Protein 8HT4 (pdb70)

Foldseek 3Di:
DLVCCVVPPDCPPHRDPWAWDFKDAQWTATPVGFIFREQQCVPQQQQRMTPDPLLVVLQVVQVVPDWFDFPVDDDPLLVLLQLLCLVLLCVPPVVFSVQKGKWKAFALLVQVVLVLLLLVLLVAQAEEAEALAARDLPQSRLLRGNDVVSCPVPPPGDHHYDYDHQQPLVRVLVVCVVPPLRYSAYEYACFGALQFTRHRPQCRLVSVQVSCVVSVHFYEYEQQNVALLQFLGNGSVVVNPHNGQWYKYFRHQQNPGGIIMIMGGDPSVVSDDPPSDGDGCGSTSSSSSSNVSSSVQSDNVLSNLLQVLQVLLQVLLVPAPFFDGWDGGRQFIKTFGPFLCQVQLQVQLVVLRHHWDASGSRIITRSTRSSDDSVSSVSSSVSSRVSSD/DCLVCCVVPDDCPPHRDPFAWDAKAAQWTATPVGFIFREQQLVPQFQLGMTPDVLLVCLQVVDVVPDWFDFPVDDDDLLVLLFLLVLCLQCVPVVQQSVQKGKWKDFDQLVQVVLVLLLLVLLVAQAEEAEQLAQRDLPLSSQLRGNDCVSCVVPPPGRDHYDYDHQQPLVRVLVVCVVPVLRYSAYEYACWGALLFTRHHPQCRLVSRQVSCVVRVHFYEYEQANVALQQQLRRGSSVVNVDRTQWYKYFRHLQSPGGMIMIMGGHPSRVSDDPPSDGDGCTSTSSSSSSSSSSSVCSDNVLSNLLQVLFVLLQVLLVPAPQFPGWDGGRSWIKTFGPFLCQVVLQVLLVVLRYHWDDSGSGIITGNTNSSQDSVNSNSRSVSSSVSVD

InterPro domains:
  IPR004636 Acetylornithine/Succinylornithine transaminase family [MF_01107] (10-391)
  IPR004636 Acetylornithine/Succinylornithine transaminase family [TIGR00707] (11-390)
  IPR005814 Aminotransferase class-III [PF00202] (19-389)
  IPR005814 Aminotransferase class-III [PIRSF000521] (24-390)
  IPR005814 Aminotransferase class-III [cd00610] (14-390)
  IPR015421 Pyridoxal phosphate-dependent transferase, major domain [G3DSA:3.40.640.10] (54-302)
  IPR015422 Pyridoxal phosphate-dependent transferase, small domain [G3DSA:3.90.1150.10] (23-386)
  IPR015424 Pyridoxal phosphate-dependent transferase [SSF53383] (11-390)
  IPR049704 Aminotransferases class-III pyridoxal-phosphate attachment site [PS00600] (221-258)
  IPR050103 Class-III Pyridoxal-phosphate-dependent Aminotransferase [PTHR11986] (8-390)

Organism: Corynebacterium glutamicum (strain ATCC 13032 / DSM 20300 / JCM 1318 / BCRC 11384 / CCUG 27702 / LMG 3730 / NBRC 12168 / NCIMB 10025 / NRRL B-2784 / 534) (NCBI:txid196627)

Sequence (779 aa):
TLETWPQVIINTYGTPPVELVSGKGATVTDDQGNVYIDLLAGIAVNALGHAHPAIIEAVTNQIGQLGHVSNLFASRPVVEVAEELIKRFSLDDATLAAQTRVFFCNSGAEANEAAFKIARLTGRSRILAAVHGFHGRTMGSLALTGQPDKREAFLPMPSGVEFYPYGDTDYLRKMVETNPTDVAAIFLEPIQGETGVVPAPEGFLKAVRELCDEYGILMITDEVQTGVGRTGDFFAHQHDGVVPDVVTMAKGLGGGLPIGACLATGRAAELMTPGKHGTTFGGNPVACAAAKAVLSVVDDAFCAEVARKGELFKELLAKVDGVVDVRGRGLMLGVVLERDVAKQAVLDGFKHGVILNAPADNIIRLTPPLVITDEEIADAVKAIAETIASTLETWPQVIINTYGTPPVELVSGKGATVTDDQGNVYIDLLAGIAVNALGHAHPAIIEAVTNQIGQLGHVSNLFASRPVVEVAEELIKRFSLDDATLAAQTRVFFCNSGAEANEAAFKIARLTGRSRILAAVHGFHGRTMGSLALTGQPDKREAFLPMPSGVEFYPYGDTDYLRKMVETNPTDVAAIFLEPIQGETGVVPAPEGFLKAVRELCDEYGILMITDEVQTGVGRTGDFFAHQHDGVVPDVVTMAKGLGGGLPIGACLATGRAAELMTPGKHGTTFGGNPVACAAAKAVLSVVDDAFCAEVARKGELFKELLAKVDGVVDVRGRGLMLGVVLERDVAKQAVLDGFKHGVILNAPADNIIRLTPPLVITDEEIADAVKAIAETIA

B-factor: mean 24.87, std 8.43, range [2.22, 81.58]

Nearest PDB structures (foldseek):
  8ht4-assembly1_A  TM=1.003E+00  e=1.403E-81  Corynebacterium glutamicum ATCC 13032
  2eh6-assembly1_B  TM=9.546E-01  e=2.361E-42  Aquifex aeolicus VF5
  4atq-assembly3_L  TM=9.434E-01  e=1.079E-37  Paenarthrobacter aurescens TC1
  4atq-assembly2_F  TM=9.330E-01  e=1.657E-38  Paenarthrobacter aurescens TC1
  4atq-assembly3_I  TM=9.283E-01  e=1.142E-37  Paenarthrobacter aurescens TC1

Solvent-accessible surface area: 25296 Å² total; per-residue (Å²): 27,45,154,32,5,60,109,8,9,1,70,3,65,22,72,6,97,17,9,6,64,31,11,125,23,3,35,0,27,3,66,136,50,69,93,14,27,10,0,4,0,8,37,2,0,4,1,2,8,6,12,31,88,32,6,50,117,23,0,38,95,28,4,30,91,3,5,0,9,4,14,84,14,0,4,108,10,4,5,47,0,0,92,40,0,9,138,32,5,6,114,154,73,82,94,22,26,71,87,0,54,0,2,7,2,1,4,10,13,2,0,0,0,0,0,0,0,0,0,14,35,38,75,52,60,15,1,0,0,1,53,98,1,56,5,6,36,4,0,0,0,0,2,0,0,3,37,75,142,36,35,99,32,2,81,67,31,2,58,21,29,66,53,0,55,32,16,58,47,87,103,1,78,125,18,0,82,106,68,32,95,38,0,1,0,0,0,0,13,1,1,4,0,62,42,0,0,48,37,10,61,167,42,1,1,114,24,1,34,111,4,0,97,70,62,30,1,0,0,0,0,8,1,21,20,2,4,6,0,3,1,14,47,9,0,0,2,27,96,21,48,12,68,0,22,0,0,0,2,3,14,4,0,0,8,1,0,2,4,0,0,0,0,0,11,17,128,0,10,126,42,2,66,79,33,54,6,6,24,44,4,2,4,5,0,0,0,0,8,0,0,78,9,0,2,77,40,0,56,125,71,35,5,56,76,0,34,103,25,0,93,42,0,54,78,46,0,76,148,19,137,22,18,100,74,15,67,10,42,1,0,0,0,0,0,22,7,108,157,102,51,0,116,108,4,26,115,73,0,36,150,78,22,0,2,4,21,12,30,20,80,46,14,0,17,0,0,0,1,1,44,0,66,58,117,32,0,34,62,0,8,142,4,0,31,102,22,40,95,91,2,49,134,18,4,57,99,7,8,2,73,4,64,22,72,8,89,17,12,6,58,32,8,116,26,2,41,0,29,8,62,139,50,84,90,16,28,6,0,2,0,7,23,2,0,2,2,1,3,6,6,37,92,31,3,47,118,21,0,40,94,28,5,27,93,2,5,0,10,2,18,83,18,0,5,119,13,9,0,36,0,0,92,47,0,8,128,24,5,4,122,142,70,83,90,22,27,64,95,0,56,0,4,9,2,2,8,12,11,5,0,1,0,0,0,0,0,0,0,13,28,41,76,52,58,23,1,0,0,0,52,98,0,49,4,6,44,4,0,0,0,0,2,0,0,3,27,82,127,43,40,120,33,0,93,65,30,2,60,26,31,59,49,0,56,35,15,62,55,102,99,2,78,139,21,0,81,108,66,33,96,35,0,0,0,0,0,0,12,2,1,3,0,46,39,0,0,55,43,15,67,179,39,4,1,109,21,2,38,110,5,0,94,99,54,22,1,2,0,0,0,6,1,20,16,1,6,4,0,4,5,12,47,11,0,0,2,31,107,30,55,11,67,1,21,0,0,0,0,2,13,5,0,0,5,0,0,1,3,0,0,0,0,0,11,26,132,0,9,129,38,3,55,84,42,70,5,3,26,37,1,2,4,4,0,0,1,0,9,0,0,101,11,0,3,76,40,0,65,120,71,37,7,44,76,1,37,154,22,0,96,47,0,50,92,46,0,77,163,14,133,18,18,95,73,17,62,8,41,3,0,0,0,0,0,22,6,125,165,102,44,0,102,93,4,28,114,61,0,36,161,68,24,0,2,4,19,13,31,28,85,44,14,0,3,0,0,0,1,2,44,0,51,70,122,50,0,34,82,0,9,140,8,2,33,98,18,37,94

Structure (mmCIF, N/CA/C/O backbone):
data_8HT4
#
_entry.id   8HT4
#
_cell.length_a   109.284
_cell.length_b   119.023
_cell.length_c   55.017
_cell.angle_alpha   90.000
_cell.angle_beta   90.000
_cell.angle_gamma   90.000
#
_symmetry.space_group_name_H-M   'P 21 21 2'
#
loop_
_entity.id
_entity.type
_entity.pdbx_description
1 polymer 'Acetylornithine aminotransferase'
2 non-polymer "PYRIDOXAL-5'-PHOSPHATE"
3 water water
#
loop_
_atom_site.group_PDB
_atom_site.id
_atom_site.type_symbol
_atom_site.label_atom_id
_atom_site.label_alt_id
_atom_site.label_comp_id
_atom_site.label_asym_id
_atom_site.label_entity_id
_atom_site.label_seq_id
_atom_site.pdbx_PDB_ins_code
_atom_site.Cartn_x
_atom_site.Cartn_y
_atom_site.Cartn_z
_atom_site.occupancy
_atom_site.B_iso_or_equiv
_atom_site.auth_seq_id
_atom_site.auth_comp_id
_atom_site.auth_asym_id
_atom_site.auth_atom_id
_atom_site.pdbx_PDB_model_num
ATOM 1 N N . THR A 1 3 ? 27.968 27.353 -4.777 1.00 35.30 3 THR A N 1
ATOM 2 C CA . THR A 1 3 ? 28.091 26.391 -3.634 1.00 38.63 3 THR A CA 1
ATOM 3 C C . THR A 1 3 ? 28.762 25.106 -4.124 1.00 36.25 3 THR A C 1
ATOM 4 O O . THR A 1 3 ? 29.963 24.971 -3.921 1.00 39.37 3 THR A O 1
ATOM 8 N N . LEU A 1 4 ? 28.022 24.230 -4.798 1.00 36.22 4 LEU A N 1
ATOM 9 C CA . LEU A 1 4 ? 28.571 23.018 -5.474 1.00 40.93 4 LEU A CA 1
ATOM 10 C C . LEU A 1 4 ? 29.699 23.377 -6.465 1.00 36.98 4 LEU A C 1
ATOM 11 O O . LEU A 1 4 ? 30.647 22.604 -6.560 1.00 37.29 4 LEU A O 1
ATOM 16 N N . GLU A 1 5 ? 29.600 24.494 -7.189 1.00 38.52 5 GLU A N 1
ATOM 17 C CA . GLU A 1 5 ? 30.623 24.945 -8.176 1.00 38.59 5 GLU A CA 1
ATOM 18 C C . GLU A 1 5 ? 31.927 25.308 -7.449 1.00 39.29 5 GLU A C 1
ATOM 19 O O . GLU A 1 5 ? 33.022 24.994 -7.979 1.00 37.91 5 GLU A O 1
ATOM 25 N N . THR A 1 6 ? 31.813 25.922 -6.267 1.00 38.01 6 THR A N 1
ATOM 26 C CA . THR A 1 6 ? 32.956 26.461 -5.486 1.00 34.93 6 THR A CA 1
ATOM 27 C C . THR A 1 6 ? 33.336 25.457 -4.390 1.00 32.96 6 THR A C 1
ATOM 28 O O . THR A 1 6 ? 34.385 25.645 -3.774 1.00 36.39 6 THR A O 1
ATOM 32 N N . TRP A 1 7 ? 32.569 24.380 -4.220 1.00 34.08 7 TRP A N 1
ATOM 33 C CA . TRP A 1 7 ? 32.835 23.287 -3.239 1.00 32.61 7 TRP A CA 1
ATOM 34 C C . TRP A 1 7 ? 34.139 22.567 -3.603 1.00 31.97 7 TRP A C 1
ATOM 35 O O . TRP A 1 7 ? 35.039 22.475 -2.775 1.00 30.49 7 TRP A O 1
ATOM 46 N N . PRO A 1 8 ? 34.331 22.044 -4.838 1.00 31.09 8 PRO A N 1
ATOM 47 C CA . PRO A 1 8 ? 35.563 21.318 -5.168 1.00 32.61 8 PRO A CA 1
ATOM 48 C C . PRO A 1 8 ? 36.832 22.190 -5.328 1.00 32.76 8 PRO A C 1
ATOM 49 O O . PRO A 1 8 ? 37.921 21.614 -5.340 1.00 28.89 8 PRO A O 1
ATOM 53 N N . GLN A 1 9 ? 36.700 23.524 -5.442 1.00 31.71 9 GLN A N 1
ATOM 54 C CA . GLN A 1 9 ? 37.862 24.458 -5.559 1.00 33.07 9 GLN A CA 1
ATOM 55 C C . GLN A 1 9 ? 38.446 24.754 -4.165 1.00 30.39 9 GLN A C 1
ATOM 56 O O . GLN A 1 9 ? 39.536 25.329 -4.110 1.00 29.38 9 GLN A O 1
ATOM 62 N N . VAL A 1 10 ? 37.748 24.396 -3.077 1.00 28.77 10 VAL A N 1
ATOM 63 C CA . VAL A 1 10 ? 38.097 24.829 -1.688 1.00 27.26 10 VAL A CA 1
ATOM 64 C C . VAL A 1 10 ? 38.061 23.661 -0.669 1.00 26.47 10 VAL A C 1
ATOM 65 O O . VAL A 1 10 ? 38.787 23.726 0.364 1.00 24.00 10 VAL A O 1
ATOM 69 N N . ILE A 1 11 ? 37.274 22.612 -0.906 1.00 25.28 11 ILE A N 1
ATOM 70 C CA . ILE A 1 11 ? 37.093 21.509 0.080 1.00 25.87 11 ILE A CA 1
ATOM 71 C C . ILE A 1 11 ? 38.034 20.378 -0.319 1.00 26.52 11 ILE A C 1
ATOM 72 O O . ILE A 1 11 ? 38.024 20.040 -1.504 1.00 29.80 11 ILE A O 1
ATOM 77 N N . ILE A 1 12 ? 38.845 19.870 0.617 1.00 27.75 12 ILE A N 1
ATOM 78 C CA . ILE A 1 12 ? 39.738 18.696 0.367 1.00 31.64 12 ILE A CA 1
ATOM 79 C C . ILE A 1 12 ? 38.850 17.534 -0.101 1.00 31.63 12 ILE A C 1
ATOM 80 O O . ILE A 1 12 ? 37.755 17.304 0.509 1.00 30.54 12 ILE A O 1
ATOM 85 N N . ASN A 1 13 ? 39.278 16.871 -1.178 1.00 34.40 13 ASN A N 1
ATOM 86 C CA . ASN A 1 13 ? 38.464 15.863 -1.909 1.00 37.14 13 ASN A CA 1
ATOM 87 C C . ASN A 1 13 ? 38.507 14.543 -1.129 1.00 40.34 13 ASN A C 1
ATOM 88 O O . ASN A 1 13 ? 39.185 13.586 -1.563 1.00 43.66 13 ASN A O 1
ATOM 93 N N . THR A 1 14 ? 37.801 14.535 -0.000 1.00 41.78 14 THR A N 1
ATOM 94 C CA . THR A 1 14 ? 37.783 13.459 1.014 1.00 41.82 14 THR A CA 1
ATOM 95 C C . THR A 1 14 ? 36.412 12.760 0.931 1.00 40.89 14 THR A C 1
ATOM 96 O O . THR A 1 14 ? 36.306 11.577 1.371 1.00 39.43 14 THR A O 1
ATOM 100 N N . TYR A 1 15 ? 35.420 13.442 0.344 1.00 36.23 15 TYR A N 1
ATOM 101 C CA . TYR A 1 15 ? 34.000 13.003 0.265 1.00 34.51 15 TYR A CA 1
ATOM 102 C C . TYR A 1 15 ? 33.486 12.995 -1.190 1.00 33.83 15 TYR A C 1
ATOM 103 O O . TYR A 1 15 ? 32.285 12.744 -1.400 1.00 32.50 15 TYR A O 1
ATOM 112 N N . GLY A 1 16 ? 34.361 13.233 -2.175 1.00 34.84 16 GLY A N 1
ATOM 113 C CA . GLY A 1 16 ? 33.960 13.656 -3.530 1.00 34.07 16 GLY A CA 1
ATOM 114 C C . GLY A 1 16 ? 33.228 14.987 -3.452 1.00 35.02 16 GLY A C 1
ATOM 115 O O . GLY A 1 16 ? 33.347 15.667 -2.410 1.00 32.93 16 GLY A O 1
ATOM 116 N N . THR A 1 17 ? 32.502 15.341 -4.516 1.00 36.47 17 THR A N 1
ATOM 117 C CA . THR A 1 17 ? 31.598 16.521 -4.600 1.00 33.59 17 THR A CA 1
ATOM 118 C C . THR A 1 17 ? 30.182 16.028 -4.321 1.00 31.51 17 THR A C 1
ATOM 119 O O . THR A 1 17 ? 29.685 15.127 -4.997 1.00 31.30 17 THR A O 1
ATOM 123 N N . PRO A 1 18 ? 29.513 16.561 -3.278 1.00 30.34 18 PRO A N 1
ATOM 124 C CA . PRO A 1 18 ? 28.109 16.234 -3.028 1.00 30.80 18 PRO A CA 1
ATOM 125 C C . PRO A 1 18 ? 27.207 16.495 -4.234 1.00 31.52 18 PRO A C 1
ATOM 126 O O . PRO A 1 18 ? 27.386 17.485 -4.942 1.00 32.81 18 PRO A O 1
ATOM 130 N N . PRO A 1 19 ? 26.215 15.620 -4.514 1.00 33.82 19 PRO A N 1
ATOM 131 C CA . PRO A 1 19 ? 25.326 15.799 -5.666 1.00 33.34 19 PRO A CA 1
ATOM 132 C C . PRO A 1 19 ? 24.254 16.877 -5.438 1.00 33.96 19 PRO A C 1
ATOM 133 O O . PRO A 1 19 ? 23.819 17.486 -6.395 1.00 34.37 19 PRO A O 1
ATOM 137 N N . VAL A 1 20 ? 23.865 17.080 -4.175 1.00 35.15 20 VAL A N 1
ATOM 138 C CA . VAL A 1 20 ? 22.785 18.016 -3.741 1.00 36.21 20 VAL A CA 1
ATOM 139 C C . VAL A 1 20 ? 23.369 19.021 -2.740 1.00 38.02 20 VAL A C 1
ATOM 140 O O . VAL A 1 20 ? 24.244 18.619 -1.932 1.00 41.22 20 VAL A O 1
ATOM 144 N N . GLU A 1 21 ? 22.912 20.280 -2.806 1.00 36.96 21 GLU A N 1
ATOM 145 C CA . GLU A 1 21 ? 23.106 21.307 -1.742 1.00 33.36 21 GLU A CA 1
ATOM 146 C C . GLU A 1 21 ? 21.783 21.460 -0.977 1.00 29.04 21 GLU A C 1
ATOM 147 O O . GLU A 1 21 ? 20.787 21.795 -1.608 1.00 27.19 21 GLU A O 1
ATOM 153 N N . LEU A 1 22 ? 21.781 21.228 0.335 1.00 27.68 22 LEU A N 1
ATOM 154 C CA . LEU A 1 22 ? 20.634 21.526 1.237 1.00 27.57 22 LEU A CA 1
ATOM 155 C C . LEU A 1 22 ? 20.781 22.943 1.814 1.00 25.68 22 LEU A C 1
ATOM 156 O O . LEU A 1 22 ? 21.898 23.353 2.064 1.00 24.93 22 LEU A O 1
ATOM 161 N N . VAL A 1 23 ? 19.663 23.649 2.001 1.00 28.63 23 VAL A N 1
ATOM 162 C CA . VAL A 1 23 ? 19.562 25.084 2.428 1.00 29.06 23 VAL A CA 1
ATOM 163 C C . VAL A 1 23 ? 18.700 25.189 3.692 1.00 29.46 23 VAL A C 1
ATOM 164 O O . VAL A 1 23 ? 18.995 26.066 4.520 1.00 32.82 23 VAL A O 1
ATOM 168 N N . SER A 1 24 ? 17.656 24.360 3.815 1.00 29.80 24 SER A N 1
ATOM 169 C CA . SER A 1 24 ? 16.643 24.417 4.905 1.00 29.66 24 SER A CA 1
ATOM 170 C C . SER A 1 24 ? 16.150 23.005 5.199 1.00 27.66 24 SER A C 1
ATOM 171 O O . SER A 1 24 ? 16.465 22.106 4.391 1.00 25.64 24 SER A O 1
ATOM 174 N N . GLY A 1 25 ? 15.408 22.849 6.300 1.00 25.70 25 GLY A N 1
ATOM 175 C CA . GLY A 1 25 ? 14.772 21.579 6.697 1.00 25.87 25 GLY A CA 1
ATOM 176 C C . GLY A 1 25 ? 13.787 21.777 7.833 1.00 25.79 25 GLY A C 1
ATOM 177 O O . GLY A 1 25 ? 13.808 22.849 8.444 1.00 25.84 25 GLY A O 1
ATOM 178 N N . LYS A 1 26 ? 12.928 20.794 8.098 1.00 27.91 26 LYS A N 1
ATOM 179 C CA . LYS A 1 26 ? 11.879 20.882 9.154 1.00 27.66 26 LYS A CA 1
ATOM 180 C C . LYS A 1 26 ? 11.285 19.491 9.390 1.00 25.59 26 LYS A C 1
ATOM 181 O O . LYS A 1 26 ? 10.888 18.834 8.387 1.00 24.69 26 LYS A O 1
ATOM 187 N N . GLY A 1 27 ? 11.243 19.073 10.659 1.00 23.32 27 GLY A N 1
ATOM 188 C CA . GLY A 1 27 ? 10.864 17.715 11.091 1.00 23.38 27 GLY A CA 1
ATOM 189 C C . GLY A 1 27 ? 11.670 16.690 10.318 1.00 22.68 27 GLY A C 1
ATOM 190 O O . GLY A 1 27 ? 12.894 16.897 10.231 1.00 25.91 27 GLY A O 1
ATOM 191 N N . ALA A 1 28 ? 11.009 15.711 9.678 1.00 21.66 28 ALA A N 1
ATOM 192 C CA . ALA A 1 28 ? 11.659 14.615 8.902 1.00 21.38 28 ALA A CA 1
ATOM 193 C C . ALA A 1 28 ? 11.705 14.937 7.393 1.00 20.33 28 ALA A C 1
ATOM 194 O O . ALA A 1 28 ? 11.731 13.990 6.597 1.00 19.03 28 ALA A O 1
ATOM 196 N N . THR A 1 29 ? 11.759 16.221 7.031 1.00 19.97 29 THR A N 1
ATOM 197 C CA . THR A 1 29 ? 11.852 16.728 5.635 1.00 21.40 29 THR A CA 1
ATOM 198 C C . THR A 1 29 ? 13.027 17.713 5.533 1.00 24.25 29 THR A C 1
ATOM 199 O O . THR A 1 29 ? 13.383 18.360 6.571 1.00 24.18 29 THR A O 1
ATOM 203 N N . VAL A 1 30 ? 13.571 17.852 4.322 1.00 25.28 30 VAL A N 1
ATOM 204 C CA . VAL A 1 30 ? 14.689 18.780 4.009 1.00 27.03 30 VAL A CA 1
ATOM 205 C C . VAL A 1 30 ? 14.515 19.274 2.568 1.00 29.15 30 VAL A C 1
ATOM 206 O O . VAL A 1 30 ? 13.904 18.554 1.777 1.00 27.49 30 VAL A O 1
ATOM 210 N N . THR A 1 31 ? 14.964 20.507 2.308 1.00 31.24 31 THR A N 1
ATOM 211 C CA . THR A 1 31 ? 14.793 21.170 0.998 1.00 30.34 31 THR A CA 1
ATOM 212 C C . THR A 1 31 ? 16.155 21.541 0.414 1.00 30.71 31 THR A C 1
ATOM 213 O O . THR A 1 31 ? 17.023 21.977 1.167 1.00 32.89 31 THR A O 1
ATOM 217 N N . ASP A 1 32 ? 16.303 21.376 -0.894 1.00 29.37 32 ASP A N 1
ATOM 218 C CA . ASP A 1 32 ? 17.573 21.677 -1.587 1.00 30.40 32 ASP A CA 1
ATOM 219 C C . ASP A 1 32 ? 17.617 23.092 -2.180 1.00 31.24 32 ASP A C 1
ATOM 220 O O . ASP A 1 32 ? 16.663 23.841 -1.997 1.00 29.54 32 ASP A O 1
ATOM 225 N N . ASP A 1 33 ? 18.673 23.399 -2.924 1.00 34.40 33 ASP A N 1
ATOM 226 C CA . ASP A 1 33 ? 18.900 24.735 -3.531 1.00 37.91 33 ASP A CA 1
ATOM 227 C C . ASP A 1 33 ? 17.982 25.007 -4.730 1.00 43.72 33 ASP A C 1
ATOM 228 O O . ASP A 1 33 ? 18.144 26.064 -5.341 1.00 46.39 33 ASP A O 1
ATOM 233 N N . GLN A 1 34 ? 17.063 24.094 -5.050 1.00 46.72 34 GLN A N 1
ATOM 234 C CA . GLN A 1 34 ? 16.100 24.293 -6.162 1.00 45.22 34 GLN A CA 1
ATOM 235 C C . GLN A 1 34 ? 14.670 24.299 -5.617 1.00 40.14 34 GLN A C 1
ATOM 236 O O . GLN A 1 34 ? 13.761 24.610 -6.382 1.00 38.34 34 GLN A O 1
ATOM 242 N N . GLY A 1 35 ? 14.490 23.998 -4.335 1.00 38.57 35 GLY A N 1
ATOM 243 C CA . GLY A 1 35 ? 13.151 24.053 -3.724 1.00 39.44 35 GLY A CA 1
ATOM 244 C C . GLY A 1 35 ? 12.509 22.690 -3.671 1.00 40.52 35 GLY A C 1
ATOM 245 O O . GLY A 1 35 ? 11.324 22.610 -3.340 1.00 40.95 35 GLY A O 1
ATOM 246 N N . ASN A 1 36 ? 13.273 21.658 -3.998 1.00 40.71 36 ASN A N 1
ATOM 247 C CA . ASN A 1 36 ? 12.777 20.255 -3.942 1.00 39.11 36 ASN A CA 1
ATOM 248 C C . ASN A 1 36 ? 12.715 19.817 -2.478 1.00 39.08 36 ASN A C 1
ATOM 249 O O . ASN A 1 36 ? 13.744 19.985 -1.805 1.00 37.13 36 ASN A O 1
ATOM 254 N N . VAL A 1 37 ? 11.573 19.287 -2.015 1.00 40.14 37 VAL A N 1
ATOM 255 C CA . VAL A 1 37 ? 11.379 18.778 -0.615 1.00 44.78 37 VAL A CA 1
ATOM 256 C C . VAL A 1 37 ? 11.396 17.235 -0.611 1.00 43.83 37 VAL A C 1
ATOM 257 O O . VAL A 1 37 ? 10.536 16.617 -1.278 1.00 48.94 37 VAL A O 1
ATOM 261 N N . TYR A 1 38 ? 12.340 16.638 0.121 1.00 39.21 38 TYR A N 1
ATOM 262 C CA . TYR A 1 38 ? 12.504 15.173 0.279 1.00 38.41 38 TYR A CA 1
ATOM 263 C C . TYR A 1 38 ? 12.139 14.794 1.710 1.00 33.46 38 TYR A C 1
ATOM 264 O O . TYR A 1 38 ? 12.360 15.613 2.577 1.00 31.13 38 TYR A O 1
ATOM 273 N N . ILE A 1 39 ? 11.614 13.588 1.932 1.00 31.94 39 ILE A N 1
ATOM 274 C CA . ILE A 1 39 ? 11.554 12.942 3.280 1.00 29.98 39 ILE A CA 1
ATOM 275 C C . ILE A 1 39 ? 12.969 12.431 3.602 1.00 29.89 39 ILE A C 1
ATOM 276 O O . ILE A 1 39 ? 13.514 11.645 2.784 1.00 27.42 39 ILE A O 1
ATOM 281 N N . ASP A 1 40 ? 13.541 12.868 4.736 1.00 26.92 40 ASP A N 1
ATOM 282 C CA . ASP A 1 40 ? 14.919 12.531 5.192 1.00 25.09 40 ASP A CA 1
ATOM 283 C C . ASP A 1 40 ? 14.876 11.199 5.956 1.00 24.31 40 ASP A C 1
ATOM 284 O O . ASP A 1 40 ? 14.428 11.181 7.128 1.00 26.02 40 ASP A O 1
ATOM 289 N N . LEU A 1 41 ? 15.436 10.138 5.383 1.00 21.65 41 LEU A N 1
ATOM 290 C CA . LEU A 1 41 ? 15.516 8.851 6.111 1.00 20.51 41 LEU A CA 1
ATOM 291 C C . LEU A 1 41 ? 16.971 8.559 6.501 1.00 19.64 41 LEU A C 1
ATOM 292 O O . LEU A 1 41 ? 17.277 7.402 6.770 1.00 19.74 41 LEU A O 1
ATOM 297 N N . LEU A 1 42 ? 17.818 9.582 6.536 1.00 18.05 42 LEU A N 1
ATOM 298 C CA . LEU A 1 42 ? 19.251 9.418 6.901 1.00 19.02 42 LEU A CA 1
ATOM 299 C C . LEU A 1 42 ? 19.616 10.248 8.145 1.00 17.43 42 LEU A C 1
ATOM 300 O O . LEU A 1 42 ? 20.374 9.733 8.937 1.00 15.53 42 LEU A O 1
ATOM 305 N N . ALA A 1 43 ? 19.066 11.456 8.308 1.00 17.61 43 ALA A N 1
ATOM 306 C CA . ALA A 1 43 ? 19.325 12.388 9.440 1.00 17.99 43 ALA A CA 1
ATOM 307 C C . ALA A 1 43 ? 20.793 12.794 9.534 1.00 17.94 43 ALA A C 1
ATOM 308 O O . ALA A 1 43 ? 21.287 12.919 10.648 1.00 17.23 43 ALA A O 1
ATOM 310 N N . GLY A 1 44 ? 21.430 13.054 8.397 1.00 17.99 44 GLY A N 1
ATOM 311 C CA . GLY A 1 44 ? 22.871 13.347 8.375 1.00 18.76 44 GLY A CA 1
ATOM 312 C C . GLY A 1 44 ? 23.631 12.190 8.959 1.00 18.14 44 GLY A C 1
ATOM 313 O O . GLY A 1 44 ? 24.643 12.462 9.606 1.00 19.60 44 GLY A O 1
ATOM 314 N N . ILE A 1 45 ? 23.186 10.962 8.698 1.00 17.26 45 ILE A N 1
ATOM 315 C CA . ILE A 1 45 ? 23.752 9.723 9.309 1.00 17.89 45 ILE A CA 1
ATOM 316 C C . ILE A 1 45 ? 23.376 9.681 10.789 1.00 17.36 45 ILE A C 1
ATOM 317 O O . ILE A 1 45 ? 24.270 9.745 11.587 1.00 17.37 45 ILE A O 1
ATOM 322 N N . ALA A 1 46 ? 22.085 9.653 11.114 1.00 17.90 46 ALA A N 1
ATOM 323 C CA . ALA A 1 46 ? 21.579 9.489 12.502 1.00 19.51 46 ALA A CA 1
ATOM 324 C C . ALA A 1 46 ? 22.014 10.576 13.495 1.00 20.21 46 ALA A C 1
ATOM 325 O O . ALA A 1 46 ? 22.156 10.238 14.656 1.00 22.08 46 ALA A O 1
ATOM 327 N N . VAL A 1 47 ? 22.168 11.823 13.058 1.00 21.59 47 VAL A N 1
ATOM 328 C CA . VAL A 1 47 ? 22.597 12.967 13.917 1.00 21.94 47 VAL A CA 1
ATOM 329 C C . VAL A 1 47 ? 21.373 13.833 14.262 1.00 22.71 47 VAL A C 1
ATOM 330 O O . VAL A 1 47 ? 21.272 14.284 15.407 1.00 24.49 47 VAL A O 1
ATOM 334 N N . ASN A 1 48 ? 20.465 14.031 13.309 1.00 21.47 48 ASN A N 1
ATOM 335 C CA . ASN A 1 48 ? 19.312 14.942 13.510 1.00 22.29 48 ASN A CA 1
ATOM 336 C C . ASN A 1 48 ? 18.149 14.193 14.155 1.00 22.52 48 ASN A C 1
ATOM 337 O O . ASN A 1 48 ? 17.171 13.930 13.458 1.00 22.11 48 ASN A O 1
ATOM 342 N N . ALA A 1 49 ? 18.252 13.922 15.446 1.00 20.74 49 ALA A N 1
ATOM 343 C CA . ALA A 1 49 ? 17.248 13.175 16.232 1.00 20.77 49 ALA A CA 1
ATOM 344 C C . ALA A 1 49 ? 15.891 13.882 16.177 1.00 19.09 49 ALA A C 1
ATOM 345 O O . ALA A 1 49 ? 14.889 13.185 16.084 1.00 19.66 49 ALA A O 1
ATOM 347 N N . LEU A 1 50 ? 15.870 15.210 16.221 1.00 18.64 50 LEU A N 1
ATOM 348 C CA . LEU A 1 50 ? 14.618 16.010 16.262 1.00 19.05 50 LEU A CA 1
ATOM 349 C C . LEU A 1 50 ? 14.381 16.711 14.918 1.00 18.41 50 LEU A C 1
ATOM 350 O O . LEU A 1 50 ? 13.498 17.595 14.864 1.00 20.04 50 LEU A O 1
ATOM 355 N N . GLY A 1 51 ? 15.092 16.332 13.864 1.00 17.22 51 GLY A N 1
ATOM 356 C CA . GLY A 1 51 ? 14.971 17.017 12.567 1.00 17.99 51 GLY A CA 1
ATOM 357 C C . GLY A 1 51 ? 15.600 18.398 12.596 1.00 18.83 51 GLY A C 1
ATOM 358 O O . GLY A 1 51 ? 16.187 18.775 13.637 1.00 20.23 51 GLY A O 1
ATOM 359 N N . HIS A 1 52 ? 15.484 19.143 11.498 1.00 19.62 52 HIS A N 1
ATOM 360 C CA . HIS A 1 52 ? 16.003 20.532 11.375 1.00 20.32 52 HIS A CA 1
ATOM 361 C C . HIS A 1 52 ? 15.017 21.524 11.998 1.00 18.21 52 HIS A C 1
ATOM 362 O O . HIS A 1 52 ? 13.817 21.230 12.063 1.00 18.55 52 HIS A O 1
ATOM 369 N N . ALA A 1 53 ? 15.523 22.632 12.507 1.00 17.09 53 ALA A N 1
ATOM 370 C CA . ALA A 1 53 ? 14.707 23.700 13.115 1.00 17.95 53 ALA A CA 1
ATOM 371 C C . ALA A 1 53 ? 13.630 23.122 14.059 1.00 17.60 53 ALA A C 1
ATOM 372 O O . ALA A 1 53 ? 12.467 23.483 13.933 1.00 18.45 53 ALA A O 1
ATOM 374 N N . HIS A 1 54 ? 13.983 22.263 15.013 1.00 18.55 54 HIS A N 1
ATOM 375 C CA . HIS A 1 54 ? 13.062 21.881 16.115 1.00 17.73 54 HIS A CA 1
ATOM 376 C C . HIS A 1 54 ? 13.000 23.039 17.118 1.00 19.04 54 HIS A C 1
ATOM 377 O O . HIS A 1 54 ? 14.035 23.596 17.479 1.00 18.78 54 HIS A O 1
ATOM 384 N N . PRO A 1 55 ? 11.799 23.463 17.593 1.00 20.25 55 PRO A N 1
ATOM 385 C CA . PRO A 1 55 ? 11.679 24.678 18.411 1.00 19.88 55 PRO A CA 1
ATOM 386 C C . PRO A 1 55 ? 12.458 24.601 19.738 1.00 20.40 55 PRO A C 1
ATOM 387 O O . PRO A 1 55 ? 12.948 25.623 20.175 1.00 21.47 55 PRO A O 1
ATOM 391 N N . ALA A 1 56 ? 12.513 23.418 20.362 1.00 19.03 56 ALA A N 1
ATOM 392 C CA . ALA A 1 56 ? 13.266 23.155 21.608 1.00 18.02 56 ALA A CA 1
ATOM 393 C C . ALA A 1 56 ? 14.716 23.574 21.386 1.00 17.38 56 ALA A C 1
ATOM 394 O O . ALA A 1 56 ? 15.270 24.279 22.239 1.00 16.26 56 ALA A O 1
ATOM 396 N N . ILE A 1 57 ? 15.290 23.167 20.253 1.00 18.70 57 ILE A N 1
ATOM 397 C CA . ILE A 1 57 ? 16.742 23.350 19.955 1.00 18.30 57 ILE A CA 1
ATOM 398 C C . ILE A 1 57 ? 17.015 24.805 19.569 1.00 19.21 57 ILE A C 1
ATOM 399 O O . ILE A 1 57 ? 18.048 25.354 20.024 1.00 18.78 57 ILE A O 1
ATOM 404 N N . ILE A 1 58 ? 16.120 25.410 18.781 1.00 20.20 58 ILE A N 1
ATOM 405 C CA . ILE A 1 58 ? 16.243 26.820 18.332 1.00 21.00 58 ILE A CA 1
ATOM 406 C C . ILE A 1 58 ? 16.275 27.710 19.572 1.00 21.93 58 ILE A C 1
ATOM 407 O O . ILE A 1 58 ? 17.167 28.582 19.647 1.00 22.80 58 ILE A O 1
ATOM 412 N N . GLU A 1 59 ? 15.291 27.518 20.460 1.00 21.48 59 GLU A N 1
ATOM 413 C CA . GLU A 1 59 ? 15.109 28.307 21.700 1.00 20.99 59 GLU A CA 1
ATOM 414 C C . GLU A 1 59 ? 16.376 28.146 22.540 1.00 19.31 59 GLU A C 1
ATOM 415 O O . GLU A 1 59 ? 16.943 29.182 22.925 1.00 17.70 59 GLU A O 1
ATOM 421 N N . ALA A 1 60 ? 16.805 26.901 22.791 1.00 18.47 60 ALA A N 1
ATOM 422 C CA . ALA A 1 60 ? 17.944 26.587 23.682 1.00 18.14 60 ALA A CA 1
ATOM 423 C C . ALA A 1 60 ? 19.190 27.289 23.152 1.00 18.84 60 ALA A C 1
ATOM 424 O O . ALA A 1 60 ? 19.883 27.885 23.967 1.00 21.63 60 ALA A O 1
ATOM 426 N N . VAL A 1 61 ? 19.414 27.262 21.836 1.00 18.91 61 VAL A N 1
ATOM 427 C CA . VAL A 1 61 ? 20.692 27.691 21.180 1.00 19.42 61 VAL A CA 1
ATOM 428 C C . VAL A 1 61 ? 20.721 29.223 21.074 1.00 20.41 61 VAL A C 1
ATOM 429 O O . VAL A 1 61 ? 21.811 29.816 21.347 1.00 20.68 61 VAL A O 1
ATOM 433 N N . THR A 1 62 ? 19.594 29.847 20.713 1.00 20.99 62 THR A N 1
ATOM 434 C CA . THR A 1 62 ? 19.465 31.328 20.638 1.00 23.94 62 THR A CA 1
ATOM 435 C C . THR A 1 62 ? 19.579 31.920 22.055 1.00 23.88 62 THR A C 1
ATOM 436 O O . THR A 1 62 ? 20.319 32.884 22.221 1.00 25.26 62 THR A O 1
ATOM 440 N N . ASN A 1 63 ? 18.908 31.347 23.052 1.00 24.52 63 ASN A N 1
ATOM 441 C CA . ASN A 1 63 ? 19.076 31.772 24.462 1.00 25.93 63 ASN A CA 1
ATOM 442 C C . ASN A 1 63 ? 20.571 31.791 24.785 1.00 24.46 63 ASN A C 1
ATOM 443 O O . ASN A 1 63 ? 21.081 32.847 25.210 1.00 24.10 63 ASN A O 1
ATOM 448 N N . GLN A 1 64 ? 21.244 30.664 24.569 1.00 21.13 64 GLN A N 1
ATOM 449 C CA . GLN A 1 64 ? 22.611 30.436 25.089 1.00 20.20 64 GLN A CA 1
ATOM 450 C C . GLN A 1 64 ? 23.620 31.318 24.327 1.00 20.97 64 GLN A C 1
ATOM 451 O O . GLN A 1 64 ? 24.498 31.926 24.979 1.00 19.95 64 GLN A O 1
ATOM 457 N N . ILE A 1 65 ? 23.494 31.435 23.005 1.00 20.20 65 ILE A N 1
ATOM 458 C CA . ILE A 1 65 ? 24.490 32.202 22.217 1.00 20.44 65 ILE A CA 1
ATOM 459 C C . ILE A 1 65 ? 24.469 33.674 22.647 1.00 22.49 65 ILE A C 1
ATOM 460 O O . ILE A 1 65 ? 25.536 34.335 22.532 1.00 23.17 65 ILE A O 1
ATOM 465 N N . GLY A 1 66 ? 23.326 34.173 23.135 1.00 22.98 66 GLY A N 1
ATOM 466 C CA . GLY A 1 66 ? 23.164 35.575 23.589 1.00 23.15 66 GLY A CA 1
ATOM 467 C C . GLY A 1 66 ? 23.660 35.805 25.014 1.00 23.11 66 GLY A C 1
ATOM 468 O O . GLY A 1 66 ? 23.687 36.963 25.442 1.00 24.11 66 GLY A O 1
ATOM 469 N N . GLN A 1 67 ? 24.049 34.738 25.714 1.00 24.34 67 GLN A N 1
ATOM 470 C CA . GLN A 1 67 ? 24.446 34.719 27.148 1.00 24.16 67 GLN A CA 1
ATOM 471 C C . GLN A 1 67 ? 25.945 34.439 27.262 1.00 25.84 67 GLN A C 1
ATOM 472 O O . GLN A 1 67 ? 26.672 35.293 27.836 1.00 25.64 67 GLN A O 1
ATOM 478 N N . LEU A 1 68 ? 26.374 33.291 26.717 1.00 25.60 68 LEU A N 1
ATOM 479 C CA . LEU A 1 68 ? 27.721 32.702 26.926 1.00 25.17 68 LEU A CA 1
ATOM 480 C C . LEU A 1 68 ? 27.982 31.585 25.904 1.00 25.06 68 LEU A C 1
ATOM 481 O O . LEU A 1 68 ? 27.205 30.611 25.864 1.00 25.03 68 LEU A O 1
ATOM 486 N N . GLY A 1 69 ? 29.027 31.743 25.094 1.00 25.48 69 GLY A N 1
ATOM 487 C CA . GLY A 1 69 ? 29.622 30.672 24.280 1.00 24.83 69 GLY A CA 1
ATOM 488 C C . GLY A 1 69 ? 30.772 30.024 25.024 1.00 24.80 69 GLY A C 1
ATOM 489 O O . GLY A 1 69 ? 30.729 29.988 26.273 1.00 24.88 69 GLY A O 1
ATOM 490 N N . HIS A 1 70 ? 31.788 29.565 24.290 1.00 26.39 70 HIS A N 1
ATOM 491 C CA . HIS A 1 70 ? 32.917 28.775 24.842 1.00 25.15 70 HIS A CA 1
ATOM 492 C C . HIS A 1 70 ? 33.499 29.479 26.053 1.00 26.23 70 HIS A C 1
ATOM 493 O O . HIS A 1 70 ? 33.825 30.696 25.994 1.00 25.09 70 HIS A O 1
ATOM 500 N N . VAL A 1 71 ? 33.589 28.688 27.100 1.00 26.79 71 VAL A N 1
ATOM 501 C CA . VAL A 1 71 ? 34.386 28.927 28.322 1.00 29.18 71 VAL A CA 1
ATOM 502 C C . VAL A 1 71 ? 35.290 27.696 28.388 1.00 29.49 71 VAL A C 1
ATOM 503 O O . VAL A 1 71 ? 34.834 26.617 27.922 1.00 34.15 71 VAL A O 1
ATOM 507 N N . SER A 1 72 ? 36.523 27.801 28.867 1.00 27.19 72 SER A N 1
ATOM 508 C CA . SER A 1 72 ? 37.377 26.589 29.008 1.00 24.51 72 SER A CA 1
ATOM 509 C C . SER A 1 72 ? 36.791 25.709 30.111 1.00 23.66 72 SER A C 1
ATOM 510 O O . SER A 1 72 ? 35.913 26.180 30.857 1.00 22.95 72 SER A O 1
ATOM 513 N N . ASN A 1 73 ? 37.317 24.503 30.279 1.00 24.56 73 ASN A N 1
ATOM 514 C CA . ASN A 1 73 ? 37.036 23.665 31.474 1.00 24.37 73 ASN A CA 1
ATOM 515 C C . ASN A 1 73 ? 37.838 24.184 32.691 1.00 23.45 73 ASN A C 1
ATOM 516 O O . ASN A 1 73 ? 37.664 23.595 33.789 1.00 22.81 73 ASN A O 1
ATOM 521 N N . LEU A 1 74 ? 38.588 25.294 32.553 1.00 22.91 74 LEU A N 1
ATOM 522 C CA . LEU A 1 74 ? 39.139 26.073 33.704 1.00 23.41 74 LEU A CA 1
ATOM 523 C C . LEU A 1 74 ? 37.974 26.720 34.469 1.00 22.63 74 LEU A C 1
ATOM 524 O O . LEU A 1 74 ? 38.174 27.208 35.610 1.00 20.41 74 LEU A O 1
ATOM 529 N N . PHE A 1 75 ? 36.792 26.707 33.848 1.00 23.27 75 PHE A N 1
ATOM 530 C CA . PHE A 1 75 ? 35.553 27.330 34.368 1.00 24.25 75 PHE A CA 1
ATOM 531 C C . PHE A 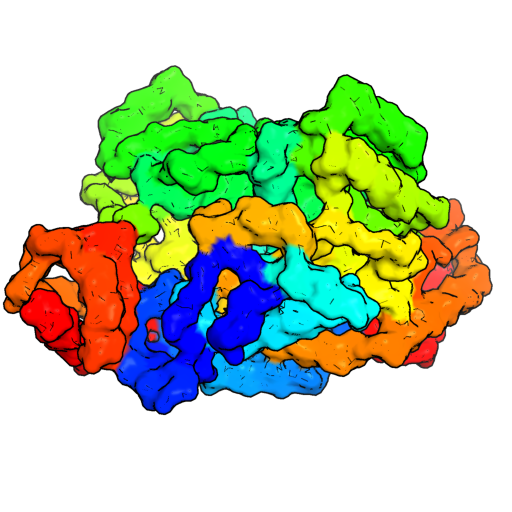1 75 ? 34.348 26.391 34.220 1.00 22.13 75 PHE A C 1
ATOM 532 O O . PHE A 1 75 ? 34.320 25.530 33.321 1.00 22.95 75 PHE A O 1
ATOM 540 N N . ALA A 1 76 ? 33.385 26.549 35.128 1.00 21.59 76 ALA A N 1
ATOM 541 C CA . ALA A 1 76 ? 32.116 25.789 35.179 1.00 20.75 76 ALA A CA 1
ATOM 542 C C . ALA A 1 76 ? 31.025 26.598 34.476 1.00 20.76 76 ALA A C 1
ATOM 543 O O . ALA A 1 76 ? 31.081 27.859 34.484 1.00 18.88 76 ALA A O 1
ATOM 545 N N . SER A 1 77 ? 30.059 25.868 33.925 1.00 20.80 77 SER A N 1
ATOM 546 C CA . SER A 1 77 ? 29.052 26.326 32.938 1.00 21.30 77 SER A CA 1
ATOM 547 C C . SER A 1 77 ? 27.778 25.547 33.239 1.00 22.23 77 SER A C 1
ATOM 548 O O . SER A 1 77 ? 27.923 24.359 33.566 1.00 22.87 77 SER A O 1
ATOM 551 N N . ARG A 1 78 ? 26.601 26.165 33.193 1.00 22.83 78 ARG A N 1
ATOM 552 C CA . ARG A 1 78 ? 25.364 25.492 33.666 1.00 26.22 78 ARG A CA 1
ATOM 553 C C . ARG A 1 78 ? 25.028 24.300 32.761 1.00 25.24 78 ARG A C 1
ATOM 554 O O . ARG A 1 78 ? 24.761 23.203 33.247 1.00 23.14 78 ARG A O 1
ATOM 562 N N . PRO A 1 79 ? 25.003 24.458 31.418 1.00 25.52 79 PRO A N 1
ATOM 563 C CA . PRO A 1 79 ? 24.558 23.378 30.528 1.00 25.07 79 PRO A CA 1
ATOM 564 C C . PRO A 1 79 ? 25.327 22.046 30.576 1.00 23.26 79 PRO A C 1
ATOM 565 O O . PRO A 1 79 ? 24.638 21.038 30.616 1.00 22.22 79 PRO A O 1
ATOM 569 N N . VAL A 1 80 ? 26.671 22.038 30.586 1.00 21.61 80 VAL A N 1
ATOM 570 C CA . VAL A 1 80 ? 27.449 20.753 30.586 1.00 22.87 80 VAL A CA 1
ATOM 571 C C . VAL A 1 80 ? 26.949 19.847 31.710 1.00 22.53 80 VAL A C 1
ATOM 572 O O . VAL A 1 80 ? 26.843 18.647 31.491 1.00 24.19 80 VAL A O 1
ATOM 576 N N . VAL A 1 81 ? 26.803 20.426 32.896 1.00 23.29 81 VAL A N 1
ATOM 577 C CA . VAL A 1 81 ? 26.436 19.783 34.189 1.00 23.02 81 VAL A CA 1
ATOM 578 C C . VAL A 1 81 ? 25.012 19.220 34.109 1.00 23.10 81 VAL A C 1
ATOM 579 O O . VAL A 1 81 ? 24.794 18.081 34.530 1.00 23.39 81 VAL A O 1
ATOM 583 N N . GLU A 1 82 ? 24.066 20.009 33.610 1.00 24.29 82 GLU A N 1
ATOM 584 C CA . GLU A 1 82 ? 22.661 19.576 33.469 1.00 24.42 82 GLU A CA 1
ATOM 585 C C . GLU A 1 82 ? 22.642 18.357 32.553 1.00 24.49 82 GLU A C 1
ATOM 586 O O . GLU A 1 82 ? 21.896 17.397 32.834 1.00 25.08 82 GLU A O 1
ATOM 592 N N . VAL A 1 83 ? 23.449 18.395 31.487 1.00 23.05 83 VAL A N 1
ATOM 593 C CA . VAL A 1 83 ? 23.499 17.303 30.471 1.00 21.10 83 VAL A CA 1
ATOM 594 C C . VAL A 1 83 ? 24.182 16.085 31.096 1.00 19.35 83 VAL A C 1
ATOM 595 O O . VAL A 1 83 ? 23.700 14.993 30.878 1.00 18.84 83 VAL A O 1
ATOM 599 N N . ALA A 1 84 ? 25.269 16.277 31.832 1.00 18.40 84 ALA A N 1
ATOM 600 C CA . ALA A 1 84 ? 25.976 15.189 32.528 1.00 19.09 84 ALA A CA 1
ATOM 601 C C . ALA A 1 84 ? 24.955 14.476 33.403 1.00 19.55 84 ALA A C 1
ATOM 602 O O . ALA A 1 84 ? 24.776 13.246 33.258 1.00 18.77 84 ALA A O 1
ATOM 604 N N . GLU A 1 85 ? 24.237 15.265 34.198 1.00 20.01 85 GLU A N 1
ATOM 605 C CA . GLU A 1 85 ? 23.246 14.767 35.186 1.00 21.25 85 GLU A CA 1
ATOM 606 C C . GLU A 1 85 ? 22.235 13.861 34.473 1.00 20.75 85 GLU A C 1
ATOM 607 O O . GLU A 1 85 ? 22.038 12.730 34.923 1.00 21.06 85 GLU A O 1
ATOM 613 N N . GLU A 1 86 ? 21.652 14.346 33.379 1.00 21.50 86 GLU A N 1
ATOM 614 C CA . GLU A 1 86 ? 20.540 13.690 32.652 1.00 22.31 86 GLU A CA 1
ATOM 615 C C . GLU A 1 86 ? 21.046 12.424 31.941 1.00 21.67 86 GLU A C 1
ATOM 616 O O . GLU A 1 86 ? 20.307 11.409 31.960 1.00 26.27 86 GLU A O 1
ATOM 622 N N . LEU A 1 87 ? 22.234 12.464 31.337 1.00 18.53 87 LEU A N 1
ATOM 623 C CA . LEU A 1 87 ? 22.904 11.272 30.764 1.00 17.91 87 LEU A CA 1
ATOM 624 C C . LEU A 1 87 ? 23.087 10.208 31.861 1.00 17.99 87 LEU A C 1
ATOM 625 O O . LEU A 1 87 ? 22.764 9.017 31.618 1.00 16.67 87 LEU A O 1
ATOM 630 N N . ILE A 1 88 ? 23.602 10.610 33.025 1.00 18.06 88 ILE A N 1
ATOM 631 C CA . ILE A 1 88 ? 23.880 9.665 34.149 1.00 19.20 88 ILE A CA 1
ATOM 632 C C . ILE A 1 88 ? 22.545 9.071 34.631 1.00 21.76 88 ILE A C 1
ATOM 633 O O . ILE A 1 88 ? 22.515 7.847 34.984 1.00 21.45 88 ILE A O 1
ATOM 638 N N . LYS A 1 89 ? 21.480 9.875 34.61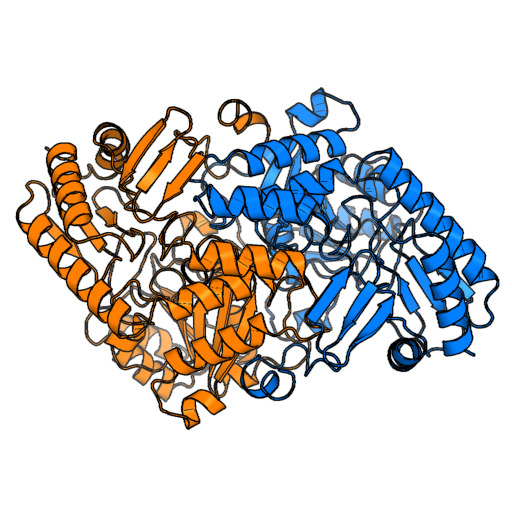8 1.00 22.32 89 LYS A N 1
ATOM 639 C CA . LYS A 1 89 ? 20.119 9.436 35.034 1.00 25.32 89 LYS A CA 1
ATOM 640 C C . LYS A 1 89 ? 19.594 8.427 34.003 1.00 24.80 89 LYS A C 1
ATOM 641 O O . LYS A 1 89 ? 19.184 7.298 34.388 1.00 26.75 89 LYS A O 1
ATOM 647 N N . ARG A 1 90 ? 19.640 8.762 32.724 1.00 23.97 90 ARG A N 1
ATOM 648 C CA . ARG A 1 90 ? 19.124 7.828 31.698 1.00 25.27 90 ARG A CA 1
ATOM 649 C C . ARG A 1 90 ? 19.991 6.557 31.687 1.00 24.85 90 ARG A C 1
ATOM 650 O O . ARG A 1 90 ? 19.430 5.484 31.441 1.00 25.01 90 ARG A O 1
ATOM 658 N N . PHE A 1 91 ? 21.286 6.660 32.013 1.00 22.78 91 PHE A N 1
ATOM 659 C CA . PHE A 1 91 ? 22.235 5.523 32.011 1.00 20.44 91 PHE A CA 1
ATOM 660 C C . PHE A 1 91 ? 21.937 4.545 33.168 1.00 20.94 91 PHE A C 1
ATOM 661 O O . PHE A 1 91 ? 22.240 3.339 33.047 1.00 20.14 91 PHE A O 1
ATOM 669 N N . SER A 1 92 ? 21.389 5.047 34.272 1.00 20.98 92 SER A N 1
ATOM 670 C CA . SER A 1 92 ? 21.353 4.341 35.574 1.00 21.42 92 SER A CA 1
ATOM 671 C C . SER A 1 92 ? 20.020 3.629 35.805 1.00 20.90 92 SER A C 1
ATOM 672 O O . SER A 1 92 ? 19.995 2.811 36.693 1.00 19.54 92 SER A O 1
ATOM 675 N N . LEU A 1 93 ? 18.962 3.945 35.059 1.00 23.59 93 LEU A N 1
ATOM 676 C CA . LEU A 1 93 ? 17.662 3.242 35.161 1.00 25.10 93 LEU A CA 1
ATOM 677 C C . LEU A 1 93 ? 17.261 3.091 36.640 1.00 29.05 93 LEU A C 1
ATOM 678 O O . LEU A 1 93 ? 16.949 1.924 37.052 1.00 25.48 93 LEU A O 1
ATOM 683 N N . ASP A 1 94 ? 17.329 4.184 37.417 1.00 31.14 94 ASP A N 1
ATOM 684 C CA . ASP A 1 94 ? 16.739 4.316 38.782 1.00 36.37 94 ASP A CA 1
ATOM 685 C C . ASP A 1 94 ? 17.629 3.695 39.867 1.00 34.44 94 ASP A C 1
ATOM 686 O O . ASP A 1 94 ? 17.182 3.719 41.036 1.00 35.50 94 ASP A O 1
ATOM 691 N N . ASP A 1 95 ? 18.816 3.168 39.532 1.00 32.55 95 ASP A N 1
ATOM 692 C CA . ASP A 1 95 ? 19.776 2.626 40.535 1.00 29.88 95 ASP A CA 1
ATOM 693 C C . ASP A 1 95 ? 20.700 3.772 40.972 1.00 29.68 95 ASP A C 1
ATOM 694 O O . ASP A 1 95 ? 21.719 4.020 40.288 1.00 31.65 95 ASP A O 1
ATOM 699 N N . ALA A 1 96 ? 20.344 4.437 42.077 1.00 27.49 96 ALA A N 1
ATOM 700 C CA . ALA A 1 96 ? 21.042 5.615 42.638 1.00 26.36 96 ALA A CA 1
ATOM 701 C C . ALA A 1 96 ? 22.501 5.303 42.946 1.00 24.73 96 ALA A C 1
ATOM 702 O O . ALA A 1 96 ? 23.256 6.253 42.952 1.00 23.82 96 ALA A O 1
ATOM 704 N N . THR A 1 97 ? 22.849 4.058 43.285 1.00 25.08 97 THR A N 1
ATOM 705 C CA . THR A 1 97 ? 24.245 3.658 43.641 1.00 27.30 97 THR A CA 1
ATOM 706 C C . THR A 1 97 ? 25.106 3.686 42.374 1.00 27.10 97 THR A C 1
ATOM 707 O O . THR A 1 97 ? 26.271 4.079 42.462 1.00 27.91 97 THR A O 1
ATOM 711 N N . LEU A 1 98 ? 24.539 3.291 41.240 1.00 27.26 98 LEU A N 1
ATOM 712 C CA . LEU A 1 98 ? 25.257 3.255 39.948 1.00 27.31 98 LEU A CA 1
ATOM 713 C C . LEU A 1 98 ? 25.539 4.698 39.508 1.00 28.23 98 LEU A C 1
ATOM 714 O O . LEU A 1 98 ? 26.735 5.022 39.248 1.00 29.71 98 LEU A O 1
ATOM 719 N N . ALA A 1 99 ? 24.496 5.542 39.507 1.00 27.11 99 ALA A N 1
ATOM 720 C CA . ALA A 1 99 ? 24.530 6.981 39.149 1.00 25.40 99 ALA A CA 1
ATOM 721 C C . ALA A 1 99 ? 25.638 7.693 39.921 1.00 24.93 99 ALA A C 1
ATOM 722 O O . ALA A 1 99 ? 26.340 8.556 39.344 1.00 23.97 99 ALA A O 1
ATOM 724 N N . ALA A 1 100 ? 25.797 7.348 41.194 1.00 25.00 100 ALA A N 1
ATOM 725 C CA . ALA A 1 100 ? 26.712 8.071 42.107 1.00 25.59 100 ALA A CA 1
ATOM 726 C C . ALA A 1 100 ? 28.172 7.726 41.762 1.00 23.19 100 ALA A C 1
ATOM 727 O O . ALA A 1 100 ? 29.027 8.511 42.160 1.00 20.54 100 ALA A O 1
ATOM 729 N N . GLN A 1 101 ? 28.421 6.608 41.059 1.00 23.31 101 GLN A N 1
ATOM 730 C CA . GLN A 1 101 ? 29.773 6.137 40.615 1.00 23.43 101 GLN A CA 1
ATOM 731 C C . GLN A 1 101 ? 30.021 6.451 39.134 1.00 20.79 101 GLN A C 1
ATOM 732 O O . GLN A 1 101 ? 31.087 6.011 38.606 1.00 17.06 101 GLN A O 1
ATOM 738 N N . THR A 1 102 ? 29.069 7.125 38.481 1.00 19.27 102 THR A N 1
ATOM 739 C CA . THR A 1 102 ? 29.144 7.455 37.034 1.00 20.16 102 THR A CA 1
ATOM 740 C C . THR A 1 102 ? 29.523 8.936 36.819 1.00 20.22 102 THR A C 1
ATOM 741 O O . THR A 1 102 ? 29.017 9.841 37.536 1.00 18.52 102 THR A O 1
ATOM 745 N N . ARG A 1 103 ? 30.341 9.179 35.800 1.00 21.48 103 ARG A N 1
ATOM 746 C CA . ARG A 1 103 ? 30.841 10.518 35.395 1.00 22.02 103 ARG A CA 1
ATOM 747 C C . ARG A 1 103 ? 30.881 10.564 33.868 1.00 20.93 103 ARG A C 1
ATOM 748 O O . ARG A 1 103 ? 30.878 9.493 33.250 1.00 20.84 103 ARG A O 1
ATOM 756 N N . VAL A 1 104 ? 30.952 11.766 33.300 1.00 19.69 104 VAL A N 1
ATOM 757 C CA . VAL A 1 104 ? 31.006 11.985 31.829 1.00 18.47 104 VAL A CA 1
ATOM 758 C C . VAL A 1 104 ? 32.106 13.001 31.555 1.00 17.11 104 VAL A C 1
ATOM 759 O O . VAL A 1 104 ? 32.199 13.997 32.286 1.00 16.94 104 VAL A O 1
ATOM 763 N N . PHE A 1 105 ? 32.906 12.711 30.541 1.00 16.48 105 PHE A N 1
ATOM 764 C CA . PHE A 1 105 ? 33.912 13.614 29.942 1.00 16.38 105 PHE A CA 1
ATOM 765 C C . PHE A 1 105 ? 33.336 14.072 28.606 1.00 16.11 105 PHE A C 1
ATOM 766 O O . PHE A 1 105 ? 32.854 13.202 27.814 1.00 16.15 105 PHE A O 1
ATOM 774 N N . PHE A 1 106 ? 33.320 15.381 28.380 1.00 15.55 106 PHE A N 1
ATOM 775 C CA . PHE A 1 106 ? 32.685 15.991 27.190 1.00 15.50 106 PHE A CA 1
ATOM 776 C C . PHE A 1 106 ? 33.787 16.303 26.177 1.00 15.62 106 PHE A C 1
ATOM 777 O O . PHE A 1 106 ? 34.890 16.737 26.588 1.00 15.15 106 PHE A O 1
ATOM 785 N N . CYS A 1 107 ? 33.491 16.032 24.902 1.00 15.26 107 CYS A N 1
ATOM 786 C CA . CYS A 1 107 ? 34.347 16.341 23.728 1.00 15.07 107 CYS A CA 1
ATOM 787 C C . CYS A 1 107 ? 33.430 16.734 22.558 1.00 14.93 107 CYS A C 1
ATOM 788 O O . CYS A 1 107 ? 32.322 17.223 22.855 1.00 14.78 107 CYS A O 1
ATOM 791 N N . ASN A 1 108 ? 33.865 16.588 21.298 1.00 15.56 108 ASN A N 1
ATOM 792 C CA . ASN A 1 108 ? 33.232 17.272 20.129 1.00 17.01 108 ASN A CA 1
ATOM 793 C C . ASN A 1 108 ? 32.822 16.305 19.009 1.00 17.15 108 ASN A C 1
ATOM 794 O O . ASN A 1 108 ? 32.219 16.776 18.031 1.00 19.66 108 ASN A O 1
ATOM 799 N N . SER A 1 109 ? 33.117 15.020 19.109 1.00 16.56 109 SER A N 1
ATOM 800 C CA . SER A 1 109 ? 32.732 14.037 18.072 1.00 16.38 109 SER A CA 1
ATOM 801 C C . SER A 1 109 ? 32.719 12.638 18.676 1.00 16.45 109 SER A C 1
ATOM 802 O O . SER A 1 109 ? 33.264 12.468 19.777 1.00 16.62 109 SER A O 1
ATOM 805 N N . GLY A 1 110 ? 32.161 11.667 17.960 1.00 16.87 110 GLY A N 1
ATOM 806 C CA . GLY A 1 110 ? 32.351 10.233 18.266 1.00 16.57 110 GLY A CA 1
ATOM 807 C C . GLY A 1 110 ? 33.827 9.869 18.291 1.00 15.74 110 GLY A C 1
ATOM 808 O O . GLY A 1 110 ? 34.246 9.208 19.238 1.00 15.98 110 GLY A O 1
ATOM 809 N N . ALA A 1 111 ? 34.608 10.314 17.305 1.00 15.46 111 ALA A N 1
ATOM 810 C CA . ALA A 1 111 ? 36.045 9.987 17.226 1.00 14.81 111 ALA A CA 1
ATOM 811 C C . ALA A 1 111 ? 36.688 10.386 18.552 1.00 15.27 111 ALA A C 1
ATOM 812 O O . ALA A 1 111 ? 37.260 9.522 19.250 1.00 15.26 111 ALA A O 1
ATOM 814 N N . GLU A 1 112 ? 36.545 11.653 18.930 1.00 15.78 112 GLU A N 1
ATOM 815 C CA . GLU A 1 112 ? 37.151 12.177 20.188 1.00 15.85 112 GLU A CA 1
ATOM 816 C C . GLU A 1 112 ? 36.653 11.352 21.393 1.00 15.96 112 GLU A C 1
ATOM 817 O O . GLU A 1 112 ? 37.456 11.112 22.339 1.00 17.68 112 GLU A O 1
ATOM 823 N N . ALA A 1 113 ? 35.376 10.960 21.381 1.00 14.02 113 ALA A N 1
ATOM 824 C CA . ALA A 1 113 ? 34.734 10.204 22.465 1.00 13.18 113 ALA A CA 1
ATOM 825 C C . ALA A 1 113 ? 35.388 8.819 22.552 1.00 12.45 113 ALA A C 1
ATOM 826 O O . ALA A 1 113 ? 35.724 8.391 23.685 1.00 11.27 113 ALA A O 1
ATOM 828 N N . ASN A 1 114 ? 35.592 8.153 21.414 1.00 12.22 114 ASN A N 1
ATOM 829 C CA . ASN A 1 114 ? 36.282 6.835 21.397 1.00 13.04 114 ASN A CA 1
ATOM 830 C C . ASN A 1 114 ? 37.776 7.024 21.692 1.00 12.93 114 ASN A C 1
ATOM 831 O O . ASN A 1 114 ? 38.396 6.030 22.132 1.00 12.93 114 ASN A O 1
ATOM 836 N N . GLU A 1 115 ? 38.326 8.222 21.490 1.00 12.75 115 GLU A N 1
ATOM 837 C CA . GLU A 1 115 ? 39.736 8.535 21.856 1.00 13.92 115 GLU A CA 1
ATOM 838 C C . GLU A 1 115 ? 39.838 8.610 23.386 1.00 14.32 115 GLU A C 1
ATOM 839 O O . GLU A 1 115 ? 40.890 8.182 23.957 1.00 14.66 115 GLU A O 1
ATOM 845 N N . ALA A 1 116 ? 38.804 9.129 24.056 1.00 13.68 116 ALA A N 1
ATOM 846 C CA . ALA A 1 116 ? 38.807 9.189 25.524 1.00 13.68 116 ALA A CA 1
ATOM 847 C C . ALA A 1 116 ? 38.658 7.751 26.053 1.00 13.27 116 ALA A C 1
ATOM 848 O O . ALA A 1 116 ? 39.419 7.414 26.955 1.00 13.99 116 ALA A O 1
ATOM 850 N N . ALA A 1 117 ? 37.830 6.900 25.452 1.00 12.40 117 ALA A N 1
ATOM 851 C CA . ALA A 1 117 ? 37.685 5.479 25.874 1.00 12.96 117 ALA A CA 1
ATOM 852 C C . ALA A 1 117 ? 38.981 4.705 25.602 1.00 13.23 117 ALA A C 1
ATOM 853 O O . ALA A 1 117 ? 39.353 3.865 26.443 1.00 14.65 117 ALA A O 1
ATOM 855 N N . PHE A 1 118 ? 39.624 4.930 24.456 1.00 12.66 118 PHE A N 1
ATOM 856 C CA . PHE A 1 118 ? 40.943 4.340 24.139 1.00 12.36 118 PHE A CA 1
ATOM 857 C C . PHE A 1 118 ? 41.906 4.700 25.274 1.00 12.90 118 PHE A C 1
ATOM 858 O O . PHE A 1 118 ? 42.584 3.795 25.796 1.00 12.74 118 PHE A O 1
ATOM 866 N N . LYS A 1 119 ? 41.957 5.978 25.657 1.00 13.53 119 LYS A N 1
ATOM 867 C CA . LYS A 1 119 ? 42.918 6.472 26.679 1.00 14.80 119 LYS A CA 1
ATOM 868 C C . LYS A 1 119 ? 42.612 5.850 28.054 1.00 14.59 119 LYS A C 1
ATOM 869 O O . LYS A 1 119 ? 43.574 5.501 28.769 1.00 13.80 119 LYS A O 1
ATOM 875 N N . ILE A 1 120 ? 41.336 5.692 28.410 1.00 15.25 120 ILE A N 1
ATOM 876 C CA . ILE A 1 120 ? 40.898 4.957 29.635 1.00 15.75 120 ILE A CA 1
ATOM 877 C C . ILE A 1 120 ? 41.432 3.521 29.555 1.00 15.79 120 ILE A C 1
ATOM 878 O O . ILE A 1 120 ? 42.028 3.055 30.557 1.00 16.26 120 ILE A O 1
ATOM 883 N N . ALA A 1 121 ? 41.232 2.838 28.424 1.00 14.62 121 ALA A N 1
ATOM 884 C CA . ALA A 1 121 ? 41.819 1.499 28.190 1.00 15.05 121 ALA A CA 1
ATOM 885 C C . ALA A 1 121 ? 43.321 1.517 28.524 1.00 14.74 121 ALA A C 1
ATOM 886 O O . ALA A 1 121 ? 43.801 0.571 29.162 1.00 15.11 121 ALA A O 1
ATOM 888 N N . ARG A 1 122 ? 44.073 2.518 28.101 1.00 14.77 122 ARG A N 1
ATOM 889 C CA . ARG A 1 122 ? 45.537 2.527 28.319 1.00 15.71 122 ARG A CA 1
ATOM 890 C C . ARG A 1 122 ? 45.861 2.712 29.803 1.00 15.98 122 ARG A C 1
ATOM 891 O O . ARG A 1 122 ? 46.887 2.193 30.236 1.00 15.62 122 ARG A O 1
ATOM 899 N N . LEU A 1 123 ? 44.991 3.393 30.541 1.00 16.38 123 LEU A N 1
ATOM 900 C CA . LEU A 1 123 ? 45.196 3.654 31.986 1.00 16.11 123 LEU A CA 1
ATOM 901 C C . LEU A 1 123 ? 45.017 2.366 32.785 1.00 16.62 123 LEU A C 1
ATOM 902 O O . LEU A 1 123 ? 45.431 2.380 33.957 1.00 17.90 123 LEU A O 1
ATOM 907 N N . THR A 1 124 ? 44.451 1.299 32.202 1.00 17.38 124 THR A N 1
ATOM 908 C CA . THR A 1 124 ? 44.330 -0.018 32.883 1.00 18.22 124 THR A CA 1
ATOM 909 C C . THR A 1 124 ? 45.717 -0.668 33.005 1.00 19.08 124 THR A C 1
ATOM 910 O O . THR A 1 124 ? 45.831 -1.650 33.747 1.00 19.88 124 THR A O 1
ATOM 914 N N . GLY A 1 125 ? 46.741 -0.158 32.317 1.00 19.69 125 GLY A N 1
ATOM 915 C CA . GLY A 1 125 ? 48.080 -0.778 32.319 1.00 20.40 125 GLY A CA 1
ATOM 916 C C . GLY A 1 125 ? 48.149 -2.063 31.487 1.00 21.18 125 GLY A C 1
ATOM 917 O O . GLY A 1 125 ? 49.213 -2.711 31.513 1.00 21.80 125 GLY A O 1
ATOM 918 N N . ARG A 1 126 ? 47.088 -2.407 30.742 1.00 21.25 126 ARG A N 1
ATOM 919 C CA . ARG A 1 126 ? 46.983 -3.651 29.933 1.00 21.49 126 ARG A CA 1
ATOM 920 C C . ARG A 1 126 ? 47.112 -3.299 28.445 1.00 21.08 126 ARG A C 1
ATOM 921 O O . ARG A 1 126 ? 46.626 -2.202 28.043 1.00 20.66 126 ARG A O 1
ATOM 929 N N . SER A 1 127 ? 47.738 -4.196 27.674 1.00 17.68 127 SER A N 1
ATOM 930 C CA . SER A 1 127 ? 48.176 -3.943 26.286 1.00 16.96 127 SER A CA 1
ATOM 931 C C . SER A 1 127 ? 47.058 -4.308 25.298 1.00 16.54 127 SER A C 1
ATOM 932 O O . SER A 1 127 ? 47.022 -3.691 24.224 1.00 15.48 127 SER A O 1
ATOM 935 N N . ARG A 1 128 ? 46.181 -5.272 25.608 1.00 15.89 128 ARG A N 1
ATOM 936 C CA . ARG A 1 128 ? 45.226 -5.781 24.586 1.00 16.11 128 ARG A CA 1
ATOM 937 C C . ARG A 1 128 ? 43.943 -4.943 24.599 1.00 15.76 128 ARG A C 1
ATOM 938 O O . ARG A 1 128 ? 43.422 -4.700 25.680 1.00 15.89 128 ARG A O 1
ATOM 946 N N . ILE A 1 129 ? 43.474 -4.508 23.422 1.00 15.90 129 ILE A N 1
ATOM 947 C CA . ILE A 1 129 ? 42.102 -3.954 23.188 1.00 15.45 129 ILE A CA 1
ATOM 948 C C . ILE A 1 129 ? 41.404 -4.806 22.127 1.00 15.90 129 ILE A C 1
ATOM 949 O O . ILE A 1 129 ? 42.032 -5.061 21.103 1.00 16.09 129 ILE A O 1
ATOM 954 N N . LEU A 1 130 ? 40.168 -5.255 22.364 1.00 16.57 130 LEU A N 1
ATOM 955 C CA . LEU A 1 130 ? 39.423 -6.091 21.379 1.00 17.04 130 LEU A CA 1
ATOM 956 C C . LEU A 1 130 ? 38.289 -5.274 20.771 1.00 17.79 130 LEU A C 1
ATOM 957 O O . LEU A 1 130 ? 37.524 -4.649 21.530 1.00 17.36 130 LEU A O 1
ATOM 962 N N . ALA A 1 131 ? 38.180 -5.329 19.441 1.00 19.63 131 ALA A N 1
ATOM 963 C CA . ALA A 1 131 ? 37.186 -4.599 18.626 1.00 19.64 131 ALA A CA 1
ATOM 964 C C . ALA A 1 131 ? 36.644 -5.566 17.584 1.00 19.70 131 ALA A C 1
ATOM 965 O O . ALA A 1 131 ? 37.334 -6.528 17.283 1.00 20.45 131 ALA A O 1
ATOM 967 N N . ALA A 1 132 ? 35.439 -5.315 17.090 1.00 19.33 132 ALA A N 1
ATOM 968 C CA . ALA A 1 132 ? 34.722 -6.216 16.177 1.00 18.93 132 ALA A CA 1
ATOM 969 C C . ALA A 1 132 ? 35.169 -5.921 14.758 1.00 19.85 132 ALA A C 1
ATOM 970 O O . ALA A 1 132 ? 35.438 -4.727 14.467 1.00 19.35 132 ALA A O 1
ATOM 972 N N . VAL A 1 133 ? 35.209 -6.977 13.934 1.00 19.90 133 VAL A N 1
ATOM 973 C CA . VAL A 1 133 ? 35.268 -6.919 12.445 1.00 20.16 133 VAL A CA 1
ATOM 974 C C . VAL A 1 133 ? 34.009 -6.200 11.938 1.00 19.64 133 VAL A C 1
ATOM 975 O O . VAL A 1 133 ? 32.917 -6.581 12.322 1.00 19.41 133 VAL A O 1
ATOM 979 N N . HIS A 1 134 ? 34.190 -5.190 11.095 1.00 21.50 134 HIS A N 1
ATOM 980 C CA . HIS A 1 134 ? 33.140 -4.373 10.424 1.00 22.36 134 HIS A CA 1
ATOM 981 C C . HIS A 1 134 ? 32.692 -3.280 11.393 1.00 22.30 134 HIS A C 1
ATOM 982 O O . HIS A 1 134 ? 31.733 -2.554 11.076 1.00 22.81 134 HIS A O 1
ATOM 989 N N . GLY A 1 135 ? 33.382 -3.161 12.528 1.00 21.67 135 GLY A N 1
ATOM 990 C CA . GLY A 1 135 ? 33.118 -2.100 13.509 1.00 20.84 135 GLY A CA 1
ATOM 991 C C . GLY A 1 135 ? 33.648 -0.781 12.995 1.00 19.28 135 GLY A C 1
ATOM 992 O O . GLY A 1 135 ? 34.549 -0.787 12.167 1.00 20.10 135 GLY A O 1
ATOM 993 N N . PHE A 1 136 ? 33.091 0.319 13.467 1.00 18.81 136 PHE A N 1
ATOM 994 C CA . PHE A 1 136 ? 33.550 1.684 13.117 1.00 19.46 136 PHE A CA 1
ATOM 995 C C . PHE A 1 136 ? 33.532 2.515 14.414 1.00 17.97 136 PHE A C 1
ATOM 996 O O . PHE A 1 136 ? 32.489 2.563 15.066 1.00 17.79 136 PHE A O 1
ATOM 1004 N N . HIS A 1 137 ? 34.680 3.051 14.833 1.00 17.50 137 HIS A N 1
ATOM 1005 C CA . HIS A 1 137 ? 34.821 3.892 16.049 1.00 17.12 137 HIS A CA 1
ATOM 1006 C C . HIS A 1 137 ? 35.337 5.304 15.686 1.00 18.17 137 HIS A C 1
ATOM 1007 O O . HIS A 1 137 ? 35.361 6.202 16.585 1.00 18.13 137 HIS A O 1
ATOM 1014 N N . GLY A 1 138 ? 35.699 5.546 14.422 1.00 19.19 138 GLY A N 1
ATOM 1015 C CA . GLY A 1 138 ? 36.054 6.905 13.954 1.00 20.15 138 GLY A CA 1
ATOM 1016 C C . GLY A 1 138 ? 37.367 6.921 13.199 1.00 19.25 138 GLY A C 1
ATOM 1017 O O . GLY A 1 138 ? 37.889 5.835 12.955 1.00 17.74 138 GLY A O 1
ATOM 1018 N N . ARG A 1 139 ? 37.879 8.119 12.891 1.00 20.15 139 ARG A N 1
ATOM 1019 C CA . ARG A 1 139 ? 38.915 8.362 11.847 1.00 20.84 139 ARG A CA 1
ATOM 1020 C C . ARG A 1 139 ? 40.166 9.058 12.410 1.00 20.54 139 ARG A C 1
ATOM 1021 O O . ARG A 1 139 ? 41.156 9.189 11.636 1.00 21.21 139 ARG A O 1
ATOM 1029 N N . THR A 1 140 ? 40.154 9.503 13.667 1.00 19.63 140 THR A N 1
ATOM 1030 C CA . THR A 1 140 ? 41.381 9.911 14.398 1.00 20.49 140 THR A CA 1
ATOM 1031 C C . THR A 1 140 ? 42.199 8.637 14.635 1.00 21.24 140 THR A C 1
ATOM 1032 O O . THR A 1 140 ? 41.674 7.516 14.434 1.00 22.67 140 THR A O 1
ATOM 1036 N N . MET A 1 141 ? 43.457 8.773 15.017 1.00 22.20 141 MET A N 1
ATOM 1037 C CA . MET A 1 141 ? 44.402 7.629 14.954 1.00 23.11 141 MET A CA 1
ATOM 1038 C C . MET A 1 141 ? 44.034 6.542 15.982 1.00 23.14 141 MET A C 1
ATOM 1039 O O . MET A 1 141 ? 44.125 5.327 15.643 1.00 25.63 141 MET A O 1
ATOM 1044 N N . GLY A 1 142 ? 43.574 6.914 17.173 1.00 22.30 142 GLY A N 1
ATOM 1045 C CA . GLY A 1 142 ? 43.112 5.931 18.170 1.00 22.19 142 GLY A CA 1
ATOM 1046 C C . GLY A 1 142 ? 41.835 5.265 17.690 1.00 22.97 142 GLY A C 1
ATOM 1047 O O . GLY A 1 142 ? 41.720 4.022 17.739 1.00 21.75 142 GLY A O 1
ATOM 1048 N N . SER A 1 143 ? 40.884 6.060 17.212 1.00 23.52 143 SER A N 1
ATOM 1049 C CA . SER A 1 143 ? 39.524 5.569 16.895 1.00 24.26 143 SER A CA 1
ATOM 1050 C C . SER A 1 143 ? 39.604 4.651 15.679 1.00 23.72 143 SER A C 1
ATOM 1051 O O . SER A 1 143 ? 38.949 3.588 15.681 1.00 23.65 143 SER A O 1
ATOM 1054 N N . LEU A 1 144 ? 40.438 5.038 14.718 1.00 22.17 144 LEU A N 1
ATOM 1055 C CA . LEU A 1 144 ? 40.771 4.231 13.527 1.00 21.19 144 LEU A CA 1
ATOM 1056 C C . LEU A 1 144 ? 41.475 2.938 13.971 1.00 20.50 144 LEU A C 1
ATOM 1057 O O . LEU A 1 144 ? 41.139 1.899 13.430 1.00 22.10 144 LEU A O 1
ATOM 1062 N N . ALA A 1 145 ? 42.395 2.961 14.937 1.00 19.15 145 ALA A N 1
ATOM 1063 C CA . ALA A 1 145 ? 43.002 1.710 15.455 1.00 17.90 145 ALA A CA 1
ATOM 1064 C C . ALA A 1 145 ? 41.898 0.722 15.868 1.00 16.13 145 ALA A C 1
ATOM 1065 O O . ALA A 1 145 ? 42.068 -0.491 15.648 1.00 14.17 145 ALA A O 1
ATOM 1067 N N . LEU A 1 146 ? 40.805 1.235 16.442 1.00 16.15 146 LEU A N 1
ATOM 1068 C CA . LEU A 1 146 ? 39.718 0.438 17.072 1.00 15.38 146 LEU A CA 1
ATOM 1069 C C . LEU A 1 146 ? 38.775 -0.084 15.994 1.00 16.52 146 LEU A C 1
ATOM 1070 O O . LEU A 1 146 ? 38.071 -1.090 16.288 1.00 18.26 146 LEU A O 1
ATOM 1075 N N . THR A 1 147 ? 38.764 0.563 14.821 1.00 16.05 147 THR A N 1
ATOM 1076 C CA . THR A 1 147 ? 37.832 0.297 13.686 1.00 15.86 147 THR A CA 1
ATOM 1077 C C . THR A 1 147 ? 38.237 -0.980 12.920 1.00 16.07 147 THR A C 1
ATOM 1078 O O . THR A 1 147 ? 39.414 -1.086 12.439 1.00 13.65 147 THR A O 1
ATOM 1082 N N . GLY A 1 148 ? 37.278 -1.902 12.747 1.00 17.00 148 GLY A N 1
ATOM 1083 C CA . GLY A 1 148 ? 37.523 -3.259 12.193 1.00 17.83 148 GLY A CA 1
ATOM 1084 C C . GLY A 1 148 ? 37.371 -3.292 10.679 1.00 18.29 148 GLY A C 1
ATOM 1085 O O . GLY A 1 148 ? 36.559 -4.062 10.180 1.00 17.25 148 GLY A O 1
ATOM 1086 N N . GLN A 1 149 ? 38.121 -2.444 9.985 1.00 20.26 149 GLN A N 1
ATOM 1087 C CA . GLN A 1 149 ? 37.955 -2.146 8.546 1.00 22.61 149 GLN A CA 1
ATOM 1088 C C . GLN A 1 149 ? 39.330 -1.891 7.935 1.00 23.18 149 GLN A C 1
ATOM 1089 O O . GLN A 1 149 ? 39.747 -0.741 7.846 1.00 25.04 149 GLN A O 1
ATOM 1095 N N . PRO A 1 150 ? 40.069 -2.955 7.548 1.00 22.77 150 PRO A N 1
ATOM 1096 C CA . PRO A 1 150 ? 41.435 -2.829 7.023 1.00 22.70 150 PRO A CA 1
ATOM 1097 C C . PRO A 1 150 ? 41.698 -1.700 6.009 1.00 22.60 150 PRO A C 1
ATOM 1098 O O . PRO A 1 150 ? 42.629 -0.964 6.228 1.00 21.40 150 PRO A O 1
ATOM 1102 N N . ASP A 1 151 ? 40.884 -1.570 4.955 1.00 23.07 151 ASP A N 1
ATOM 1103 C CA . ASP A 1 151 ? 41.158 -0.652 3.823 1.00 23.00 151 ASP A CA 1
ATOM 1104 C C . ASP A 1 151 ? 41.109 0.802 4.325 1.00 24.53 151 ASP A C 1
ATOM 1105 O O . ASP A 1 151 ? 41.621 1.676 3.630 1.00 25.31 151 ASP A O 1
ATOM 1110 N N . LYS A 1 152 ? 40.518 1.071 5.489 1.00 24.37 152 LYS A N 1
ATOM 1111 C CA . LYS A 1 152 ? 40.565 2.418 6.125 1.00 24.12 152 LYS A CA 1
ATOM 1112 C C . LYS A 1 152 ? 41.903 2.606 6.876 1.00 23.63 152 LYS A C 1
ATOM 1113 O O . LYS A 1 152 ? 42.427 3.730 6.861 1.00 24.41 152 LYS A O 1
ATOM 1119 N N . ARG A 1 153 ? 42.466 1.563 7.481 1.00 21.91 153 ARG A N 1
ATOM 1120 C CA . ARG A 1 153 ? 43.670 1.679 8.334 1.00 23.13 153 ARG A CA 1
ATOM 1121 C C . ARG A 1 153 ? 44.961 1.740 7.500 1.00 24.39 153 ARG A C 1
ATOM 1122 O O . ARG A 1 153 ? 45.916 2.413 7.957 1.00 22.34 153 ARG A O 1
ATOM 1130 N N . GLU A 1 154 ? 45.010 1.039 6.356 1.00 27.33 154 GLU A N 1
ATOM 1131 C CA . GLU A 1 154 ? 46.267 0.659 5.642 1.00 28.67 154 GLU A CA 1
ATOM 1132 C C . GLU A 1 154 ? 47.125 1.898 5.431 1.00 26.04 154 GLU A C 1
ATOM 1133 O O . GLU A 1 154 ? 48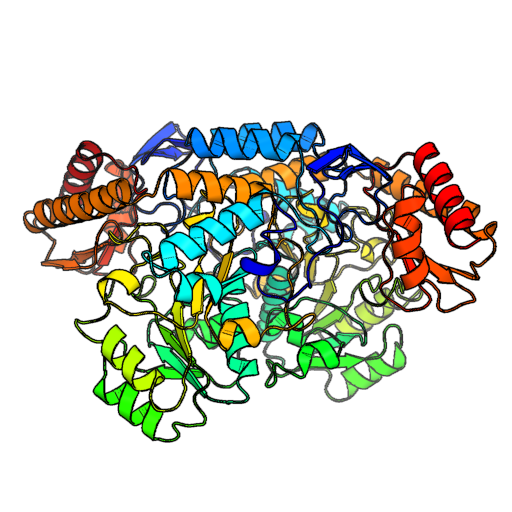.231 1.954 5.975 1.00 24.18 154 GLU A O 1
ATOM 1139 N N . ALA A 1 155 ? 46.568 2.856 4.697 1.00 23.03 155 ALA A N 1
ATOM 1140 C CA . ALA A 1 155 ? 47.223 4.105 4.274 1.00 22.58 155 ALA A CA 1
ATOM 1141 C C . ALA A 1 155 ? 47.942 4.777 5.450 1.00 21.22 155 ALA A C 1
ATOM 1142 O O . ALA A 1 155 ? 48.899 5.505 5.183 1.00 22.94 155 ALA A O 1
ATOM 1144 N N . PHE A 1 156 ? 47.501 4.565 6.690 1.00 19.26 156 PHE A N 1
ATOM 1145 C CA . PHE A 1 156 ? 47.984 5.349 7.859 1.00 19.12 156 PHE A CA 1
ATOM 1146 C C . PHE A 1 156 ? 48.765 4.538 8.884 1.00 18.91 156 PHE A C 1
ATOM 1147 O O . PHE A 1 156 ? 48.982 5.034 9.979 1.00 18.29 156 PHE A O 1
ATOM 1155 N N . LEU A 1 157 ? 49.225 3.362 8.500 1.00 18.62 157 LEU A N 1
ATOM 1156 C CA . LEU A 1 157 ? 50.046 2.505 9.384 1.00 18.72 157 LEU A CA 1
ATOM 1157 C C . LEU A 1 157 ? 51.420 3.156 9.615 1.00 18.10 157 LEU A C 1
ATOM 1158 O O . LEU A 1 157 ? 51.916 3.820 8.722 1.00 17.08 157 LEU A O 1
ATOM 1163 N N . PRO A 1 158 ? 52.082 2.949 10.763 1.00 18.83 158 PRO A N 1
ATOM 1164 C CA . PRO A 1 158 ? 51.554 2.131 11.851 1.00 19.06 158 PRO A CA 1
ATOM 1165 C C . PRO A 1 158 ? 50.456 2.733 12.742 1.00 19.85 158 PRO A C 1
ATOM 1166 O O . PRO A 1 158 ? 50.470 3.901 13.026 1.00 18.85 158 PRO A O 1
ATOM 1170 N N . MET A 1 159 ? 49.537 1.886 13.177 1.00 20.98 159 MET A N 1
ATOM 1171 C CA . MET A 1 159 ? 48.467 2.322 14.099 1.00 20.85 159 MET A CA 1
ATOM 1172 C C . MET A 1 159 ? 48.957 2.307 15.537 1.00 19.83 159 MET A C 1
ATOM 1173 O O . MET A 1 159 ? 49.891 1.553 15.821 1.00 18.34 159 MET A O 1
ATOM 1178 N N . PRO A 1 160 ? 48.389 3.140 16.439 1.00 19.71 160 PRO A N 1
ATOM 1179 C CA . PRO A 1 160 ? 48.656 3.007 17.863 1.00 19.44 160 PRO A CA 1
ATOM 1180 C C . PRO A 1 160 ? 48.411 1.519 18.178 1.00 19.76 160 PRO A C 1
ATOM 1181 O O . PRO A 1 160 ? 47.347 1.049 17.875 1.00 16.96 160 PRO A O 1
ATOM 1185 N N . SER A 1 161 ? 49.368 0.840 18.820 1.00 22.36 161 SER A N 1
ATOM 1186 C CA . SER A 1 161 ? 49.322 -0.634 19.036 1.00 24.40 161 SER A CA 1
ATOM 1187 C C . SER A 1 161 ? 48.301 -1.140 20.047 1.00 23.58 161 SER A C 1
ATOM 1188 O O . SER A 1 161 ? 47.860 -0.358 20.878 1.00 21.40 161 SER A O 1
ATOM 1191 N N . GLY A 1 162 ? 47.927 -2.412 19.924 1.00 22.03 162 GLY A N 1
ATOM 1192 C CA . GLY A 1 162 ? 47.065 -3.047 20.923 1.00 22.80 162 GLY A CA 1
ATOM 1193 C C . GLY A 1 162 ? 45.770 -3.633 20.416 1.00 23.65 162 GLY A C 1
ATOM 1194 O O . GLY A 1 162 ? 45.256 -4.527 21.075 1.00 25.58 162 GLY A O 1
ATOM 1195 N N . VAL A 1 163 ? 45.269 -3.167 19.284 1.00 21.63 163 VAL A N 1
ATOM 1196 C CA . VAL A 1 163 ? 43.915 -3.641 18.894 1.00 22.09 163 VAL A CA 1
ATOM 1197 C C . VAL A 1 163 ? 44.063 -4.980 18.163 1.00 21.16 163 VAL A C 1
ATOM 1198 O O . VAL A 1 163 ? 44.980 -5.115 17.356 1.00 21.36 163 VAL A O 1
ATOM 1202 N N . GLU A 1 164 ? 43.198 -5.932 18.507 1.00 20.51 164 GLU A N 1
ATOM 1203 C CA . GLU A 1 164 ? 42.914 -7.182 17.754 1.00 20.57 164 GLU A CA 1
ATOM 1204 C C . GLU A 1 164 ? 41.407 -7.210 17.438 1.00 18.95 164 GLU A C 1
ATOM 1205 O O . GLU A 1 164 ? 40.647 -6.542 18.163 1.00 18.33 164 GLU A O 1
ATOM 1211 N N . PHE A 1 165 ? 40.996 -7.985 16.430 1.00 18.24 165 PHE A N 1
ATOM 1212 C CA . PHE A 1 165 ? 39.613 -8.009 15.890 1.00 17.95 165 PHE A CA 1
ATOM 1213 C C . PHE A 1 165 ? 38.999 -9.410 16.026 1.00 17.72 165 PHE A C 1
ATOM 1214 O O . PHE A 1 165 ? 39.686 -10.422 15.803 1.00 18.26 165 PHE A O 1
ATOM 1222 N N . TYR A 1 166 ? 37.713 -9.430 16.388 1.00 17.39 166 TYR A N 1
ATOM 1223 C CA . TYR A 1 166 ? 36.859 -10.630 16.573 1.00 16.62 166 TYR A CA 1
ATOM 1224 C C . TYR A 1 166 ? 35.648 -10.524 15.666 1.00 15.60 166 TYR A C 1
ATOM 1225 O O . TYR A 1 166 ? 35.180 -9.426 15.380 1.00 14.14 166 TYR A O 1
ATOM 1234 N N . PRO A 1 167 ? 35.117 -11.669 15.191 1.00 15.54 167 PRO A N 1
ATOM 1235 C CA . PRO A 1 167 ? 33.859 -11.679 14.445 1.00 15.76 167 PRO A CA 1
ATOM 1236 C C . PRO A 1 167 ? 32.719 -11.275 15.387 1.00 15.18 167 PRO A C 1
ATOM 1237 O O . PRO A 1 167 ? 32.540 -11.909 16.416 1.00 13.44 167 PRO A O 1
ATOM 1241 N N . TYR A 1 168 ? 32.009 -10.214 15.009 1.00 16.25 168 TYR A N 1
ATOM 1242 C CA . TYR A 1 168 ? 30.847 -9.649 15.747 1.00 17.81 168 TYR A CA 1
ATOM 1243 C C . TYR A 1 168 ? 29.852 -10.769 16.114 1.00 17.59 168 TYR A C 1
ATOM 1244 O O . TYR A 1 168 ? 29.382 -11.503 15.237 1.00 17.51 168 TYR A O 1
ATOM 1253 N N . GLY A 1 169 ? 29.580 -10.928 17.407 1.00 19.26 169 GLY A N 1
ATOM 1254 C CA . GLY A 1 169 ? 28.567 -11.862 17.940 1.00 20.20 169 GLY A CA 1
ATOM 1255 C C . GLY A 1 169 ? 29.062 -13.282 18.158 1.00 20.83 169 GLY A C 1
ATOM 1256 O O . GLY A 1 169 ? 28.249 -14.106 18.645 1.00 22.48 169 GLY A O 1
ATOM 1257 N N . ASP A 1 170 ? 30.318 -13.593 17.811 1.00 21.57 170 ASP A N 1
ATOM 1258 C CA . ASP A 1 170 ? 30.935 -14.929 18.028 1.00 20.71 170 ASP A CA 1
ATOM 1259 C C . ASP A 1 170 ? 31.443 -14.977 19.472 1.00 22.42 170 ASP A C 1
ATOM 1260 O O . ASP A 1 170 ? 32.664 -14.750 19.714 1.00 23.40 170 ASP A O 1
ATOM 1265 N N . THR A 1 171 ? 30.531 -15.266 20.398 1.00 23.64 171 THR A N 1
ATOM 1266 C CA . THR A 1 171 ? 30.822 -15.460 21.840 1.00 26.21 171 THR A CA 1
ATOM 1267 C C . THR A 1 171 ? 31.980 -16.443 22.018 1.00 26.22 171 THR A C 1
ATOM 1268 O O . THR A 1 171 ? 32.908 -16.117 22.767 1.00 23.52 171 THR A O 1
ATOM 1272 N N . ASP A 1 172 ? 31.909 -17.606 21.357 1.00 30.32 172 ASP A N 1
ATOM 1273 C CA . ASP A 1 172 ? 32.935 -18.685 21.451 1.00 31.11 172 ASP A CA 1
ATOM 1274 C C . ASP A 1 172 ? 34.310 -18.106 21.096 1.00 29.56 172 ASP A C 1
ATOM 1275 O O . ASP A 1 172 ? 35.233 -18.215 21.939 1.00 30.37 172 ASP A O 1
ATOM 1280 N N . TYR A 1 173 ? 34.442 -17.501 19.911 1.00 25.37 173 TYR A N 1
ATOM 1281 C CA . TYR A 1 173 ? 35.718 -16.899 19.447 1.00 24.23 173 TYR A CA 1
ATOM 1282 C C . TYR A 1 173 ? 36.174 -15.844 20.463 1.00 22.36 173 TYR A C 1
ATOM 1283 O O . TYR A 1 173 ? 37.357 -15.867 20.855 1.00 22.49 173 TYR A O 1
ATOM 1292 N N . LEU A 1 174 ? 35.285 -14.959 20.906 1.00 20.06 174 LEU A N 1
ATOM 1293 C CA . LEU A 1 174 ? 35.726 -13.828 21.769 1.00 19.93 174 LEU A CA 1
ATOM 1294 C C . LEU A 1 174 ? 36.292 -14.393 23.083 1.00 20.46 174 LEU A C 1
ATOM 1295 O O . LEU A 1 174 ? 37.413 -14.001 23.490 1.00 18.92 174 LEU A O 1
ATOM 1300 N N . ARG A 1 175 ? 35.586 -15.356 23.685 1.00 22.22 175 ARG A N 1
ATOM 1301 C CA . ARG A 1 175 ? 35.983 -15.979 24.974 1.00 22.99 175 ARG A CA 1
ATOM 1302 C C . ARG A 1 175 ? 37.374 -16.624 24.824 1.00 21.98 175 ARG A C 1
ATOM 1303 O O . ARG A 1 175 ? 38.211 -16.469 25.725 1.00 21.39 175 ARG A O 1
ATOM 1311 N N . LYS A 1 176 ? 37.615 -17.362 23.744 1.00 22.84 176 LYS A N 1
ATOM 1312 C CA . LYS A 1 176 ? 38.923 -18.041 23.511 1.00 22.26 176 LYS A CA 1
ATOM 1313 C C . LYS A 1 176 ? 39.998 -16.965 23.328 1.00 18.78 176 LYS A C 1
ATOM 1314 O O . LYS A 1 176 ? 41.004 -17.029 24.014 1.00 16.88 176 LYS A O 1
ATOM 1320 N N . MET A 1 177 ? 39.753 -16.018 22.423 1.00 17.83 177 MET A N 1
ATOM 1321 C CA . MET A 1 177 ? 40.606 -14.823 22.162 1.00 17.46 177 MET A CA 1
ATOM 1322 C C . MET A 1 177 ? 41.043 -14.179 23.494 1.00 16.59 177 MET A C 1
ATOM 1323 O O . MET A 1 177 ? 42.264 -13.980 23.688 1.00 14.82 177 MET A O 1
ATOM 1328 N N . VAL A 1 178 ? 40.080 -13.870 24.373 1.00 15.85 178 VAL A N 1
ATOM 1329 C CA . VAL A 1 178 ? 40.348 -13.309 25.729 1.00 16.54 178 VAL A CA 1
ATOM 1330 C C . VAL A 1 178 ? 41.257 -14.295 26.473 1.00 18.02 178 VAL A C 1
ATOM 1331 O O . VAL A 1 178 ? 42.356 -13.872 26.991 1.00 17.89 178 VAL A O 1
ATOM 1335 N N . GLU A 1 179 ? 40.861 -15.574 26.454 1.00 18.36 179 GLU A N 1
ATOM 1336 C CA . GLU A 1 179 ? 41.502 -16.640 27.257 1.00 18.95 179 GLU A CA 1
ATOM 1337 C C . GLU A 1 179 ? 42.905 -16.968 26.720 1.00 18.31 179 GLU A C 1
ATOM 1338 O O . GLU A 1 179 ? 43.643 -17.603 27.462 1.00 19.94 179 GLU A O 1
ATOM 1344 N N . THR A 1 180 ? 43.307 -16.493 25.546 1.00 16.53 180 THR A N 1
ATOM 1345 C CA . THR A 1 180 ? 44.701 -16.641 25.073 1.00 16.62 180 THR A CA 1
ATOM 1346 C C . THR A 1 180 ? 45.631 -15.883 26.031 1.00 17.73 180 THR A C 1
ATOM 1347 O O . THR A 1 180 ? 46.743 -16.345 26.221 1.00 18.17 180 THR A O 1
ATOM 1351 N N . ASN A 1 181 ? 45.198 -14.740 26.583 1.00 18.95 181 ASN A N 1
ATOM 1352 C CA . ASN A 1 181 ? 45.989 -13.892 27.514 1.00 17.94 181 ASN A CA 1
ATOM 1353 C C . ASN A 1 181 ? 45.022 -12.954 28.220 1.00 17.36 181 ASN A C 1
ATOM 1354 O O . ASN A 1 181 ? 45.026 -11.768 27.930 1.00 17.00 181 ASN A O 1
ATOM 1359 N N . PRO A 1 182 ? 44.182 -13.469 29.160 1.00 18.48 182 PRO A N 1
ATOM 1360 C CA . PRO A 1 182 ? 43.055 -12.721 29.733 1.00 17.60 182 PRO A CA 1
ATOM 1361 C C . PRO A 1 182 ? 43.366 -11.466 30.567 1.00 18.13 182 PRO A C 1
ATOM 1362 O O . PRO A 1 182 ? 42.699 -10.438 30.362 1.00 18.15 182 PRO A O 1
ATOM 1366 N N . THR A 1 183 ? 44.355 -11.536 31.463 1.00 17.94 183 THR A N 1
ATOM 1367 C CA . THR A 1 183 ? 44.673 -10.447 32.419 1.00 17.66 183 THR A CA 1
ATOM 1368 C C . THR A 1 183 ? 45.396 -9.309 31.701 1.00 17.80 183 THR A C 1
ATOM 1369 O O . THR A 1 183 ? 45.710 -8.297 32.380 1.00 17.85 183 THR A O 1
ATOM 1373 N N . ASP A 1 184 ? 45.670 -9.450 30.401 1.00 17.26 184 ASP A N 1
ATOM 1374 C CA . ASP A 1 184 ? 46.270 -8.345 29.608 1.00 17.29 184 ASP A CA 1
ATOM 1375 C C . ASP A 1 184 ? 45.243 -7.715 28.638 1.00 17.26 184 ASP A C 1
ATOM 1376 O O . ASP A 1 184 ? 45.682 -6.985 27.737 1.00 18.77 184 ASP A O 1
ATOM 1381 N N . VAL A 1 185 ? 43.934 -7.955 28.809 1.00 17.04 185 VAL A N 1
ATOM 1382 C CA . VAL A 1 185 ? 42.845 -7.303 28.011 1.00 16.48 185 VAL A CA 1
ATOM 1383 C C . VAL A 1 185 ? 42.305 -6.081 28.786 1.00 16.98 185 VAL A C 1
ATOM 1384 O O . VAL A 1 185 ? 41.525 -6.258 29.762 1.00 16.18 185 VAL A O 1
ATOM 1388 N N . ALA A 1 186 ? 42.679 -4.880 28.331 1.00 16.45 186 ALA A N 1
ATOM 1389 C CA . ALA A 1 186 ? 42.255 -3.581 28.888 1.00 16.25 186 ALA A CA 1
ATOM 1390 C C . ALA A 1 186 ? 40.736 -3.435 28.757 1.00 16.02 186 ALA A C 1
ATOM 1391 O O . ALA A 1 186 ? 40.070 -3.212 29.774 1.00 15.72 186 ALA A O 1
ATOM 1393 N N . ALA A 1 187 ? 40.219 -3.606 27.536 1.00 16.04 187 ALA A N 1
ATOM 1394 C CA . ALA A 1 187 ? 38.835 -3.264 27.155 1.00 15.19 187 ALA A CA 1
ATOM 1395 C C . ALA A 1 187 ? 38.394 -4.122 25.983 1.00 15.05 187 ALA A C 1
ATOM 1396 O O . ALA A 1 187 ? 39.251 -4.521 25.190 1.00 14.31 187 ALA A O 1
ATOM 1398 N N . ILE A 1 188 ? 37.081 -4.340 25.891 1.00 15.70 188 ILE A N 1
ATOM 1399 C CA . ILE A 1 188 ? 36.369 -4.878 24.699 1.00 15.70 188 ILE A CA 1
ATOM 1400 C C . ILE A 1 188 ? 35.409 -3.802 24.185 1.00 16.11 188 ILE A C 1
ATOM 1401 O O . ILE A 1 188 ? 34.540 -3.360 24.963 1.00 15.07 188 ILE A O 1
ATOM 1406 N N . PHE A 1 189 ? 35.621 -3.385 22.940 1.00 17.41 189 PHE A N 1
ATOM 1407 C CA . PHE A 1 189 ? 34.785 -2.366 22.267 1.00 18.08 189 PHE A CA 1
ATOM 1408 C C . PHE A 1 189 ? 33.784 -3.059 21.343 1.00 18.61 189 PHE A C 1
ATOM 1409 O O . PHE A 1 189 ? 34.159 -4.020 20.679 1.00 18.20 189 PHE A O 1
ATOM 1417 N N . LEU A 1 190 ? 32.554 -2.557 21.309 1.00 19.68 190 LEU A N 1
ATOM 1418 C CA . LEU A 1 190 ? 31.512 -3.097 20.405 1.00 21.49 190 LEU A CA 1
ATOM 1419 C C . LEU A 1 190 ? 30.455 -2.046 20.083 1.00 21.84 190 LEU A C 1
ATOM 1420 O O . LEU A 1 190 ? 30.182 -1.184 20.916 1.00 22.91 190 LEU A O 1
ATOM 1425 N N . GLU A 1 191 ? 29.888 -2.130 18.893 1.00 20.77 191 GLU A N 1
ATOM 1426 C CA . GLU A 1 191 ? 28.697 -1.319 18.596 1.00 19.54 191 GLU A CA 1
ATOM 1427 C C . GLU A 1 191 ? 27.520 -2.202 19.066 1.00 19.83 191 GLU A C 1
ATOM 1428 O O . GLU A 1 191 ? 27.537 -3.357 18.679 1.00 20.79 191 GLU A O 1
ATOM 1434 N N . PRO A 1 192 ? 26.565 -1.777 19.940 1.00 19.13 192 PRO A N 1
ATOM 1435 C CA . PRO A 1 192 ? 25.421 -2.617 20.299 1.00 18.60 192 PRO A CA 1
ATOM 1436 C C . PRO A 1 192 ? 24.621 -3.097 19.085 1.00 17.26 192 PRO A C 1
ATOM 1437 O O . PRO A 1 192 ? 24.042 -4.144 19.176 1.00 17.60 192 PRO A O 1
ATOM 1441 N N . ILE A 1 193 ? 24.575 -2.276 18.037 1.00 16.52 193 ILE A N 1
ATOM 1442 C CA . ILE A 1 193 ? 24.140 -2.616 16.647 1.00 16.89 193 ILE A CA 1
ATOM 1443 C C . ILE A 1 193 ? 25.172 -1.963 15.725 1.00 18.01 193 ILE A C 1
ATOM 1444 O O . ILE A 1 193 ? 25.321 -0.747 15.844 1.00 18.01 193 ILE A O 1
ATOM 1449 N N . GLN A 1 194 ? 25.867 -2.721 14.866 1.00 20.14 194 GLN A N 1
ATOM 1450 C CA . GLN A 1 194 ? 26.909 -2.190 13.932 1.00 20.55 194 GLN A CA 1
ATOM 1451 C C . GLN A 1 194 ? 26.238 -1.344 12.847 1.00 22.63 194 GLN A C 1
ATOM 1452 O O . GLN A 1 194 ? 25.333 -1.842 12.212 1.00 25.25 194 GLN A O 1
ATOM 1458 N N . GLY A 1 195 ? 26.687 -0.111 12.633 1.00 28.37 195 GLY A N 1
ATOM 1459 C CA . GLY A 1 195 ? 26.028 0.870 11.745 1.00 31.07 195 GLY A CA 1
ATOM 1460 C C . GLY A 1 195 ? 26.661 0.888 10.375 1.00 35.46 195 GLY A C 1
ATOM 1461 O O . GLY A 1 195 ? 25.931 0.651 9.401 1.00 40.39 195 GLY A O 1
ATOM 1462 N N . GLU A 1 196 ? 27.972 1.153 10.320 1.00 41.05 196 GLU A N 1
ATOM 1463 C CA . GLU A 1 196 ? 28.782 1.315 9.078 1.00 43.65 196 GLU A CA 1
ATOM 1464 C C . GLU A 1 196 ? 28.557 0.100 8.160 1.00 42.21 196 GLU A C 1
ATOM 1465 O O . GLU A 1 196 ? 28.165 0.320 7.005 1.00 39.90 196 GLU A O 1
ATOM 1471 N N . THR A 1 197 ? 28.772 -1.123 8.653 1.00 43.69 197 THR A N 1
ATOM 1472 C CA . THR A 1 197 ? 28.687 -2.390 7.867 1.00 48.05 197 THR A CA 1
ATOM 1473 C C . THR A 1 197 ? 27.410 -2.448 7.018 1.00 44.88 197 THR A C 1
ATOM 1474 O O . THR A 1 197 ? 27.471 -2.963 5.889 1.00 42.66 197 THR A O 1
ATOM 1478 N N . GLY A 1 198 ? 26.304 -1.949 7.577 1.00 44.36 198 GLY A N 1
ATOM 1479 C CA . GLY A 1 198 ? 24.915 -2.328 7.253 1.00 43.26 198 GLY A CA 1
ATOM 1480 C C . GLY A 1 198 ? 24.042 -1.946 8.430 1.00 42.79 198 GLY A C 1
ATOM 1481 O O . GLY A 1 198 ? 24.176 -0.792 8.887 1.00 49.19 198 GLY A O 1
ATOM 1482 N N . VAL A 1 199 ? 23.205 -2.851 8.934 1.00 36.69 199 VAL A N 1
ATOM 1483 C CA . VAL A 1 199 ? 22.615 -2.703 10.301 1.00 33.81 199 VAL A CA 1
ATOM 1484 C C . VAL A 1 199 ? 22.563 -4.094 10.919 1.00 31.14 199 VAL A C 1
ATOM 1485 O O . VAL A 1 199 ? 21.598 -4.812 10.603 1.00 33.46 199 VAL A O 1
ATOM 1489 N N . VAL A 1 200 ? 23.566 -4.447 11.734 1.00 27.07 200 VAL A N 1
ATOM 1490 C CA . VAL A 1 200 ? 23.757 -5.813 12.313 1.00 24.12 200 VAL A CA 1
ATOM 1491 C C . VAL A 1 200 ? 23.583 -5.724 13.831 1.00 24.06 200 VAL A C 1
ATOM 1492 O O . VAL A 1 200 ? 24.472 -5.275 14.569 1.00 21.98 200 VAL A O 1
ATOM 1496 N N . PRO A 1 201 ? 22.398 -6.102 14.358 1.00 23.29 201 PRO A N 1
ATOM 1497 C CA . PRO A 1 201 ? 22.176 -6.125 15.799 1.00 21.75 201 PRO A CA 1
ATOM 1498 C C . PRO A 1 201 ? 23.084 -7.155 16.471 1.00 21.32 201 PRO A C 1
ATOM 1499 O O . PRO A 1 201 ? 23.386 -8.179 15.872 1.00 23.77 201 PRO A O 1
ATOM 1503 N N . ALA A 1 202 ? 23.511 -6.859 17.692 1.00 20.13 202 ALA A N 1
ATOM 1504 C CA . ALA A 1 202 ? 24.153 -7.850 18.571 1.00 19.42 202 ALA A CA 1
ATOM 1505 C C . ALA A 1 202 ? 23.221 -9.050 18.634 1.00 19.41 202 ALA A C 1
ATOM 1506 O O . ALA A 1 202 ? 22.034 -8.891 18.907 1.00 19.83 202 ALA A O 1
ATOM 1508 N N . PRO A 1 203 ? 23.679 -10.279 18.324 1.00 20.26 203 PRO A N 1
ATOM 1509 C CA . PRO A 1 203 ? 22.833 -11.455 18.499 1.00 20.97 203 PRO A CA 1
ATOM 1510 C C . PRO A 1 203 ? 22.264 -11.463 19.923 1.00 23.04 203 PRO A C 1
ATOM 1511 O O . PRO A 1 203 ? 22.911 -10.885 20.811 1.00 24.64 203 PRO A O 1
ATOM 1515 N N . GLU A 1 204 ? 21.114 -12.121 20.117 1.00 23.08 204 GLU A N 1
ATOM 1516 C CA . GLU A 1 204 ? 20.570 -12.436 21.467 1.00 22.37 204 GLU A CA 1
ATOM 1517 C C . GLU A 1 204 ? 21.700 -12.991 22.344 1.00 20.77 204 GLU A C 1
ATOM 1518 O O . GLU A 1 204 ? 22.390 -13.925 21.927 1.00 20.73 204 GLU A O 1
ATOM 1524 N N . GLY A 1 205 ? 21.893 -12.389 23.514 1.00 21.16 205 GLY A N 1
ATOM 1525 C CA . GLY A 1 205 ? 22.740 -12.919 24.595 1.00 21.19 205 GLY A CA 1
ATOM 1526 C C . GLY A 1 205 ? 24.187 -12.466 24.504 1.00 20.86 205 GLY A C 1
ATOM 1527 O O . GLY A 1 205 ? 24.937 -12.734 25.469 1.00 21.78 205 GLY A O 1
ATOM 1528 N N . PHE A 1 206 ? 24.578 -11.788 23.421 1.00 19.72 206 PHE A N 1
ATOM 1529 C CA . PHE A 1 206 ? 25.998 -11.468 23.141 1.00 18.36 206 PHE A CA 1
ATOM 1530 C C . PHE A 1 206 ? 26.499 -10.411 24.124 1.00 17.68 206 PHE A C 1
ATOM 1531 O O . PHE A 1 206 ? 27.563 -10.632 24.704 1.00 18.06 206 PHE A O 1
ATOM 1539 N N . LEU A 1 207 ? 25.758 -9.321 24.333 1.00 17.35 207 LEU A N 1
ATOM 1540 C CA . LEU A 1 207 ? 26.210 -8.229 25.237 1.00 17.62 207 LEU A CA 1
ATOM 1541 C C . LEU A 1 207 ? 26.307 -8.732 26.690 1.00 19.43 207 LEU A C 1
ATOM 1542 O O . LEU A 1 207 ? 27.232 -8.265 27.415 1.00 20.49 207 LEU A O 1
ATOM 1547 N N . LYS A 1 208 ? 25.418 -9.639 27.112 1.00 20.33 208 LYS A N 1
ATOM 1548 C CA . LYS A 1 208 ? 25.455 -10.306 28.447 1.00 21.87 208 LYS A CA 1
ATOM 1549 C C . LYS A 1 208 ? 26.710 -11.169 28.566 1.00 21.52 208 LYS A C 1
ATOM 1550 O O . LYS A 1 208 ? 27.385 -11.091 29.592 1.00 20.63 208 LYS A O 1
ATOM 1556 N N . ALA A 1 209 ? 26.962 -12.001 27.561 1.00 22.63 209 ALA A N 1
ATOM 1557 C CA . ALA A 1 209 ? 28.152 -12.869 27.462 1.00 24.99 209 ALA A CA 1
ATOM 1558 C C . ALA A 1 209 ? 29.405 -12.020 27.647 1.00 25.44 209 ALA A C 1
ATOM 1559 O O . ALA A 1 209 ? 30.252 -12.333 28.513 1.00 25.98 209 ALA A O 1
ATOM 1561 N N . VAL A 1 210 ? 29.507 -10.972 26.840 1.00 25.30 210 VAL A N 1
ATOM 1562 C CA . VAL A 1 210 ? 30.670 -10.047 26.861 1.00 24.54 210 VAL A CA 1
ATOM 1563 C C . VAL A 1 210 ? 30.766 -9.423 28.251 1.00 22.82 210 VAL A C 1
ATOM 1564 O O . VAL A 1 210 ? 31.894 -9.365 28.771 1.00 20.70 210 VAL A O 1
ATOM 1568 N N . ARG A 1 211 ? 29.626 -9.022 28.830 1.00 23.54 211 ARG A N 1
ATOM 1569 C CA . ARG A 1 211 ? 29.560 -8.363 30.165 1.00 22.96 211 ARG A CA 1
ATOM 1570 C C . ARG A 1 211 ? 30.130 -9.342 31.194 1.00 23.83 211 ARG A C 1
ATOM 1571 O O . ARG A 1 211 ? 31.004 -8.922 31.983 1.00 21.34 211 ARG A O 1
ATOM 1579 N N . GLU A 1 212 ? 29.674 -10.603 31.165 1.00 25.32 212 GLU A N 1
ATOM 1580 C CA . GLU A 1 212 ? 30.099 -11.618 32.157 1.00 26.48 212 GLU A CA 1
ATOM 1581 C C . GLU A 1 212 ? 31.576 -11.933 31.937 1.00 23.30 212 GLU A C 1
ATOM 1582 O O . GLU A 1 212 ? 32.305 -12.086 32.932 1.00 22.69 212 GLU A O 1
ATOM 1588 N N . LEU A 1 213 ? 31.997 -12.047 30.687 1.00 21.54 213 LEU A N 1
ATOM 1589 C CA . LEU A 1 213 ? 33.412 -12.357 30.365 1.00 21.68 213 LEU A CA 1
ATOM 1590 C C . LEU A 1 213 ? 34.275 -11.202 30.867 1.00 21.15 213 LEU A C 1
ATOM 1591 O O . LEU A 1 213 ? 35.330 -11.438 31.440 1.00 20.47 213 LEU A O 1
ATOM 1596 N N . CYS A 1 214 ? 33.804 -9.976 30.698 1.00 22.02 214 CYS A N 1
ATOM 1597 C CA . CYS A 1 214 ? 34.519 -8.771 31.184 1.00 21.59 214 CYS A CA 1
ATOM 1598 C C . CYS A 1 214 ? 34.676 -8.856 32.713 1.00 20.65 214 CYS A C 1
ATOM 1599 O O . CYS A 1 214 ? 35.808 -8.631 33.218 1.00 17.82 214 CYS A O 1
ATOM 1602 N N . ASP A 1 215 ? 33.608 -9.250 33.400 1.00 20.97 215 ASP A N 1
ATOM 1603 C CA . ASP A 1 215 ? 33.527 -9.340 34.880 1.00 24.08 215 ASP A CA 1
ATOM 1604 C C . ASP A 1 215 ? 34.589 -10.302 35.449 1.00 25.77 215 ASP A C 1
ATOM 1605 O O . ASP A 1 215 ? 35.326 -9.832 36.375 1.00 24.65 215 ASP A O 1
ATOM 1610 N N . GLU A 1 216 ? 34.683 -11.575 34.999 1.00 27.39 216 GLU A N 1
ATOM 1611 C CA . GLU A 1 216 ? 35.913 -12.393 35.245 1.00 28.71 216 GLU A CA 1
ATOM 1612 C C . GLU A 1 216 ? 37.014 -11.663 34.489 1.00 30.38 216 GLU A C 1
ATOM 1613 O O . GLU A 1 216 ? 36.691 -10.976 33.506 1.00 39.67 216 GLU A O 1
ATOM 1619 N N . TYR A 1 217 ? 38.254 -11.698 34.934 1.00 29.27 217 TYR A N 1
ATOM 1620 C CA . TYR A 1 217 ? 39.379 -11.116 34.136 1.00 27.90 217 TYR A CA 1
ATOM 1621 C C . TYR A 1 217 ? 39.437 -9.582 34.203 1.00 26.52 217 TYR A C 1
ATOM 1622 O O . TYR A 1 217 ? 40.470 -9.042 33.742 1.00 30.53 217 TYR A O 1
ATOM 1631 N N . GLY A 1 218 ? 38.420 -8.902 34.744 1.00 23.57 218 GLY A N 1
ATOM 1632 C CA . GLY A 1 218 ? 38.487 -7.457 35.043 1.00 22.25 218 GLY A CA 1
ATOM 1633 C C . GLY A 1 218 ? 38.693 -6.611 33.802 1.00 20.02 218 GLY A C 1
ATOM 1634 O O . GLY A 1 218 ? 39.436 -5.643 33.858 1.00 19.57 218 GLY A O 1
ATOM 1635 N N . ILE A 1 219 ? 38.008 -6.952 32.719 1.00 20.04 219 ILE A N 1
ATOM 1636 C CA . ILE A 1 219 ? 38.042 -6.203 31.428 1.00 19.81 219 ILE A CA 1
ATOM 1637 C C . ILE A 1 219 ? 36.929 -5.135 31.449 1.00 20.20 219 ILE A C 1
ATOM 1638 O O . ILE A 1 219 ? 35.807 -5.427 31.955 1.00 18.83 219 ILE A O 1
ATOM 1643 N N . LEU A 1 220 ? 37.218 -3.932 30.933 1.00 20.12 220 LEU A N 1
ATOM 1644 C CA . LEU A 1 220 ? 36.199 -2.870 30.708 1.00 19.22 220 LEU A CA 1
ATOM 1645 C C . LEU A 1 220 ? 35.355 -3.272 29.489 1.00 19.49 220 LEU A C 1
ATOM 1646 O O . LEU A 1 220 ? 35.933 -3.701 28.468 1.00 19.56 220 LEU A O 1
ATOM 1651 N N . MET A 1 221 ? 34.035 -3.199 29.603 1.00 19.11 221 MET A N 1
ATOM 1652 C CA . MET A 1 221 ? 33.102 -3.319 28.454 1.00 18.43 221 MET A CA 1
ATOM 1653 C C . MET A 1 221 ? 32.742 -1.899 27.991 1.00 17.38 221 MET A C 1
ATOM 1654 O O . MET A 1 221 ? 32.239 -1.096 28.839 1.00 17.80 221 MET A O 1
ATOM 1659 N N . ILE A 1 222 ? 33.024 -1.592 26.722 1.00 15.74 222 ILE A N 1
ATOM 1660 C CA . ILE A 1 222 ? 32.851 -0.238 26.119 1.00 14.86 222 ILE A CA 1
ATOM 1661 C C . ILE A 1 222 ? 31.818 -0.337 24.992 1.00 14.36 222 ILE A C 1
ATOM 1662 O O . ILE A 1 222 ? 32.087 -0.997 23.979 1.00 15.10 222 ILE A O 1
ATOM 1667 N N . THR A 1 223 ? 30.655 0.281 25.170 1.00 13.93 223 THR A N 1
ATOM 1668 C CA . THR A 1 223 ? 29.585 0.320 24.145 1.00 14.00 223 THR A CA 1
ATOM 1669 C C . THR A 1 223 ? 29.694 1.644 23.412 1.00 13.94 223 THR A C 1
ATOM 1670 O O . THR A 1 223 ? 29.473 2.679 24.041 1.00 13.87 223 THR A O 1
ATOM 1674 N N . ASP A 1 224 ? 30.085 1.588 22.143 1.00 14.45 224 ASP A N 1
ATOM 1675 C CA . ASP A 1 224 ? 29.959 2.717 21.193 1.00 14.03 224 ASP A CA 1
ATOM 1676 C C . ASP A 1 224 ? 28.475 2.943 20.916 1.00 14.23 224 ASP A C 1
ATOM 1677 O O . ASP A 1 224 ? 27.888 2.185 20.113 1.00 12.99 224 ASP A O 1
ATOM 1682 N N . GLU A 1 225 ? 27.910 3.988 21.518 1.00 15.73 225 GLU A N 1
ATOM 1683 C CA . GLU A 1 225 ? 26.480 4.369 21.318 1.00 16.85 225 GLU A CA 1
ATOM 1684 C C . GLU A 1 225 ? 26.385 5.651 20.483 1.00 16.87 225 GLU A C 1
ATOM 1685 O O . GLU A 1 225 ? 25.267 6.188 20.375 1.00 18.24 225 GLU A O 1
ATOM 1691 N N . VAL A 1 226 ? 27.469 6.055 19.814 1.00 16.75 226 VAL A N 1
ATOM 1692 C CA . VAL A 1 226 ? 27.481 7.235 18.891 1.00 16.94 226 VAL A CA 1
ATOM 1693 C C . VAL A 1 226 ? 26.244 7.185 17.973 1.00 17.02 226 VAL A C 1
ATOM 1694 O O . VAL A 1 226 ? 25.606 8.230 17.772 1.00 16.34 226 VAL A O 1
ATOM 1698 N N . GLN A 1 227 ? 25.912 6.057 17.342 1.00 18.54 227 GLN A N 1
ATOM 1699 C CA . GLN A 1 227 ? 24.768 6.014 16.376 1.00 19.29 227 GLN A CA 1
ATOM 1700 C C . GLN A 1 227 ? 23.507 5.443 17.039 1.00 18.60 227 GLN A C 1
ATOM 1701 O O . GLN A 1 227 ? 22.434 5.973 16.773 1.00 18.53 227 GLN A O 1
ATOM 1707 N N . THR A 1 228 ? 23.655 4.455 17.910 1.00 18.19 228 THR A N 1
ATOM 1708 C CA . THR A 1 228 ? 22.519 3.733 18.551 1.00 19.65 228 THR A CA 1
ATOM 1709 C C . THR A 1 228 ? 21.893 4.582 19.672 1.00 20.60 228 THR A C 1
ATOM 1710 O O . THR A 1 228 ? 20.769 4.251 20.134 1.00 23.04 228 THR A O 1
ATOM 1714 N N . GLY A 1 229 ? 22.582 5.621 20.128 1.00 22.21 229 GLY A N 1
ATOM 1715 C CA . GLY A 1 229 ? 22.119 6.360 21.312 1.00 23.10 229 GLY A CA 1
ATOM 1716 C C . GLY A 1 229 ? 21.060 7.407 21.106 1.00 22.96 229 GLY A C 1
ATOM 1717 O O . GLY A 1 229 ? 20.665 7.596 19.961 1.00 24.74 229 GLY A O 1
ATOM 1718 N N . VAL A 1 230 ? 20.648 8.064 22.196 1.00 22.70 230 VAL A N 1
ATOM 1719 C CA . VAL A 1 230 ? 19.587 9.117 22.212 1.00 23.38 230 VAL A CA 1
ATOM 1720 C C . VAL A 1 230 ? 18.241 8.618 21.673 1.00 22.61 230 VAL A C 1
ATOM 1721 O O . VAL A 1 230 ? 17.586 9.361 20.975 1.00 23.18 230 VAL A O 1
ATOM 1725 N N . GLY A 1 231 ? 17.829 7.405 22.046 1.00 21.33 231 GLY A N 1
ATOM 1726 C CA . GLY A 1 231 ? 16.485 6.899 21.712 1.00 19.75 231 GLY A CA 1
ATOM 1727 C C . GLY A 1 231 ? 16.301 6.275 20.351 1.00 19.12 231 GLY A C 1
ATOM 1728 O O . GLY A 1 231 ? 15.181 5.887 20.081 1.00 17.99 231 GLY A O 1
ATOM 1729 N N . ARG A 1 232 ? 17.364 6.120 19.566 1.00 18.89 232 ARG A N 1
ATOM 1730 C CA . ARG A 1 232 ? 17.232 5.619 18.178 1.00 18.87 232 ARG A CA 1
ATOM 1731 C C . ARG A 1 232 ? 16.727 4.176 18.110 1.00 18.81 232 ARG A C 1
ATOM 1732 O O . ARG A 1 232 ? 16.003 3.862 17.175 1.00 19.76 232 ARG A O 1
ATOM 1740 N N . THR A 1 233 ? 17.071 3.350 19.085 1.00 19.02 233 THR A N 1
ATOM 1741 C CA . THR A 1 233 ? 16.763 1.905 19.012 1.00 18.84 233 THR A CA 1
ATOM 1742 C C . THR A 1 233 ? 15.483 1.522 19.761 1.00 19.04 233 THR A C 1
ATOM 1743 O O . THR A 1 233 ? 15.140 0.343 19.737 1.00 20.88 233 THR A O 1
ATOM 1747 N N . GLY A 1 234 ? 14.797 2.476 20.382 1.00 19.36 234 GLY A N 1
ATOM 1748 C CA . GLY A 1 234 ? 13.626 2.128 21.211 1.00 18.12 234 GLY A CA 1
ATOM 1749 C C . GLY A 1 234 ? 13.909 2.245 22.697 1.00 17.28 234 GLY A C 1
ATOM 1750 O O . GLY A 1 234 ? 12.949 2.450 23.452 1.00 17.46 234 GLY A O 1
ATOM 1751 N N . ASP A 1 235 ? 15.176 2.165 23.107 1.00 17.64 235 ASP A N 1
ATOM 1752 C CA . ASP A 1 235 ? 15.654 2.574 24.465 1.00 17.18 235 ASP A CA 1
ATOM 1753 C C . ASP A 1 235 ? 16.590 3.777 24.340 1.00 17.43 235 ASP A C 1
ATOM 1754 O O . ASP A 1 235 ? 17.101 4.029 23.246 1.00 19.79 235 ASP A O 1
ATOM 1759 N N . PHE A 1 236 ? 16.852 4.475 25.433 1.00 17.91 236 PHE A N 1
ATOM 1760 C CA . PHE A 1 236 ? 17.810 5.595 25.413 1.00 17.78 236 PHE A CA 1
ATOM 1761 C C . PHE A 1 236 ? 19.173 5.104 24.937 1.00 18.31 236 PHE A C 1
ATOM 1762 O O . PHE A 1 236 ? 19.855 5.822 24.173 1.00 20.45 236 PHE A O 1
ATOM 1770 N N . PHE A 1 237 ? 19.588 3.939 25.411 1.00 18.12 237 PHE A N 1
ATOM 1771 C CA . PHE A 1 237 ? 20.800 3.246 24.907 1.00 19.38 237 PHE A CA 1
ATOM 1772 C C . PHE A 1 237 ? 20.394 1.880 24.359 1.00 20.40 237 PHE A C 1
ATOM 1773 O O . PHE A 1 237 ? 19.645 1.167 25.054 1.00 20.20 237 PHE A O 1
ATOM 1781 N N . ALA A 1 238 ? 20.881 1.526 23.166 1.00 20.11 238 ALA A N 1
ATOM 1782 C CA . ALA A 1 238 ? 20.715 0.172 22.606 1.00 19.74 238 ALA A CA 1
ATOM 1783 C C . ALA A 1 238 ? 21.029 -0.841 23.703 1.00 20.75 238 ALA A C 1
ATOM 1784 O O . ALA A 1 238 ? 20.186 -1.740 23.885 1.00 21.99 238 ALA A O 1
ATOM 1786 N N . HIS A 1 239 ? 22.160 -0.692 24.421 1.00 19.94 239 HIS A N 1
ATOM 1787 C CA . HIS A 1 239 ? 22.723 -1.756 25.302 1.00 19.47 239 HIS A CA 1
ATOM 1788 C C . HIS A 1 239 ? 21.758 -2.076 26.445 1.00 21.06 239 HIS A C 1
ATOM 1789 O O . HIS A 1 239 ? 21.891 -3.174 27.029 1.00 23.91 239 HIS A O 1
ATOM 1796 N N . GLN A 1 240 ? 20.839 -1.154 26.750 1.00 21.52 240 GLN A N 1
ATOM 1797 C CA . GLN A 1 240 ? 19.815 -1.280 27.818 1.00 20.18 240 GLN A CA 1
ATOM 1798 C C . GLN A 1 240 ? 18.900 -2.436 27.466 1.00 20.76 240 GLN A C 1
ATOM 1799 O O . GLN A 1 240 ? 18.467 -3.127 28.402 1.00 21.45 240 GLN A O 1
ATOM 1805 N N . HIS A 1 241 ? 18.646 -2.677 26.180 1.00 22.67 241 HIS A N 1
ATOM 1806 C CA . HIS A 1 241 ? 17.784 -3.793 25.698 1.00 23.58 241 HIS A CA 1
ATOM 1807 C C . HIS A 1 241 ? 18.399 -5.166 25.989 1.00 24.03 241 HIS A C 1
ATOM 1808 O O . HIS A 1 241 ? 17.657 -6.113 26.157 1.00 24.83 241 HIS A O 1
ATOM 1815 N N . ASP A 1 242 ? 19.716 -5.251 26.049 1.00 25.78 242 ASP A N 1
ATOM 1816 C CA . ASP A 1 242 ? 20.412 -6.531 26.323 1.00 26.09 242 ASP A CA 1
ATOM 1817 C C . ASP A 1 242 ? 20.671 -6.658 27.820 1.00 26.00 242 ASP A C 1
ATOM 1818 O O . ASP A 1 242 ? 21.334 -7.606 28.202 1.00 24.85 242 ASP A O 1
ATOM 1823 N N . GLY A 1 243 ? 20.188 -5.711 28.619 1.00 25.71 243 GLY A N 1
ATOM 1824 C CA . GLY A 1 243 ? 20.295 -5.801 30.081 1.00 25.60 243 GLY A CA 1
ATOM 1825 C C . GLY A 1 243 ? 21.712 -5.879 30.567 1.00 25.29 243 GLY A C 1
ATOM 1826 O O . GLY A 1 243 ? 22.039 -6.835 31.274 1.00 29.21 243 GLY A O 1
ATOM 1827 N N . VAL A 1 244 ? 22.517 -4.897 30.195 1.00 23.93 244 VAL A N 1
ATOM 1828 C CA . VAL A 1 244 ? 23.927 -4.853 30.646 1.00 20.32 244 VAL A CA 1
ATOM 1829 C C . VAL A 1 244 ? 24.260 -3.459 31.169 1.00 19.33 244 VAL A C 1
ATOM 1830 O O . VAL A 1 244 ? 23.670 -2.498 30.696 1.00 17.14 244 VAL A O 1
ATOM 1834 N N . VAL A 1 245 ? 25.130 -3.392 32.166 1.00 19.02 245 VAL A N 1
ATOM 1835 C CA . VAL A 1 245 ? 25.669 -2.090 32.631 1.00 19.58 245 VAL A CA 1
ATOM 1836 C C . VAL A 1 245 ? 27.110 -2.004 32.067 1.00 19.20 245 VAL A C 1
ATOM 1837 O O . VAL A 1 245 ? 27.960 -2.686 32.625 1.00 19.68 245 VAL A O 1
ATOM 1841 N N . PRO A 1 246 ? 27.421 -1.276 30.953 1.00 19.25 246 PRO A N 1
ATOM 1842 C CA . PRO A 1 246 ? 28.790 -1.182 30.454 1.00 18.98 246 PRO A CA 1
ATOM 1843 C C . PRO A 1 246 ? 29.665 -0.385 31.418 1.00 19.08 246 PRO A C 1
ATOM 1844 O O . PRO A 1 246 ? 29.112 0.384 32.157 1.00 19.71 246 PRO A O 1
ATOM 1848 N N . ASP A 1 247 ? 30.988 -0.589 31.377 1.00 18.08 247 ASP A N 1
ATOM 1849 C CA . ASP A 1 247 ? 31.956 0.250 32.134 1.00 17.10 247 ASP A CA 1
ATOM 1850 C C . ASP A 1 247 ? 32.049 1.633 31.494 1.00 15.20 247 ASP A C 1
ATOM 1851 O O . ASP A 1 247 ? 32.152 2.608 32.253 1.00 14.56 247 ASP A O 1
ATOM 1856 N N . VAL A 1 248 ? 32.020 1.684 30.156 1.00 13.27 248 VAL A N 1
ATOM 1857 C CA . VAL A 1 248 ? 32.208 2.937 29.375 1.00 12.43 248 VAL A CA 1
ATOM 1858 C C . VAL A 1 248 ? 31.184 2.993 28.244 1.00 12.18 248 VAL A C 1
ATOM 1859 O O . VAL A 1 248 ? 31.016 1.977 27.503 1.00 11.62 248 VAL A O 1
ATOM 1863 N N . VAL A 1 249 ? 30.589 4.170 28.065 1.00 12.64 249 VAL A N 1
ATOM 1864 C CA . VAL A 1 249 ? 29.670 4.469 26.931 1.00 13.02 249 VAL A CA 1
ATOM 1865 C C . VAL A 1 249 ? 30.162 5.721 26.208 1.00 13.54 249 VAL A C 1
ATOM 1866 O O . VAL A 1 249 ? 30.319 6.773 26.871 1.00 14.05 249 VAL A O 1
ATOM 1870 N N . THR A 1 250 ? 30.341 5.621 24.895 1.00 13.91 250 THR A N 1
ATOM 1871 C CA . THR A 1 250 ? 30.739 6.760 24.034 1.00 14.47 250 THR A CA 1
ATOM 1872 C C . THR A 1 250 ? 29.523 7.153 23.200 1.00 15.51 250 THR A C 1
ATOM 1873 O O . THR A 1 250 ? 28.781 6.273 22.772 1.00 16.81 250 THR A O 1
ATOM 1877 N N . MET A 1 251 ? 29.334 8.460 23.064 1.00 17.33 251 MET A N 1
ATOM 1878 C CA . MET A 1 251 ? 28.165 9.148 22.482 1.00 17.73 251 MET A CA 1
ATOM 1879 C C . MET A 1 251 ? 28.673 10.271 21.589 1.00 16.90 251 MET A C 1
ATOM 1880 O O . MET A 1 251 ? 29.776 10.791 21.885 1.00 15.72 251 MET A O 1
ATOM 1885 N N . ALA A 1 252 ? 27.883 10.610 20.568 1.00 16.49 252 ALA A N 1
ATOM 1886 C CA . ALA A 1 252 ? 28.004 11.812 19.716 1.00 16.87 252 ALA A CA 1
ATOM 1887 C C . ALA A 1 252 ? 26.753 11.912 18.835 1.00 17.17 252 ALA A C 1
ATOM 1888 O O . ALA A 1 252 ? 25.688 11.870 19.414 1.00 18.23 252 ALA A O 1
ATOM 1890 N N . LYS A 1 253 ? 26.847 12.146 17.537 1.00 17.83 253 LYS A N 1
ATOM 1891 C CA . LYS A 1 253 ? 25.696 12.285 16.589 1.00 19.20 253 LYS A CA 1
ATOM 1892 C C . LYS A 1 253 ? 24.410 12.878 17.192 1.00 18.09 253 LYS A C 1
ATOM 1893 O O . LYS A 1 253 ? 24.338 14.095 17.283 1.00 18.42 253 LYS A O 1
ATOM 1899 N N . GLY A 1 254 ? 23.433 12.057 17.569 1.00 16.14 254 GLY A N 1
ATOM 1900 C CA . GLY A 1 254 ? 22.121 12.525 18.056 1.00 15.81 254 GLY A CA 1
ATOM 1901 C C . GLY A 1 254 ? 22.079 13.346 19.328 1.00 15.55 254 GLY A C 1
ATOM 1902 O O . GLY A 1 254 ? 21.060 13.982 19.548 1.00 14.63 254 GLY A O 1
ATOM 1903 N N . LEU A 1 255 ? 23.130 13.325 20.135 1.00 15.45 255 LEU A N 1
ATOM 1904 C CA . LEU A 1 255 ? 23.162 14.069 21.414 1.00 16.88 255 LEU A CA 1
ATOM 1905 C C . LEU A 1 255 ? 23.048 15.590 21.219 1.00 17.80 255 LEU A C 1
ATOM 1906 O O . LEU A 1 255 ? 22.290 16.176 21.963 1.00 20.30 255 LEU A O 1
ATOM 1911 N N . GLY A 1 256 ? 23.685 16.177 20.210 1.00 17.97 256 GLY A N 1
ATOM 1912 C CA . GLY A 1 256 ? 23.723 17.648 20.088 1.00 19.15 256 GLY A CA 1
ATOM 1913 C C . GLY A 1 256 ? 22.722 18.304 19.165 1.00 19.99 256 GLY A C 1
ATOM 1914 O O . GLY A 1 256 ? 22.823 19.489 18.995 1.00 19.33 256 GLY A O 1
ATOM 1915 N N . GLY A 1 257 ? 21.813 17.549 18.572 1.00 22.14 257 GLY A N 1
ATOM 1916 C CA . GLY A 1 257 ? 20.762 18.128 17.722 1.00 25.41 257 GLY A CA 1
ATOM 1917 C C . GLY A 1 257 ? 21.282 19.019 16.616 1.00 25.10 257 GLY A C 1
ATOM 1918 O O . GLY A 1 257 ? 20.786 20.138 16.497 1.00 27.30 257 GLY A O 1
ATOM 1919 N N . GLY A 1 258 ? 22.243 18.532 15.833 1.00 23.41 258 GLY A N 1
ATOM 1920 C CA . GLY A 1 258 ? 22.835 19.332 14.753 1.00 22.07 258 GLY A CA 1
ATOM 1921 C C . GLY A 1 258 ? 24.003 20.183 15.187 1.00 21.23 258 GLY A C 1
ATOM 1922 O O . GLY A 1 258 ? 24.494 20.945 14.370 1.00 20.81 258 GLY A O 1
ATOM 1923 N N . LEU A 1 259 ? 24.399 20.079 16.445 1.00 20.04 259 LEU A N 1
ATOM 1924 C CA . LEU A 1 259 ? 25.579 20.809 16.933 1.00 20.93 259 LEU A CA 1
ATOM 1925 C C . LEU A 1 259 ? 26.659 19.806 17.329 1.00 21.59 259 LEU A C 1
ATOM 1926 O O . LEU A 1 259 ? 26.325 18.774 17.919 1.00 22.10 259 LEU A O 1
ATOM 1931 N N . PRO A 1 260 ? 27.932 20.076 16.988 1.00 20.45 260 PRO A N 1
ATOM 1932 C CA . PRO A 1 260 ? 29.038 19.190 17.340 1.00 19.06 260 PRO A CA 1
ATOM 1933 C C . PRO A 1 260 ? 29.235 18.847 18.829 1.00 17.00 260 PRO A C 1
ATOM 1934 O O . PRO A 1 260 ? 29.594 19.710 19.574 1.00 15.68 260 PRO A O 1
ATOM 1938 N N . ILE A 1 261 ? 28.990 17.592 19.204 1.00 15.96 261 ILE A N 1
ATOM 1939 C CA . ILE A 1 261 ? 29.203 17.130 20.605 1.00 15.94 261 ILE A CA 1
ATOM 1940 C C . ILE A 1 261 ? 29.664 15.673 20.663 1.00 15.50 261 ILE A C 1
ATOM 1941 O O . ILE A 1 261 ? 29.370 14.924 19.760 1.00 16.49 261 ILE A O 1
ATOM 1946 N N . GLY A 1 262 ? 30.397 15.322 21.700 1.00 15.22 262 GLY A N 1
ATOM 1947 C CA . GLY A 1 262 ? 30.804 13.943 21.957 1.00 15.14 262 GLY A CA 1
ATOM 1948 C C . GLY A 1 262 ? 30.778 13.743 23.452 1.00 15.41 262 GLY A C 1
ATOM 1949 O O . GLY A 1 262 ? 30.849 14.733 24.170 1.00 16.06 262 GLY A O 1
ATOM 1950 N N . ALA A 1 263 ? 30.690 12.502 23.900 1.00 15.11 263 ALA A N 1
ATOM 1951 C CA . ALA A 1 263 ? 30.682 12.212 25.343 1.00 15.15 263 ALA A CA 1
ATOM 1952 C C . ALA A 1 263 ? 31.238 10.830 25.675 1.00 15.72 263 ALA A C 1
ATOM 1953 O O . ALA A 1 263 ? 30.852 9.877 25.017 1.00 14.43 263 ALA A O 1
ATOM 1955 N N . CYS A 1 264 ? 32.120 10.760 26.670 1.00 15.70 264 CYS A N 1
ATOM 1956 C CA . CYS A 1 264 ? 32.621 9.468 27.192 1.00 15.08 264 CYS A CA 1
ATOM 1957 C C . CYS A 1 264 ? 32.110 9.303 28.632 1.00 14.83 264 CYS A C 1
ATOM 1958 O O . CYS A 1 264 ? 32.628 9.969 29.516 1.00 14.01 264 CYS A O 1
ATOM 1961 N N . LEU A 1 265 ? 31.119 8.445 28.825 1.00 15.41 265 LEU A N 1
ATOM 1962 C CA . LEU A 1 265 ? 30.529 8.121 30.145 1.00 15.97 265 LEU A CA 1
ATOM 1963 C C . LEU A 1 265 ? 31.309 6.929 30.704 1.00 15.97 265 LEU A C 1
ATOM 1964 O O . LEU A 1 265 ? 31.494 5.974 29.989 1.00 14.23 265 LEU A O 1
ATOM 1969 N N . ALA A 1 266 ? 31.734 7.021 31.957 1.00 16.80 266 ALA A N 1
ATOM 1970 C CA . ALA A 1 266 ? 32.496 5.933 32.603 1.00 18.76 266 ALA A CA 1
ATOM 1971 C C . ALA A 1 266 ? 31.991 5.726 34.032 1.00 19.93 266 ALA A C 1
ATOM 1972 O O . ALA A 1 266 ? 31.708 6.708 34.704 1.00 20.88 266 ALA A O 1
ATOM 1974 N N . THR A 1 267 ? 31.840 4.473 34.435 1.00 20.17 267 THR A N 1
ATOM 1975 C CA . THR A 1 267 ? 31.320 4.144 35.779 1.00 21.82 267 THR A CA 1
ATOM 1976 C C . THR A 1 267 ? 32.361 3.299 36.510 1.00 24.36 267 THR A C 1
ATOM 1977 O O . THR A 1 267 ? 33.049 2.524 35.849 1.00 25.10 267 THR A O 1
ATOM 1981 N N . GLY A 1 268 ? 32.475 3.494 37.818 1.00 25.69 268 GLY A N 1
ATOM 1982 C CA . GLY A 1 268 ? 33.401 2.726 38.652 1.00 27.04 268 GLY A CA 1
ATOM 1983 C C . GLY A 1 268 ? 34.848 3.050 38.415 1.00 28.88 268 GLY A C 1
ATOM 1984 O O . GLY A 1 268 ? 35.158 4.217 38.276 1.00 27.14 268 GLY A O 1
ATOM 1985 N N . ARG A 1 269 ? 35.687 2.022 38.378 1.00 32.43 269 ARG A N 1
ATOM 1986 C CA . ARG A 1 269 ? 37.147 2.163 38.165 1.00 34.36 269 ARG A CA 1
ATOM 1987 C C . ARG A 1 269 ? 37.435 3.076 36.980 1.00 31.41 269 ARG A C 1
ATOM 1988 O O . ARG A 1 269 ? 38.301 3.925 37.116 1.00 29.07 269 ARG A O 1
ATOM 1996 N N . ALA A 1 270 ? 36.746 2.862 35.869 1.00 28.92 270 ALA A N 1
ATOM 1997 C CA . ALA A 1 270 ? 36.945 3.631 34.628 1.00 27.74 270 ALA A CA 1
ATOM 1998 C C . ALA A 1 270 ? 36.818 5.136 34.864 1.00 26.28 270 ALA A C 1
ATOM 1999 O O . ALA A 1 270 ? 37.646 5.884 34.338 1.00 23.78 270 ALA A O 1
ATOM 2001 N N . ALA A 1 271 ? 35.807 5.547 35.626 1.00 25.85 271 ALA A N 1
ATOM 2002 C CA . ALA A 1 271 ? 35.652 6.975 35.949 1.00 27.43 271 ALA A CA 1
ATOM 2003 C C . ALA A 1 271 ? 36.850 7.446 36.772 1.00 29.50 271 ALA A C 1
ATOM 2004 O O . ALA A 1 271 ? 37.383 8.505 36.445 1.00 29.59 271 ALA A O 1
ATOM 2006 N N . GLU A 1 272 ? 37.297 6.639 37.736 1.00 30.92 272 GLU A N 1
ATOM 2007 C CA . GLU A 1 272 ? 38.419 7.002 38.631 1.00 32.86 272 GLU A CA 1
ATOM 2008 C C . GLU A 1 272 ? 39.749 7.013 37.881 1.00 31.12 272 GLU A C 1
ATOM 2009 O O . GLU A 1 272 ? 40.657 7.686 38.347 1.00 30.78 272 GLU A O 1
ATOM 2015 N N . LEU A 1 273 ? 39.847 6.302 36.766 1.00 29.27 273 LEU A N 1
ATOM 2016 C CA . LEU A 1 273 ? 41.117 6.191 36.024 1.00 29.17 273 LEU A CA 1
ATOM 2017 C C . LEU A 1 273 ? 41.541 7.551 35.465 1.00 31.86 273 LEU A C 1
ATOM 2018 O O . LEU A 1 273 ? 42.726 7.876 35.595 1.00 31.41 273 LEU A O 1
ATOM 2023 N N . MET A 1 274 ? 40.609 8.348 34.942 1.00 32.49 274 MET A N 1
ATOM 2024 C CA . MET A 1 274 ? 41.019 9.694 34.488 1.00 34.51 274 MET A CA 1
ATOM 2025 C C . MET A 1 274 ? 41.152 10.660 35.666 1.00 36.29 274 MET A C 1
ATOM 2026 O O . MET A 1 274 ? 40.133 11.024 36.271 1.00 39.23 274 MET A O 1
ATOM 2031 N N . THR A 1 275 ? 42.383 11.064 35.954 1.00 34.74 275 THR A N 1
ATOM 2032 C CA . THR A 1 275 ? 42.668 11.953 37.098 1.00 35.90 275 THR A CA 1
ATOM 2033 C C . THR A 1 275 ? 43.040 13.316 36.518 1.00 35.28 275 THR A C 1
ATOM 2034 O O . THR A 1 275 ? 43.168 13.393 35.298 1.00 33.75 275 THR A O 1
ATOM 2038 N N . PRO A 1 276 ? 43.148 14.402 37.314 1.00 34.42 276 PRO A N 1
ATOM 2039 C CA . PRO A 1 276 ? 43.422 15.712 36.744 1.00 33.25 276 PRO A CA 1
ATOM 2040 C C . PRO A 1 276 ? 44.701 15.818 35.900 1.00 32.60 276 PRO A C 1
ATOM 2041 O O . PRO A 1 276 ? 45.746 15.510 36.406 1.00 32.89 276 PRO A O 1
ATOM 2045 N N . GLY A 1 277 ? 44.568 16.214 34.633 1.00 30.99 277 GLY A N 1
ATOM 2046 C CA . GLY A 1 277 ? 45.722 16.405 33.734 1.00 31.50 277 GLY A CA 1
ATOM 2047 C C . GLY A 1 277 ? 45.907 15.277 32.743 1.00 31.60 277 GLY A C 1
ATOM 2048 O O . GLY A 1 277 ? 46.694 15.453 31.831 1.00 31.48 277 GLY A O 1
ATOM 2049 N N . LYS A 1 278 ? 45.222 14.158 32.928 1.00 32.11 278 LYS A N 1
ATOM 2050 C CA . LYS A 1 278 ? 45.427 12.953 32.087 1.00 32.31 278 LYS A CA 1
ATOM 2051 C C . LYS A 1 278 ? 44.751 13.090 30.717 1.00 30.87 278 LYS A C 1
ATOM 2052 O O . LYS A 1 278 ? 45.358 12.669 29.738 1.00 30.25 278 LYS A O 1
ATOM 2058 N N . HIS A 1 279 ? 43.548 13.660 30.661 1.00 28.33 279 HIS A N 1
ATOM 2059 C CA . HIS A 1 279 ? 42.877 13.923 29.366 1.00 26.29 279 HIS A CA 1
ATOM 2060 C C . HIS A 1 279 ? 42.339 15.354 29.354 1.00 23.11 279 HIS A C 1
ATOM 2061 O O . HIS A 1 279 ? 42.280 15.949 30.420 1.00 19.68 279 HIS A O 1
ATOM 2068 N N . GLY A 1 280 ? 41.987 15.860 28.175 1.00 22.60 280 GLY A N 1
ATOM 2069 C CA . GLY A 1 280 ? 41.501 17.233 28.020 1.00 23.79 280 GLY A CA 1
ATOM 2070 C C . GLY A 1 280 ? 41.013 17.574 26.625 1.00 25.39 280 GLY A C 1
ATOM 2071 O O . GLY A 1 280 ? 41.396 16.872 25.693 1.00 27.13 280 GLY A O 1
ATOM 2072 N N . THR A 1 281 ? 40.177 18.605 26.508 1.00 25.41 281 THR A N 1
ATOM 2073 C CA . THR A 1 281 ? 39.656 19.125 25.222 1.00 25.44 281 THR A CA 1
ATOM 2074 C C . THR A 1 281 ? 39.228 20.562 25.499 1.00 24.75 281 THR A C 1
ATOM 2075 O O . THR A 1 281 ? 38.556 20.758 26.507 1.00 25.03 281 THR A O 1
ATOM 2079 N N . THR A 1 282 ? 39.582 21.503 24.632 1.00 23.29 282 THR A N 1
ATOM 2080 C CA . THR A 1 282 ? 39.231 22.941 24.783 1.00 21.91 282 THR A CA 1
ATOM 2081 C C . THR A 1 282 ? 37.718 23.118 24.709 1.00 21.23 282 THR A C 1
ATOM 2082 O O . THR A 1 282 ? 37.155 23.603 25.687 1.00 21.07 282 THR A O 1
ATOM 2086 N N . PHE A 1 283 ? 37.088 22.614 23.651 1.00 20.02 283 PHE A N 1
ATOM 2087 C CA . PHE A 1 283 ? 35.640 22.841 23.424 1.00 21.01 283 PHE A CA 1
ATOM 2088 C C . PHE A 1 283 ? 34.761 21.942 24.291 1.00 21.21 283 PHE A C 1
ATOM 2089 O O . PHE A 1 283 ? 33.556 22.171 24.274 1.00 21.34 283 PHE A O 1
ATOM 2097 N N . GLY A 1 284 ? 35.347 20.978 24.998 1.00 21.08 284 GLY A N 1
ATOM 2098 C CA . GLY A 1 284 ? 34.605 20.055 25.873 1.00 21.30 284 GLY A CA 1
ATOM 2099 C C . GLY A 1 284 ? 33.639 20.762 26.796 1.00 22.36 284 GLY A C 1
ATOM 2100 O O . GLY A 1 284 ? 34.064 21.615 27.550 1.00 24.00 284 GLY A O 1
ATOM 2101 N N . GLY A 1 285 ? 32.355 20.454 26.688 1.00 22.32 285 GLY A N 1
ATOM 2102 C CA . GLY A 1 285 ? 31.342 21.149 27.486 1.00 22.35 285 GLY A CA 1
ATOM 2103 C C . GLY A 1 285 ? 30.915 22.461 26.888 1.00 23.43 285 GLY A C 1
ATOM 2104 O O . GLY A 1 285 ? 30.533 23.335 27.644 1.00 24.01 285 GLY A O 1
ATOM 2105 N N . ASN A 1 286 ? 31.010 22.601 25.574 1.00 23.84 286 ASN A N 1
ATOM 2106 C CA . ASN A 1 286 ? 30.511 23.826 24.915 1.00 23.28 286 ASN A CA 1
ATOM 2107 C C . ASN A 1 286 ? 29.104 24.157 25.407 1.00 22.75 286 ASN A C 1
ATOM 2108 O O . ASN A 1 286 ? 28.212 23.352 25.225 1.00 20.94 286 ASN A O 1
ATOM 2113 N N . PRO A 1 287 ? 28.898 25.360 25.964 1.00 21.24 287 PRO A N 1
ATOM 2114 C CA . PRO A 1 287 ? 27.581 25.771 26.433 1.00 22.00 287 PRO A CA 1
ATOM 2115 C C . PRO A 1 287 ? 26.431 25.779 25.420 1.00 20.72 287 PRO A C 1
ATOM 2116 O O . PRO A 1 287 ? 25.349 25.563 25.842 1.00 21.24 287 PRO A O 1
ATOM 2120 N N . VAL A 1 288 ? 26.714 25.978 24.136 1.00 21.04 288 VAL A N 1
ATOM 2121 C CA . VAL A 1 288 ? 25.669 26.080 23.079 1.00 20.35 288 VAL A CA 1
ATOM 2122 C C . VAL A 1 288 ? 25.290 24.680 22.613 1.00 19.28 288 VAL A C 1
ATOM 2123 O O . VAL A 1 288 ? 24.111 24.421 22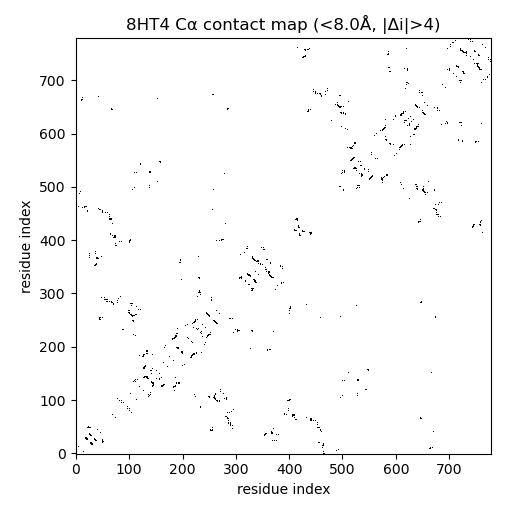.433 1.00 19.03 288 VAL A O 1
ATOM 2127 N N . ALA A 1 289 ? 26.278 23.822 22.445 1.00 18.87 289 ALA A N 1
ATOM 2128 C CA . ALA A 1 289 ? 26.047 22.436 22.019 1.00 18.04 289 ALA A CA 1
ATOM 2129 C C . ALA A 1 289 ? 25.423 21.644 23.165 1.00 17.59 289 ALA A C 1
ATOM 2130 O O . ALA A 1 289 ? 24.664 20.728 22.883 1.00 17.28 289 ALA A O 1
ATOM 2132 N N . CYS A 1 290 ? 25.740 22.015 24.398 1.00 16.30 290 CYS A N 1
ATOM 2133 C CA . CYS A 1 290 ? 25.202 21.336 25.596 1.00 17.01 290 CYS A CA 1
ATOM 2134 C C . CYS A 1 290 ? 23.797 21.894 25.843 1.00 17.68 290 CYS A C 1
ATOM 2135 O O . CYS A 1 290 ? 22.978 21.207 26.433 1.00 18.68 290 CYS A O 1
ATOM 2138 N N . ALA A 1 291 ? 23.525 23.094 25.354 1.00 18.70 291 ALA A N 1
ATOM 2139 C CA . ALA A 1 291 ? 22.160 23.635 25.425 1.00 19.38 291 ALA A CA 1
ATOM 2140 C C . ALA A 1 291 ? 21.285 22.837 24.461 1.00 20.03 291 ALA A C 1
ATOM 2141 O O . ALA A 1 291 ? 20.184 22.451 24.866 1.00 21.59 291 ALA A O 1
ATOM 2143 N N . ALA A 1 292 ? 21.788 22.572 23.257 1.00 18.48 292 ALA A N 1
ATOM 2144 C CA . ALA A 1 292 ? 21.058 21.777 22.248 1.00 18.44 292 ALA A CA 1
ATOM 2145 C C . ALA A 1 292 ? 20.882 20.338 22.734 1.00 17.94 292 ALA A C 1
ATOM 2146 O O . ALA A 1 292 ? 19.827 19.789 22.474 1.00 16.95 292 ALA A O 1
ATOM 2148 N N . ALA A 1 293 ? 21.876 19.793 23.433 1.00 17.30 293 ALA A N 1
ATOM 2149 C CA . ALA A 1 293 ? 21.794 18.439 24.012 1.00 17.44 293 ALA A CA 1
ATOM 2150 C C . ALA A 1 293 ? 20.669 18.338 25.050 1.00 18.06 293 ALA A C 1
ATOM 2151 O O . ALA A 1 293 ? 19.939 17.371 24.977 1.00 16.91 293 ALA A O 1
ATOM 2153 N N . LYS A 1 294 ? 20.539 19.325 25.938 1.00 18.96 294 LYS A N 1
ATOM 2154 C CA . LYS A 1 294 ? 19.493 19.336 26.986 1.00 19.49 294 LYS A CA 1
ATOM 2155 C C . LYS A 1 294 ? 18.109 19.333 26.343 1.00 19.14 294 LYS A C 1
ATOM 2156 O O . LYS A 1 294 ? 17.255 18.602 26.834 1.00 18.18 294 LYS A O 1
ATOM 2162 N N . ALA A 1 295 ? 17.928 20.116 25.285 1.00 17.83 295 ALA A N 1
ATOM 2163 C CA . ALA A 1 295 ? 16.654 20.159 24.552 1.00 17.61 295 ALA A CA 1
ATOM 2164 C C . ALA A 1 295 ? 16.339 18.781 23.975 1.00 17.94 295 ALA A C 1
ATOM 2165 O O . ALA A 1 295 ? 15.194 18.363 24.086 1.00 18.51 295 ALA A O 1
ATOM 2167 N N . VAL A 1 296 ? 17.341 18.119 23.404 1.00 17.77 296 VAL A N 1
ATOM 2168 C CA . VAL A 1 296 ? 17.174 16.754 22.849 1.00 17.47 296 VAL A CA 1
ATOM 2169 C C . VAL A 1 296 ? 16.783 15.803 23.986 1.00 18.18 296 VAL A C 1
ATOM 2170 O O . VAL A 1 296 ? 15.844 15.049 23.786 1.00 17.48 296 VAL A O 1
ATOM 2174 N N . LEU A 1 297 ? 17.404 15.920 25.157 1.00 18.96 297 LEU A N 1
ATOM 2175 C CA . LEU A 1 297 ? 17.169 14.986 26.287 1.00 19.50 297 LEU A CA 1
ATOM 2176 C C . LEU A 1 297 ? 15.817 15.258 26.943 1.00 21.36 297 LEU A C 1
ATOM 2177 O O . LEU A 1 297 ? 15.287 14.352 27.564 1.00 22.51 297 LEU A O 1
ATOM 2182 N N . SER A 1 298 ? 15.291 16.464 26.779 1.00 23.09 298 SER A N 1
ATOM 2183 C CA . SER A 1 298 ? 13.962 16.826 27.318 1.00 24.35 298 SER A CA 1
ATOM 2184 C C . SER A 1 298 ? 12.885 16.208 26.429 1.00 23.12 298 SER A C 1
ATOM 2185 O O . SER A 1 298 ? 11.855 15.801 26.961 1.00 23.27 298 SER A O 1
ATOM 2188 N N . VAL A 1 299 ? 13.150 16.107 25.131 1.00 20.64 299 VAL A N 1
ATOM 2189 C CA . VAL A 1 299 ? 12.164 15.545 24.172 1.00 20.05 299 VAL A CA 1
ATOM 2190 C C . VAL A 1 299 ? 12.285 14.016 24.137 1.00 20.29 299 VAL A C 1
ATOM 2191 O O . VAL A 1 299 ? 11.254 13.363 24.182 1.00 23.61 299 VAL A O 1
ATOM 2195 N N . VAL A 1 300 ? 13.502 13.481 24.135 1.00 20.56 300 VAL A N 1
ATOM 2196 C CA . VAL A 1 300 ? 13.736 12.018 23.993 1.00 20.99 300 VAL A CA 1
ATOM 2197 C C . VAL A 1 300 ? 13.626 11.345 25.358 1.00 22.56 300 VAL A C 1
ATOM 2198 O O . VAL A 1 300 ? 14.648 10.985 25.942 1.00 20.59 300 VAL A O 1
ATOM 2202 N N . ASP A 1 301 ? 12.391 11.186 25.822 1.00 23.78 301 ASP A N 1
ATOM 2203 C CA . ASP A 1 301 ? 12.117 10.567 27.130 1.00 24.85 301 ASP A CA 1
ATOM 2204 C C . ASP A 1 301 ? 11.620 9.136 26.942 1.00 25.76 301 ASP A C 1
ATOM 2205 O O . ASP A 1 301 ? 11.662 8.653 25.821 1.00 26.66 301 ASP A O 1
ATOM 2210 N N . ASP A 1 302 ? 11.095 8.532 28.001 1.00 26.28 302 ASP A N 1
ATOM 2211 C CA . ASP A 1 302 ? 10.652 7.119 27.959 1.00 27.48 302 ASP A CA 1
ATOM 2212 C C . ASP A 1 302 ? 9.525 6.918 26.949 1.00 26.05 302 ASP A C 1
ATOM 2213 O O . ASP A 1 302 ? 9.547 5.899 26.267 1.00 29.51 302 ASP A O 1
ATOM 2218 N N . ALA A 1 303 ? 8.612 7.878 26.844 1.00 25.10 303 ALA A N 1
ATOM 2219 C CA . ALA A 1 303 ? 7.444 7.771 25.949 1.00 23.48 303 ALA A CA 1
ATOM 2220 C C . ALA A 1 303 ? 7.838 8.042 24.502 1.00 22.13 303 ALA A C 1
ATOM 2221 O O . ALA A 1 303 ? 7.314 7.365 23.634 1.00 21.62 303 ALA A O 1
ATOM 2223 N N . PHE A 1 304 ? 8.748 8.986 24.281 1.00 21.05 304 PHE A N 1
ATOM 2224 C CA . PHE A 1 304 ? 9.253 9.277 22.918 1.00 21.63 304 PHE A CA 1
ATOM 2225 C C . PHE A 1 304 ? 10.071 8.079 22.425 1.00 23.04 304 PHE A C 1
ATOM 2226 O O . PHE A 1 304 ? 9.957 7.752 21.249 1.00 22.51 304 PHE A O 1
ATOM 2234 N N . CYS A 1 305 ? 10.835 7.447 23.314 1.00 21.79 305 CYS A N 1
ATOM 2235 C CA . CYS A 1 305 ? 11.667 6.284 22.926 1.00 21.68 305 CYS A CA 1
ATOM 2236 C C . CYS A 1 305 ? 10.730 5.127 22.591 1.00 22.15 305 CYS A C 1
ATOM 2237 O O . CYS A 1 305 ? 11.033 4.395 21.656 1.00 24.63 305 CYS A O 1
ATOM 2240 N N . ALA A 1 306 ? 9.611 5.007 23.300 1.00 19.48 306 ALA A N 1
ATOM 2241 C CA . ALA A 1 306 ? 8.599 3.965 23.012 1.00 19.95 306 ALA A CA 1
ATOM 2242 C C . ALA A 1 306 ? 7.964 4.179 21.640 1.00 18.60 306 ALA A C 1
ATOM 2243 O O . ALA A 1 306 ? 7.624 3.202 20.998 1.00 16.32 306 ALA A O 1
ATOM 2245 N N . GLU A 1 307 ? 7.792 5.437 21.254 1.00 19.08 307 GLU A N 1
ATOM 2246 C CA . GLU A 1 307 ? 7.196 5.791 19.953 1.00 20.09 307 GLU A CA 1
ATOM 2247 C C . GLU A 1 307 ? 8.169 5.439 18.839 1.00 21.09 307 GLU A C 1
ATOM 2248 O O . GLU A 1 307 ? 7.696 5.034 17.802 1.00 24.39 307 GLU A O 1
ATOM 2254 N N . VAL A 1 308 ? 9.469 5.538 19.102 1.00 19.84 308 VAL A N 1
ATOM 2255 C CA . VAL A 1 308 ? 10.505 5.145 18.113 1.00 18.98 308 VAL A CA 1
ATOM 2256 C C . VAL A 1 308 ? 10.403 3.638 17.877 1.00 18.58 308 VAL A C 1
ATOM 2257 O O . VAL A 1 308 ? 10.418 3.223 16.717 1.00 18.47 308 VAL A O 1
ATOM 2261 N N . ALA A 1 309 ? 10.237 2.871 18.944 1.00 18.99 309 ALA A N 1
ATOM 2262 C CA . ALA A 1 309 ? 10.132 1.404 18.862 1.00 19.20 309 ALA A CA 1
ATOM 2263 C C . ALA A 1 309 ? 8.901 0.988 18.058 1.00 20.03 309 ALA A C 1
ATOM 2264 O O . ALA A 1 309 ? 9.018 0.101 17.224 1.00 20.29 309 ALA A O 1
ATOM 2266 N N . ARG A 1 310 ? 7.777 1.645 18.282 1.00 21.18 310 ARG A N 1
ATOM 2267 C CA . ARG A 1 310 ? 6.534 1.339 17.554 1.00 20.79 310 ARG A CA 1
ATOM 2268 C C . ARG A 1 310 ? 6.686 1.733 16.084 1.00 21.06 310 ARG A C 1
ATOM 2269 O O . ARG A 1 310 ? 6.264 0.972 15.241 1.00 21.07 310 ARG A O 1
ATOM 2277 N N . LYS A 1 311 ? 7.286 2.880 15.811 1.00 21.50 311 LYS A N 1
ATOM 2278 C CA . LYS A 1 311 ? 7.496 3.364 14.428 1.00 22.13 311 LYS A CA 1
ATOM 2279 C C . LYS A 1 311 ? 8.462 2.442 13.684 1.00 22.47 311 LYS A C 1
ATOM 2280 O O . LYS A 1 311 ? 8.292 2.303 12.474 1.00 22.15 311 LYS A O 1
ATOM 2286 N N . GLY A 1 312 ? 9.416 1.829 14.391 1.00 21.59 312 GLY A N 1
ATOM 2287 C CA . GLY A 1 312 ? 10.322 0.854 13.773 1.00 20.60 312 GLY A CA 1
ATOM 2288 C C . GLY A 1 312 ? 9.605 -0.428 13.471 1.00 21.73 312 GLY A C 1
ATOM 2289 O O . GLY A 1 312 ? 9.928 -1.051 12.468 1.00 22.10 312 GLY A O 1
ATOM 2290 N N . GLU A 1 313 ? 8.642 -0.776 14.309 1.00 23.48 313 GLU A N 1
ATOM 2291 C CA . GLU A 1 313 ? 7.829 -1.986 14.086 1.00 24.17 313 GLU A CA 1
ATOM 2292 C C . GLU A 1 313 ? 6.868 -1.697 12.933 1.00 22.91 313 GLU A C 1
ATOM 2293 O O . GLU A 1 313 ? 6.695 -2.589 12.118 1.00 23.74 313 GLU A O 1
ATOM 2299 N N . LEU A 1 314 ? 6.335 -0.482 12.841 1.00 21.10 314 LEU A N 1
ATOM 2300 C CA . LEU A 1 314 ? 5.462 -0.078 11.714 1.00 22.40 314 LEU A CA 1
ATOM 2301 C C . LEU A 1 314 ? 6.233 -0.211 10.400 1.00 25.01 314 LEU A C 1
ATOM 2302 O O . LEU A 1 314 ? 5.698 -0.842 9.490 1.00 26.94 314 LEU A O 1
ATOM 2307 N N . PHE A 1 315 ? 7.454 0.317 10.338 1.00 24.39 315 PHE A N 1
ATOM 2308 C CA . PHE A 1 315 ? 8.309 0.250 9.133 1.00 22.81 315 PHE A CA 1
ATOM 2309 C C . PHE A 1 315 ? 8.511 -1.202 8.730 1.00 22.99 315 PHE A C 1
ATOM 2310 O O . PHE A 1 315 ? 8.288 -1.511 7.573 1.00 23.52 315 PHE A O 1
ATOM 2318 N N . LYS A 1 316 ? 8.896 -2.044 9.678 1.00 25.53 316 LYS A N 1
ATOM 2319 C CA . LYS A 1 316 ? 9.167 -3.473 9.414 1.00 26.66 316 LYS A CA 1
ATOM 2320 C C . LYS A 1 316 ? 7.915 -4.144 8.852 1.00 27.44 316 LYS A C 1
ATOM 2321 O O . LYS A 1 316 ? 8.027 -4.865 7.880 1.00 26.50 316 LYS A O 1
ATOM 2327 N N . GLU A 1 317 ? 6.761 -3.871 9.432 1.00 31.85 317 GLU A N 1
ATOM 2328 C CA . GLU A 1 317 ? 5.477 -4.459 8.981 1.00 32.94 317 GLU A CA 1
ATOM 2329 C C . GLU A 1 317 ? 5.162 -4.050 7.544 1.00 29.61 317 GLU A C 1
ATOM 2330 O O . GLU A 1 317 ? 4.796 -4.929 6.771 1.00 29.89 317 GLU A O 1
ATOM 2336 N N . LEU A 1 318 ? 5.340 -2.779 7.202 1.00 27.63 318 LEU A N 1
ATOM 2337 C CA . LEU A 1 318 ? 4.973 -2.271 5.860 1.00 26.75 318 LEU A CA 1
ATOM 2338 C C . LEU A 1 318 ? 5.978 -2.721 4.811 1.00 28.02 318 LEU A C 1
ATOM 2339 O O . LEU A 1 318 ? 5.553 -2.950 3.688 1.00 30.55 318 LEU A O 1
ATOM 2344 N N . LEU A 1 319 ? 7.244 -2.871 5.181 1.00 29.28 319 LEU A N 1
ATOM 2345 C CA . LEU A 1 319 ? 8.309 -3.199 4.206 1.00 30.62 319 LEU A CA 1
ATOM 2346 C C . LEU A 1 319 ? 8.344 -4.699 3.921 1.00 34.09 319 LEU A C 1
ATOM 2347 O O . LEU A 1 319 ? 8.766 -5.066 2.824 1.00 36.04 319 LEU A O 1
ATOM 2352 N N . ALA A 1 320 ? 7.860 -5.520 4.844 1.00 33.03 320 ALA A N 1
ATOM 2353 C CA . ALA A 1 320 ? 7.799 -6.977 4.621 1.00 34.28 320 ALA A CA 1
ATOM 2354 C C . ALA A 1 320 ? 6.773 -7.307 3.539 1.00 34.91 320 ALA A C 1
ATOM 2355 O O . ALA A 1 320 ? 6.859 -8.398 2.973 1.00 38.13 320 ALA A O 1
ATOM 2357 N N . LYS A 1 321 ? 5.862 -6.383 3.252 1.00 36.67 321 LYS A N 1
ATOM 2358 C CA . LYS A 1 321 ? 4.813 -6.592 2.231 1.00 39.93 321 LYS A CA 1
ATOM 2359 C C . LYS A 1 321 ? 5.279 -6.003 0.901 1.00 42.00 321 LYS A C 1
ATOM 2360 O O . LYS A 1 321 ? 4.531 -6.063 -0.069 1.00 44.13 321 LYS A O 1
ATOM 2366 N N . VAL A 1 322 ? 6.486 -5.467 0.864 1.00 42.27 322 VAL A N 1
ATOM 2367 C CA . VAL A 1 322 ? 6.994 -4.795 -0.357 1.00 40.83 322 VAL A CA 1
ATOM 2368 C C . VAL A 1 322 ? 7.827 -5.780 -1.185 1.00 41.86 322 VAL A C 1
ATOM 2369 O O . VAL A 1 322 ? 8.713 -6.443 -0.619 1.00 35.39 322 VAL A O 1
ATOM 2373 N N . ASP A 1 323 ? 7.505 -5.885 -2.476 1.00 43.38 323 ASP A N 1
ATOM 2374 C CA . ASP A 1 323 ? 8.240 -6.772 -3.406 1.00 42.63 323 ASP A CA 1
ATOM 2375 C C . ASP A 1 323 ? 9.633 -6.197 -3.638 1.00 39.18 323 ASP A C 1
ATOM 2376 O O . ASP A 1 323 ? 9.718 -5.075 -4.132 1.00 39.68 323 ASP A O 1
ATOM 2381 N N . GLY A 1 324 ? 10.667 -6.968 -3.319 1.00 36.38 324 GLY A N 1
ATOM 2382 C CA . GLY A 1 324 ? 12.059 -6.527 -3.466 1.00 34.82 324 GLY A CA 1
ATOM 2383 C C . GLY A 1 324 ? 12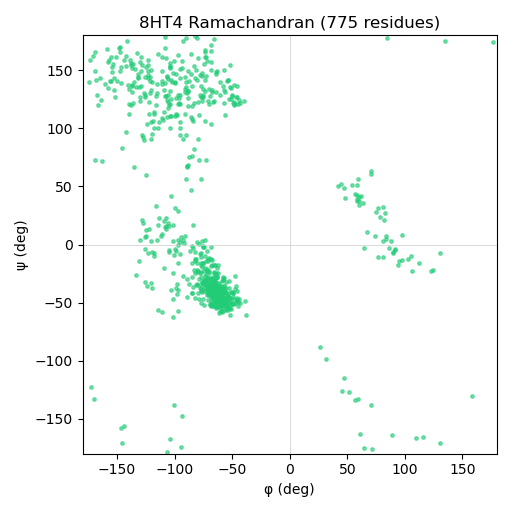.791 -6.641 -2.153 1.00 31.44 324 GLY A C 1
ATOM 2384 O O . GLY A 1 324 ? 14.012 -6.700 -2.169 1.00 29.92 324 GLY A O 1
ATOM 2385 N N . VAL A 1 325 ? 12.044 -6.663 -1.055 1.00 31.86 325 VAL A N 1
ATOM 2386 C CA . VAL A 1 325 ? 12.669 -6.732 0.293 1.00 33.53 325 VAL A CA 1
ATOM 2387 C C . VAL A 1 325 ? 12.558 -8.140 0.881 1.00 33.12 325 VAL A C 1
ATOM 2388 O O . VAL A 1 325 ? 11.467 -8.726 0.836 1.00 34.17 325 VAL A O 1
ATOM 2392 N N . VAL A 1 326 ? 13.668 -8.652 1.396 1.00 31.55 326 VAL A N 1
ATOM 2393 C CA . VAL A 1 326 ? 13.733 -10.031 1.950 1.00 32.93 326 VAL A CA 1
ATOM 2394 C C . VAL A 1 326 ? 13.586 -9.948 3.467 1.00 33.99 326 VAL A C 1
ATOM 2395 O O . VAL A 1 326 ? 12.864 -10.774 4.032 1.00 35.14 326 VAL A O 1
ATOM 2399 N N . ASP A 1 327 ? 14.248 -8.975 4.088 1.00 34.52 327 ASP A N 1
ATOM 2400 C CA . ASP A 1 327 ? 14.171 -8.812 5.557 1.00 34.87 327 ASP A CA 1
ATOM 2401 C C . ASP A 1 327 ? 14.433 -7.362 5.940 1.00 33.79 327 ASP A C 1
ATOM 2402 O O . ASP A 1 327 ? 15.010 -6.652 5.130 1.00 39.10 327 ASP A O 1
ATOM 2407 N N . VAL A 1 328 ? 13.941 -6.928 7.091 1.00 32.17 328 VAL A N 1
ATOM 2408 C CA . VAL A 1 328 ? 14.327 -5.596 7.626 1.00 31.03 328 VAL A CA 1
ATOM 2409 C C . VAL A 1 328 ? 14.930 -5.874 9.001 1.00 30.32 328 VAL A C 1
ATOM 2410 O O . VAL A 1 328 ? 14.209 -6.360 9.870 1.00 32.39 328 VAL A O 1
ATOM 2414 N N . ARG A 1 329 ? 16.230 -5.653 9.148 1.00 31.49 329 ARG A N 1
ATOM 2415 C CA . ARG A 1 329 ? 16.937 -5.893 10.428 1.00 30.13 329 ARG A CA 1
ATOM 2416 C C . ARG A 1 329 ? 17.069 -4.592 11.217 1.00 28.13 329 ARG A C 1
ATOM 2417 O O . ARG A 1 329 ? 16.927 -3.532 10.630 1.00 25.55 329 ARG A O 1
ATOM 2425 N N . GLY A 1 330 ? 17.354 -4.698 12.511 1.00 28.19 330 GLY A N 1
ATOM 2426 C CA . GLY A 1 330 ? 17.522 -3.526 13.379 1.00 27.19 330 GLY A CA 1
ATOM 2427 C C . GLY A 1 330 ? 16.406 -3.339 14.383 1.00 26.72 330 GLY A C 1
ATOM 2428 O O . GLY A 1 330 ? 15.612 -4.257 14.537 1.00 25.60 330 GLY A O 1
ATOM 2429 N N . ARG A 1 331 ? 16.335 -2.165 15.002 1.00 25.64 331 ARG A N 1
ATOM 2430 C CA . ARG A 1 331 ? 15.353 -1.898 16.081 1.00 26.23 331 ARG A CA 1
ATOM 2431 C C . ARG A 1 331 ? 15.060 -0.397 16.095 1.00 25.49 331 ARG A C 1
ATOM 2432 O O . ARG A 1 331 ? 15.986 0.373 15.864 1.00 27.44 331 ARG A O 1
ATOM 2440 N N . GLY A 1 332 ? 13.817 -0.011 16.364 1.00 22.07 332 GLY A N 1
ATOM 2441 C CA . GLY A 1 332 ? 13.432 1.403 16.350 1.00 20.37 332 GLY A CA 1
ATOM 2442 C C . GLY A 1 332 ? 13.732 2.031 15.011 1.00 20.04 332 GLY A C 1
ATOM 2443 O O . GLY A 1 332 ? 13.448 1.415 14.004 1.00 19.66 332 GLY A O 1
ATOM 2444 N N . LEU A 1 333 ? 14.333 3.214 15.013 1.00 19.44 333 LEU A N 1
ATOM 2445 C CA . LEU A 1 333 ? 14.648 3.919 13.750 1.00 18.61 333 LEU A CA 1
ATOM 2446 C C . LEU A 1 333 ? 16.105 3.740 13.336 1.00 18.74 333 LEU A C 1
ATOM 2447 O O . LEU A 1 333 ? 16.675 4.679 12.802 1.00 19.92 333 LEU A O 1
ATOM 2452 N N . MET A 1 334 ? 16.690 2.597 13.664 1.00 18.43 334 MET A N 1
ATOM 2453 C CA . MET A 1 334 ? 18.005 2.224 13.107 1.00 19.01 334 MET A CA 1
ATOM 2454 C C . MET A 1 334 ? 17.713 0.914 12.383 1.00 19.66 334 MET A C 1
ATOM 2455 O O . MET A 1 334 ? 17.774 -0.137 13.019 1.00 18.77 334 MET A O 1
ATOM 2460 N N . LEU A 1 335 ? 17.361 1.006 11.107 1.00 19.78 335 LEU A N 1
ATOM 2461 C CA . LEU A 1 335 ? 16.893 -0.186 10.372 1.00 20.28 335 LEU A CA 1
ATOM 2462 C C . LEU A 1 335 ? 17.671 -0.436 9.082 1.00 19.72 335 LEU A C 1
ATOM 2463 O O . LEU A 1 335 ? 18.046 0.511 8.417 1.00 17.51 335 LEU A O 1
ATOM 2468 N N . GLY A 1 336 ? 17.879 -1.702 8.766 1.00 21.18 336 GLY A N 1
ATOM 2469 C CA . GLY A 1 336 ? 18.518 -2.084 7.503 1.00 23.17 336 GLY A CA 1
ATOM 2470 C C . GLY A 1 336 ? 17.573 -2.913 6.662 1.00 23.96 336 GLY A C 1
ATOM 2471 O O . GLY A 1 336 ? 17.233 -4.007 7.076 1.00 23.77 336 GLY A O 1
ATOM 2472 N N . VAL A 1 337 ? 17.159 -2.385 5.515 1.00 24.47 337 VAL A N 1
ATOM 2473 C CA . VAL A 1 337 ? 16.291 -3.136 4.573 1.00 24.38 337 VAL A CA 1
ATOM 2474 C C . VAL A 1 337 ? 17.155 -4.029 3.689 1.00 26.48 337 VAL A C 1
ATOM 2475 O O . VAL A 1 337 ? 17.817 -3.505 2.802 1.00 26.30 337 VAL A O 1
ATOM 2479 N N . VAL A 1 338 ? 17.130 -5.332 3.948 1.00 29.77 338 VAL A N 1
ATOM 2480 C CA . VAL A 1 338 ? 17.868 -6.315 3.110 1.00 32.78 338 VAL A CA 1
ATOM 2481 C C . VAL A 1 338 ? 17.085 -6.534 1.814 1.00 34.21 338 VAL A C 1
ATOM 2482 O O . VAL A 1 338 ? 15.895 -6.821 1.886 1.00 33.27 338 VAL A O 1
ATOM 2486 N N . LEU A 1 339 ? 17.753 -6.375 0.676 1.00 38.26 339 LEU A N 1
ATOM 2487 C CA . LEU A 1 339 ? 17.088 -6.460 -0.645 1.00 39.62 339 LEU A CA 1
ATOM 2488 C C . LEU A 1 339 ? 17.396 -7.783 -1.347 1.00 42.38 339 LEU A C 1
ATOM 2489 O O . LEU A 1 339 ? 18.450 -8.374 -1.060 1.00 40.49 339 LEU A O 1
ATOM 2494 N N . GLU A 1 340 ? 16.494 -8.220 -2.224 1.00 44.40 340 GLU A N 1
ATOM 2495 C CA . GLU A 1 340 ? 16.692 -9.440 -3.039 1.00 46.89 340 GLU A CA 1
ATOM 2496 C C . GLU A 1 340 ? 17.884 -9.239 -3.970 1.00 43.56 340 GLU A C 1
ATOM 2497 O O . GLU A 1 340 ? 18.752 -10.108 -4.000 1.00 40.87 340 GLU A O 1
ATOM 2503 N N . ARG A 1 341 ? 17.910 -8.123 -4.690 1.00 45.40 341 ARG A N 1
ATOM 2504 C CA . ARG A 1 341 ? 18.990 -7.858 -5.671 1.00 50.64 341 ARG A CA 1
ATOM 2505 C C . ARG A 1 341 ? 19.982 -6.843 -5.120 1.00 48.59 341 ARG A C 1
ATOM 2506 O O . ARG A 1 341 ? 19.585 -6.041 -4.281 1.00 52.64 341 ARG A O 1
ATOM 2514 N N . ASP A 1 342 ? 21.233 -6.903 -5.564 1.00 46.18 342 ASP A N 1
ATOM 2515 C CA . ASP A 1 342 ? 22.241 -5.888 -5.167 1.00 45.87 342 ASP A CA 1
ATOM 2516 C C . ASP A 1 342 ? 21.932 -4.563 -5.879 1.00 44.22 342 ASP A C 1
ATOM 2517 O O . ASP A 1 342 ? 22.710 -4.194 -6.758 1.00 43.66 342 ASP A O 1
ATOM 2522 N N . VAL A 1 343 ? 20.874 -3.851 -5.477 1.00 41.22 343 VAL A N 1
ATOM 2523 C CA . VAL A 1 343 ? 20.420 -2.624 -6.196 1.00 40.34 343 VAL A CA 1
ATOM 2524 C C . VAL A 1 343 ? 20.270 -1.450 -5.231 1.00 39.07 343 VAL A C 1
ATOM 2525 O O . VAL A 1 343 ? 19.602 -0.491 -5.598 1.00 37.79 343 VAL A O 1
ATOM 2529 N N . ALA A 1 344 ? 20.920 -1.502 -4.078 1.00 37.17 344 ALA A N 1
ATOM 2530 C CA . ALA A 1 344 ? 20.756 -0.459 -3.046 1.00 36.23 344 ALA A CA 1
ATOM 2531 C C . ALA A 1 344 ? 21.319 0.892 -3.465 1.00 36.71 344 ALA A C 1
ATOM 2532 O O . ALA A 1 344 ? 20.674 1.896 -3.159 1.00 36.99 344 ALA A O 1
ATOM 2534 N N . LYS A 1 345 ? 22.475 0.908 -4.119 1.00 37.77 345 LYS A N 1
ATOM 2535 C CA . LYS A 1 345 ? 23.121 2.179 -4.525 1.00 38.93 345 LYS A CA 1
ATOM 2536 C C . LYS A 1 345 ? 22.217 2.916 -5.5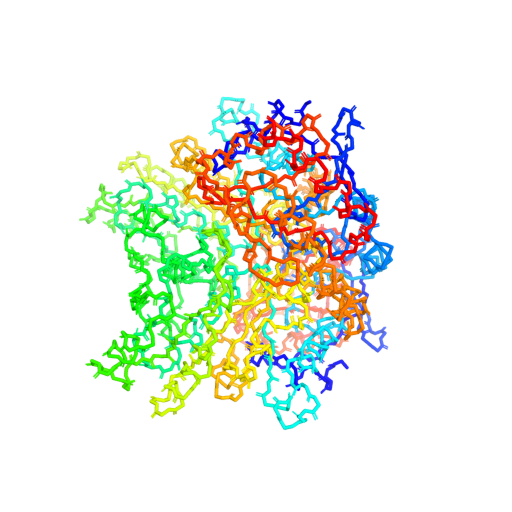07 1.00 38.95 345 LYS A C 1
ATOM 2537 O O . LYS A 1 345 ? 22.097 4.136 -5.382 1.00 41.61 345 LYS A O 1
ATOM 2543 N N . GLN A 1 346 ? 21.571 2.187 -6.408 1.00 39.22 346 GLN A N 1
ATOM 2544 C CA . GLN A 1 346 ? 20.693 2.793 -7.436 1.00 42.59 346 GLN A CA 1
ATOM 2545 C C . GLN A 1 346 ? 19.388 3.285 -6.801 1.00 40.77 346 GLN A C 1
ATOM 2546 O O . GLN A 1 346 ? 18.839 4.277 -7.287 1.00 36.09 346 GLN A O 1
ATOM 2552 N N . ALA A 1 347 ? 18.934 2.619 -5.744 1.00 37.00 347 ALA A N 1
ATOM 2553 C CA . ALA A 1 347 ? 17.720 3.045 -5.023 1.00 37.57 347 ALA A CA 1
ATOM 2554 C C . ALA A 1 347 ? 17.941 4.407 -4.368 1.00 35.36 347 ALA A C 1
ATOM 2555 O O . ALA A 1 347 ? 17.011 5.207 -4.365 1.00 35.44 347 ALA A O 1
ATOM 2557 N N . VAL A 1 348 ? 19.139 4.652 -3.866 1.00 30.52 348 VAL A N 1
ATOM 2558 C CA . VAL A 1 348 ? 19.467 5.967 -3.260 1.00 31.49 348 VAL A CA 1
ATOM 2559 C C . VAL A 1 348 ? 19.434 7.046 -4.347 1.00 33.83 348 VAL A C 1
ATOM 2560 O O . VAL A 1 348 ? 18.844 8.093 -4.092 1.00 32.73 348 VAL A O 1
ATOM 2564 N N . LEU A 1 349 ? 19.973 6.758 -5.532 1.00 35.92 349 LEU A N 1
ATOM 2565 C CA . LEU A 1 349 ? 20.006 7.735 -6.651 1.00 35.35 349 LEU A CA 1
ATOM 2566 C C . LEU A 1 349 ? 18.622 7.946 -7.286 1.00 34.46 349 LEU A C 1
ATOM 2567 O O . LEU A 1 349 ? 18.359 9.060 -7.705 1.00 34.92 349 LEU A O 1
ATOM 2572 N N . ASP A 1 350 ? 17.761 6.929 -7.291 1.00 36.79 350 ASP A N 1
ATOM 2573 C CA . ASP A 1 350 ? 16.396 7.034 -7.870 1.00 39.37 350 ASP A CA 1
ATOM 2574 C C . ASP A 1 350 ? 15.359 7.373 -6.800 1.00 39.27 350 ASP A C 1
ATOM 2575 O O . ASP A 1 350 ? 14.214 7.643 -7.154 1.00 34.90 350 ASP A O 1
ATOM 2580 N N . GLY A 1 351 ? 15.765 7.361 -5.537 1.00 40.39 351 GLY A N 1
ATOM 2581 C CA . GLY A 1 351 ? 14.850 7.741 -4.454 1.00 41.27 351 GLY A CA 1
ATOM 2582 C C . GLY A 1 351 ? 14.570 9.223 -4.457 1.00 42.01 351 GLY A C 1
ATOM 2583 O O . GLY A 1 351 ? 13.480 9.600 -4.039 1.00 45.64 351 GLY A O 1
ATOM 2584 N N . PHE A 1 352 ? 15.516 10.028 -4.930 1.00 43.25 352 PHE A N 1
ATOM 2585 C CA . PHE A 1 352 ? 15.366 11.503 -4.929 1.00 45.03 352 PHE A CA 1
ATOM 2586 C C . PHE A 1 352 ? 14.164 11.893 -5.779 1.00 45.61 352 PHE A C 1
ATOM 2587 O O . PHE A 1 352 ? 13.503 12.878 -5.443 1.00 43.06 352 PHE A O 1
ATOM 2595 N N . LYS A 1 353 ? 13.894 11.131 -6.836 1.00 49.73 353 LYS A N 1
ATOM 2596 C CA . LYS A 1 353 ? 12.767 11.401 -7.759 1.00 50.45 353 LYS A CA 1
ATOM 2597 C C . LYS A 1 353 ? 11.453 11.038 -7.075 1.00 50.65 353 LYS A C 1
ATOM 2598 O O . LYS A 1 353 ? 10.424 11.648 -7.405 1.00 47.54 353 LYS A O 1
ATOM 2604 N N . HIS A 1 354 ? 11.503 10.098 -6.141 1.00 46.83 354 HIS A N 1
ATOM 2605 C CA . HIS A 1 354 ? 10.296 9.666 -5.399 1.00 49.06 354 HIS A CA 1
ATOM 2606 C C . HIS A 1 354 ? 10.129 10.497 -4.117 1.00 45.36 354 HIS A C 1
ATOM 2607 O O . HIS A 1 354 ? 9.232 10.168 -3.339 1.00 39.30 354 HIS A O 1
ATOM 2614 N N . GLY A 1 355 ? 10.943 11.544 -3.930 1.00 43.88 355 GLY A N 1
ATOM 2615 C CA . GLY A 1 355 ? 10.840 12.462 -2.778 1.00 39.94 355 GLY A CA 1
ATOM 2616 C C . GLY A 1 355 ? 11.487 11.905 -1.539 1.00 37.71 355 GLY A C 1
ATOM 2617 O O . GLY A 1 355 ? 11.010 12.239 -0.460 1.00 37.00 355 GLY A O 1
ATOM 2618 N N . VAL A 1 356 ? 12.552 11.126 -1.693 1.00 32.06 356 VAL A N 1
ATOM 2619 C CA . VAL A 1 356 ? 13.130 10.416 -0.528 1.00 30.70 356 VAL A CA 1
ATOM 2620 C C . VAL A 1 356 ? 14.666 10.405 -0.554 1.00 30.39 356 VAL A C 1
ATOM 2621 O O . VAL A 1 356 ? 15.247 10.235 -1.620 1.00 33.81 356 VAL A O 1
ATOM 2625 N N . ILE A 1 357 ? 15.294 10.647 0.594 1.00 29.58 357 ILE A N 1
ATOM 2626 C CA . ILE A 1 357 ? 16.780 10.595 0.708 1.00 29.03 357 ILE A CA 1
ATOM 2627 C C . ILE A 1 357 ? 17.156 9.280 1.384 1.00 27.99 357 ILE A C 1
ATOM 2628 O O . ILE A 1 357 ? 16.908 9.124 2.578 1.00 28.05 357 ILE A O 1
ATOM 2633 N N . LEU A 1 358 ? 17.769 8.385 0.623 1.00 27.15 358 LEU A N 1
ATOM 2634 C CA . LEU A 1 358 ? 18.111 7.061 1.174 1.00 26.79 358 LEU A CA 1
ATOM 2635 C C . LEU A 1 358 ? 19.611 6.958 1.423 1.00 24.68 358 LEU A C 1
ATOM 2636 O O . LEU A 1 358 ? 20.306 7.951 1.229 1.00 21.42 358 LEU A O 1
ATOM 2641 N N . ASN A 1 359 ? 20.044 5.795 1.889 1.00 22.95 359 ASN A N 1
ATOM 2642 C CA . ASN A 1 359 ? 21.472 5.527 2.145 1.00 23.56 359 ASN A CA 1
ATOM 2643 C C . ASN A 1 359 ? 21.656 4.035 1.932 1.00 23.40 359 ASN A C 1
ATOM 2644 O O . ASN A 1 359 ? 20.763 3.291 2.293 1.00 21.90 359 ASN A O 1
ATOM 2649 N N . ALA A 1 360 ? 22.768 3.649 1.332 1.00 23.69 360 ALA A N 1
ATOM 2650 C CA . ALA A 1 360 ? 23.022 2.226 1.044 1.00 26.17 360 ALA A CA 1
ATOM 2651 C C . ALA A 1 360 ? 24.393 1.820 1.567 1.00 28.09 360 ALA A C 1
ATOM 2652 O O . ALA A 1 360 ? 25.374 2.002 0.862 1.00 25.87 360 ALA A O 1
ATOM 2654 N N . PRO A 1 361 ? 24.474 1.267 2.791 1.00 32.49 361 PRO A N 1
ATOM 2655 C CA . PRO A 1 361 ? 25.744 0.853 3.372 1.00 34.87 361 PRO A CA 1
ATOM 2656 C C . PRO A 1 361 ? 26.347 -0.336 2.612 1.00 38.21 361 PRO A C 1
ATOM 2657 O O . PRO A 1 361 ? 27.518 -0.577 2.760 1.00 37.86 361 PRO A O 1
ATOM 2661 N N . ALA A 1 362 ? 25.525 -1.030 1.824 1.00 39.64 362 ALA A N 1
ATOM 2662 C CA . ALA A 1 362 ? 25.991 -2.162 1.011 1.00 38.57 362 ALA A CA 1
ATOM 2663 C C . ALA A 1 362 ? 25.212 -2.209 -0.292 1.00 39.35 362 ALA A C 1
ATOM 2664 O O . ALA A 1 362 ? 24.464 -1.278 -0.569 1.00 37.11 362 ALA A O 1
ATOM 2666 N N . ASP A 1 363 ? 25.386 -3.289 -1.040 1.00 45.50 363 ASP A N 1
ATOM 2667 C CA . ASP A 1 363 ? 24.752 -3.436 -2.369 1.00 43.49 363 ASP A CA 1
ATOM 2668 C C . ASP A 1 363 ? 23.350 -3.983 -2.163 1.00 41.75 363 ASP A C 1
ATOM 2669 O O . ASP A 1 363 ? 22.483 -3.668 -2.956 1.00 39.24 363 ASP A O 1
ATOM 2674 N N . ASN A 1 364 ? 23.146 -4.727 -1.080 1.00 40.86 364 ASN A N 1
ATOM 2675 C CA . ASN A 1 364 ? 21.830 -5.347 -0.799 1.00 41.59 364 ASN A CA 1
ATOM 2676 C C . ASN A 1 364 ? 21.171 -4.685 0.416 1.00 39.11 364 ASN A C 1
ATOM 2677 O O . ASN A 1 364 ? 20.174 -5.217 0.881 1.00 34.10 364 ASN A O 1
ATOM 2682 N N . ILE A 1 365 ? 21.722 -3.587 0.923 1.00 35.18 365 ILE A N 1
ATOM 2683 C CA . ILE A 1 365 ? 21.157 -3.023 2.184 1.00 34.28 365 ILE A CA 1
ATOM 2684 C C . ILE A 1 365 ? 20.878 -1.525 2.077 1.00 32.87 365 ILE A C 1
ATOM 2685 O O . ILE A 1 365 ? 21.775 -0.807 1.657 1.00 28.52 365 ILE A O 1
ATOM 2690 N N . ILE A 1 366 ? 19.648 -1.117 2.390 1.00 30.13 366 ILE A N 1
ATOM 2691 C CA . ILE A 1 366 ? 19.278 0.317 2.476 1.00 28.55 366 ILE A CA 1
ATOM 2692 C C . ILE A 1 366 ? 19.143 0.628 3.970 1.00 27.25 366 ILE A C 1
ATOM 2693 O O . ILE A 1 366 ? 18.384 -0.052 4.639 1.00 26.55 366 ILE A O 1
ATOM 2698 N N . ARG A 1 367 ? 19.906 1.594 4.469 1.00 26.80 367 ARG A N 1
ATOM 2699 C CA . ARG A 1 367 ? 19.812 1.988 5.892 1.00 26.53 367 ARG A CA 1
ATOM 2700 C C . ARG A 1 367 ? 18.773 3.078 6.089 1.00 24.92 367 ARG A C 1
ATOM 2701 O O . ARG A 1 367 ? 18.777 4.044 5.347 1.00 25.75 367 ARG A O 1
ATOM 2709 N N . LEU A 1 368 ? 17.894 2.860 7.048 1.00 25.09 368 LEU A N 1
ATOM 2710 C CA . LEU A 1 368 ? 16.891 3.873 7.410 1.00 24.31 368 LEU A CA 1
ATOM 2711 C C . LEU A 1 368 ? 17.291 4.389 8.777 1.00 24.21 368 LEU A C 1
ATOM 2712 O O . LEU A 1 368 ? 17.196 3.629 9.732 1.00 24.71 368 LEU A O 1
ATOM 2717 N N . THR A 1 369 ? 17.800 5.608 8.826 1.00 23.16 369 THR A N 1
ATOM 2718 C CA . THR A 1 369 ? 18.134 6.255 10.117 1.00 23.08 369 THR A CA 1
ATOM 2719 C C . THR A 1 369 ? 17.395 7.591 10.157 1.00 22.82 369 THR A C 1
ATOM 2720 O O . THR A 1 369 ? 18.043 8.610 10.323 1.00 22.63 369 THR A O 1
ATOM 2724 N N . PRO A 1 370 ? 16.053 7.619 10.080 1.00 21.85 370 PRO A N 1
ATOM 2725 C CA . PRO A 1 370 ? 15.344 8.880 9.998 1.00 21.41 370 PRO A CA 1
ATOM 2726 C C . PRO A 1 370 ? 15.285 9.689 11.293 1.00 21.52 370 PRO A C 1
ATOM 2727 O O . PRO A 1 370 ? 15.570 9.170 12.331 1.00 21.76 370 PRO A O 1
ATOM 2731 N N . PRO A 1 371 ? 14.988 10.996 11.232 1.00 21.93 371 PRO A N 1
ATOM 2732 C CA . PRO A 1 371 ? 14.727 11.749 12.439 1.00 21.82 371 PRO A CA 1
ATOM 2733 C C . PRO A 1 371 ? 13.662 11.007 13.257 1.00 21.41 371 PRO A C 1
ATOM 2734 O O . PRO A 1 371 ? 12.700 10.595 12.710 1.00 21.35 371 PRO A O 1
ATOM 2738 N N . LEU A 1 372 ? 13.863 10.883 14.559 1.00 22.72 372 LEU A N 1
ATOM 2739 C CA . LEU A 1 372 ? 12.959 10.126 15.453 1.00 21.67 372 LEU A CA 1
ATOM 2740 C C . LEU A 1 372 ? 11.614 10.833 15.573 1.00 21.72 372 LEU A C 1
ATOM 2741 O O . LEU A 1 372 ? 10.671 10.190 16.023 1.00 22.62 372 LEU A O 1
ATOM 2746 N N . VAL A 1 373 ? 11.529 12.074 15.105 1.00 22.03 373 VAL A N 1
ATOM 2747 C CA . VAL A 1 373 ? 10.278 12.878 15.111 1.00 23.01 373 VAL A CA 1
ATOM 2748 C C . VAL A 1 373 ? 9.422 12.537 13.879 1.00 24.70 373 VAL A C 1
ATOM 2749 O O . VAL A 1 373 ? 8.303 13.041 13.804 1.00 27.91 373 VAL A O 1
ATOM 2753 N N . ILE A 1 374 ? 9.901 11.676 12.977 1.00 22.25 374 ILE A N 1
ATOM 2754 C CA . ILE A 1 374 ? 9.143 11.247 11.761 1.00 21.10 374 ILE A CA 1
ATOM 2755 C C . ILE A 1 374 ? 7.711 10.824 12.114 1.00 21.15 374 ILE A C 1
ATOM 2756 O O . ILE A 1 374 ? 7.510 10.112 13.097 1.00 19.71 374 ILE A O 1
ATOM 2761 N N . THR A 1 375 ? 6.757 11.239 11.295 1.00 20.08 375 THR A N 1
ATOM 2762 C CA . THR A 1 375 ? 5.342 10.898 11.540 1.00 21.32 375 THR A CA 1
ATOM 2763 C C . THR A 1 375 ? 5.015 9.536 10.935 1.00 23.06 375 THR A C 1
ATOM 2764 O O . THR A 1 375 ? 5.792 9.079 10.108 1.00 24.85 375 THR A O 1
ATOM 2768 N N . ASP A 1 376 ? 3.906 8.939 11.345 1.00 22.01 376 ASP A N 1
ATOM 2769 C CA . ASP A 1 376 ? 3.439 7.644 10.798 1.00 22.72 376 ASP A CA 1
ATOM 2770 C C . ASP A 1 376 ? 3.095 7.804 9.326 1.00 22.91 376 ASP A C 1
ATOM 2771 O O . ASP A 1 376 ? 3.370 6.889 8.570 1.00 22.45 376 ASP A O 1
ATOM 2776 N N . GLU A 1 377 ? 2.492 8.923 8.961 1.00 26.02 377 GLU A N 1
ATOM 2777 C CA . GLU A 1 377 ? 2.163 9.224 7.550 1.00 29.80 377 GLU A CA 1
ATOM 2778 C C . GLU A 1 377 ? 3.445 9.322 6.717 1.00 29.12 377 GLU A C 1
ATOM 2779 O O . GLU A 1 377 ? 3.466 8.762 5.623 1.00 29.19 377 GLU A O 1
ATOM 2785 N N . GLU A 1 378 ? 4.475 9.975 7.242 1.00 25.44 378 GLU A N 1
ATOM 2786 C CA . GLU A 1 378 ? 5.768 10.044 6.531 1.00 25.46 378 GLU A CA 1
ATOM 2787 C C . GLU A 1 378 ? 6.368 8.643 6.390 1.00 24.33 378 GLU A C 1
ATOM 2788 O O . GLU A 1 378 ? 6.946 8.395 5.355 1.00 25.32 378 GLU A O 1
ATOM 2794 N N . ILE A 1 379 ? 6.191 7.771 7.378 1.00 22.55 379 ILE A N 1
ATOM 2795 C CA . ILE A 1 379 ? 6.710 6.377 7.321 1.00 21.53 379 ILE A CA 1
ATOM 2796 C C . ILE A 1 379 ? 5.950 5.636 6.220 1.00 24.17 379 ILE A C 1
ATOM 2797 O O . ILE A 1 379 ? 6.598 4.983 5.413 1.00 26.02 379 ILE A O 1
ATOM 2802 N N . ALA A 1 380 ? 4.638 5.818 6.148 1.00 25.74 380 ALA A N 1
ATOM 2803 C CA . ALA A 1 380 ? 3.800 5.193 5.105 1.00 26.22 380 ALA A CA 1
ATOM 2804 C C . ALA A 1 380 ? 4.147 5.710 3.698 1.00 27.61 380 ALA A C 1
ATOM 2805 O O . ALA A 1 380 ? 4.260 4.892 2.784 1.00 26.63 380 ALA A O 1
ATOM 2807 N N . ASP A 1 381 ? 4.340 7.018 3.546 1.00 27.34 381 ASP A N 1
ATOM 2808 C CA . ASP A 1 381 ? 4.736 7.597 2.243 1.00 28.87 381 ASP A CA 1
ATOM 2809 C C . ASP A 1 381 ? 6.139 7.115 1.863 1.00 28.17 381 ASP A C 1
ATOM 2810 O O . ASP A 1 381 ? 6.342 6.818 0.692 1.00 28.84 381 ASP A O 1
ATOM 2815 N N . ALA A 1 382 ? 7.044 6.994 2.829 1.00 27.20 382 ALA A N 1
ATOM 2816 C CA . ALA A 1 382 ? 8.427 6.533 2.589 1.00 28.48 382 ALA A CA 1
ATOM 2817 C C . ALA A 1 382 ? 8.482 5.074 2.132 1.00 28.23 382 ALA A C 1
ATOM 2818 O O . ALA A 1 382 ? 9.273 4.784 1.254 1.00 28.14 382 ALA A O 1
ATOM 2820 N N . VAL A 1 383 ? 7.677 4.203 2.733 1.00 27.00 383 VAL A N 1
ATOM 2821 C CA . VAL A 1 383 ? 7.629 2.771 2.336 1.00 27.82 383 VAL A CA 1
ATOM 2822 C C . VAL A 1 383 ? 7.124 2.667 0.897 1.00 28.10 383 VAL A C 1
ATOM 2823 O O . VAL A 1 383 ? 7.723 1.923 0.126 1.00 26.63 383 VAL A O 1
ATOM 2827 N N . LYS A 1 384 ? 6.097 3.433 0.554 1.00 30.67 384 LYS A N 1
ATOM 2828 C CA . LYS A 1 384 ? 5.558 3.443 -0.827 1.00 34.36 384 LYS A CA 1
ATOM 2829 C C . LYS A 1 384 ? 6.626 3.963 -1.787 1.00 33.00 384 LYS A C 1
ATOM 2830 O O . LYS A 1 384 ? 6.734 3.425 -2.878 1.00 33.33 384 LYS A O 1
ATOM 2836 N N . ALA A 1 385 ? 7.404 4.948 -1.356 1.00 31.52 385 ALA A N 1
ATOM 2837 C CA . ALA A 1 385 ? 8.457 5.528 -2.206 1.00 30.19 385 ALA A CA 1
ATOM 2838 C C . ALA A 1 385 ? 9.531 4.481 -2.466 1.00 30.92 385 ALA A C 1
ATOM 2839 O O . ALA A 1 385 ? 9.953 4.369 -3.609 1.00 33.49 385 ALA A O 1
ATOM 2841 N N . ILE A 1 386 ? 9.916 3.733 -1.443 1.00 29.26 386 ILE A N 1
ATOM 2842 C CA . ILE A 1 386 ? 10.966 2.691 -1.579 1.00 29.67 386 ILE A CA 1
ATOM 2843 C C . ILE A 1 386 ? 10.442 1.598 -2.508 1.00 30.26 386 ILE A C 1
ATOM 2844 O O . ILE A 1 386 ? 11.190 1.170 -3.376 1.00 30.36 386 ILE A O 1
ATOM 2849 N N . ALA A 1 387 ? 9.173 1.238 -2.377 1.00 34.09 387 ALA A N 1
ATOM 2850 C CA . ALA A 1 387 ? 8.544 0.191 -3.212 1.00 35.05 387 ALA A CA 1
ATOM 2851 C C . ALA A 1 387 ? 8.506 0.579 -4.689 1.00 36.24 387 ALA A C 1
ATOM 2852 O O . ALA A 1 387 ? 8.789 -0.279 -5.518 1.00 39.02 387 ALA A O 1
ATOM 2854 N N . GLU A 1 388 ? 8.192 1.832 -4.994 1.00 41.51 388 GLU A N 1
ATOM 2855 C CA . GLU A 1 388 ? 8.044 2.274 -6.399 1.00 42.61 388 GLU A CA 1
ATOM 2856 C C . GLU A 1 388 ? 9.395 2.701 -6.960 1.00 40.93 388 GLU A C 1
ATOM 2857 O O . GLU A 1 388 ? 9.453 3.009 -8.149 1.00 43.31 388 GLU A O 1
ATOM 2863 N N . THR A 1 389 ? 10.426 2.728 -6.124 1.00 38.75 389 THR A N 1
ATOM 2864 C CA . THR A 1 389 ? 11.793 3.025 -6.601 1.00 34.94 389 THR A CA 1
ATOM 2865 C C . THR A 1 389 ? 12.401 1.677 -6.990 1.00 36.49 389 THR A C 1
ATOM 2866 O O . THR A 1 389 ? 12.980 1.589 -8.076 1.00 39.58 389 THR A O 1
ATOM 2870 N N . ILE A 1 390 ? 12.233 0.667 -6.140 1.00 39.42 390 ILE A N 1
ATOM 2871 C CA . ILE A 1 390 ? 12.834 -0.673 -6.396 1.00 43.33 390 ILE A CA 1
ATOM 2872 C C . ILE A 1 390 ? 12.043 -1.377 -7.499 1.00 43.98 390 ILE A C 1
ATOM 2873 O O . ILE A 1 390 ? 12.652 -2.140 -8.258 1.00 43.08 390 ILE A O 1
ATOM 2878 N N . ALA A 1 391 ? 10.744 -1.116 -7.594 1.00 46.05 391 ALA A N 1
ATOM 2879 C CA . ALA A 1 391 ? 9.952 -1.652 -8.718 1.00 46.40 391 ALA A CA 1
ATOM 2880 C C . ALA A 1 391 ? 10.250 -0.804 -9.961 1.00 48.69 391 ALA A C 1
ATOM 2881 O O . ALA A 1 391 ? 10.731 -1.381 -10.939 1.00 41.92 391 ALA A O 1
ATOM 2882 N N . SER B 1 2 ? 24.399 25.468 42.587 1.00 26.33 2 SER B N 1
ATOM 2883 C CA . SER B 1 2 ? 23.963 24.117 42.191 1.00 26.88 2 SER B CA 1
ATOM 2884 C C . SER B 1 2 ? 24.907 23.577 41.107 1.00 26.10 2 SER B C 1
ATOM 2885 O O . SER B 1 2 ? 25.172 22.373 41.146 1.00 25.03 2 SER B O 1
ATOM 2888 N N . THR B 1 3 ? 25.396 24.430 40.194 1.00 26.70 3 THR B N 1
ATOM 2889 C CA . THR B 1 3 ? 26.315 24.072 39.066 1.00 27.62 3 THR B CA 1
ATOM 2890 C C . THR B 1 3 ? 27.622 23.522 39.649 1.00 27.58 3 THR B C 1
ATOM 2891 O O . THR B 1 3 ? 27.959 22.359 39.363 1.00 25.08 3 THR B O 1
ATOM 2895 N N . LEU B 1 4 ? 28.310 24.320 40.469 1.00 28.73 4 LEU B N 1
ATOM 2896 C CA . LEU B 1 4 ? 29.603 23.938 41.098 1.00 30.61 4 LEU B CA 1
ATOM 2897 C C . LEU B 1 4 ? 29.415 22.787 42.110 1.00 30.72 4 LEU B C 1
ATOM 2898 O O . LEU B 1 4 ? 30.359 21.952 42.242 1.00 29.26 4 LEU B O 1
ATOM 2903 N N . GLU B 1 5 ? 28.242 22.672 42.722 1.00 32.40 5 GLU B N 1
ATOM 2904 C CA . GLU B 1 5 ? 27.966 21.577 43.689 1.00 32.54 5 GLU B CA 1
ATOM 2905 C C . GLU B 1 5 ? 27.713 20.257 42.944 1.00 32.26 5 GLU B C 1
ATOM 2906 O O . GLU B 1 5 ? 28.107 19.215 43.466 1.00 28.16 5 GLU B O 1
ATOM 2912 N N . THR B 1 6 ? 27.138 20.324 41.743 1.00 29.65 6 THR B N 1
ATOM 2913 C CA . THR B 1 6 ? 26.793 19.120 40.954 1.00 29.03 6 THR B CA 1
ATOM 2914 C C . THR B 1 6 ? 27.992 18.694 40.108 1.00 29.67 6 THR B C 1
ATOM 2915 O O . THR B 1 6 ? 28.172 17.497 39.968 1.00 31.14 6 THR B O 1
ATOM 2919 N N . TRP B 1 7 ? 28.793 19.640 39.619 1.00 30.39 7 TRP B N 1
ATOM 2920 C CA . TRP B 1 7 ? 29.991 19.338 38.787 1.00 29.42 7 TRP B CA 1
ATOM 2921 C C . TRP B 1 7 ? 30.750 18.085 39.248 1.00 28.60 7 TRP B C 1
ATOM 2922 O O . TRP B 1 7 ? 30.872 17.178 38.431 1.00 28.01 7 TRP B O 1
ATOM 2933 N N . PRO B 1 8 ? 31.296 17.991 40.486 1.00 28.96 8 PRO B N 1
ATOM 2934 C CA . PRO B 1 8 ? 32.137 16.854 40.878 1.00 28.73 8 PRO B CA 1
ATOM 2935 C C . PRO B 1 8 ? 31.390 15.517 40.844 1.00 27.32 8 PRO B C 1
ATOM 2936 O O . PRO B 1 8 ? 32.021 14.516 40.657 1.00 24.63 8 PRO B O 1
ATOM 2940 N N . GLN B 1 9 ? 30.070 15.569 40.975 1.00 27.70 9 GLN B N 1
ATOM 2941 C CA . GLN B 1 9 ? 29.225 14.363 40.994 1.00 27.83 9 GLN B CA 1
ATOM 2942 C C . GLN B 1 9 ? 28.928 13.874 39.584 1.00 25.71 9 GLN B C 1
ATOM 2943 O O . GLN B 1 9 ? 28.510 12.738 39.453 1.00 26.24 9 GLN B O 1
ATOM 2949 N N . VAL B 1 10 ? 29.217 14.677 38.571 1.00 24.35 10 VAL B N 1
ATOM 2950 C CA . VAL B 1 10 ? 28.765 14.318 37.203 1.00 24.13 10 VAL B CA 1
ATOM 2951 C C . VAL B 1 10 ? 29.882 14.416 36.149 1.00 24.02 10 VAL B C 1
ATOM 2952 O O . VAL B 1 10 ? 29.696 13.856 35.074 1.00 24.32 10 VAL B O 1
ATOM 2956 N N . ILE B 1 11 ? 31.006 15.057 36.456 1.00 24.61 11 ILE B N 1
ATOM 2957 C CA . ILE B 1 11 ? 32.069 15.303 35.433 1.00 26.05 11 ILE B CA 1
ATOM 2958 C C . ILE B 1 11 ? 33.337 14.549 35.836 1.00 26.30 11 ILE B C 1
ATOM 2959 O O . ILE B 1 11 ? 33.799 14.677 37.001 1.00 26.47 11 ILE B O 1
ATOM 2964 N N . ILE B 1 12 ? 33.863 13.762 34.903 1.00 27.35 12 ILE B N 1
ATOM 2965 C CA . ILE B 1 12 ? 35.147 13.031 35.087 1.00 29.87 12 ILE B CA 1
ATOM 2966 C C . ILE B 1 12 ? 36.190 14.054 35.554 1.00 30.21 12 ILE B C 1
ATOM 2967 O O . ILE B 1 12 ? 36.249 15.171 34.969 1.00 29.57 12 ILE B O 1
ATOM 2972 N N . ASN B 1 13 ? 36.964 13.690 36.575 1.00 30.34 13 ASN B N 1
ATOM 2973 C CA . ASN B 1 13 ? 37.924 14.603 37.249 1.00 33.07 13 ASN B CA 1
ATOM 2974 C C . ASN B 1 13 ? 39.191 14.781 36.394 1.00 33.86 13 ASN B C 1
ATOM 2975 O O . ASN B 1 13 ? 40.300 14.556 36.951 1.00 31.88 13 ASN B O 1
ATOM 2980 N N . THR B 1 14 ? 39.046 15.232 35.135 1.00 32.74 14 THR B N 1
ATOM 2981 C CA . THR B 1 14 ? 40.175 15.553 34.209 1.00 33.73 14 THR B CA 1
ATOM 2982 C C . THR B 1 14 ? 40.713 16.963 34.470 1.00 35.06 14 THR B C 1
ATOM 2983 O O . THR B 1 14 ? 41.865 17.247 34.045 1.00 36.25 14 THR B O 1
ATOM 2987 N N . TYR B 1 15 ? 39.892 17.826 35.080 1.00 35.01 15 TYR B N 1
ATOM 2988 C CA . TYR B 1 15 ? 40.158 19.281 35.239 1.00 33.59 15 TYR B CA 1
ATOM 2989 C C . TYR B 1 15 ? 39.959 19.737 36.697 1.00 33.07 15 TYR B C 1
ATOM 2990 O O . TYR B 1 15 ? 40.031 20.958 36.943 1.00 34.22 15 TYR B O 1
ATOM 2999 N N . GLY B 1 16 ? 39.665 18.828 37.633 1.00 30.84 16 GLY B N 1
ATOM 3000 C CA . GLY B 1 16 ? 39.236 19.219 38.990 1.00 30.72 16 GLY B CA 1
ATOM 3001 C C . GLY B 1 16 ? 37.902 19.945 38.937 1.00 30.58 16 GLY B C 1
ATOM 3002 O O . GLY B 1 16 ? 37.317 20.019 37.839 1.00 32.10 16 GLY B O 1
ATOM 3003 N N . THR B 1 17 ? 37.424 20.445 40.079 1.00 28.77 17 THR B N 1
ATOM 3004 C CA . THR B 1 17 ? 36.252 21.359 40.184 1.00 28.52 17 THR B CA 1
ATOM 3005 C C . THR B 1 17 ? 36.723 22.795 39.955 1.00 27.20 17 THR B C 1
ATOM 3006 O O . THR B 1 17 ? 37.561 23.306 40.687 1.00 26.45 17 THR B O 1
ATOM 3010 N N . PRO B 1 18 ? 36.225 23.503 38.923 1.00 29.17 18 PRO B N 1
ATOM 3011 C CA . PRO B 1 18 ? 36.593 24.909 38.745 1.00 30.76 18 PRO B CA 1
ATOM 3012 C C . PRO B 1 18 ? 36.266 25.775 39.974 1.00 31.80 18 PRO B C 1
ATOM 3013 O O . PRO B 1 18 ? 35.333 25.484 40.725 1.00 29.92 18 PRO B O 1
ATOM 3017 N N . PRO B 1 19 ? 37.032 26.867 40.231 1.00 35.56 19 PRO B N 1
ATOM 3018 C CA . PRO B 1 19 ? 36.747 27.774 41.351 1.00 36.19 19 PRO B CA 1
ATOM 3019 C C . PRO B 1 19 ? 35.579 28.739 41.097 1.00 33.01 19 PRO B C 1
ATOM 3020 O O . PRO B 1 19 ? 35.174 29.409 42.002 1.00 36.05 19 PRO B O 1
ATOM 3024 N N . VAL B 1 20 ? 35.060 28.754 39.873 1.00 33.03 20 VAL B N 1
ATOM 3025 C CA . VAL B 1 20 ? 34.258 29.874 39.307 1.00 33.22 20 VAL B CA 1
ATOM 3026 C C . VAL B 1 20 ? 33.296 29.303 38.267 1.00 31.46 20 VAL B C 1
ATOM 3027 O O . VAL B 1 20 ? 33.793 28.615 37.351 1.00 31.28 20 VAL B O 1
ATOM 3031 N N . GLU B 1 21 ? 31.997 29.610 38.407 1.00 31.25 21 GLU B N 1
ATOM 3032 C CA . GLU B 1 21 ? 30.936 29.397 37.380 1.00 28.93 21 GLU B CA 1
ATOM 3033 C C . GLU B 1 21 ? 30.698 30.720 36.655 1.00 26.83 21 GLU B C 1
ATOM 3034 O O . GLU B 1 21 ? 30.223 31.653 37.300 1.00 26.18 21 GLU B O 1
ATOM 3040 N N . LEU B 1 22 ? 31.050 30.790 35.373 1.00 25.78 22 LEU B N 1
ATOM 3041 C CA . LEU B 1 22 ? 30.703 31.927 34.479 1.00 26.07 22 LEU B CA 1
ATOM 3042 C C . LEU B 1 22 ? 29.257 31.749 33.981 1.00 25.82 22 LEU B C 1
ATOM 3043 O O . LEU B 1 22 ? 28.866 30.595 33.683 1.00 23.27 22 LEU B O 1
ATOM 3048 N N . VAL B 1 23 ? 28.494 32.846 33.876 1.00 25.70 23 VAL B N 1
ATOM 3049 C CA . VAL B 1 23 ? 27.061 32.798 33.446 1.00 23.67 23 VAL B CA 1
ATOM 3050 C C . VAL B 1 23 ? 26.844 33.624 32.185 1.00 22.69 23 VAL B C 1
ATOM 3051 O O . VAL B 1 23 ? 25.954 33.232 31.419 1.00 23.43 23 VAL B O 1
ATOM 3055 N N . SER B 1 24 ? 27.584 34.730 32.012 1.00 22.57 24 SER B N 1
ATOM 3056 C CA . SER B 1 24 ? 27.473 35.675 30.867 1.00 20.86 24 SER B CA 1
ATOM 3057 C C . SER B 1 24 ? 28.768 36.460 30.681 1.00 20.61 24 SER B C 1
ATOM 3058 O O . SER B 1 24 ? 29.525 36.584 31.639 1.00 18.97 24 SER B O 1
ATOM 3061 N N . GLY B 1 25 ? 28.958 36.985 29.468 1.00 22.44 25 GLY B N 1
ATOM 3062 C CA . GLY B 1 25 ? 30.097 37.829 29.063 1.00 24.08 25 GLY B CA 1
ATOM 3063 C C . GLY B 1 25 ? 29.751 38.733 27.890 1.00 25.03 25 GLY B C 1
ATOM 3064 O O . GLY B 1 25 ? 28.762 38.444 27.185 1.00 27.99 25 GLY B O 1
ATOM 3065 N N . LYS B 1 26 ? 30.537 39.793 27.682 1.00 26.42 26 LYS B N 1
ATOM 3066 C CA . LYS B 1 26 ? 30.440 40.687 26.495 1.00 25.68 26 LYS B CA 1
ATOM 3067 C C . LYS B 1 26 ? 31.792 41.354 26.265 1.00 23.07 26 LYS B C 1
ATOM 3068 O O . LYS B 1 26 ? 32.410 41.717 27.263 1.00 23.81 26 LYS B O 1
ATOM 3074 N N . GLY B 1 27 ? 32.196 41.493 24.999 1.00 21.14 27 GLY B N 1
ATOM 3075 C CA . GLY B 1 27 ? 33.510 41.997 24.576 1.00 20.39 27 GLY B CA 1
ATOM 3076 C C . GLY B 1 27 ? 34.621 41.320 25.358 1.00 20.03 27 GLY B C 1
ATOM 3077 O O . GLY B 1 27 ? 34.760 40.084 25.259 1.00 19.28 27 GLY B O 1
ATOM 3078 N N . ALA B 1 28 ? 35.330 42.106 26.163 1.00 18.77 28 ALA B N 1
ATOM 3079 C CA . ALA B 1 28 ? 36.539 41.729 26.924 1.00 18.49 28 ALA B CA 1
ATOM 3080 C C . ALA B 1 28 ? 36.224 41.457 28.405 1.00 18.47 28 ALA B C 1
ATOM 3081 O O . ALA B 1 28 ? 37.197 41.449 29.185 1.00 17.75 28 ALA B O 1
ATOM 3083 N N . THR B 1 29 ? 34.945 41.253 28.767 1.00 18.69 29 THR B N 1
ATOM 3084 C CA . THR B 1 29 ? 34.447 40.975 30.144 1.00 19.74 29 THR B CA 1
ATOM 3085 C C . THR B 1 29 ? 33.621 39.678 30.165 1.00 21.46 29 THR B C 1
ATOM 3086 O O . THR B 1 29 ? 33.038 39.306 29.125 1.00 23.08 29 THR B O 1
ATOM 3090 N N . VAL B 1 30 ? 33.584 39.015 31.321 1.00 22.77 30 VAL B N 1
ATOM 3091 C CA . VAL B 1 30 ? 32.711 37.853 31.667 1.00 22.35 30 VAL B CA 1
ATOM 3092 C C . VAL B 1 30 ? 32.200 38.083 33.086 1.00 21.55 30 VAL B C 1
ATOM 3093 O O . VAL B 1 30 ? 32.893 38.758 33.870 1.00 19.48 30 VAL B O 1
ATOM 3097 N N . THR B 1 31 ? 31.045 37.504 33.407 1.00 22.74 31 THR B N 1
ATOM 3098 C CA . THR B 1 31 ? 30.395 37.637 34.736 1.00 22.63 31 THR B CA 1
ATOM 3099 C C . THR B 1 31 ? 30.051 36.237 35.247 1.00 23.48 31 THR B C 1
ATOM 3100 O O . THR B 1 31 ? 29.542 35.394 34.459 1.00 21.53 31 THR B O 1
ATOM 3104 N N . ASP B 1 32 ? 30.337 36.026 36.531 1.00 25.89 32 ASP B N 1
ATOM 3105 C CA . ASP B 1 32 ? 30.120 34.752 37.254 1.00 27.57 32 ASP B CA 1
ATOM 3106 C C . ASP B 1 32 ? 28.715 34.752 37.870 1.00 29.78 32 ASP B C 1
ATOM 3107 O O . ASP B 1 32 ? 27.995 35.770 37.757 1.00 30.42 32 ASP B O 1
ATOM 3112 N N . ASP B 1 33 ? 28.346 33.650 38.519 1.00 32.19 33 ASP B N 1
ATOM 3113 C CA . ASP B 1 33 ? 26.958 33.397 38.990 1.00 33.95 33 ASP B CA 1
ATOM 3114 C C . ASP B 1 33 ? 26.656 34.235 40.240 1.00 33.97 33 ASP B C 1
ATOM 3115 O O . ASP B 1 33 ? 25.506 34.167 40.712 1.00 33.76 33 ASP B O 1
ATOM 3120 N N . GLN B 1 34 ? 27.629 35.001 40.723 1.00 34.73 34 GLN B N 1
ATOM 3121 C CA . GLN B 1 34 ? 27.440 35.896 41.886 1.00 35.79 34 GLN B CA 1
ATOM 3122 C C . GLN B 1 34 ? 27.345 37.320 41.357 1.00 33.47 34 GLN B C 1
ATOM 3123 O O . GLN B 1 34 ? 27.094 38.221 42.148 1.00 32.46 34 GLN B O 1
ATOM 3129 N N . GLY B 1 35 ? 27.578 37.498 40.064 1.00 32.87 35 GLY B N 1
ATOM 3130 C CA . GLY B 1 35 ? 27.398 38.814 39.422 1.00 31.91 35 GLY B CA 1
ATOM 3131 C C . GLY B 1 35 ? 28.674 39.643 39.413 1.00 27.73 35 GLY B C 1
ATOM 3132 O O . GLY B 1 35 ? 28.645 40.706 38.785 1.00 28.62 35 GLY B O 1
ATOM 3133 N N . ASN B 1 36 ? 29.759 39.182 40.041 1.00 25.46 36 ASN B N 1
ATOM 3134 C CA . ASN B 1 36 ? 31.099 39.814 39.870 1.00 24.78 36 ASN B CA 1
ATOM 3135 C C . ASN B 1 36 ? 31.452 39.780 38.385 1.00 24.38 36 ASN B C 1
ATOM 3136 O O . ASN B 1 36 ? 31.181 38.737 37.742 1.00 25.55 36 ASN B O 1
ATOM 3141 N N . VAL B 1 37 ? 31.988 40.885 37.873 1.00 23.59 37 VAL B N 1
ATOM 3142 C CA . VAL B 1 37 ? 32.446 41.063 36.466 1.00 24.92 37 VAL B CA 1
ATOM 3143 C C . VAL B 1 37 ? 33.974 41.160 36.508 1.00 24.51 37 VAL B C 1
ATOM 3144 O O . VAL B 1 37 ? 34.508 41.763 37.481 1.00 26.28 37 VAL B O 1
ATOM 3148 N N . TYR B 1 38 ? 34.652 40.549 35.531 1.00 24.03 38 TYR B N 1
ATOM 3149 C CA . TYR B 1 38 ? 36.133 40.555 35.381 1.00 23.44 38 TYR B CA 1
ATOM 3150 C C . TYR B 1 38 ? 36.469 40.959 33.955 1.00 22.73 38 TYR B C 1
ATOM 3151 O O . TYR B 1 38 ? 35.713 40.623 33.034 1.00 21.21 38 TYR B O 1
ATOM 3160 N N . ILE B 1 39 ? 37.609 41.612 33.778 1.00 23.02 39 ILE B N 1
ATOM 3161 C CA . ILE B 1 39 ? 38.247 41.707 32.442 1.00 22.35 39 ILE B CA 1
ATOM 3162 C C . ILE B 1 39 ? 38.780 40.305 32.115 1.00 22.28 39 ILE B C 1
ATOM 3163 O O . ILE B 1 39 ? 39.534 39.766 32.946 1.00 21.12 39 ILE B O 1
ATOM 3168 N N . ASP B 1 40 ? 38.363 39.722 30.986 1.00 20.55 40 ASP B N 1
ATOM 3169 C CA . ASP B 1 40 ? 38.819 38.382 30.524 1.00 20.68 40 ASP B CA 1
ATOM 3170 C C . ASP B 1 40 ? 40.136 38.514 29.744 1.00 19.36 40 ASP B C 1
ATOM 3171 O O . ASP B 1 40 ? 40.114 39.005 28.591 1.00 19.43 40 ASP B O 1
ATOM 3176 N N . LEU B 1 41 ? 41.256 38.087 30.314 1.00 18.09 41 LEU B N 1
ATOM 3177 C CA . LEU B 1 41 ? 42.566 38.179 29.605 1.00 18.37 41 LEU B CA 1
ATOM 3178 C C . LEU B 1 41 ? 42.996 36.783 29.121 1.00 19.07 41 LEU B C 1
ATOM 3179 O O . LEU B 1 41 ? 44.185 36.615 28.719 1.00 17.23 41 LEU B O 1
ATOM 3184 N N . LEU B 1 42 ? 42.030 35.844 29.041 1.00 18.77 42 LEU B N 1
ATOM 3185 C CA . LEU B 1 42 ? 42.277 34.422 28.658 1.00 20.30 42 LEU B CA 1
ATOM 3186 C C . LEU B 1 42 ? 41.384 33.967 27.487 1.00 22.11 42 LEU B C 1
ATOM 3187 O O . LEU B 1 42 ? 41.867 33.160 26.700 1.00 20.12 42 LEU B O 1
ATOM 3192 N N . ALA B 1 43 ? 40.151 34.479 27.347 1.00 26.02 43 ALA B N 1
ATOM 3193 C CA . ALA B 1 43 ? 39.177 34.101 26.284 1.00 27.07 43 ALA B CA 1
ATOM 3194 C C . ALA B 1 43 ? 39.036 32.581 26.121 1.00 30.82 43 ALA B C 1
ATOM 3195 O O . ALA B 1 43 ? 38.932 32.121 24.990 1.00 41.98 43 ALA B O 1
ATOM 3197 N N . GLY B 1 44 ? 39.024 31.841 27.229 1.00 27.22 44 GLY B N 1
ATOM 3198 C CA . GLY B 1 44 ? 38.935 30.372 27.209 1.00 28.82 44 GLY B CA 1
ATOM 3199 C C . GLY B 1 44 ? 40.139 29.770 26.552 1.00 25.05 44 GLY B C 1
ATOM 3200 O O . GLY B 1 44 ? 39.974 28.741 25.925 1.00 28.05 44 GLY B O 1
ATOM 3201 N N . ILE B 1 45 ? 41.304 30.367 26.750 1.00 22.62 45 ILE B N 1
ATOM 3202 C CA . ILE B 1 45 ? 42.554 29.962 26.041 1.00 21.02 45 ILE B CA 1
ATOM 3203 C C . ILE B 1 45 ? 42.465 30.360 24.569 1.00 18.95 45 ILE B C 1
ATOM 3204 O O . ILE B 1 45 ? 42.390 29.472 23.747 1.00 18.63 45 ILE B O 1
ATOM 3209 N N . ALA B 1 46 ? 42.369 31.660 24.293 1.00 17.67 46 ALA B N 1
ATOM 3210 C CA . ALA B 1 46 ? 42.419 32.203 22.918 1.00 17.77 46 ALA B CA 1
ATOM 3211 C C . ALA B 1 46 ? 41.332 31.660 21.985 1.00 18.00 46 ALA B C 1
ATOM 3212 O O . ALA B 1 46 ? 41.623 31.482 20.811 1.00 15.66 46 ALA B O 1
ATOM 3214 N N . VAL B 1 47 ? 40.120 31.475 22.495 1.00 20.80 47 VAL B N 1
ATOM 3215 C CA . VAL B 1 47 ? 38.989 30.930 21.686 1.00 21.34 47 VAL B CA 1
ATOM 3216 C C . VAL B 1 47 ? 38.065 32.076 21.248 1.00 20.42 47 VAL B C 1
ATOM 3217 O O . VAL B 1 47 ? 37.673 32.096 20.062 1.00 23.35 47 VAL B O 1
ATOM 3221 N N . ASN B 1 48 ? 37.687 32.970 22.163 1.00 19.34 48 ASN B N 1
ATOM 3222 C CA . ASN B 1 48 ? 36.600 33.965 21.941 1.00 19.08 48 ASN B CA 1
ATOM 3223 C C . ASN B 1 48 ? 37.198 35.227 21.334 1.00 19.25 48 ASN B C 1
ATOM 3224 O O . ASN B 1 48 ? 37.212 36.278 22.016 1.00 19.60 48 ASN B O 1
ATOM 3229 N N . ALA B 1 49 ? 37.677 35.119 20.100 1.00 19.50 49 ALA B N 1
ATOM 3230 C CA . ALA B 1 49 ? 38.328 36.236 19.392 1.00 19.22 49 ALA B CA 1
ATOM 3231 C C . ALA B 1 49 ? 37.464 37.483 19.565 1.00 19.26 49 ALA B C 1
ATOM 3232 O O . ALA B 1 49 ? 38.076 38.575 19.713 1.00 20.17 49 ALA B O 1
ATOM 3234 N N . LEU B 1 50 ? 36.125 37.351 19.585 1.00 18.22 50 LEU B N 1
ATOM 3235 C CA . LEU B 1 50 ? 35.236 38.553 19.583 1.00 19.66 50 LEU B CA 1
ATOM 3236 C C . LEU B 1 50 ? 34.484 38.723 20.908 1.00 19.22 50 LEU B C 1
ATOM 3237 O O . LEU B 1 50 ? 33.608 39.591 20.957 1.00 19.40 50 LEU B O 1
ATOM 3242 N N . GLY B 1 51 ? 34.791 37.929 21.935 1.00 19.16 51 GLY B N 1
ATOM 3243 C CA . GLY B 1 51 ? 34.068 37.965 23.220 1.00 19.00 51 GLY B CA 1
ATOM 3244 C C . GLY B 1 51 ? 32.808 37.112 23.210 1.00 18.63 51 GLY B C 1
ATOM 3245 O O . GLY B 1 51 ? 32.500 36.518 22.183 1.00 19.02 51 GLY B O 1
ATOM 3246 N N . HIS B 1 52 ? 32.107 37.040 24.341 1.00 18.76 52 HIS B N 1
ATOM 3247 C CA . HIS B 1 52 ? 30.782 36.378 24.460 1.00 18.65 52 HIS B CA 1
ATOM 3248 C C . HIS B 1 52 ? 29.697 37.241 23.806 1.00 19.20 52 HIS B C 1
ATOM 3249 O O . HIS B 1 52 ? 29.770 38.491 23.887 1.00 19.15 52 HIS B O 1
ATOM 3256 N N . ALA B 1 53 ? 28.749 36.589 23.132 1.00 21.35 53 ALA B N 1
ATOM 3257 C CA . ALA B 1 53 ? 27.493 37.199 22.645 1.00 20.99 53 ALA B CA 1
ATOM 3258 C C . ALA B 1 53 ? 27.815 38.394 21.744 1.00 21.33 53 ALA B C 1
ATOM 3259 O O . ALA B 1 53 ? 27.186 39.431 21.917 1.00 19.59 53 ALA B O 1
ATOM 3261 N N . HIS B 1 54 ? 28.800 38.274 20.845 1.00 23.24 54 HIS B N 1
ATOM 3262 C CA . HIS B 1 54 ? 29.079 39.329 19.835 1.00 23.01 54 HIS B CA 1
ATOM 3263 C C . HIS B 1 54 ? 27.887 39.344 18.880 1.00 24.33 54 HIS B C 1
ATOM 3264 O O . HIS B 1 54 ? 27.367 38.286 18.528 1.00 25.45 54 HIS B O 1
ATOM 3271 N N . PRO B 1 55 ? 27.321 40.529 18.552 1.00 23.93 55 PRO B N 1
ATOM 3272 C CA . PRO B 1 55 ? 26.112 40.589 17.733 1.00 22.60 55 PRO B CA 1
ATOM 3273 C C . PRO B 1 55 ? 26.230 39.811 16.416 1.00 20.13 55 PRO B C 1
ATOM 3274 O O . PRO B 1 55 ? 25.281 39.213 16.063 1.00 20.64 55 PRO B O 1
ATOM 3278 N N . ALA B 1 56 ? 27.365 39.895 15.722 1.00 19.21 56 ALA B N 1
ATOM 3279 C CA . ALA B 1 56 ? 27.619 39.196 14.442 1.00 19.36 56 ALA B CA 1
ATOM 3280 C C . ALA B 1 56 ? 27.394 37.687 14.629 1.00 20.22 56 ALA B C 1
ATOM 3281 O O . ALA B 1 56 ? 26.721 37.098 13.741 1.00 22.35 56 ALA B O 1
ATOM 3283 N N . ILE B 1 57 ? 27.856 37.110 15.753 1.00 18.90 57 ILE B N 1
ATOM 3284 C CA . ILE B 1 57 ? 27.799 35.645 16.053 1.00 18.46 57 ILE B CA 1
ATOM 3285 C C . ILE B 1 57 ? 26.368 35.287 16.466 1.00 19.91 57 ILE B C 1
ATOM 3286 O O . ILE B 1 57 ? 25.873 34.206 16.037 1.00 20.07 57 ILE B O 1
ATOM 3291 N N . ILE B 1 58 ? 25.705 36.167 17.220 1.00 21.58 58 ILE B N 1
ATOM 3292 C CA . ILE B 1 58 ? 24.282 35.980 17.644 1.00 22.61 58 ILE B CA 1
ATOM 3293 C C . ILE B 1 58 ? 23.390 35.865 16.401 1.00 23.42 58 ILE B C 1
ATOM 3294 O O . ILE B 1 58 ? 22.724 34.835 16.266 1.00 26.19 58 ILE B O 1
ATOM 3299 N N . GLU B 1 59 ? 23.408 36.860 15.513 1.00 25.56 59 GLU B N 1
ATOM 3300 C CA . GLU B 1 59 ? 22.630 36.883 14.238 1.00 25.65 59 GLU B CA 1
ATOM 3301 C C . GLU B 1 59 ? 22.975 35.628 13.422 1.00 23.58 59 GLU B C 1
ATOM 3302 O O . GLU B 1 59 ? 22.064 34.867 13.142 1.00 23.27 59 GLU B O 1
ATOM 3308 N N . ALA B 1 60 ? 24.259 35.402 13.139 1.00 22.86 60 ALA B N 1
ATOM 3309 C CA . ALA B 1 60 ? 24.783 34.313 12.280 1.00 22.17 60 ALA B CA 1
ATOM 3310 C C . ALA B 1 60 ? 24.194 32.969 12.722 1.00 21.78 60 ALA B C 1
ATOM 3311 O O . ALA B 1 60 ? 23.612 32.297 11.862 1.00 20.62 60 ALA B O 1
ATOM 3313 N N . VAL B 1 61 ? 24.279 32.658 14.023 1.00 20.43 61 VAL B N 1
ATOM 3314 C CA . VAL B 1 61 ? 23.919 31.345 14.629 1.00 20.92 61 VAL B CA 1
ATOM 3315 C C . VAL B 1 61 ? 22.397 31.242 14.779 1.00 23.26 61 VAL B C 1
ATOM 3316 O O . VAL B 1 61 ? 21.845 30.150 14.468 1.00 23.41 61 VAL B O 1
ATOM 3320 N N . THR B 1 62 ? 21.742 32.287 15.309 1.00 23.84 62 THR B N 1
ATOM 3321 C CA . THR B 1 62 ? 20.263 32.308 15.458 1.00 25.29 62 THR B CA 1
ATOM 3322 C C . THR B 1 62 ? 19.641 32.114 14.070 1.00 25.45 62 THR B C 1
ATOM 3323 O O . THR B 1 62 ? 18.639 31.388 13.987 1.00 26.07 62 THR B O 1
ATOM 3327 N N . ASN B 1 63 ? 20.213 32.715 13.023 1.00 25.40 63 ASN B N 1
ATOM 3328 C CA . ASN B 1 63 ? 19.651 32.627 11.646 1.00 28.13 63 ASN B CA 1
ATOM 3329 C C . ASN B 1 63 ? 19.835 31.193 11.127 1.00 28.72 63 ASN B C 1
ATOM 3330 O O . ASN B 1 63 ? 18.867 30.655 10.550 1.00 30.06 63 ASN B O 1
ATOM 3335 N N . GLN B 1 64 ? 21.012 30.589 11.345 1.00 25.96 64 GLN B N 1
ATOM 3336 C CA . GLN B 1 64 ? 21.369 29.260 10.790 1.00 23.52 64 GLN B CA 1
ATOM 3337 C C . GLN B 1 64 ? 20.649 28.141 11.559 1.00 23.59 64 GLN B C 1
ATOM 3338 O O . GLN B 1 64 ? 20.292 27.128 10.929 1.00 21.83 64 GLN B O 1
ATOM 3344 N N . ILE B 1 65 ? 20.406 28.285 12.863 1.00 23.55 65 ILE B N 1
ATOM 3345 C CA . ILE B 1 65 ? 19.790 27.153 13.612 1.00 23.09 65 ILE B CA 1
ATOM 3346 C C . ILE B 1 65 ? 18.323 27.006 13.196 1.00 23.03 65 ILE B C 1
ATOM 3347 O O . ILE B 1 65 ? 17.818 25.868 13.268 1.00 23.89 65 ILE B O 1
ATOM 3352 N N . GLY B 1 66 ? 17.715 28.063 12.672 1.00 24.02 66 GLY B N 1
ATOM 3353 C CA . GLY B 1 66 ? 16.305 28.024 12.265 1.00 25.67 66 GLY B CA 1
ATOM 3354 C C . GLY B 1 66 ? 16.125 27.647 10.814 1.00 27.46 66 GLY B C 1
ATOM 3355 O O . GLY B 1 66 ? 14.994 27.624 10.345 1.00 31.59 66 GLY B O 1
ATOM 3356 N N . GLN B 1 67 ? 17.217 27.378 10.119 1.00 27.23 67 GLN B N 1
ATOM 3357 C CA . GLN B 1 67 ? 17.140 26.954 8.707 1.00 27.27 67 GLN B CA 1
ATOM 3358 C C . GLN B 1 67 ? 17.645 25.525 8.596 1.00 27.31 67 GLN B C 1
ATOM 3359 O O . GLN B 1 67 ? 16.875 24.671 8.169 1.00 27.29 67 GLN B O 1
ATOM 3365 N N . LEU B 1 68 ? 18.867 25.287 9.045 1.00 26.13 68 LEU B N 1
ATOM 3366 C CA . LEU B 1 68 ? 19.502 23.972 8.839 1.00 27.54 68 LEU B CA 1
ATOM 3367 C C . LEU B 1 68 ? 20.708 23.814 9.754 1.00 29.34 68 LEU B C 1
ATOM 3368 O O . LEU B 1 68 ? 21.603 24.662 9.717 1.00 27.61 68 LEU B O 1
ATOM 3373 N N . GLY B 1 69 ? 20.722 22.756 10.550 1.00 30.76 69 GLY B N 1
ATOM 3374 C CA . GLY B 1 69 ? 21.918 22.447 11.341 1.00 31.47 69 GLY B CA 1
ATOM 3375 C C . GLY B 1 69 ? 22.668 21.345 10.629 1.00 33.03 69 GLY B C 1
ATOM 3376 O O . GLY B 1 69 ? 22.674 21.349 9.401 1.00 33.91 69 GLY B O 1
ATOM 3377 N N . HIS B 1 70 ? 23.177 20.370 11.367 1.00 34.31 70 HIS B N 1
ATOM 3378 C CA . HIS B 1 70 ? 23.992 19.282 10.773 1.00 31.75 70 HIS B CA 1
ATOM 3379 C C . HIS B 1 70 ? 23.410 18.666 9.510 1.00 32.45 70 HIS B C 1
ATOM 3380 O O . HIS B 1 70 ? 22.278 18.206 9.513 1.00 28.87 70 HIS B O 1
ATOM 3387 N N . VAL B 1 71 ? 24.228 18.642 8.486 1.00 33.01 71 VAL B N 1
ATOM 3388 C CA . VAL B 1 71 ? 23.880 17.946 7.240 1.00 32.70 71 VAL B CA 1
ATOM 3389 C C . VAL B 1 71 ? 25.230 17.289 6.984 1.00 37.27 71 VAL B C 1
ATOM 3390 O O . VAL B 1 71 ? 26.240 17.981 7.219 1.00 46.64 71 VAL B O 1
ATOM 3394 N N . SER B 1 72 ? 25.286 15.996 6.694 1.00 30.99 72 SER B N 1
ATOM 3395 C CA . SER B 1 72 ? 26.592 15.308 6.553 1.00 28.63 72 SER B CA 1
ATOM 3396 C C . SER B 1 72 ? 27.389 15.829 5.355 1.00 28.32 72 SER B C 1
ATOM 3397 O O . SER B 1 72 ? 26.858 16.635 4.605 1.00 28.50 72 SER B O 1
ATOM 3400 N N . ASN B 1 73 ? 28.613 15.331 5.170 1.00 27.59 73 ASN B N 1
ATOM 3401 C CA . ASN B 1 73 ? 29.451 15.711 4.002 1.00 27.74 73 ASN B CA 1
ATOM 3402 C C . ASN B 1 73 ? 28.977 14.926 2.789 1.00 27.33 73 ASN B C 1
ATOM 3403 O O . ASN B 1 73 ? 29.660 14.990 1.769 1.00 25.65 73 ASN B O 1
ATOM 3408 N N . LEU B 1 74 ? 27.959 14.096 2.956 1.00 27.40 74 LEU B N 1
ATOM 3409 C CA . LEU B 1 74 ? 27.199 13.498 1.831 1.00 26.49 74 LEU B CA 1
ATOM 3410 C C . LEU B 1 74 ? 26.483 14.607 1.082 1.00 26.86 74 LEU B C 1
ATOM 3411 O O . LEU B 1 74 ? 26.015 14.331 -0.035 1.00 25.69 74 LEU B O 1
ATOM 3416 N N . PHE B 1 75 ? 26.354 15.777 1.722 1.00 26.60 75 PHE B N 1
ATOM 3417 C CA . PHE B 1 75 ? 25.629 16.964 1.199 1.00 27.35 75 PHE B CA 1
ATOM 3418 C C . PHE B 1 75 ? 26.521 18.204 1.330 1.00 27.25 75 PHE B C 1
ATOM 3419 O O . PHE B 1 75 ? 27.441 18.198 2.190 1.00 27.68 75 PHE B O 1
ATOM 3427 N N . ALA B 1 76 ? 26.250 19.224 0.504 1.00 26.39 76 ALA B N 1
ATOM 3428 C CA . ALA B 1 76 ? 26.861 20.574 0.589 1.00 24.92 76 ALA B CA 1
ATOM 3429 C C . ALA B 1 76 ? 25.913 21.538 1.318 1.00 24.21 76 ALA B C 1
ATOM 3430 O O . ALA B 1 76 ? 24.663 21.409 1.201 1.00 24.56 76 ALA B O 1
ATOM 3432 N N . SER B 1 77 ? 26.489 22.486 2.047 1.00 20.88 77 SER B N 1
ATOM 3433 C CA . SER B 1 77 ? 25.763 23.652 2.586 1.00 20.17 77 SER B CA 1
ATOM 3434 C C . SER B 1 77 ? 26.645 24.878 2.399 1.00 18.87 77 SER B C 1
ATOM 3435 O O . SER B 1 77 ? 27.851 24.696 2.323 1.00 16.07 77 SER B O 1
ATOM 3438 N N . ARG B 1 78 ? 26.035 26.063 2.358 1.00 19.93 78 ARG B N 1
ATOM 3439 C CA . ARG B 1 78 ? 26.693 27.347 2.016 1.00 22.00 78 ARG B CA 1
ATOM 3440 C C . ARG B 1 78 ? 27.813 27.635 3.019 1.00 21.56 78 ARG B C 1
ATOM 3441 O O . ARG B 1 78 ? 28.972 27.785 2.624 1.00 20.68 78 ARG B O 1
ATOM 3449 N N . PRO B 1 79 ? 27.525 27.703 4.339 1.00 19.95 79 PRO B N 1
ATOM 3450 C CA . PRO B 1 79 ? 28.498 28.203 5.308 1.00 20.43 79 PRO B CA 1
ATOM 3451 C C . PRO B 1 79 ? 29.894 27.566 5.193 1.00 19.58 79 PRO B C 1
ATOM 3452 O O . PRO B 1 79 ? 30.858 28.301 5.280 1.00 19.28 79 PRO B O 1
ATOM 3456 N N . VAL B 1 80 ? 29.992 26.255 4.979 1.00 19.90 80 VAL B N 1
ATOM 3457 C CA . VAL B 1 80 ? 31.316 25.567 4.881 1.00 20.90 80 VAL B CA 1
ATOM 3458 C C . VAL B 1 80 ? 32.106 26.190 3.731 1.00 21.72 80 VAL B C 1
ATOM 3459 O O . VAL B 1 80 ? 33.201 26.704 4.006 1.00 21.28 80 VAL B O 1
ATOM 3463 N N . VAL B 1 81 ? 31.576 26.172 2.498 1.00 23.17 81 VAL B N 1
ATOM 3464 C CA . VAL B 1 81 ? 32.395 26.546 1.304 1.00 24.28 81 VAL B CA 1
ATOM 3465 C C . VAL B 1 81 ? 32.853 27.995 1.477 1.00 23.82 81 VAL B C 1
ATOM 3466 O O . VAL B 1 81 ? 34.013 28.255 1.123 1.00 25.75 81 VAL B O 1
ATOM 3470 N N . GLU B 1 82 ? 32.026 28.874 2.059 1.00 23.86 82 GLU B N 1
ATOM 3471 C CA . GLU B 1 82 ? 32.351 30.325 2.215 1.00 26.41 82 GLU B CA 1
ATOM 3472 C C . GLU B 1 82 ? 33.511 30.521 3.214 1.00 27.52 82 GLU B C 1
ATOM 3473 O O . GLU B 1 82 ? 34.442 31.329 2.906 1.00 28.24 82 GLU B O 1
ATOM 3479 N N . VAL B 1 83 ? 33.477 29.824 4.360 1.00 27.43 83 VAL B N 1
ATOM 3480 C CA . VAL B 1 83 ? 34.580 29.820 5.367 1.00 25.87 83 VAL B CA 1
ATOM 3481 C C . VAL B 1 83 ? 35.837 29.296 4.660 1.00 25.64 83 VAL B C 1
ATOM 3482 O O . VAL B 1 83 ? 36.888 29.976 4.736 1.00 27.47 83 VAL B O 1
ATOM 3486 N N . ALA B 1 84 ? 35.744 28.163 3.964 1.00 24.38 84 ALA B N 1
ATOM 3487 C CA . ALA B 1 84 ? 36.896 27.570 3.233 1.00 26.62 84 ALA B CA 1
ATOM 3488 C C . ALA B 1 84 ? 37.469 28.605 2.246 1.00 25.68 84 ALA B C 1
ATOM 3489 O O . ALA B 1 84 ? 38.677 28.894 2.299 1.00 22.55 84 ALA B O 1
ATOM 3491 N N . GLU B 1 85 ? 36.610 29.168 1.397 1.00 27.03 85 GLU B N 1
ATOM 3492 C CA . GLU B 1 85 ? 36.979 30.218 0.413 1.00 28.27 85 GLU B CA 1
ATOM 3493 C C . GLU B 1 85 ? 37.651 31.379 1.149 1.00 24.65 85 GLU B C 1
ATOM 3494 O O . GLU B 1 85 ? 38.710 31.834 0.693 1.00 23.64 85 GLU B O 1
ATOM 3500 N N . GLU B 1 86 ? 37.075 31.820 2.268 1.00 23.55 86 GLU B N 1
ATOM 3501 C CA . GLU B 1 86 ? 37.595 32.984 3.039 1.00 24.08 86 GLU B CA 1
ATOM 3502 C C . GLU B 1 86 ? 38.955 32.651 3.671 1.00 23.45 86 GLU B C 1
ATOM 3503 O O . GLU B 1 86 ? 39.830 33.515 3.574 1.00 23.31 86 GLU B O 1
ATOM 3509 N N . LEU B 1 87 ? 39.151 31.441 4.218 1.00 23.78 87 LEU B N 1
ATOM 3510 C CA . LEU B 1 87 ? 40.434 31.005 4.849 1.00 24.44 87 LEU B CA 1
ATOM 3511 C C . LEU B 1 87 ? 41.543 30.821 3.797 1.00 24.25 87 LEU B C 1
ATOM 3512 O O . LEU B 1 87 ? 42.714 31.096 4.117 1.00 23.55 87 LEU B O 1
ATOM 3517 N N . ILE B 1 88 ? 41.205 30.316 2.611 1.00 24.25 88 ILE B N 1
ATOM 3518 C CA . ILE B 1 88 ? 42.140 30.160 1.457 1.00 23.95 88 ILE B CA 1
ATOM 3519 C C . ILE B 1 88 ? 42.563 31.549 0.974 1.00 25.91 88 ILE B C 1
ATOM 3520 O O . ILE B 1 88 ? 43.767 31.725 0.680 1.00 26.52 88 ILE B O 1
ATOM 3525 N N . LYS B 1 89 ? 41.639 32.515 0.901 1.00 27.99 89 LYS B N 1
ATOM 3526 C CA . LYS B 1 89 ? 42.016 33.912 0.535 1.00 30.57 89 LYS B CA 1
ATOM 3527 C C . LYS B 1 89 ? 43.011 34.473 1.571 1.00 28.80 89 LYS B C 1
ATOM 3528 O O . LYS B 1 89 ? 44.054 34.986 1.143 1.00 30.51 89 LYS B O 1
ATOM 3534 N N . ARG B 1 90 ? 42.730 34.363 2.875 1.00 25.86 90 ARG B N 1
ATOM 3535 C CA . ARG B 1 90 ? 43.649 34.850 3.938 1.00 24.96 90 ARG B CA 1
ATOM 3536 C C . ARG B 1 90 ? 44.983 34.132 3.834 1.00 23.47 90 ARG B C 1
ATOM 3537 O O . ARG B 1 90 ? 45.984 34.784 4.038 1.00 24.74 90 ARG B O 1
ATOM 3545 N N . PHE B 1 91 ? 44.972 32.825 3.579 1.00 23.66 91 PHE B N 1
ATOM 3546 C CA . PHE B 1 91 ? 46.179 31.963 3.522 1.00 22.97 91 PHE B CA 1
ATOM 3547 C C . PHE B 1 91 ? 47.096 32.396 2.366 1.00 22.91 91 PHE B C 1
ATOM 3548 O O . PHE B 1 91 ? 48.324 32.415 2.584 1.00 21.79 91 PHE B O 1
ATOM 3556 N N . SER B 1 92 ? 46.494 32.791 1.234 1.00 24.99 92 SER B N 1
ATOM 3557 C CA . SER B 1 92 ? 47.086 32.882 -0.128 1.00 27.69 92 SER B CA 1
ATOM 3558 C C . SER B 1 92 ? 47.659 34.276 -0.438 1.00 29.50 92 SER B C 1
ATOM 3559 O O . SER B 1 92 ? 48.567 34.346 -1.266 1.00 28.33 92 SER B O 1
ATOM 3562 N N . LEU B 1 93 ? 47.142 35.336 0.191 1.00 34.26 93 LEU B N 1
ATOM 3563 C CA . LEU B 1 93 ? 47.671 36.731 0.110 1.00 38.74 93 LEU B CA 1
ATOM 3564 C C . LEU B 1 93 ? 47.682 37.201 -1.350 1.00 44.11 93 LEU B C 1
ATOM 3565 O O . LEU B 1 93 ? 48.735 37.652 -1.807 1.00 46.30 93 LEU B O 1
ATOM 3570 N N . ASP B 1 94 ? 46.552 37.064 -2.052 1.00 49.15 94 ASP B N 1
ATOM 3571 C CA . ASP B 1 94 ? 46.330 37.566 -3.440 1.00 53.25 94 ASP B CA 1
ATOM 3572 C C . ASP B 1 94 ? 47.194 36.827 -4.479 1.00 50.41 94 ASP B C 1
ATOM 3573 O O . ASP B 1 94 ? 47.193 37.293 -5.645 1.00 49.64 94 ASP B O 1
ATOM 3578 N N . ASP B 1 95 ? 47.860 35.716 -4.119 1.00 44.81 95 ASP B N 1
ATOM 3579 C CA . ASP B 1 95 ? 48.565 34.823 -5.088 1.00 41.95 95 ASP B CA 1
ATOM 3580 C C . ASP B 1 95 ? 47.623 33.683 -5.531 1.00 42.16 95 ASP B C 1
ATOM 3581 O O . ASP B 1 95 ? 47.632 32.604 -4.891 1.00 41.94 95 ASP B O 1
ATOM 3586 N N . ALA B 1 96 ? 46.878 33.899 -6.620 1.00 40.75 96 ALA B N 1
ATOM 3587 C CA . ALA B 1 96 ? 45.667 33.132 -6.999 1.00 42.65 96 ALA B CA 1
ATOM 3588 C C . ALA B 1 96 ? 46.040 31.730 -7.513 1.00 40.20 96 ALA B C 1
ATOM 3589 O O . ALA B 1 96 ? 45.126 30.902 -7.687 1.00 37.82 96 ALA B O 1
ATOM 3591 N N . THR B 1 97 ? 47.327 31.470 -7.747 1.00 36.92 97 THR B N 1
ATOM 3592 C CA . THR B 1 97 ? 47.867 30.117 -8.041 1.00 36.60 97 THR B CA 1
ATOM 3593 C C . THR B 1 97 ? 47.870 29.334 -6.730 1.00 34.59 97 THR B C 1
ATOM 3594 O O . THR B 1 97 ? 47.329 28.215 -6.707 1.00 35.05 97 THR B O 1
ATOM 3598 N N . LEU B 1 98 ? 48.465 29.926 -5.690 1.00 38.36 98 LEU B N 1
ATOM 3599 C CA . LEU B 1 98 ? 48.579 29.344 -4.325 1.00 37.27 98 LEU B CA 1
ATOM 3600 C C . LEU B 1 98 ? 47.178 29.018 -3.807 1.00 32.79 98 LEU B C 1
ATOM 3601 O O . LEU B 1 98 ? 47.060 27.975 -3.147 1.00 37.03 98 LEU B O 1
ATOM 3606 N N . ALA B 1 99 ? 46.183 29.846 -4.140 1.00 27.74 99 ALA B N 1
ATOM 3607 C CA . ALA B 1 99 ? 44.768 29.685 -3.732 1.00 26.44 99 ALA B CA 1
ATOM 3608 C C . ALA B 1 99 ? 44.156 28.497 -4.468 1.00 24.80 99 ALA B C 1
ATOM 3609 O O . ALA B 1 99 ? 43.334 27.784 -3.865 1.00 24.24 99 ALA B O 1
ATOM 3611 N N . ALA B 1 100 ? 44.507 28.320 -5.739 1.00 23.85 100 ALA B N 1
ATOM 3612 C CA . ALA B 1 100 ? 43.888 27.308 -6.622 1.00 24.78 100 ALA B CA 1
ATOM 3613 C C . ALA B 1 100 ? 44.418 25.909 -6.275 1.00 23.77 100 ALA B C 1
ATOM 3614 O O . ALA B 1 100 ? 43.809 24.940 -6.704 1.00 21.81 100 ALA B O 1
ATOM 3616 N N . GLN B 1 101 ? 45.524 25.834 -5.538 1.00 26.94 101 GLN B N 1
ATOM 3617 C CA . GLN B 1 101 ? 46.254 24.585 -5.192 1.00 29.41 101 GLN B CA 1
ATOM 3618 C C . GLN B 1 101 ? 45.982 24.200 -3.733 1.00 28.43 101 GLN B C 1
ATOM 3619 O O . GLN B 1 101 ? 46.500 23.142 -3.313 1.00 24.10 101 GLN B O 1
ATOM 3625 N N . THR B 1 102 ? 45.241 25.069 -3.023 1.00 27.57 102 THR B N 1
ATOM 3626 C CA . THR B 1 102 ? 44.925 24.879 -1.586 1.00 26.57 102 THR B CA 1
ATOM 3627 C C . THR B 1 102 ? 43.480 24.445 -1.347 1.00 23.92 102 THR B C 1
ATOM 3628 O O . THR B 1 102 ? 42.595 24.935 -2.047 1.00 22.93 102 THR B O 1
ATOM 3632 N N . ARG B 1 103 ? 43.293 23.566 -0.370 1.00 22.28 103 ARG B N 1
ATOM 3633 C CA . ARG B 1 103 ? 41.977 23.002 0.000 1.00 23.94 103 ARG B CA 1
ATOM 3634 C C . ARG B 1 103 ? 41.920 22.950 1.536 1.00 22.87 103 ARG B C 1
ATOM 3635 O O . ARG B 1 103 ? 42.982 22.923 2.180 1.00 19.88 103 ARG B O 1
ATOM 3643 N N . VAL B 1 104 ? 40.712 22.887 2.090 1.00 22.77 104 VAL B N 1
ATOM 3644 C CA . VAL B 1 104 ? 40.485 22.808 3.555 1.00 24.13 104 VAL B CA 1
ATOM 3645 C C . VAL B 1 104 ? 39.591 21.595 3.864 1.00 22.53 104 VAL B C 1
ATOM 3646 O O . VAL B 1 104 ? 38.551 21.441 3.219 1.00 20.95 104 VAL B O 1
ATOM 3650 N N . PHE B 1 105 ? 40.015 20.768 4.821 1.00 21.57 105 PHE B N 1
ATOM 3651 C CA . PHE B 1 105 ? 39.182 19.749 5.509 1.00 22.35 105 PHE B CA 1
ATOM 3652 C C . PHE B 1 105 ? 38.726 20.331 6.851 1.00 20.86 105 PHE B C 1
ATOM 3653 O O . PHE B 1 105 ? 39.606 20.748 7.626 1.00 19.71 105 PHE B O 1
ATOM 3661 N N . PHE B 1 106 ? 37.414 20.335 7.114 1.00 20.78 106 PHE B N 1
ATOM 3662 C CA . PHE B 1 106 ? 36.807 20.851 8.374 1.00 20.80 106 PHE B CA 1
ATOM 3663 C C . PHE B 1 106 ? 36.579 19.708 9.353 1.00 20.21 106 PHE B C 1
ATOM 3664 O O . PHE B 1 106 ? 36.228 18.577 8.922 1.00 20.98 106 PHE B O 1
ATOM 3672 N N . CYS B 1 107 ? 36.796 20.018 10.634 1.00 19.80 107 CYS B N 1
ATOM 3673 C CA . CYS B 1 107 ? 36.612 19.099 11.795 1.00 19.23 107 CYS B CA 1
ATOM 3674 C C . CYS B 1 107 ? 36.141 19.938 12.987 1.00 19.69 107 CYS B C 1
ATOM 3675 O O . CYS B 1 107 ? 35.578 21.025 12.740 1.00 20.65 107 CYS B O 1
ATOM 3678 N N . ASN B 1 108 ? 36.321 19.482 14.227 1.00 20.08 108 ASN B N 1
ATOM 3679 C CA . ASN B 1 108 ? 35.601 20.073 15.393 1.00 19.26 108 ASN B CA 1
ATOM 3680 C C . ASN B 1 108 ? 36.556 20.536 16.505 1.00 18.38 108 ASN B C 1
ATOM 3681 O O . ASN B 1 108 ? 36.010 20.922 17.565 1.00 17.92 108 ASN B O 1
ATOM 3686 N N . SER B 1 109 ? 37.886 20.522 16.286 1.00 15.80 109 SER B N 1
ATOM 3687 C CA . SER B 1 109 ? 38.909 20.799 17.328 1.00 15.30 109 SER B CA 1
ATOM 3688 C C . SER B 1 109 ? 40.321 20.922 16.736 1.00 14.80 109 SER B C 1
ATOM 3689 O O . SER B 1 109 ? 40.582 20.420 15.660 1.00 13.54 109 SER B O 1
ATOM 3692 N N . GLY B 1 110 ? 41.247 21.508 17.488 1.00 15.74 110 GLY B N 1
ATOM 3693 C CA . GLY B 1 110 ? 42.682 21.490 17.145 1.00 15.24 110 GLY B CA 1
ATOM 3694 C C . GLY B 1 110 ? 43.188 20.063 17.028 1.00 14.66 110 GLY B C 1
ATOM 3695 O O . GLY B 1 110 ? 43.910 19.759 16.082 1.00 14.32 110 GLY B O 1
ATOM 3696 N N . ALA B 1 111 ? 42.810 19.218 17.985 1.00 15.74 111 ALA B N 1
ATOM 3697 C CA . ALA B 1 111 ? 43.224 17.809 18.086 1.00 15.25 111 ALA B CA 1
ATOM 3698 C C . ALA B 1 111 ? 42.851 17.131 16.767 1.00 16.14 111 ALA B C 1
ATOM 3699 O O . ALA B 1 111 ? 43.772 16.577 16.154 1.00 16.32 111 ALA B O 1
ATOM 3701 N N . GLU B 1 112 ? 41.581 17.238 16.336 1.00 17.60 112 GLU B N 1
ATOM 3702 C CA . GLU B 1 112 ? 41.057 16.616 15.084 1.00 18.34 112 GLU B CA 1
ATOM 3703 C C . GLU B 1 112 ? 41.814 17.175 13.868 1.00 18.85 112 GLU B C 1
ATOM 3704 O O . GLU B 1 112 ? 42.060 16.402 12.907 1.00 20.21 112 GLU B O 1
ATOM 3710 N N . ALA B 1 113 ? 42.177 18.459 13.899 1.00 17.64 113 ALA B N 1
ATOM 3711 C CA . ALA B 1 113 ? 42.855 19.134 12.776 1.00 17.60 113 ALA B CA 1
ATOM 3712 C C . ALA B 1 113 ? 44.291 18.594 12.655 1.00 17.75 113 ALA B C 1
ATOM 3713 O O . ALA B 1 113 ? 44.781 18.422 11.530 1.00 16.60 113 ALA B O 1
ATOM 3715 N N . ASN B 1 114 ? 44.951 18.359 13.785 1.00 17.63 114 ASN B N 1
ATOM 3716 C CA . ASN B 1 114 ? 46.330 17.829 13.800 1.00 17.58 114 ASN B CA 1
ATOM 3717 C C . ASN B 1 114 ? 46.263 16.341 13.437 1.00 17.87 114 ASN B C 1
ATOM 3718 O O . ASN B 1 114 ? 47.241 15.829 12.823 1.00 18.45 114 ASN B O 1
ATOM 3723 N N . GLU B 1 115 ? 45.155 15.676 13.781 1.00 17.53 115 GLU B N 1
ATOM 3724 C CA . GLU B 1 115 ? 44.922 14.244 13.448 1.00 17.48 115 GLU B CA 1
ATOM 3725 C C . GLU B 1 115 ? 44.918 14.137 11.927 1.00 16.86 115 GLU B C 1
ATOM 3726 O O . GLU B 1 115 ? 45.626 13.259 11.393 1.00 14.95 115 GLU B O 1
ATOM 3732 N N . ALA B 1 116 ? 44.194 15.045 11.262 1.00 17.01 116 ALA B N 1
ATOM 3733 C CA . ALA B 1 116 ? 44.120 15.100 9.784 1.00 17.66 116 ALA B CA 1
ATOM 3734 C C . ALA B 1 116 ? 45.526 15.366 9.205 1.00 17.56 116 ALA B C 1
ATOM 3735 O O . ALA B 1 116 ? 45.931 14.599 8.356 1.00 17.42 116 ALA B O 1
ATOM 3737 N N . ALA B 1 117 ? 46.261 16.361 9.710 1.00 17.25 117 ALA B N 1
ATOM 3738 C CA . ALA B 1 117 ? 47.668 16.666 9.346 1.00 18.22 117 ALA B CA 1
ATOM 3739 C C . ALA B 1 117 ? 48.560 15.436 9.581 1.00 17.86 117 ALA B C 1
ATOM 3740 O O . ALA B 1 117 ? 49.316 15.080 8.670 1.00 19.80 117 ALA B O 1
ATOM 3742 N N . PHE B 1 118 ? 48.510 14.818 10.763 1.00 17.14 118 PHE B N 1
ATOM 3743 C CA . PHE B 1 118 ? 49.269 13.575 11.070 1.00 16.56 118 PHE B CA 1
ATOM 3744 C C . PHE B 1 118 ? 49.041 12.560 9.936 1.00 17.14 118 PHE B C 1
ATOM 3745 O O . PHE B 1 118 ? 50.004 11.892 9.491 1.00 15.95 118 PHE B O 1
ATOM 3753 N N . LYS B 1 119 ? 47.791 12.451 9.460 1.00 17.99 119 LYS B N 1
ATOM 3754 C CA . LYS B 1 119 ? 47.384 11.433 8.454 1.00 17.63 119 LYS B CA 1
ATOM 3755 C C . LYS B 1 119 ? 47.922 11.842 7.083 1.00 17.71 119 LYS B C 1
ATOM 3756 O O . LYS B 1 119 ? 48.392 10.951 6.338 1.00 17.66 119 LYS B O 1
ATOM 3762 N N . ILE B 1 120 ? 47.891 13.140 6.778 1.00 17.51 120 ILE B N 1
ATOM 3763 C CA . ILE B 1 120 ? 48.543 13.696 5.563 1.00 17.54 120 ILE B CA 1
ATOM 3764 C C . ILE B 1 120 ? 49.994 13.249 5.599 1.00 17.95 120 ILE B C 1
ATOM 3765 O O . ILE B 1 120 ? 50.472 12.791 4.564 1.00 18.98 120 ILE B O 1
ATOM 3770 N N . ALA B 1 121 ? 50.646 13.352 6.762 1.00 17.86 121 ALA B N 1
ATOM 3771 C CA . ALA B 1 121 ? 52.069 12.960 6.935 1.00 17.10 121 ALA B CA 1
ATOM 3772 C C . ALA B 1 121 ? 52.229 11.458 6.663 1.00 15.82 121 ALA B C 1
ATOM 3773 O O . ALA B 1 121 ? 53.181 11.099 5.954 1.00 14.81 121 ALA B O 1
ATOM 3775 N N . ARG B 1 122 ? 51.373 10.603 7.199 1.00 15.03 122 ARG B N 1
ATOM 3776 C CA . ARG B 1 122 ? 51.493 9.137 7.023 1.00 16.07 122 ARG B CA 1
ATOM 3777 C C . ARG B 1 122 ? 51.312 8.789 5.547 1.00 17.30 122 ARG B C 1
ATOM 3778 O O . ARG B 1 122 ? 51.891 7.796 5.110 1.00 17.66 122 ARG B O 1
ATOM 3786 N N . LEU B 1 123 ? 50.593 9.624 4.812 1.00 17.43 123 LEU B N 1
ATOM 3787 C CA . LEU B 1 123 ? 50.267 9.406 3.391 1.00 17.82 123 LEU B CA 1
ATOM 3788 C C . LEU B 1 123 ? 51.451 9.822 2.508 1.00 17.65 123 LEU B C 1
ATOM 3789 O O . LEU B 1 123 ? 51.324 9.751 1.273 1.00 16.86 123 LEU B O 1
ATOM 3794 N N . THR B 1 124 ? 52.562 10.246 3.101 1.00 17.49 124 THR B N 1
ATOM 3795 C CA . THR B 1 124 ? 53.788 10.582 2.347 1.00 17.22 124 THR B CA 1
ATOM 3796 C C . THR B 1 124 ? 54.531 9.283 2.029 1.00 18.40 124 THR B C 1
ATOM 3797 O O . THR B 1 124 ? 55.394 9.323 1.118 1.00 21.83 124 THR B O 1
ATOM 3801 N N . GLY B 1 125 ? 54.198 8.174 2.703 1.00 17.07 125 GLY B N 1
ATOM 3802 C CA . GLY B 1 125 ? 54.993 6.937 2.628 1.00 16.88 125 GLY B CA 1
ATOM 3803 C C . GLY B 1 125 ? 56.227 6.967 3.533 1.00 17.05 125 GLY B C 1
ATOM 3804 O O . GLY B 1 125 ? 56.803 5.883 3.743 1.00 16.15 125 GLY B O 1
ATOM 3805 N N . ARG B 1 126 ? 56.573 8.138 4.090 1.00 17.66 126 ARG B N 1
ATOM 3806 C CA . ARG B 1 126 ? 57.708 8.372 5.030 1.00 18.98 126 ARG B CA 1
ATOM 3807 C C . ARG B 1 126 ? 57.262 8.154 6.486 1.00 20.36 126 ARG B C 1
ATOM 3808 O O . ARG B 1 126 ? 56.078 8.437 6.813 1.00 22.89 126 ARG B O 1
ATOM 3816 N N . SER B 1 127 ? 58.188 7.702 7.342 1.00 19.44 127 SER B N 1
ATOM 3817 C CA . SER B 1 127 ? 57.905 7.183 8.702 1.00 19.36 127 SER B CA 1
ATOM 3818 C C . SER B 1 127 ? 58.139 8.253 9.788 1.00 18.51 127 SER B C 1
ATOM 3819 O O . SER B 1 127 ? 57.399 8.260 10.797 1.00 18.24 127 SER B O 1
ATOM 3822 N N . ARG B 1 128 ? 59.108 9.143 9.608 1.00 18.29 128 ARG B N 1
ATOM 3823 C CA . ARG B 1 128 ? 59.546 10.095 10.663 1.00 18.33 128 ARG B CA 1
ATOM 3824 C C . ARG B 1 128 ? 58.703 11.369 10.592 1.00 18.08 128 ARG B C 1
ATOM 3825 O O . ARG B 1 128 ? 58.505 11.895 9.490 1.00 19.50 128 ARG B O 1
ATOM 3833 N N . ILE B 1 129 ? 58.204 11.821 11.739 1.00 17.35 129 ILE B N 1
ATOM 3834 C CA . ILE B 1 129 ? 57.523 13.131 11.932 1.00 17.45 129 ILE B CA 1
ATOM 3835 C C . ILE B 1 129 ? 58.274 13.806 13.066 1.00 17.99 129 ILE B C 1
ATOM 3836 O O . ILE B 1 129 ? 58.452 13.134 14.103 1.00 18.60 129 ILE B O 1
ATOM 3841 N N . LEU B 1 130 ? 58.698 15.054 12.857 1.00 17.34 130 LEU B N 1
ATOM 3842 C CA . LEU B 1 130 ? 59.497 15.839 13.829 1.00 16.74 130 LEU B CA 1
ATOM 3843 C C . LEU B 1 130 ? 58.608 16.924 14.437 1.00 15.96 130 LEU B C 1
ATOM 3844 O O . LEU B 1 130 ? 57.994 17.661 13.699 1.00 15.67 130 LEU B O 1
ATOM 3849 N N . ALA B 1 131 ? 58.545 17.004 15.757 1.00 16.21 131 ALA B N 1
ATOM 3850 C CA . ALA B 1 131 ? 57.699 17.965 16.490 1.00 15.95 131 ALA B CA 1
ATOM 3851 C C . ALA B 1 131 ? 58.585 18.675 17.510 1.00 15.91 131 ALA B C 1
ATOM 3852 O O . ALA B 1 131 ? 59.637 18.123 17.777 1.00 15.43 131 ALA B O 1
ATOM 3854 N N . ALA B 1 132 ? 58.175 19.839 18.029 1.00 15.54 132 ALA B N 1
ATOM 3855 C CA . ALA B 1 132 ? 58.947 20.638 19.009 1.00 16.00 132 ALA B CA 1
ATOM 3856 C C . ALA B 1 132 ? 58.757 20.115 20.442 1.00 15.90 132 ALA B C 1
ATOM 3857 O O . ALA B 1 132 ? 57.614 19.738 20.802 1.00 15.99 132 ALA B O 1
ATOM 3859 N N . VAL B 1 133 ? 59.837 20.159 21.236 1.00 14.84 133 VAL B N 1
ATOM 3860 C CA . VAL B 1 133 ? 59.833 20.041 22.724 1.00 13.86 133 VAL B CA 1
ATOM 3861 C C . VAL B 1 133 ? 58.983 21.203 23.238 1.00 14.58 133 VAL B C 1
ATOM 3862 O O . VAL B 1 133 ? 59.073 22.302 22.631 1.00 12.61 133 VAL B O 1
ATOM 3866 N N . HIS B 1 134 ? 58.154 20.945 24.264 1.00 16.26 134 HIS B N 1
ATOM 3867 C CA . HIS B 1 134 ? 57.138 21.889 24.824 1.00 18.16 134 HIS B CA 1
ATOM 3868 C C . HIS B 1 134 ? 56.033 22.224 23.796 1.00 17.85 134 HIS B C 1
ATOM 3869 O O . HIS B 1 134 ? 55.104 22.957 24.169 1.00 19.50 134 HIS B O 1
ATOM 3876 N N . GLY B 1 135 ? 56.099 21.724 22.557 1.00 17.08 135 GLY B N 1
ATOM 3877 C CA . GLY B 1 135 ? 55.002 21.851 21.575 1.00 16.76 135 GLY B CA 1
ATOM 3878 C C . GLY B 1 135 ? 53.739 21.136 22.028 1.00 17.10 135 GLY B C 1
ATOM 3879 O O . GLY B 1 135 ? 53.839 20.116 22.744 1.00 17.59 135 GLY B O 1
ATOM 3880 N N . PHE B 1 136 ? 52.567 21.642 21.626 1.00 18.19 136 PHE B N 1
ATOM 3881 C CA . PHE B 1 136 ? 51.234 21.118 22.031 1.00 16.97 136 PHE B CA 1
ATOM 3882 C C . PHE B 1 136 ? 50.283 21.130 20.831 1.00 16.65 136 PHE B C 1
ATOM 3883 O O . PHE B 1 136 ? 49.865 22.202 20.410 1.00 15.43 136 PHE B O 1
ATOM 3891 N N . HIS B 1 137 ? 49.914 19.937 20.361 1.00 16.97 137 HIS B N 1
ATOM 3892 C CA . HIS B 1 137 ? 49.128 19.694 19.129 1.00 16.92 137 HIS B CA 1
ATOM 3893 C C . HIS B 1 137 ? 47.795 19.006 19.443 1.00 17.33 137 HIS B C 1
ATOM 3894 O O . HIS B 1 137 ? 46.976 18.942 18.535 1.00 17.76 137 HIS B O 1
ATOM 3901 N N . GLY B 1 138 ? 47.563 18.526 20.666 1.00 18.24 138 GLY B N 1
ATOM 3902 C CA . GLY B 1 138 ? 46.264 17.943 21.052 1.00 19.26 138 GLY B CA 1
ATOM 3903 C C . GLY B 1 138 ? 46.419 16.646 21.824 1.00 20.67 138 GLY B C 1
ATOM 3904 O O . GLY B 1 138 ? 47.558 16.170 21.954 1.00 21.04 138 GLY B O 1
ATOM 3905 N N . ARG B 1 139 ? 45.302 16.093 22.308 1.00 22.00 139 ARG B N 1
ATOM 3906 C CA . ARG B 1 139 ? 45.280 15.046 23.359 1.00 22.58 139 ARG B CA 1
ATOM 3907 C C . ARG B 1 139 ? 44.609 13.757 22.861 1.00 22.74 139 ARG B C 1
ATOM 3908 O O . ARG B 1 139 ? 44.509 12.824 23.691 1.00 21.52 139 ARG B O 1
ATOM 3916 N N . THR B 1 140 ? 44.186 13.678 21.585 1.00 21.50 140 THR B N 1
ATOM 3917 C CA . THR B 1 140 ? 43.893 12.382 20.910 1.00 21.62 140 THR B CA 1
ATOM 3918 C C . THR B 1 140 ? 45.226 11.697 20.614 1.00 21.32 140 THR B C 1
ATOM 3919 O O . THR B 1 140 ? 46.244 12.382 20.703 1.00 21.32 140 THR B O 1
ATOM 3923 N N . MET B 1 141 ? 45.200 10.415 20.251 1.00 20.95 141 MET B N 1
ATOM 3924 C CA . MET B 1 141 ? 46.403 9.534 20.215 1.00 20.71 141 MET B CA 1
ATOM 3925 C C . MET B 1 141 ? 47.414 10.028 19.157 1.00 19.30 141 MET B C 1
ATOM 3926 O O . MET B 1 141 ? 48.615 9.946 19.413 1.00 17.98 141 MET B O 1
ATOM 3931 N N . GLY B 1 142 ? 46.946 10.517 18.014 1.00 18.72 142 GLY B N 1
ATOM 3932 C CA . GLY B 1 142 ? 47.810 11.069 16.958 1.00 19.34 142 GLY B CA 1
ATOM 3933 C C . GLY B 1 142 ? 48.324 12.446 17.341 1.00 19.53 142 GLY B C 1
ATOM 3934 O O . GLY B 1 142 ? 49.557 12.675 17.241 1.00 19.30 142 GLY B O 1
ATOM 3935 N N . SER B 1 143 ? 47.444 13.322 17.824 1.00 18.44 143 SER B N 1
ATOM 3936 C CA . SER B 1 143 ? 47.820 14.717 18.151 1.00 19.90 143 SER B CA 1
ATOM 3937 C C . SER B 1 143 ? 48.672 14.709 19.431 1.00 20.34 143 SER B C 1
ATOM 3938 O O . SER B 1 143 ? 49.651 15.498 19.505 1.00 22.53 143 SER B O 1
ATOM 3941 N N . LEU B 1 144 ? 48.385 13.789 20.354 1.00 19.28 144 LEU B N 1
ATOM 3942 C CA . LEU B 1 144 ? 49.193 13.539 21.579 1.00 18.87 144 LEU B CA 1
ATOM 3943 C C . LEU B 1 144 ? 50.591 13.011 21.219 1.00 19.25 144 LEU B C 1
ATOM 3944 O O . LEU B 1 144 ? 51.595 13.466 21.850 1.00 18.66 144 LEU B O 1
ATOM 3949 N N . ALA B 1 145 ? 50.654 12.069 20.275 1.00 18.19 145 ALA B N 1
ATOM 3950 C CA . ALA B 1 145 ? 51.905 11.576 19.661 1.00 17.10 145 ALA B CA 1
ATOM 3951 C C . ALA B 1 145 ? 52.814 12.763 19.341 1.00 17.41 145 ALA B C 1
ATOM 3952 O O . ALA B 1 145 ? 54.003 12.700 19.704 1.00 16.31 145 ALA B O 1
ATOM 3954 N N . LEU B 1 146 ? 52.237 13.805 18.713 1.00 17.89 146 LEU B N 1
ATOM 3955 C CA . LEU B 1 146 ? 52.927 15.008 18.171 1.00 17.13 146 LEU B CA 1
ATOM 3956 C C . LEU B 1 146 ? 53.301 15.981 19.290 1.00 17.05 146 LEU B C 1
ATOM 3957 O O . LEU B 1 146 ? 54.048 16.913 19.010 1.00 17.17 146 LEU B O 1
ATOM 3962 N N . THR B 1 147 ? 52.803 15.780 20.507 1.00 17.98 147 THR B N 1
ATOM 3963 C CA . THR B 1 147 ? 52.932 16.739 21.642 1.00 18.00 147 THR B CA 1
ATOM 3964 C C . THR B 1 147 ? 54.222 16.454 22.417 1.00 18.13 147 THR B C 1
ATOM 3965 O O . THR B 1 147 ? 54.367 15.322 22.914 1.00 17.00 147 THR B O 1
ATOM 3969 N N . GLY B 1 148 ? 55.124 17.446 22.465 1.00 19.72 148 GLY B N 1
ATOM 3970 C CA . GLY B 1 148 ? 56.474 17.356 23.068 1.00 21.67 148 GLY B CA 1
ATOM 3971 C C . GLY B 1 148 ? 56.466 17.637 24.565 1.00 22.52 148 GLY B C 1
ATOM 3972 O O . GLY B 1 148 ? 57.303 18.435 25.043 1.00 20.81 148 GLY B O 1
ATOM 3973 N N . GLN B 1 149 ? 55.522 17.009 25.260 1.00 22.94 149 GLN B N 1
ATOM 3974 C CA . GLN B 1 149 ? 55.333 17.044 26.725 1.00 23.85 149 GLN B CA 1
ATOM 3975 C C . GLN B 1 149 ? 55.265 15.585 27.178 1.00 24.77 149 GLN B C 1
ATOM 3976 O O . GLN B 1 149 ? 54.199 14.968 27.125 1.00 22.36 149 GLN B O 1
ATOM 3982 N N . PRO B 1 150 ? 56.420 14.988 27.574 1.00 26.84 150 PRO B N 1
ATOM 3983 C CA . PRO B 1 150 ? 56.471 13.599 28.057 1.00 26.72 150 PRO B CA 1
ATOM 3984 C C . PRO B 1 150 ? 55.381 13.225 29.084 1.00 26.28 150 PRO B C 1
ATOM 3985 O O . PRO B 1 150 ? 54.756 12.213 28.950 1.00 24.56 150 PRO B O 1
ATOM 3989 N N . ASP B 1 151 ? 55.160 14.063 30.086 1.00 27.61 151 ASP B N 1
ATOM 3990 C CA . ASP B 1 151 ? 54.248 13.730 31.210 1.00 30.84 151 ASP B CA 1
ATOM 3991 C C . ASP B 1 151 ? 52.799 13.618 30.706 1.00 29.91 151 ASP B C 1
ATOM 3992 O O . ASP B 1 151 ? 52.024 12.930 31.382 1.00 31.93 151 ASP B O 1
ATOM 3997 N N . LYS B 1 152 ? 52.433 14.262 29.589 1.00 28.72 152 LYS B N 1
ATOM 3998 C CA . LYS B 1 152 ? 51.084 14.135 28.964 1.00 26.20 152 LYS B CA 1
ATOM 3999 C C . LYS B 1 152 ? 50.968 12.822 28.170 1.00 25.37 152 LYS B C 1
ATOM 4000 O O . LYS B 1 152 ? 49.840 12.308 28.068 1.00 23.87 152 LYS B O 1
ATOM 4006 N N . ARG B 1 153 ? 52.063 12.231 27.701 1.00 24.13 153 ARG B N 1
ATOM 4007 C CA . ARG B 1 153 ? 52.001 11.026 26.830 1.00 24.29 153 ARG B CA 1
ATOM 4008 C C . ARG B 1 153 ? 52.294 9.738 27.592 1.00 25.21 153 ARG B C 1
ATOM 4009 O O . ARG B 1 153 ? 51.801 8.710 27.155 1.00 25.16 153 ARG B O 1
ATOM 4017 N N . GLU B 1 154 ? 53.024 9.799 28.702 1.00 26.93 154 GLU B N 1
ATOM 4018 C CA . GLU B 1 154 ? 53.536 8.585 29.385 1.00 29.69 154 GLU B CA 1
ATOM 4019 C C . GLU B 1 154 ? 52.469 7.569 29.786 1.00 28.21 154 GLU B C 1
ATOM 4020 O O . GLU B 1 154 ? 52.726 6.377 29.651 1.00 33.37 154 GLU B O 1
ATOM 4026 N N . ALA B 1 155 ? 51.335 8.028 30.278 1.00 26.87 155 ALA B N 1
ATOM 4027 C CA . ALA B 1 155 ? 50.284 7.112 30.741 1.00 25.25 155 ALA B CA 1
ATOM 4028 C C . ALA B 1 155 ? 49.575 6.468 29.556 1.00 25.57 155 ALA B C 1
ATOM 4029 O O . ALA B 1 155 ? 48.695 5.639 29.804 1.00 26.36 155 ALA B O 1
ATOM 4031 N N . PHE B 1 156 ? 49.914 6.811 28.314 1.00 22.27 156 PHE B N 1
ATOM 4032 C CA . PHE B 1 156 ? 49.090 6.343 27.173 1.00 21.43 156 PHE B CA 1
ATOM 4033 C C . PHE B 1 156 ? 49.889 5.543 26.157 1.00 22.51 156 PHE B C 1
ATOM 4034 O O . PHE B 1 156 ? 49.372 5.284 25.074 1.00 22.83 156 PHE B O 1
ATOM 4042 N N . LEU B 1 157 ? 51.090 5.138 26.533 1.00 23.53 157 LEU B N 1
ATOM 4043 C CA . LEU B 1 157 ? 51.967 4.365 25.631 1.00 23.85 157 LEU B CA 1
ATOM 4044 C C . LEU B 1 157 ? 51.442 2.934 25.470 1.00 24.38 157 LEU B C 1
ATOM 4045 O O . LEU B 1 157 ? 50.956 2.373 26.448 1.00 22.84 157 LEU B O 1
ATOM 4050 N N . PRO B 1 158 ? 51.572 2.296 24.290 1.00 25.90 158 PRO B N 1
ATOM 4051 C CA . PRO B 1 158 ? 52.241 2.881 23.122 1.00 24.84 158 PRO B CA 1
ATOM 4052 C C . PRO B 1 158 ? 51.555 3.940 22.244 1.00 23.71 158 PRO B C 1
ATOM 4053 O O . PRO B 1 158 ? 50.416 3.799 21.920 1.00 20.45 158 PRO B O 1
ATOM 4057 N N . MET B 1 159 ? 52.305 4.978 21.889 1.00 23.47 159 MET B N 1
ATOM 4058 C CA . MET B 1 159 ? 51.822 6.044 20.983 1.00 22.48 159 MET B CA 1
ATOM 4059 C C . MET B 1 159 ? 51.885 5.597 19.526 1.00 21.10 159 MET B C 1
ATOM 4060 O O . MET B 1 159 ? 52.584 4.631 19.242 1.00 20.19 159 MET B O 1
ATOM 4065 N N . PRO B 1 160 ? 51.141 6.231 18.600 1.00 19.38 160 PRO B N 1
ATOM 4066 C CA . PRO B 1 160 ? 51.347 5.974 17.180 1.00 19.89 160 PRO B CA 1
ATOM 4067 C C . PRO B 1 160 ? 52.837 6.289 16.952 1.00 21.00 160 PRO B C 1
ATOM 4068 O O . PRO B 1 160 ? 53.230 7.377 17.291 1.00 20.15 160 PRO B O 1
ATOM 4072 N N . SER B 1 161 ? 53.550 5.391 16.290 1.00 21.37 161 SER B N 1
ATOM 4073 C CA . SER B 1 161 ? 55.011 5.520 16.124 1.00 22.44 161 SER B CA 1
ATOM 4074 C C . SER B 1 161 ? 55.452 6.534 15.084 1.00 22.71 161 SER B C 1
ATOM 4075 O O . SER B 1 161 ? 54.708 6.781 14.153 1.00 20.80 161 SER B O 1
ATOM 4078 N N . GLY B 1 162 ? 56.592 7.171 15.330 1.00 21.79 162 GLY B N 1
ATOM 4079 C CA . GLY B 1 162 ? 57.225 7.975 14.273 1.00 20.18 162 GLY B CA 1
ATOM 4080 C C . GLY B 1 162 ? 57.598 9.360 14.739 1.00 18.86 162 GLY B C 1
ATOM 4081 O O . GLY B 1 162 ? 58.285 10.059 13.969 1.00 18.79 162 GLY B O 1
ATOM 4082 N N . VAL B 1 163 ? 57.206 9.749 15.952 1.00 17.24 163 VAL B N 1
ATOM 4083 C CA . VAL B 1 163 ? 57.432 11.149 16.410 1.00 16.48 163 VAL B CA 1
ATOM 4084 C C . VAL B 1 163 ? 58.781 11.225 17.123 1.00 16.23 163 VAL B C 1
ATOM 4085 O O . VAL B 1 163 ? 59.147 10.316 17.906 1.00 15.52 163 VAL B O 1
ATOM 4089 N N . GLU B 1 164 ? 59.528 12.260 16.762 1.00 16.52 164 GLU B N 1
ATOM 4090 C CA . GLU B 1 164 ? 60.818 12.635 17.373 1.00 16.84 164 GLU B CA 1
ATOM 4091 C C . GLU B 1 164 ? 60.743 14.126 17.652 1.00 15.84 164 GLU B C 1
ATOM 4092 O O . GLU B 1 164 ? 60.150 14.839 16.826 1.00 15.15 164 GLU B O 1
ATOM 4098 N N . PHE B 1 165 ? 61.340 14.550 18.765 1.00 16.29 165 PHE B N 1
ATOM 4099 C CA . PHE B 1 165 ? 61.239 15.928 19.296 1.00 16.44 165 PHE B CA 1
ATOM 4100 C C . PHE B 1 165 ? 62.599 16.618 19.155 1.00 15.97 165 PHE B C 1
ATOM 4101 O O . PHE B 1 165 ? 63.627 16.017 19.406 1.00 16.20 165 PHE B O 1
ATOM 4109 N N . TYR B 1 166 ? 62.543 17.873 18.747 1.00 16.34 166 TYR B N 1
ATOM 4110 C CA . TYR B 1 166 ? 63.680 18.798 18.565 1.00 17.72 166 TYR B CA 1
ATOM 4111 C C . TYR B 1 166 ? 63.481 20.009 19.477 1.00 17.75 166 TYR B C 1
ATOM 4112 O O . TYR B 1 166 ? 62.353 20.363 19.814 1.00 17.35 166 TYR B O 1
ATOM 4121 N N . PRO B 1 167 ? 64.573 20.645 19.947 1.00 17.42 167 PRO B N 1
ATOM 4122 C CA . PRO B 1 167 ? 64.451 21.908 20.670 1.00 18.05 167 PRO B CA 1
ATOM 4123 C C . PRO B 1 167 ? 63.931 23.028 19.748 1.00 17.89 167 PRO B C 1
ATOM 4124 O O . PRO B 1 167 ? 64.507 23.255 18.698 1.00 16.49 167 PRO B O 1
ATOM 4128 N N . TYR B 1 168 ? 62.815 23.646 20.146 1.00 17.66 168 TYR B N 1
ATOM 4129 C CA . TYR B 1 168 ? 62.229 24.834 19.479 1.00 19.55 168 TYR B CA 1
ATOM 4130 C C . TYR B 1 168 ? 63.328 25.862 19.155 1.00 19.83 168 TYR B C 1
ATOM 4131 O O . TYR B 1 168 ? 64.027 26.322 20.084 1.00 21.42 168 TYR B O 1
ATOM 4140 N N . GLY B 1 169 ? 63.476 26.198 17.872 1.00 19.21 169 GLY B N 1
ATOM 4141 C CA . GLY B 1 169 ? 64.303 27.321 17.396 1.00 19.03 169 GLY B CA 1
ATOM 4142 C C . GLY B 1 169 ? 65.699 26.888 17.020 1.00 18.80 169 GLY B C 1
ATOM 4143 O O . GLY B 1 169 ? 66.372 27.652 16.339 1.00 19.15 169 GLY B O 1
ATOM 4144 N N . ASP B 1 170 ? 66.131 25.715 17.473 1.00 18.83 170 ASP B N 1
ATOM 4145 C CA . ASP B 1 170 ? 67.502 25.196 17.245 1.00 19.23 170 ASP B CA 1
ATOM 4146 C C . ASP B 1 170 ? 67.574 24.607 15.833 1.00 18.85 170 ASP B C 1
ATOM 4147 O O . ASP B 1 170 ? 67.326 23.401 15.678 1.00 19.39 170 ASP B O 1
ATOM 4152 N N . THR B 1 171 ? 67.948 25.467 14.882 1.00 19.90 171 THR B N 1
ATOM 4153 C CA . THR B 1 171 ? 68.030 25.271 13.410 1.00 20.68 171 THR B CA 1
ATOM 4154 C C . THR B 1 171 ? 68.996 24.136 13.112 1.00 21.08 171 THR B C 1
ATOM 4155 O O . THR B 1 171 ? 68.613 23.224 12.344 1.00 19.56 171 THR B O 1
ATOM 4159 N N . ASP B 1 172 ? 70.199 24.231 13.696 1.00 23.33 172 ASP B N 1
ATOM 4160 C CA . ASP B 1 172 ? 71.358 23.342 13.394 1.00 25.25 172 ASP B CA 1
ATOM 4161 C C . ASP B 1 172 ? 71.001 21.942 13.889 1.00 21.97 172 ASP B C 1
ATOM 4162 O O . ASP B 1 172 ? 71.317 20.982 13.164 1.00 21.93 172 ASP B O 1
ATOM 4167 N N . TYR B 1 173 ? 70.363 21.857 15.062 1.00 18.42 173 TYR B N 1
ATOM 4168 C CA . TYR B 1 173 ? 69.877 20.587 15.644 1.00 17.84 173 TYR B CA 1
ATOM 4169 C C . TYR B 1 173 ? 68.876 19.959 14.689 1.00 17.54 173 TYR B C 1
ATOM 4170 O O . TYR B 1 173 ? 69.071 18.788 14.379 1.00 15.94 173 TYR B O 1
ATOM 4179 N N . LEU B 1 174 ? 67.874 20.726 14.239 1.00 19.21 174 LEU B N 1
ATOM 4180 C CA . LEU B 1 174 ? 66.765 20.206 13.396 1.00 20.32 174 LEU B CA 1
ATOM 4181 C C . LEU B 1 174 ? 67.324 19.782 12.032 1.00 22.11 174 LEU B C 1
ATOM 4182 O O . LEU B 1 174 ? 66.988 18.679 11.584 1.00 23.94 174 LEU B O 1
ATOM 4187 N N . ARG B 1 175 ? 68.159 20.621 11.409 1.00 23.63 175 ARG B N 1
ATOM 4188 C CA . ARG B 1 175 ? 68.952 20.295 10.185 1.00 23.23 175 ARG B CA 1
ATOM 4189 C C . ARG B 1 175 ? 69.652 18.942 10.372 1.00 22.50 175 ARG B C 1
ATOM 4190 O O . ARG B 1 175 ? 69.517 18.075 9.493 1.00 22.35 175 ARG B O 1
ATOM 4198 N N . LYS B 1 176 ? 70.360 18.764 11.488 1.00 21.21 176 LYS B N 1
ATOM 4199 C CA . LYS B 1 176 ? 71.152 17.541 11.777 1.00 21.51 176 LYS B CA 1
ATOM 4200 C C . LYS B 1 176 ? 70.228 16.338 11.974 1.00 21.26 176 LYS B C 1
ATOM 4201 O O . LYS B 1 176 ? 70.586 15.237 11.517 1.00 20.60 176 LYS B O 1
ATOM 4207 N N . MET B 1 177 ? 69.131 16.546 12.698 1.00 21.11 177 MET B N 1
ATOM 4208 C CA . MET B 1 177 ? 68.095 15.527 12.972 1.00 21.65 177 MET B CA 1
ATOM 4209 C C . MET B 1 177 ? 67.536 15.014 11.649 1.00 20.74 177 MET B C 1
ATOM 4210 O O . MET B 1 177 ? 67.386 13.774 11.506 1.00 20.21 177 MET B O 1
ATOM 4215 N N . VAL B 1 178 ? 67.193 15.934 10.744 1.00 18.86 178 VAL B N 1
ATOM 4216 C CA . VAL B 1 178 ? 66.678 15.577 9.392 1.00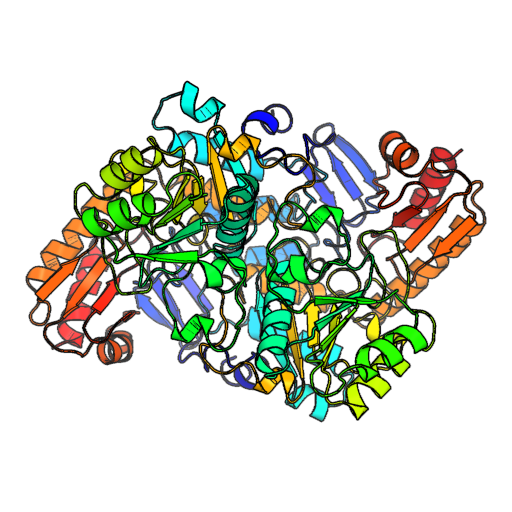 18.96 178 VAL B CA 1
ATOM 4217 C C . VAL B 1 178 ? 67.755 14.744 8.683 1.00 19.56 178 VAL B C 1
ATOM 4218 O O . VAL B 1 178 ? 67.406 13.684 8.123 1.00 20.91 178 VAL B O 1
ATOM 4222 N N . GLU B 1 179 ? 69.012 15.191 8.731 1.00 20.46 179 GLU B N 1
ATOM 4223 C CA . GLU B 1 179 ? 70.134 14.663 7.896 1.00 21.44 179 GLU B CA 1
ATOM 4224 C C . GLU B 1 179 ? 70.565 13.259 8.352 1.00 21.00 179 GLU B C 1
ATOM 4225 O O . GLU B 1 179 ? 71.313 12.606 7.580 1.00 21.65 179 GLU B O 1
ATOM 4231 N N . THR B 1 180 ? 70.012 12.743 9.447 1.00 19.44 180 THR B N 1
ATOM 4232 C CA . THR B 1 180 ? 70.258 11.347 9.900 1.00 19.55 180 THR B CA 1
ATOM 4233 C C . THR B 1 180 ? 69.524 10.386 8.961 1.00 20.15 180 THR B C 1
ATOM 4234 O O . THR B 1 180 ? 69.962 9.241 8.879 1.00 20.67 180 THR B O 1
ATOM 4238 N N . ASN B 1 181 ? 68.444 10.831 8.320 1.00 21.61 181 ASN B N 1
ATOM 4239 C CA . ASN B 1 181 ? 67.618 10.048 7.359 1.00 22.19 181 ASN B CA 1
ATOM 4240 C C . ASN B 1 181 ? 66.681 11.054 6.690 1.00 21.58 181 ASN B C 1
ATOM 4241 O O . ASN B 1 181 ? 65.490 11.056 7.012 1.00 20.34 181 ASN B O 1
ATOM 4246 N N . PRO B 1 182 ? 67.173 11.929 5.791 1.00 21.91 182 PRO B N 1
ATOM 4247 C CA . PRO B 1 182 ? 66.337 13.012 5.226 1.00 21.41 182 PRO B CA 1
ATOM 4248 C C . PRO B 1 182 ? 65.133 12.702 4.321 1.00 21.93 182 PRO B C 1
ATOM 4249 O O . PRO B 1 182 ? 64.175 13.430 4.380 1.00 21.31 182 PRO B O 1
ATOM 4253 N N . THR B 1 183 ? 65.205 11.624 3.551 1.00 20.45 183 THR B N 1
ATOM 4254 C CA . THR B 1 183 ? 64.161 11.248 2.585 1.00 18.61 183 THR B CA 1
ATOM 4255 C C . THR B 1 183 ? 63.098 10.455 3.329 1.00 18.73 183 THR B C 1
ATOM 4256 O O . THR B 1 183 ? 62.156 10.002 2.691 1.00 17.89 183 THR B O 1
ATOM 4260 N N . ASP B 1 184 ? 63.319 10.240 4.622 1.00 18.50 184 ASP B N 1
ATOM 4261 C CA . ASP B 1 184 ? 62.338 9.489 5.453 1.00 17.98 184 ASP B CA 1
ATOM 4262 C C . ASP B 1 184 ? 61.722 10.420 6.498 1.00 18.25 184 ASP B C 1
ATOM 4263 O O . ASP B 1 184 ? 61.198 9.896 7.494 1.00 18.60 184 ASP B O 1
ATOM 4268 N N . VAL B 1 185 ? 61.741 11.739 6.266 1.00 18.18 185 VAL B N 1
ATOM 4269 C CA . VAL B 1 185 ? 60.976 12.720 7.093 1.00 17.08 185 VAL B CA 1
ATOM 4270 C C . VAL B 1 185 ? 59.745 13.171 6.306 1.00 16.19 185 VAL B C 1
ATOM 4271 O O . VAL B 1 185 ? 59.903 13.839 5.261 1.00 17.37 185 VAL B O 1
ATOM 4275 N N . ALA B 1 186 ? 58.570 12.746 6.774 1.00 14.64 186 ALA B N 1
ATOM 4276 C CA . ALA B 1 186 ? 57.243 13.065 6.221 1.00 13.77 186 ALA B CA 1
ATOM 4277 C C . ALA B 1 186 ? 56.996 14.571 6.348 1.00 14.15 186 ALA B C 1
ATOM 4278 O O . ALA B 1 186 ? 56.610 15.224 5.330 1.00 15.00 186 ALA B O 1
ATOM 4280 N N . ALA B 1 187 ? 57.247 15.103 7.543 1.00 13.19 187 ALA B N 1
ATOM 4281 C CA . ALA B 1 187 ? 56.723 16.394 8.004 1.00 13.24 187 ALA B CA 1
ATOM 4282 C C . ALA B 1 187 ? 57.491 16.849 9.240 1.00 13.68 187 ALA B C 1
ATOM 4283 O O . ALA B 1 187 ? 57.880 15.999 10.066 1.00 12.89 187 ALA B O 1
ATOM 4285 N N . ILE B 1 188 ? 57.707 18.161 9.307 1.00 14.61 188 ILE B N 1
ATOM 4286 C CA . ILE B 1 188 ? 58.101 18.920 10.521 1.00 15.28 188 ILE B CA 1
ATOM 4287 C C . ILE B 1 188 ? 56.869 19.713 10.981 1.00 16.14 188 ILE B C 1
ATOM 4288 O O . ILE B 1 188 ? 56.327 20.470 10.166 1.00 15.84 188 ILE B O 1
ATOM 4293 N N . PHE B 1 189 ? 56.461 19.519 12.234 1.00 16.38 189 PHE B N 1
ATOM 4294 C CA . PHE B 1 189 ? 55.372 20.247 12.915 1.00 16.97 189 PHE B CA 1
ATOM 4295 C C . PHE B 1 189 ? 55.997 21.300 13.830 1.00 17.88 189 PHE B C 1
ATOM 4296 O O . PHE B 1 189 ? 57.035 21.017 14.429 1.00 17.82 189 PHE B O 1
ATOM 4304 N N . LEU B 1 190 ? 55.311 22.430 13.992 1.00 19.60 190 LEU B N 1
ATOM 4305 C CA . LEU B 1 190 ? 55.720 23.559 14.867 1.00 21.11 190 LEU B CA 1
ATOM 4306 C C . LEU B 1 190 ? 54.563 24.558 15.030 1.00 19.29 190 LEU B C 1
ATOM 4307 O O . LEU B 1 190 ? 53.827 24.792 14.061 1.00 17.12 190 LEU B O 1
ATOM 4312 N N . GLU B 1 191 ? 54.407 25.096 16.238 1.00 20.04 191 GLU B N 1
ATOM 4313 C CA . GLU B 1 191 ? 53.650 26.346 16.525 1.00 20.02 191 GLU B CA 1
ATOM 4314 C C . GLU B 1 191 ? 54.528 27.507 16.077 1.00 20.46 191 GLU B C 1
ATOM 4315 O O . GLU B 1 191 ? 55.688 27.577 16.462 1.00 20.87 191 GLU B O 1
ATOM 4321 N N . PRO B 1 192 ? 54.040 28.439 15.231 1.00 22.10 192 PRO B N 1
ATOM 4322 C CA . PRO B 1 192 ? 54.772 29.684 14.968 1.00 22.15 192 PRO B CA 1
ATOM 4323 C C . PRO B 1 192 ? 55.177 30.456 16.236 1.00 21.56 192 PRO B C 1
ATOM 4324 O O . PRO B 1 192 ? 56.208 31.107 16.227 1.00 19.19 192 PRO B O 1
ATOM 4328 N N . ILE B 1 193 ? 54.353 30.354 17.282 1.00 21.47 193 ILE B N 1
ATOM 4329 C CA . ILE B 1 193 ? 54.653 30.800 18.673 1.00 21.88 193 ILE B CA 1
ATOM 4330 C C . ILE B 1 193 ? 54.095 29.724 19.607 1.00 22.74 193 ILE B C 1
ATOM 4331 O O . ILE B 1 193 ? 52.874 29.460 19.541 1.00 25.51 193 ILE B O 1
ATOM 4336 N N . GLN B 1 194 ? 54.945 29.115 20.429 1.00 23.44 194 GLN B N 1
ATOM 4337 C CA . GLN B 1 194 ? 54.551 28.002 21.325 1.00 25.37 194 GLN B CA 1
ATOM 4338 C C . GLN B 1 194 ? 53.644 28.549 22.437 1.00 30.70 194 GLN B C 1
ATOM 4339 O O . GLN B 1 194 ? 53.993 29.602 23.040 1.00 34.40 194 GLN B O 1
ATOM 4345 N N . GLY B 1 195 ? 52.537 27.854 22.708 1.00 33.45 195 GLY B N 1
ATOM 4346 C CA . GLY B 1 195 ? 51.412 28.371 23.510 1.00 35.52 195 GLY B CA 1
ATOM 4347 C C . GLY B 1 195 ? 51.400 27.849 24.937 1.00 39.50 195 GLY B C 1
ATOM 4348 O O . GLY B 1 195 ? 51.502 28.689 25.853 1.00 38.77 195 GLY B O 1
ATOM 4349 N N . GLU B 1 196 ? 51.257 26.526 25.134 1.00 44.53 196 GLU B N 1
ATOM 4350 C CA . GLU B 1 196 ? 50.774 25.950 26.425 1.00 45.82 196 GLU B CA 1
ATOM 4351 C C . GLU B 1 196 ? 51.884 25.965 27.496 1.00 44.31 196 GLU B C 1
ATOM 4352 O O . GLU B 1 196 ? 51.500 25.866 28.688 1.00 45.92 196 GLU B O 1
ATOM 4358 N N . THR B 1 197 ? 53.170 26.123 27.133 1.00 40.77 197 THR B N 1
ATOM 4359 C CA . THR B 1 197 ? 54.311 26.206 28.100 1.00 44.45 197 THR B CA 1
ATOM 4360 C C . THR B 1 197 ? 54.779 27.660 28.251 1.00 42.42 197 THR B C 1
ATOM 4361 O O . THR B 1 197 ? 56.006 27.887 28.344 1.00 44.46 197 THR B O 1
ATOM 4365 N N . GLY B 1 198 ? 53.843 28.603 28.320 1.00 41.71 198 GLY B N 1
ATOM 4366 C CA . GLY B 1 198 ? 54.130 30.047 28.280 1.00 42.79 198 GLY B CA 1
ATOM 4367 C C . GLY B 1 198 ? 54.135 30.473 26.834 1.00 43.04 198 GLY B C 1
ATOM 4368 O O . GLY B 1 198 ? 53.647 29.692 26.004 1.00 44.08 198 GLY B O 1
ATOM 4369 N N . VAL B 1 199 ? 54.676 31.639 26.516 1.00 38.19 199 VAL B N 1
ATOM 4370 C CA . VAL B 1 199 ? 54.560 32.188 25.139 1.00 34.74 199 VAL B CA 1
ATOM 4371 C C . VAL B 1 199 ? 55.965 32.372 24.561 1.00 34.58 199 VAL B C 1
ATOM 4372 O O . VAL B 1 199 ? 56.574 33.398 24.829 1.00 38.90 199 VAL B O 1
ATOM 4376 N N . VAL B 1 200 ? 56.458 31.386 23.809 1.00 35.67 200 VAL B N 1
ATOM 4377 C CA . VAL B 1 200 ? 57.798 31.419 23.148 1.00 32.07 200 VAL B CA 1
ATOM 4378 C C . VAL B 1 200 ? 57.577 31.625 21.654 1.00 29.75 200 VAL B C 1
ATOM 4379 O O . VAL B 1 200 ? 57.108 30.735 20.950 1.00 28.30 200 VAL B O 1
ATOM 4383 N N . PRO B 1 201 ? 57.925 32.803 21.115 1.00 27.38 201 PRO B N 1
ATOM 4384 C CA . PRO B 1 201 ? 57.870 33.013 19.673 1.00 27.72 201 PRO B CA 1
ATOM 4385 C C . PRO B 1 201 ? 59.069 32.379 18.945 1.00 26.41 201 PRO B C 1
ATOM 4386 O O . PRO B 1 201 ? 60.185 32.338 19.488 1.00 23.06 201 PRO B O 1
ATOM 4390 N N . ALA B 1 202 ? 58.816 31.888 17.730 1.00 25.59 202 ALA B N 1
ATOM 4391 C CA . ALA B 1 202 ? 59.862 31.393 16.811 1.00 26.54 202 ALA B CA 1
ATOM 4392 C C . ALA B 1 202 ? 60.937 32.468 16.703 1.00 27.04 202 ALA B C 1
ATOM 4393 O O . ALA B 1 202 ? 60.615 33.625 16.421 1.00 28.25 202 ALA B O 1
ATOM 4395 N N . PRO B 1 203 ? 62.223 32.147 16.975 1.00 25.33 203 PRO B N 1
ATOM 4396 C CA . PRO B 1 203 ? 63.298 33.109 16.754 1.00 27.25 203 PRO B CA 1
ATOM 4397 C C . PRO B 1 203 ? 63.248 33.637 15.312 1.00 30.90 203 PRO B C 1
ATOM 4398 O O . PRO B 1 203 ? 62.915 32.877 14.414 1.00 32.75 203 PRO B O 1
ATOM 4402 N N . GLU B 1 204 ? 63.523 34.934 15.131 1.00 33.22 204 GLU B N 1
ATOM 4403 C CA . GLU B 1 204 ? 63.767 35.552 13.804 1.00 33.72 204 GLU B CA 1
ATOM 4404 C C . GLU B 1 204 ? 64.610 34.579 12.974 1.00 30.46 204 GLU B C 1
ATOM 4405 O O . GLU B 1 204 ? 65.681 34.209 13.461 1.00 27.15 204 GLU B O 1
ATOM 4411 N N . GLY B 1 205 ? 64.121 34.179 11.788 1.00 30.04 205 GLY B N 1
ATOM 4412 C CA . GLY B 1 205 ? 64.867 33.393 10.776 1.00 27.73 205 GLY B CA 1
ATOM 4413 C C . GLY B 1 205 ? 64.578 31.897 10.837 1.00 26.07 205 GLY B C 1
ATOM 4414 O O . GLY B 1 205 ? 64.959 31.194 9.889 1.00 25.39 205 GLY B O 1
ATOM 4415 N N . PHE B 1 206 ? 63.948 31.418 11.912 1.00 24.32 206 PHE B N 1
ATOM 4416 C CA . PHE B 1 206 ? 63.680 29.980 12.162 1.00 26.15 206 PHE B CA 1
ATOM 4417 C C . PHE B 1 206 ? 62.663 29.412 11.160 1.00 27.84 206 PHE B C 1
ATOM 4418 O O . PHE B 1 206 ? 62.966 28.347 10.560 1.00 30.46 206 PHE B O 1
ATOM 4426 N N . LEU B 1 207 ? 61.504 30.061 10.974 1.00 26.43 207 LEU B N 1
ATOM 4427 C CA . LEU B 1 207 ? 60.480 29.580 10.003 1.00 26.02 207 LEU B CA 1
ATOM 4428 C C . LEU B 1 207 ? 61.045 29.591 8.571 1.00 26.16 207 LEU B C 1
ATOM 4429 O O . LEU B 1 207 ? 60.761 28.620 7.850 1.00 28.79 207 LEU B O 1
ATOM 4434 N N . LYS B 1 208 ? 61.825 30.604 8.171 1.00 27.02 208 LYS B N 1
ATOM 4435 C CA . LYS B 1 208 ? 62.483 30.647 6.828 1.00 28.86 208 LYS B CA 1
ATOM 4436 C C . LYS B 1 208 ? 63.406 29.428 6.676 1.00 24.86 208 LYS B C 1
ATOM 4437 O O . LYS B 1 208 ? 63.504 28.898 5.573 1.00 22.24 208 LYS B O 1
ATOM 4443 N N . ALA B 1 209 ? 64.105 29.053 7.753 1.00 23.06 209 ALA B N 1
ATOM 4444 C CA . ALA B 1 209 ? 65.141 27.995 7.771 1.00 22.66 209 ALA B CA 1
ATOM 4445 C C . ALA B 1 209 ? 64.442 26.647 7.700 1.00 22.53 209 ALA B C 1
ATOM 4446 O O . ALA B 1 209 ? 65.033 25.735 7.084 1.00 22.32 209 ALA B O 1
ATOM 4448 N N . VAL B 1 210 ? 63.251 26.545 8.308 1.00 21.41 210 VAL B N 1
ATOM 4449 C CA . VAL B 1 210 ? 62.455 25.279 8.345 1.00 21.82 210 VAL B CA 1
ATOM 4450 C C . VAL B 1 210 ? 61.899 25.061 6.930 1.00 21.37 210 VAL B C 1
ATOM 4451 O O . VAL B 1 210 ? 61.833 23.889 6.495 1.00 19.95 210 VAL B O 1
ATOM 4455 N N . ARG B 1 211 ? 61.563 26.151 6.231 1.00 22.32 211 ARG B N 1
ATOM 4456 C CA . ARG B 1 211 ? 61.042 26.114 4.838 1.00 24.60 211 ARG B CA 1
ATOM 4457 C C . ARG B 1 211 ? 62.164 25.673 3.894 1.00 24.38 211 ARG B C 1
ATOM 4458 O O . ARG B 1 211 ? 61.937 24.716 3.143 1.00 25.12 211 ARG B O 1
ATOM 4466 N N . GLU B 1 212 ? 63.327 26.322 3.939 1.00 27.31 212 GLU B N 1
ATOM 4467 C CA . GLU B 1 212 ? 64.509 25.934 3.103 1.00 30.78 212 GLU B CA 1
ATOM 4468 C C . GLU B 1 212 ? 64.754 24.430 3.313 1.00 25.39 212 GLU B C 1
ATOM 4469 O O . GLU B 1 212 ? 64.916 23.727 2.325 1.00 23.12 212 GLU B O 1
ATOM 4475 N N . LEU B 1 213 ? 64.740 23.962 4.565 1.00 23.32 213 LEU B N 1
ATOM 4476 C CA . LEU B 1 213 ? 65.101 22.566 4.935 1.00 22.17 213 LEU B CA 1
ATOM 4477 C C . LEU B 1 213 ? 64.047 21.613 4.371 1.00 19.89 213 LEU B C 1
ATOM 4478 O O . LEU B 1 213 ? 64.412 20.670 3.636 1.00 20.02 213 LEU B O 1
ATOM 4483 N N . CYS B 1 214 ? 62.782 21.882 4.663 1.00 18.94 214 CYS B N 1
ATOM 4484 C CA . CYS B 1 214 ? 61.650 21.078 4.151 1.00 19.85 214 CYS B CA 1
ATOM 4485 C C . CYS B 1 214 ? 61.740 21.040 2.610 1.00 21.91 214 CYS B C 1
ATOM 4486 O O . CYS B 1 214 ? 61.539 19.940 2.041 1.00 23.70 214 CYS B O 1
ATOM 4489 N N . ASP B 1 215 ? 62.068 22.162 1.957 1.00 21.57 215 ASP B N 1
ATOM 4490 C CA . ASP B 1 215 ? 62.064 22.278 0.470 1.00 24.18 215 ASP B CA 1
ATOM 4491 C C . ASP B 1 215 ? 63.105 21.322 -0.130 1.00 24.49 215 ASP B C 1
ATOM 4492 O O . ASP B 1 215 ? 62.735 20.553 -1.056 1.00 22.02 215 ASP B O 1
ATOM 4497 N N . GLU B 1 216 ? 64.328 21.305 0.407 1.00 25.79 216 GLU B N 1
ATOM 4498 C CA . GLU B 1 216 ? 65.413 20.492 -0.202 1.00 29.76 216 GLU B CA 1
ATOM 4499 C C . GLU B 1 216 ? 65.190 18.989 0.016 1.00 27.04 216 GLU B C 1
ATOM 4500 O O . GLU B 1 216 ? 65.726 18.247 -0.781 1.00 27.55 216 GLU B O 1
ATOM 4506 N N . TYR B 1 217 ? 64.430 18.531 1.011 1.00 25.90 217 TYR B N 1
ATOM 4507 C CA . TYR B 1 217 ? 64.322 17.070 1.282 1.00 25.41 217 TYR B CA 1
ATOM 4508 C C . TYR B 1 217 ? 62.898 16.547 1.041 1.00 24.83 217 TYR B C 1
ATOM 4509 O O . TYR B 1 217 ? 62.677 15.359 1.229 1.00 23.97 217 TYR B O 1
ATOM 4518 N N . GLY B 1 218 ? 61.977 17.385 0.556 1.00 25.13 218 GLY B N 1
ATOM 4519 C CA . GLY B 1 218 ? 60.592 16.977 0.226 1.00 23.77 218 GLY B CA 1
ATOM 4520 C C . GLY B 1 218 ? 59.747 16.780 1.479 1.00 21.56 218 GLY B C 1
ATOM 4521 O O . GLY B 1 218 ? 58.807 15.985 1.444 1.00 19.31 218 GLY B O 1
ATOM 4522 N N . ILE B 1 219 ? 60.084 17.489 2.554 1.00 20.65 219 ILE B N 1
ATOM 4523 C CA . ILE B 1 219 ? 59.364 17.423 3.859 1.00 20.58 219 ILE B CA 1
ATOM 4524 C C . ILE B 1 219 ? 58.217 18.431 3.815 1.00 19.06 219 ILE B C 1
ATOM 4525 O O . ILE B 1 219 ? 58.411 19.473 3.186 1.00 17.81 219 ILE B O 1
ATOM 4530 N N . LEU B 1 220 ? 57.049 18.079 4.363 1.00 19.08 220 LEU B N 1
ATOM 4531 C CA . LEU B 1 220 ? 55.899 19.016 4.526 1.00 18.98 220 LEU B CA 1
ATOM 4532 C C . LEU B 1 220 ? 56.135 19.888 5.760 1.00 18.32 220 LEU B C 1
ATOM 4533 O O . LEU B 1 220 ? 56.267 19.350 6.878 1.00 18.82 220 LEU B O 1
ATOM 4538 N N . MET B 1 221 ? 56.144 21.194 5.578 1.00 17.59 221 MET B N 1
ATOM 4539 C CA . MET B 1 221 ? 56.165 22.135 6.717 1.00 17.13 221 MET B CA 1
ATOM 4540 C C . MET B 1 221 ? 54.732 22.330 7.219 1.00 15.27 221 MET B C 1
ATOM 4541 O O . MET B 1 221 ? 53.877 22.762 6.426 1.00 15.54 221 MET B O 1
ATOM 4546 N N . ILE B 1 222 ? 54.486 22.027 8.488 1.00 13.74 222 ILE B N 1
ATOM 4547 C CA . ILE B 1 222 ? 53.118 21.985 9.072 1.00 13.25 222 ILE B CA 1
ATOM 4548 C C . ILE B 1 222 ? 53.071 22.922 10.273 1.00 13.09 222 ILE B C 1
ATOM 4549 O O . ILE B 1 222 ? 53.569 22.531 11.350 1.00 12.31 222 ILE B O 1
ATOM 4554 N N . THR B 1 223 ? 52.453 24.095 10.072 1.00 13.19 223 THR B N 1
ATOM 4555 C CA . THR B 1 223 ? 52.300 25.158 11.083 1.00 13.72 223 THR B CA 1
ATOM 4556 C C . THR B 1 223 ? 50.971 24.931 11.821 1.00 14.35 223 THR B C 1
ATOM 4557 O O . THR B 1 223 ? 49.878 25.100 11.199 1.00 13.77 223 THR B O 1
ATOM 4561 N N . ASP B 1 224 ? 51.065 24.572 13.101 1.00 14.08 224 ASP B N 1
ATOM 4562 C CA . ASP B 1 224 ? 49.914 24.616 14.033 1.00 14.37 224 ASP B CA 1
ATOM 4563 C C . ASP B 1 224 ? 49.618 26.076 14.387 1.00 14.00 224 ASP B C 1
ATOM 4564 O O . ASP B 1 224 ? 50.335 26.658 15.207 1.00 14.66 224 ASP B O 1
ATOM 4569 N N . GLU B 1 225 ? 48.538 26.598 13.823 1.00 14.86 225 GLU B N 1
ATOM 4570 C CA . GLU B 1 225 ? 48.007 27.973 14.032 1.00 16.06 225 GLU B CA 1
ATOM 4571 C C . GLU B 1 225 ? 46.724 27.929 14.891 1.00 16.17 225 GLU B C 1
ATOM 4572 O O . GLU B 1 225 ? 45.964 28.891 14.843 1.00 16.95 225 GLU B O 1
ATOM 4578 N N . VAL B 1 226 ? 46.497 26.885 15.694 1.00 16.27 226 VAL B N 1
ATOM 4579 C CA . VAL B 1 226 ? 45.224 26.722 16.463 1.00 16.80 226 VAL B CA 1
ATOM 4580 C C . VAL B 1 226 ? 45.059 27.825 17.531 1.00 17.07 226 VAL B C 1
ATOM 4581 O O . VAL B 1 226 ? 43.893 28.246 17.772 1.00 15.05 226 VAL B O 1
ATOM 4585 N N . GLN B 1 227 ? 46.158 28.239 18.188 1.00 18.44 227 GLN B N 1
ATOM 4586 C CA . GLN B 1 227 ? 46.174 29.312 19.220 1.00 17.76 227 GLN B CA 1
ATOM 4587 C C . GLN B 1 227 ? 46.604 30.649 18.592 1.00 17.29 227 GLN B C 1
ATOM 4588 O O . GLN B 1 227 ? 45.990 31.683 18.915 1.00 18.21 227 GLN B O 1
ATOM 4594 N N . THR B 1 228 ? 47.569 30.614 17.686 1.00 17.13 228 THR B N 1
ATOM 4595 C CA . THR B 1 228 ? 48.152 31.827 17.062 1.00 17.80 228 THR B CA 1
ATOM 4596 C C . THR B 1 228 ? 47.291 32.342 15.910 1.00 17.37 228 THR B C 1
ATOM 4597 O O . THR B 1 228 ? 47.479 33.482 15.536 1.00 16.09 228 THR B O 1
ATOM 4601 N N . GLY B 1 229 ? 46.351 31.541 15.419 1.00 17.51 229 GLY B N 1
ATOM 4602 C CA . GLY B 1 229 ? 45.564 31.919 14.234 1.00 17.96 229 GLY B CA 1
ATOM 4603 C C . GLY B 1 229 ? 44.401 32.856 14.457 1.00 18.22 229 GLY B C 1
ATOM 4604 O O . GLY B 1 229 ? 44.163 33.214 15.603 1.00 18.96 229 GLY B O 1
ATOM 4605 N N . VAL B 1 230 ? 43.717 33.227 13.377 1.00 18.91 230 VAL B N 1
ATOM 4606 C CA . VAL B 1 230 ? 42.533 34.138 13.382 1.00 18.65 230 VAL B CA 1
ATOM 4607 C C . VAL B 1 230 ? 42.853 35.531 13.942 1.00 18.13 230 VAL B C 1
ATOM 4608 O O . VAL B 1 230 ? 42.019 36.086 14.637 1.00 16.77 230 VAL B O 1
ATOM 4612 N N . GLY B 1 231 ? 44.041 36.056 13.644 1.00 18.14 231 GLY B N 1
ATOM 4613 C CA . GLY B 1 231 ? 44.365 37.449 13.975 1.00 19.09 231 GLY B CA 1
ATOM 4614 C C . GLY B 1 231 ? 45.026 37.738 15.303 1.00 19.73 231 GLY B C 1
ATOM 4615 O O . GLY B 1 231 ? 45.366 38.886 15.483 1.00 20.58 231 GLY B O 1
ATOM 4616 N N . ARG B 1 232 ? 45.217 36.746 16.163 1.00 18.60 232 ARG B N 1
ATOM 4617 C CA . ARG B 1 232 ? 45.772 36.970 17.517 1.00 20.15 232 ARG B CA 1
ATOM 4618 C C . ARG B 1 232 ? 47.172 37.608 17.512 1.00 19.85 232 ARG B C 1
ATOM 4619 O O . ARG B 1 232 ? 47.409 38.422 18.382 1.00 20.91 232 ARG B O 1
ATOM 4627 N N . THR B 1 233 ? 48.042 37.268 16.566 1.00 18.75 233 THR B N 1
ATOM 4628 C CA . THR B 1 233 ? 49.447 37.744 16.583 1.00 19.97 233 THR B CA 1
ATOM 4629 C C . THR B 1 233 ? 49.639 39.009 15.750 1.00 19.93 233 THR B C 1
ATOM 4630 O O . THR B 1 233 ? 50.781 39.402 15.614 1.00 19.20 233 THR B O 1
ATOM 4634 N N . GLY B 1 234 ? 48.563 39.607 15.234 1.00 22.06 234 GLY B N 1
ATOM 4635 C CA . GLY B 1 234 ? 48.619 40.868 14.456 1.00 22.55 234 GLY B CA 1
ATOM 4636 C C . GLY B 1 234 ? 48.687 40.665 12.943 1.00 24.66 234 GLY B C 1
ATOM 4637 O O . GLY B 1 234 ? 48.528 41.668 12.208 1.00 27.74 234 GLY B O 1
ATOM 4638 N N . ASP B 1 235 ? 48.975 39.437 12.493 1.00 24.60 235 ASP B N 1
ATOM 4639 C CA . ASP B 1 235 ? 48.773 38.902 11.114 1.00 23.87 235 ASP B CA 1
ATOM 4640 C C . ASP B 1 235 ? 47.657 37.848 11.205 1.00 22.00 235 ASP B C 1
ATOM 4641 O O . ASP B 1 235 ? 47.389 37.398 12.332 1.00 21.74 235 ASP B O 1
ATOM 4646 N N . PHE B 1 236 ? 47.002 37.471 10.106 1.00 20.67 236 PHE B N 1
ATOM 4647 C CA . PHE B 1 236 ? 45.918 36.458 10.168 1.00 20.97 236 PHE B CA 1
ATOM 4648 C C . PHE B 1 236 ? 46.513 35.128 10.644 1.00 20.07 236 PHE B C 1
ATOM 4649 O O . PHE B 1 236 ? 45.947 34.487 11.550 1.00 20.26 236 PHE B O 1
ATOM 4657 N N . PHE B 1 237 ? 47.637 34.730 10.056 1.00 18.60 237 PHE B N 1
ATOM 4658 C CA . PHE B 1 237 ? 48.403 33.533 10.465 1.00 18.86 237 PHE B CA 1
ATOM 4659 C C . PHE B 1 237 ? 49.760 34.006 10.987 1.00 18.83 237 PHE B C 1
ATOM 4660 O O . PHE B 1 237 ? 50.385 34.841 10.338 1.00 20.17 237 PHE B O 1
ATOM 4668 N N . ALA B 1 238 ? 50.178 33.537 12.159 1.00 18.76 238 ALA B N 1
ATOM 4669 C CA . ALA B 1 238 ? 51.429 33.984 12.809 1.00 19.18 238 ALA B CA 1
ATOM 4670 C C . ALA B 1 238 ? 52.617 33.724 11.864 1.00 21.00 238 ALA B C 1
ATOM 4671 O O . ALA B 1 238 ? 53.568 34.522 11.926 1.00 22.56 238 ALA B O 1
ATOM 4673 N N . HIS B 1 239 ? 52.544 32.677 11.018 1.00 19.87 239 HIS B N 1
ATOM 4674 C CA . HIS B 1 239 ? 53.581 32.283 10.028 1.00 18.78 239 HIS B CA 1
ATOM 4675 C C . HIS B 1 239 ? 53.753 33.376 8.972 1.00 19.60 239 HIS B C 1
ATOM 4676 O O . HIS B 1 239 ? 54.867 33.497 8.454 1.00 20.34 239 HIS B O 1
ATOM 4683 N N . GLN B 1 240 ? 52.716 34.160 8.679 1.00 20.93 240 GLN B N 1
ATOM 4684 C CA . GLN B 1 240 ? 52.787 35.244 7.658 1.00 22.60 240 GLN B CA 1
ATOM 4685 C C . GLN B 1 240 ? 53.760 36.354 8.098 1.00 24.68 240 GLN B C 1
ATOM 4686 O O . GLN B 1 240 ? 54.328 37.034 7.213 1.00 26.39 240 GLN B O 1
ATOM 4692 N N . HIS B 1 241 ? 54.017 36.499 9.397 1.00 24.30 241 HIS B N 1
ATOM 4693 C CA . HIS B 1 241 ? 54.962 37.506 9.933 1.00 24.11 241 HIS B CA 1
ATOM 4694 C C . HIS B 1 241 ? 56.360 37.175 9.410 1.00 23.34 241 HIS B C 1
ATOM 4695 O O . HIS B 1 241 ? 57.167 38.081 9.294 1.00 22.45 241 HIS B O 1
ATOM 4702 N N . ASP B 1 242 ? 56.626 35.907 9.125 1.00 24.55 242 ASP B N 1
ATOM 4703 C CA . ASP B 1 242 ? 57.989 35.402 8.808 1.00 24.20 242 ASP B CA 1
ATOM 4704 C C . ASP B 1 242 ? 58.130 35.248 7.292 1.00 23.27 242 ASP B C 1
ATOM 4705 O O . ASP B 1 242 ? 59.256 35.055 6.837 1.00 25.73 242 ASP B O 1
ATOM 4710 N N . GLY B 1 243 ? 57.040 35.387 6.537 1.00 23.00 243 GLY B N 1
ATOM 4711 C CA . GLY B 1 243 ? 57.055 35.421 5.062 1.00 24.04 243 GLY B CA 1
ATOM 4712 C C . GLY B 1 243 ? 57.192 34.040 4.432 1.00 24.29 243 GLY B C 1
ATOM 4713 O O . GLY B 1 243 ? 57.635 33.971 3.298 1.00 26.31 243 GLY B O 1
ATOM 4714 N N . VAL B 1 244 ? 56.820 32.973 5.137 1.00 24.10 244 VAL B N 1
ATOM 4715 C CA . VAL B 1 244 ? 56.912 31.565 4.650 1.00 22.97 244 VAL B CA 1
ATOM 4716 C C . VAL B 1 244 ? 55.518 31.106 4.261 1.00 21.63 244 VAL B C 1
ATOM 4717 O O . VAL B 1 244 ? 54.547 31.615 4.827 1.00 22.93 244 VAL B O 1
ATOM 4721 N N . VAL B 1 245 ? 55.449 30.173 3.324 1.00 20.90 245 VAL B N 1
ATOM 4722 C CA . VAL B 1 245 ? 54.207 29.446 2.945 1.00 20.11 245 VAL B CA 1
ATOM 4723 C C . VAL B 1 245 ? 54.367 27.999 3.409 1.00 19.73 245 VAL B C 1
ATOM 4724 O O . VAL B 1 245 ? 55.175 27.265 2.855 1.00 18.56 245 VAL B O 1
ATOM 4728 N N . PRO B 1 246 ? 53.632 27.549 4.450 1.00 20.50 246 PRO B N 1
ATOM 4729 C CA . PRO B 1 246 ? 53.641 26.138 4.841 1.00 20.64 246 PRO B CA 1
ATOM 4730 C C . PRO B 1 246 ? 52.856 25.233 3.882 1.00 19.89 246 PRO B C 1
ATOM 4731 O O . PRO B 1 246 ? 52.073 25.727 3.080 1.00 21.50 246 PRO B O 1
ATOM 4735 N N . ASP B 1 247 ? 53.067 23.928 4.008 1.00 18.35 247 ASP B N 1
ATOM 4736 C CA . ASP B 1 247 ? 52.289 22.903 3.272 1.00 17.51 247 ASP B CA 1
ATOM 4737 C C . ASP B 1 247 ? 50.947 22.684 3.966 1.00 17.46 247 ASP B C 1
ATOM 4738 O O . ASP B 1 247 ? 49.971 22.451 3.240 1.00 18.75 247 ASP B O 1
ATOM 4743 N N . VAL B 1 248 ? 50.884 22.771 5.301 1.00 16.36 248 VAL B N 1
ATOM 4744 C CA . VAL B 1 248 ? 49.641 22.472 6.071 1.00 15.67 248 VAL B CA 1
ATOM 4745 C C . VAL B 1 248 ? 49.467 23.481 7.214 1.00 16.12 248 VAL B C 1
ATOM 4746 O O . VAL B 1 248 ? 50.414 23.715 7.987 1.00 17.35 248 VAL B O 1
ATOM 4750 N N . VAL B 1 249 ? 48.264 24.014 7.373 1.00 16.23 249 VAL B N 1
ATOM 4751 C CA . VAL B 1 249 ? 47.941 24.922 8.505 1.00 16.66 249 VAL B CA 1
ATOM 4752 C C . VAL B 1 249 ? 46.776 24.328 9.290 1.00 16.85 249 VAL B C 1
ATOM 4753 O O . VAL B 1 249 ? 45.713 24.144 8.684 1.00 19.36 249 VAL B O 1
ATOM 4757 N N . THR B 1 250 ? 46.952 24.088 10.585 1.00 17.10 250 THR B N 1
ATOM 4758 C CA . THR B 1 250 ? 45.869 23.558 11.461 1.00 18.50 250 THR B CA 1
ATOM 4759 C C . THR B 1 250 ? 45.309 24.720 12.280 1.00 18.51 250 THR B C 1
ATOM 4760 O O . THR B 1 250 ? 46.078 25.619 12.619 1.00 17.44 250 THR B O 1
ATOM 4764 N N . MET B 1 251 ? 43.983 24.725 12.435 1.00 19.00 251 MET B N 1
ATOM 4765 C CA . MET B 1 251 ? 43.165 25.808 13.027 1.00 18.23 251 MET B CA 1
ATOM 4766 C C . MET B 1 251 ? 42.038 25.202 13.860 1.00 18.56 251 MET B C 1
ATOM 4767 O O . MET B 1 251 ? 41.558 24.053 13.555 1.00 17.72 251 MET B O 1
ATOM 4772 N N . ALA B 1 252 ? 41.612 25.987 14.839 1.00 18.89 252 ALA B N 1
ATOM 4773 C CA . ALA B 1 252 ? 40.375 25.814 15.618 1.00 20.67 252 ALA B CA 1
ATOM 4774 C C . ALA B 1 252 ? 40.232 27.066 16.490 1.00 20.69 252 ALA B C 1
ATOM 4775 O O . ALA B 1 252 ? 40.114 28.138 15.925 1.00 25.35 252 ALA B O 1
ATOM 4777 N N . LYS B 1 253 ? 40.158 26.847 17.800 1.00 20.76 253 LYS B N 1
ATOM 4778 C CA . LYS B 1 253 ? 39.968 27.890 18.840 1.00 20.79 253 LYS B CA 1
ATOM 4779 C C . LYS B 1 253 ? 39.258 29.146 18.364 1.00 19.86 253 LYS B C 1
ATOM 4780 O O . LYS B 1 253 ? 38.027 29.200 18.454 1.00 21.90 253 LYS B O 1
ATOM 4786 N N . GLY B 1 254 ? 40.013 30.088 17.858 1.00 18.93 254 GLY B N 1
ATOM 4787 C CA . GLY B 1 254 ? 39.440 31.396 17.478 1.00 19.46 254 GLY B CA 1
ATOM 4788 C C . GLY B 1 254 ? 38.521 31.355 16.257 1.00 18.59 254 GLY B C 1
ATOM 4789 O O . GLY B 1 254 ? 37.680 32.256 16.118 1.00 18.18 254 GLY B O 1
ATOM 4790 N N . LEU B 1 255 ? 38.684 30.365 15.385 1.00 18.96 255 LEU B N 1
ATOM 4791 C CA . LEU B 1 255 ? 37.919 30.231 14.121 1.00 19.74 255 LEU B CA 1
ATOM 4792 C C . LEU B 1 255 ? 36.425 30.117 14.410 1.00 19.89 255 LEU B C 1
ATOM 4793 O O . LEU B 1 255 ? 35.644 30.610 13.584 1.00 20.57 255 LEU B O 1
ATOM 4798 N N . GLY B 1 256 ? 36.062 29.456 15.508 1.00 19.73 256 GLY B N 1
ATOM 4799 C CA . GLY B 1 256 ? 34.666 29.185 15.893 1.00 21.62 256 GLY B CA 1
ATOM 4800 C C . GLY B 1 256 ? 34.004 30.319 16.666 1.00 21.79 256 GLY B C 1
ATOM 4801 O O . GLY B 1 256 ? 32.780 30.300 16.727 1.00 22.94 256 GLY B O 1
ATOM 4802 N N . GLY B 1 257 ? 34.768 31.278 17.202 1.00 23.51 257 GLY B N 1
ATOM 4803 C CA . GLY B 1 257 ? 34.284 32.324 18.131 1.00 25.25 257 GLY B CA 1
ATOM 4804 C C . GLY B 1 257 ? 33.305 31.779 19.174 1.00 25.17 257 GLY B C 1
ATOM 4805 O O . GLY B 1 257 ? 32.178 32.314 19.295 1.00 28.09 257 GLY B O 1
ATOM 4806 N N . GLY B 1 258 ? 33.669 30.692 19.849 1.00 23.35 258 GLY B N 1
ATOM 4807 C CA . GLY B 1 258 ? 32.871 30.106 20.940 1.00 21.93 258 GLY B CA 1
ATOM 4808 C C . GLY B 1 258 ? 32.141 28.840 20.544 1.00 20.47 258 GLY B C 1
ATOM 4809 O O . GLY B 1 258 ? 31.571 28.188 21.443 1.00 20.12 258 GLY B O 1
ATOM 4810 N N . LEU B 1 259 ? 32.111 28.503 19.253 1.00 19.95 259 LEU B N 1
ATOM 4811 C CA . LEU B 1 259 ? 31.464 27.256 18.771 1.00 18.45 259 LEU B CA 1
ATOM 4812 C C . LEU B 1 259 ? 32.568 26.292 18.374 1.00 18.65 259 LEU B C 1
ATOM 4813 O O . LEU B 1 259 ? 33.623 26.722 17.919 1.00 19.24 259 LEU B O 1
ATOM 4818 N N . PRO B 1 260 ? 32.389 24.970 18.602 1.00 18.27 260 PRO B N 1
ATOM 4819 C CA . PRO B 1 260 ? 33.382 23.977 18.206 1.00 16.79 260 PRO B CA 1
ATOM 4820 C C . PRO B 1 260 ? 33.559 23.926 16.684 1.00 15.63 260 PRO B C 1
ATOM 4821 O O . PRO B 1 260 ? 32.600 23.848 15.974 1.00 14.30 260 PRO B O 1
ATOM 4825 N N . ILE B 1 261 ? 34.811 23.972 16.250 1.00 15.75 261 ILE B N 1
ATOM 4826 C CA . ILE B 1 261 ? 35.229 23.903 14.829 1.00 16.75 261 ILE B CA 1
ATOM 4827 C C . ILE B 1 261 ? 36.750 23.708 14.787 1.00 16.85 261 ILE B C 1
ATOM 4828 O O . ILE B 1 261 ? 37.475 24.142 15.699 1.00 16.43 261 ILE B O 1
ATOM 4833 N N . GLY B 1 262 ? 37.201 23.029 13.747 1.00 16.95 262 GLY B N 1
ATOM 4834 C CA . GLY B 1 262 ? 38.625 22.880 13.415 1.00 16.49 262 GLY B CA 1
ATOM 4835 C C . GLY B 1 262 ? 38.790 22.800 11.914 1.00 15.65 262 GLY B C 1
ATOM 4836 O O . GLY B 1 262 ? 37.777 22.615 11.166 1.00 14.32 262 GLY B O 1
ATOM 4837 N N . ALA B 1 263 ? 40.015 22.964 11.460 1.00 15.12 263 ALA B N 1
ATOM 4838 C CA . ALA B 1 263 ? 40.293 23.005 10.017 1.00 15.12 263 ALA B CA 1
ATOM 4839 C C . ALA B 1 263 ? 41.766 22.720 9.812 1.00 15.03 263 ALA B C 1
ATOM 4840 O O . ALA B 1 263 ? 42.649 23.191 10.609 1.00 14.14 263 ALA B O 1
ATOM 4842 N N . CYS B 1 264 ? 41.971 21.912 8.791 1.00 15.13 264 CYS B N 1
ATOM 4843 C CA . CYS B 1 264 ? 43.288 21.528 8.272 1.00 15.55 264 CYS B CA 1
ATOM 4844 C C . CYS B 1 264 ? 43.340 22.028 6.826 1.00 15.92 264 CYS B C 1
ATOM 4845 O O . CYS B 1 264 ? 42.624 21.486 5.954 1.00 16.41 264 CYS B O 1
ATOM 4848 N N . LEU B 1 265 ? 44.093 23.090 6.610 1.00 15.19 265 LEU B N 1
ATOM 4849 C CA . LEU B 1 265 ? 44.317 23.629 5.262 1.00 16.28 265 LEU B CA 1
ATOM 4850 C C . LEU B 1 265 ? 45.560 22.931 4.703 1.00 16.43 265 LEU B C 1
ATOM 4851 O O . LEU B 1 265 ? 46.507 22.717 5.466 1.00 16.40 265 LEU B O 1
ATOM 4856 N N . ALA B 1 266 ? 45.509 22.493 3.448 1.00 16.21 266 ALA B N 1
ATOM 4857 C CA . ALA B 1 266 ? 46.653 21.905 2.733 1.00 16.76 266 ALA B CA 1
ATOM 4858 C C . ALA B 1 266 ? 46.757 22.556 1.361 1.00 18.08 266 ALA B C 1
ATOM 4859 O O . ALA B 1 266 ? 45.719 22.870 0.784 1.00 17.25 266 ALA B O 1
ATOM 4861 N N . THR B 1 267 ? 47.984 22.765 0.891 1.00 21.61 267 THR B N 1
ATOM 4862 C CA . THR B 1 267 ? 48.306 23.339 -0.445 1.00 24.10 267 THR B CA 1
ATOM 4863 C C . THR B 1 267 ? 49.200 22.330 -1.180 1.00 25.71 267 THR B C 1
ATOM 4864 O O . THR B 1 267 ? 49.868 21.529 -0.495 1.00 27.80 267 THR B O 1
ATOM 4868 N N . GLY B 1 268 ? 49.189 22.344 -2.514 1.00 25.91 268 GLY B N 1
ATOM 4869 C CA . GLY B 1 268 ? 50.077 21.512 -3.347 1.00 27.15 268 GLY B CA 1
ATOM 4870 C C . GLY B 1 268 ? 49.877 20.033 -3.077 1.00 28.05 268 GLY B C 1
ATOM 4871 O O . GLY B 1 268 ? 48.713 19.609 -3.023 1.00 27.05 268 GLY B O 1
ATOM 4872 N N . ARG B 1 269 ? 50.976 19.292 -2.905 1.00 28.81 269 ARG B N 1
ATOM 4873 C CA . ARG B 1 269 ? 51.002 17.808 -2.823 1.00 32.11 269 ARG B CA 1
ATOM 4874 C C . ARG B 1 269 ? 50.170 17.377 -1.601 1.00 31.21 269 ARG B C 1
ATOM 4875 O O . ARG B 1 269 ? 49.277 16.516 -1.771 1.00 28.93 269 ARG B O 1
ATOM 4883 N N . ALA B 1 270 ? 50.408 18.001 -0.440 1.00 28.82 270 ALA B N 1
ATOM 4884 C CA . ALA B 1 270 ? 49.595 17.858 0.792 1.00 27.59 270 ALA B CA 1
ATOM 4885 C C . ALA B 1 270 ? 48.098 17.771 0.467 1.00 25.78 270 ALA B C 1
ATOM 4886 O O . ALA B 1 270 ? 47.430 16.909 1.022 1.00 24.67 270 ALA B O 1
ATOM 4888 N N . ALA B 1 271 ? 47.587 18.677 -0.361 1.00 26.40 271 ALA B N 1
ATOM 4889 C CA . ALA B 1 271 ? 46.149 18.775 -0.694 1.00 27.69 271 ALA B CA 1
ATOM 4890 C C . ALA B 1 271 ? 45.730 17.526 -1.457 1.00 28.38 271 ALA B C 1
ATOM 4891 O O . ALA B 1 271 ? 44.605 17.095 -1.243 1.00 29.39 271 ALA B O 1
ATOM 4893 N N . GLU B 1 272 ? 46.626 16.977 -2.283 1.00 33.70 272 GLU B N 1
ATOM 4894 C CA . GLU B 1 272 ? 46.343 15.871 -3.244 1.00 38.31 272 GLU B CA 1
ATOM 4895 C C . GLU B 1 272 ? 46.325 14.535 -2.491 1.00 38.12 272 GLU B C 1
ATOM 4896 O O . GLU B 1 272 ? 45.605 13.608 -2.929 1.00 38.90 272 GLU B O 1
ATOM 4902 N N . LEU B 1 273 ? 47.095 14.445 -1.400 1.00 37.89 273 LEU B N 1
ATOM 4903 C CA . LEU B 1 273 ? 47.321 13.205 -0.609 1.00 36.14 273 LEU B CA 1
ATOM 4904 C C . LEU B 1 273 ? 46.023 12.713 0.022 1.00 37.44 273 LEU B C 1
ATOM 4905 O O . LEU B 1 273 ? 45.930 11.515 0.288 1.00 34.96 273 LEU B O 1
ATOM 4910 N N . MET B 1 274 ? 45.060 13.608 0.234 1.00 40.46 274 MET B N 1
ATOM 4911 C CA . MET B 1 274 ? 43.737 13.269 0.812 1.00 40.51 274 MET B CA 1
ATOM 4912 C C . MET B 1 274 ? 42.733 13.034 -0.325 1.00 38.59 274 MET B C 1
ATOM 4913 O O . MET B 1 274 ? 42.120 14.021 -0.800 1.00 39.15 274 MET B O 1
ATOM 4918 N N . THR B 1 275 ? 42.563 11.770 -0.727 1.00 37.60 275 THR B N 1
ATOM 4919 C CA . THR B 1 275 ? 41.689 11.322 -1.850 1.00 37.29 275 THR B CA 1
ATOM 4920 C C . THR B 1 275 ? 40.377 10.788 -1.282 1.00 36.22 275 THR B C 1
ATOM 4921 O O . THR B 1 275 ? 40.332 10.432 -0.117 1.00 38.44 275 THR B O 1
ATOM 4925 N N . PRO B 1 276 ? 39.271 10.734 -2.060 1.00 38.00 276 PRO B N 1
ATOM 4926 C CA . PRO B 1 276 ? 37.967 10.290 -1.556 1.00 38.27 276 PRO B CA 1
ATOM 4927 C C . PRO B 1 276 ? 37.977 9.031 -0.674 1.00 39.53 276 PRO B C 1
ATOM 4928 O O . PRO B 1 276 ? 38.479 8.010 -1.118 1.00 45.02 276 PRO B O 1
ATOM 4932 N N . GLY B 1 277 ? 37.434 9.149 0.547 1.00 39.67 277 GLY B N 1
ATOM 4933 C CA . GLY B 1 277 ? 37.300 8.067 1.544 1.00 38.14 277 GLY B CA 1
ATOM 4934 C C . GLY B 1 277 ? 38.506 7.948 2.483 1.00 38.47 277 GLY B C 1
ATOM 4935 O O . GLY B 1 277 ? 38.413 7.132 3.413 1.00 34.68 277 GLY B O 1
ATOM 4936 N N . LYS B 1 278 ? 39.599 8.704 2.273 1.00 37.01 278 LYS B N 1
ATOM 4937 C CA . LYS B 1 278 ? 40.880 8.547 3.034 1.00 37.85 278 LYS B CA 1
ATOM 4938 C C . LYS B 1 278 ? 40.736 9.109 4.465 1.00 34.74 278 LYS B C 1
ATOM 4939 O O . LYS B 1 278 ? 41.427 8.590 5.374 1.00 31.92 278 LYS B O 1
ATOM 4945 N N . HIS B 1 279 ? 39.891 10.126 4.662 1.00 32.18 279 HIS B N 1
ATOM 4946 C CA . HIS B 1 279 ? 39.581 10.727 5.990 1.00 32.83 279 HIS B CA 1
ATOM 4947 C C . HIS B 1 279 ? 38.126 11.219 5.989 1.00 34.02 279 HIS B C 1
ATOM 4948 O O . HIS B 1 279 ? 37.485 11.187 4.927 1.00 36.77 279 HIS B O 1
ATOM 4955 N N . GLY B 1 280 ? 37.607 11.595 7.157 1.00 34.32 280 GLY B N 1
ATOM 4956 C CA . GLY B 1 280 ? 36.216 12.040 7.324 1.00 34.40 280 GLY B CA 1
ATOM 4957 C C . GLY B 1 280 ? 35.884 12.328 8.779 1.00 33.72 280 GLY B C 1
ATOM 4958 O O . GLY B 1 280 ? 36.753 12.083 9.662 1.00 31.13 280 GLY B O 1
ATOM 4959 N N . THR B 1 281 ? 34.669 12.845 8.998 1.00 31.70 281 THR B N 1
ATOM 4960 C CA . THR B 1 281 ? 34.054 13.199 10.309 1.00 33.70 281 THR B CA 1
ATOM 4961 C C . THR B 1 281 ? 32.604 13.612 9.997 1.00 36.15 281 THR B C 1
ATOM 4962 O O . THR B 1 281 ? 32.391 14.265 8.936 1.00 40.72 281 THR B O 1
ATOM 4966 N N . THR B 1 282 ? 31.628 13.229 10.825 1.00 35.09 282 THR B N 1
ATOM 4967 C CA . THR B 1 282 ? 30.199 13.557 10.581 1.00 34.16 282 THR B CA 1
ATOM 4968 C C . THR B 1 282 ? 30.045 15.078 10.687 1.00 30.87 282 THR B C 1
ATOM 4969 O O . THR B 1 282 ? 29.547 15.661 9.692 1.00 28.21 282 THR B O 1
ATOM 4973 N N . PHE B 1 283 ? 30.504 15.685 11.802 1.00 26.25 283 PHE B N 1
ATOM 4974 C CA . PHE B 1 283 ? 30.183 17.090 12.188 1.00 25.73 283 PHE B CA 1
ATOM 4975 C C . PHE B 1 283 ? 30.970 18.110 11.362 1.00 27.22 283 PHE B C 1
ATOM 4976 O O . PHE B 1 283 ? 30.511 19.281 11.326 1.00 30.42 283 PHE B O 1
ATOM 4984 N N . GLY B 1 284 ? 32.079 17.693 10.736 1.00 26.73 284 GLY B N 1
ATOM 4985 C CA . GLY B 1 284 ? 32.928 18.522 9.847 1.00 27.04 284 GLY B CA 1
ATOM 4986 C C . GLY B 1 284 ? 32.121 19.297 8.808 1.00 26.55 284 GLY B C 1
ATOM 4987 O O . GLY B 1 284 ? 31.397 18.660 8.006 1.00 27.65 284 GLY B O 1
ATOM 4988 N N . GLY B 1 285 ? 32.247 20.626 8.827 1.00 24.30 285 GLY B N 1
ATOM 4989 C CA . GLY B 1 285 ? 31.486 21.543 7.976 1.00 24.64 285 GLY B CA 1
ATOM 4990 C C . GLY B 1 285 ? 30.112 21.815 8.543 1.00 25.03 285 GLY B C 1
ATOM 4991 O O . GLY B 1 285 ? 29.246 22.250 7.758 1.00 26.61 285 GLY B O 1
ATOM 4992 N N . ASN B 1 286 ? 29.923 21.599 9.854 1.00 24.35 286 ASN B N 1
ATOM 4993 C CA . ASN B 1 286 ? 28.683 21.951 10.607 1.00 21.89 286 ASN B CA 1
ATOM 4994 C C . ASN B 1 286 ? 28.204 23.333 10.175 1.00 22.19 286 ASN B C 1
ATOM 4995 O O . ASN B 1 286 ? 28.943 24.322 10.247 1.00 21.70 286 ASN B O 1
ATOM 5000 N N . PRO B 1 287 ? 26.961 23.456 9.665 1.00 22.10 287 PRO B N 1
ATOM 5001 C CA . PRO B 1 287 ? 26.457 24.764 9.244 1.00 21.62 287 PRO B CA 1
ATOM 5002 C C . PRO B 1 287 ? 26.425 25.837 10.341 1.00 21.02 287 PRO B C 1
ATOM 5003 O O . PRO B 1 287 ? 26.599 27.005 10.012 1.00 20.22 287 PRO B O 1
ATOM 5007 N N . VAL B 1 288 ? 26.215 25.465 11.602 1.00 21.00 288 VAL B N 1
ATOM 5008 C CA . VAL B 1 288 ? 26.051 26.492 12.678 1.00 21.62 288 VAL B CA 1
ATOM 5009 C C . VAL B 1 288 ? 27.445 27.024 13.021 1.00 21.39 288 VAL B C 1
ATOM 5010 O O . VAL B 1 288 ? 27.659 28.238 12.958 1.00 24.07 288 VAL B O 1
ATOM 5014 N N . ALA B 1 289 ? 28.394 26.134 13.272 1.00 21.64 289 ALA B N 1
ATOM 5015 C CA . ALA B 1 289 ? 29.792 26.485 13.609 1.00 21.22 289 ALA B CA 1
ATOM 5016 C C . ALA B 1 289 ? 30.429 27.318 12.487 1.00 20.43 289 ALA B C 1
ATOM 5017 O O . ALA B 1 289 ? 31.099 28.344 12.780 1.00 18.81 289 ALA B O 1
ATOM 5019 N N . CYS B 1 290 ? 30.278 26.865 11.246 1.00 20.17 290 CYS B N 1
ATOM 5020 C CA . CYS B 1 290 ? 30.826 27.563 10.051 1.00 20.25 290 CYS B CA 1
ATOM 5021 C C . CYS B 1 290 ? 30.140 28.940 9.889 1.00 20.44 290 CYS B C 1
ATOM 5022 O O . CYS B 1 290 ? 30.821 29.905 9.471 1.00 21.35 290 CYS B O 1
ATOM 5025 N N . ALA B 1 291 ? 28.850 29.061 10.225 1.00 19.76 291 ALA B N 1
ATOM 5026 C CA . ALA B 1 291 ? 28.116 30.347 10.198 1.00 18.80 291 ALA B CA 1
ATOM 5027 C C . ALA B 1 291 ? 28.796 31.298 11.183 1.00 19.06 291 ALA B C 1
ATOM 5028 O O . ALA B 1 291 ? 29.037 32.462 10.776 1.00 19.26 291 ALA B O 1
ATOM 5030 N N . ALA B 1 292 ? 29.148 30.819 12.389 1.00 17.76 292 ALA B N 1
ATOM 5031 C CA . ALA B 1 292 ? 29.868 31.611 13.420 1.00 18.03 292 ALA B CA 1
ATOM 5032 C C . ALA B 1 292 ? 31.275 31.956 12.923 1.00 18.28 292 ALA B C 1
ATOM 5033 O O . ALA B 1 292 ? 31.742 33.102 13.171 1.00 16.04 292 ALA B O 1
ATOM 5035 N N . ALA B 1 293 ? 31.931 30.998 12.257 1.00 18.94 293 ALA B N 1
ATOM 5036 C CA . ALA B 1 293 ? 33.281 31.179 11.680 1.00 20.78 293 ALA B CA 1
ATOM 5037 C C . ALA B 1 293 ? 33.234 32.296 10.636 1.00 21.93 293 ALA B C 1
ATOM 5038 O O . ALA B 1 293 ? 34.099 33.193 10.716 1.00 22.71 293 ALA B O 1
ATOM 5040 N N . LYS B 1 294 ? 32.250 32.257 9.726 1.00 23.53 294 LYS B N 1
ATOM 5041 C CA . LYS B 1 294 ? 32.053 33.298 8.684 1.00 25.13 294 LYS B CA 1
ATOM 5042 C C . LYS B 1 294 ? 32.004 34.672 9.370 1.00 24.21 294 LYS B C 1
ATOM 5043 O O . LYS B 1 294 ? 32.757 35.560 8.943 1.00 26.59 294 LYS B O 1
ATOM 5049 N N . ALA B 1 295 ? 31.188 34.823 10.412 1.00 20.65 295 ALA B N 1
ATOM 5050 C CA . ALA B 1 295 ? 30.953 36.104 11.105 1.00 20.62 295 ALA B CA 1
ATOM 5051 C C . ALA B 1 295 ? 32.250 36.601 11.757 1.00 20.38 295 ALA B C 1
ATOM 5052 O O . ALA B 1 295 ? 32.528 37.820 11.675 1.00 20.91 295 ALA B O 1
ATOM 5054 N N . VAL B 1 296 ? 33.024 35.690 12.353 1.00 20.32 296 VAL B N 1
ATOM 5055 C CA . VAL B 1 296 ? 34.359 35.970 12.967 1.00 19.18 296 VAL B CA 1
ATOM 5056 C C . VAL B 1 296 ? 35.263 36.526 11.863 1.00 19.23 296 VAL B C 1
ATOM 5057 O O . VAL B 1 296 ? 35.781 37.644 12.026 1.00 19.12 296 VAL B O 1
ATOM 5061 N N . LEU B 1 297 ? 35.391 35.803 10.748 1.00 20.72 297 LEU B N 1
ATOM 5062 C CA . LEU B 1 297 ? 36.265 36.198 9.611 1.00 21.06 297 LEU B CA 1
ATOM 5063 C C . LEU B 1 297 ? 35.870 37.591 9.099 1.00 24.12 297 LEU B C 1
ATOM 5064 O O . LEU B 1 297 ? 36.779 38.335 8.675 1.00 25.74 297 LEU B O 1
ATOM 5069 N N . SER B 1 298 ? 34.578 37.942 9.104 1.00 25.69 298 SER B N 1
ATOM 5070 C CA . SER B 1 298 ? 34.108 39.237 8.547 1.00 28.09 298 SER B CA 1
ATOM 5071 C C . SER B 1 298 ? 34.615 40.378 9.441 1.00 28.39 298 SER B C 1
ATOM 5072 O O . SER B 1 298 ? 34.982 41.421 8.891 1.00 31.05 298 SER B O 1
ATOM 5075 N N . VAL B 1 299 ? 34.721 40.168 10.758 1.00 30.58 299 VAL B N 1
ATOM 5076 C CA . VAL B 1 299 ? 35.146 41.230 11.727 1.00 28.53 299 VAL B CA 1
ATOM 5077 C C . VAL B 1 299 ? 36.677 41.310 11.769 1.00 27.48 299 VAL B C 1
ATOM 5078 O O . VAL B 1 299 ? 37.188 42.431 11.859 1.00 27.31 299 VAL B O 1
ATOM 5082 N N . VAL B 1 300 ? 37.365 40.172 11.658 1.00 27.84 300 VAL B N 1
ATOM 5083 C CA . VAL B 1 300 ? 38.854 40.046 11.724 1.00 26.80 300 VAL B CA 1
ATOM 5084 C C . VAL B 1 300 ? 39.434 40.227 10.312 1.00 28.24 300 VAL B C 1
ATOM 5085 O O . VAL B 1 300 ? 39.941 39.231 9.740 1.00 25.37 300 VAL B O 1
ATOM 5089 N N . ASP B 1 301 ? 39.339 41.447 9.762 1.00 28.48 301 ASP B N 1
ATOM 5090 C CA . ASP B 1 301 ? 39.911 41.820 8.435 1.00 29.10 301 ASP B CA 1
ATOM 5091 C C . ASP B 1 301 ? 41.300 42.393 8.673 1.00 29.12 301 ASP B C 1
ATOM 5092 O O . ASP B 1 301 ? 41.644 42.564 9.848 1.00 31.12 301 ASP B O 1
ATOM 5097 N N . ASP B 1 302 ? 42.039 42.704 7.604 1.00 29.86 302 ASP B N 1
ATOM 5098 C CA . ASP B 1 302 ? 43.437 43.225 7.677 1.00 30.54 302 ASP B CA 1
ATOM 5099 C C . ASP B 1 302 ? 43.533 44.404 8.660 1.00 26.82 302 ASP B C 1
ATOM 5100 O O . ASP B 1 302 ? 44.534 44.467 9.391 1.00 24.68 302 ASP B O 1
ATOM 5105 N N . ALA B 1 303 ? 42.545 45.306 8.670 1.00 27.21 303 ALA B N 1
ATOM 5106 C CA . ALA B 1 303 ? 42.521 46.527 9.523 1.00 28.06 303 ALA B CA 1
ATOM 5107 C C . ALA B 1 303 ? 42.448 46.120 10.997 1.00 25.81 303 ALA B C 1
ATOM 5108 O O . ALA B 1 303 ? 43.191 46.697 11.788 1.00 24.36 303 ALA B O 1
ATOM 5110 N N . PHE B 1 304 ? 41.590 45.151 11.324 1.00 25.48 304 PHE B N 1
ATOM 5111 C CA . PHE B 1 304 ? 41.383 44.600 12.695 1.00 24.70 304 PHE B CA 1
ATOM 5112 C C . PHE B 1 304 ? 42.668 43.916 13.163 1.00 23.71 304 PHE B C 1
ATOM 5113 O O . PHE B 1 304 ? 42.991 44.027 14.349 1.00 23.27 304 PHE B O 1
ATOM 5121 N N . CYS B 1 305 ? 43.367 43.232 12.258 1.00 24.46 305 CYS B N 1
ATOM 5122 C CA . CYS B 1 305 ? 44.665 42.552 12.526 1.00 24.68 305 CYS B CA 1
ATOM 5123 C C . CYS B 1 305 ? 45.760 43.585 12.806 1.00 24.85 305 CYS B C 1
ATOM 5124 O O . CYS B 1 305 ? 46.529 43.355 13.761 1.00 26.83 305 CYS B O 1
ATOM 5127 N N . ALA B 1 306 ? 45.833 44.665 12.013 1.00 23.17 306 ALA B N 1
ATOM 5128 C CA . ALA B 1 306 ? 46.745 45.810 12.250 1.00 22.29 306 ALA B CA 1
ATOM 5129 C C . ALA B 1 306 ? 46.476 46.370 13.645 1.00 22.18 306 ALA B C 1
ATOM 5130 O O . ALA B 1 306 ? 47.439 46.695 14.361 1.00 20.61 306 ALA B O 1
ATOM 5132 N N . GLU B 1 307 ? 45.203 46.434 14.026 1.00 22.92 307 GLU B N 1
ATOM 5133 C CA . GLU B 1 307 ? 44.758 46.946 15.350 1.00 23.98 307 GLU B CA 1
ATOM 5134 C C . GLU B 1 307 ? 45.141 45.963 16.461 1.00 23.47 307 GLU B C 1
ATOM 5135 O O . GLU B 1 307 ? 45.441 46.432 17.594 1.00 24.61 307 GLU B O 1
ATOM 5141 N N . VAL B 1 308 ? 45.125 44.658 16.173 1.00 21.83 308 VAL B N 1
ATOM 5142 C CA . VAL B 1 308 ? 45.541 43.634 17.168 1.00 21.50 308 VAL B CA 1
ATOM 5143 C C . VAL B 1 308 ? 47.035 43.846 17.465 1.00 21.87 308 VAL B C 1
ATOM 5144 O O . VAL B 1 308 ? 47.430 43.691 18.622 1.00 19.61 308 VAL B O 1
ATOM 5148 N N . ALA B 1 309 ? 47.816 44.246 16.463 1.00 22.70 309 ALA B N 1
ATOM 5149 C CA . ALA B 1 309 ? 49.266 44.494 16.590 1.00 25.01 309 ALA B CA 1
ATOM 5150 C C . ALA B 1 309 ? 49.513 45.729 17.472 1.00 26.32 309 ALA B C 1
ATOM 5151 O O . ALA B 1 309 ? 50.335 45.646 18.401 1.00 28.98 309 ALA B O 1
ATOM 5153 N N . ARG B 1 310 ? 48.833 46.831 17.173 1.00 28.90 310 ARG B N 1
ATOM 5154 C CA . ARG B 1 310 ? 48.850 48.104 17.941 1.00 30.95 310 ARG B CA 1
ATOM 5155 C C . ARG B 1 310 ? 48.595 47.801 19.424 1.00 31.27 310 ARG B C 1
ATOM 5156 O O . ARG B 1 310 ? 49.404 48.263 20.270 1.00 27.71 310 ARG B O 1
ATOM 5164 N N . LYS B 1 311 ? 47.520 47.049 19.727 1.00 29.59 311 LYS B N 1
ATOM 5165 C CA . LYS B 1 311 ? 47.073 46.773 21.125 1.00 27.79 311 LYS B CA 1
ATOM 5166 C C . LYS B 1 311 ? 48.120 45.901 21.820 1.00 26.06 311 LYS B C 1
ATOM 5167 O O . LYS B 1 311 ? 48.359 46.099 23.017 1.00 27.15 311 LYS B O 1
ATOM 5173 N N . GLY B 1 312 ? 48.772 45.017 21.068 1.00 25.14 312 GLY B N 1
ATOM 5174 C CA . GLY B 1 312 ? 49.890 44.183 21.549 1.00 24.42 312 GLY B CA 1
ATOM 5175 C C . GLY B 1 312 ? 51.068 45.010 22.024 1.00 22.89 312 GLY B C 1
ATOM 5176 O O . GLY B 1 312 ? 51.538 44.758 23.139 1.00 23.09 312 GLY B O 1
ATOM 5177 N N . GLU B 1 313 ? 51.481 46.000 21.244 1.00 23.78 313 GLU B N 1
ATOM 5178 C CA . GLU B 1 313 ? 52.622 46.882 21.584 1.00 23.86 313 GLU B CA 1
ATOM 5179 C C . GLU B 1 313 ? 52.277 47.770 22.780 1.00 22.28 313 GLU B C 1
ATOM 5180 O O . GLU B 1 313 ? 53.191 48.086 23.532 1.00 22.03 313 GLU B O 1
ATOM 5186 N N . LEU B 1 314 ? 51.010 48.142 22.937 1.00 21.18 314 LEU B N 1
ATOM 5187 C CA . LEU B 1 314 ? 50.558 48.939 24.098 1.00 21.67 314 LEU B CA 1
ATOM 5188 C C . LEU B 1 314 ? 50.723 48.124 25.378 1.00 22.14 314 LEU B C 1
ATOM 5189 O O . LEU B 1 314 ? 51.293 48.654 26.316 1.00 23.50 314 LEU B O 1
ATOM 5194 N N . PHE B 1 315 ? 50.257 46.879 25.384 1.00 22.57 315 PHE B N 1
ATOM 5195 C CA . PHE B 1 315 ? 50.400 45.982 26.555 1.00 22.45 315 PHE B CA 1
ATOM 5196 C C . PHE B 1 315 ? 51.873 45.915 26.960 1.00 23.63 315 PHE B C 1
ATOM 5197 O O . PHE B 1 315 ? 52.169 46.261 28.077 1.00 21.27 315 PHE B O 1
ATOM 5205 N N . LYS B 1 316 ? 52.757 45.572 26.030 1.00 25.71 316 LYS B N 1
ATOM 5206 C CA . LYS B 1 316 ? 54.211 45.511 26.294 1.00 25.62 316 LYS B CA 1
ATOM 5207 C C . LYS B 1 316 ? 54.717 46.825 26.892 1.00 25.38 316 LYS B C 1
ATOM 5208 O O . LYS B 1 316 ? 55.464 46.753 27.850 1.00 26.21 316 LYS B O 1
ATOM 5214 N N . GLU B 1 317 ? 54.315 47.966 26.348 1.00 27.99 317 GLU B N 1
ATOM 5215 C CA . GLU B 1 317 ? 54.761 49.304 26.813 1.00 29.55 317 GLU B CA 1
ATOM 5216 C C . GLU B 1 317 ? 54.292 49.592 28.240 1.00 26.81 317 GLU B C 1
ATOM 5217 O O . GLU B 1 317 ? 55.098 50.100 29.025 1.00 24.35 317 GLU B O 1
ATOM 5223 N N . LEU B 1 318 ? 53.027 49.307 28.544 1.00 24.71 318 LEU B N 1
ATOM 5224 C CA . LEU B 1 318 ? 52.480 49.585 29.895 1.00 25.05 318 LEU B CA 1
ATOM 5225 C C . LEU B 1 318 ? 53.041 48.569 30.888 1.00 25.66 318 LEU B C 1
ATOM 5226 O O . LEU B 1 318 ? 53.264 48.957 32.040 1.00 24.90 318 LEU B O 1
ATOM 5231 N N . LEU B 1 319 ? 53.299 47.348 30.430 1.00 23.68 319 LEU B N 1
ATOM 5232 C CA . LEU B 1 319 ? 53.769 46.242 31.296 1.00 23.77 319 LEU B CA 1
ATOM 5233 C C . LEU B 1 319 ? 55.276 46.367 31.568 1.00 24.84 319 LEU B C 1
ATOM 5234 O O . LEU B 1 319 ? 55.727 45.780 32.583 1.00 23.21 319 LEU B O 1
ATOM 5239 N N . ALA B 1 320 ? 56.030 47.062 30.705 1.00 24.97 320 ALA B N 1
ATOM 5240 C CA . ALA B 1 320 ? 57.468 47.367 30.921 1.00 25.11 320 ALA B CA 1
ATOM 5241 C C . ALA B 1 320 ? 57.600 48.207 32.193 1.00 25.92 320 ALA B C 1
ATOM 5242 O O . ALA B 1 320 ? 58.516 47.930 32.985 1.00 27.11 320 ALA B O 1
ATOM 5244 N N . LYS B 1 321 ? 56.658 49.129 32.412 1.00 26.03 321 LYS B N 1
ATOM 5245 C CA . LYS B 1 321 ? 56.615 50.039 33.587 1.00 27.12 321 LYS B CA 1
ATOM 5246 C C . LYS B 1 321 ? 55.950 49.376 34.806 1.00 28.05 321 LYS B C 1
ATOM 5247 O O . LYS B 1 321 ? 55.598 50.127 35.745 1.00 29.95 321 LYS B O 1
ATOM 5253 N N . VAL B 1 322 ? 55.812 48.060 34.820 1.00 25.68 322 VAL B N 1
ATOM 5254 C CA . VAL B 1 322 ? 55.166 47.373 35.966 1.00 25.92 322 VAL B CA 1
ATOM 5255 C C . VAL B 1 322 ? 56.222 46.622 36.775 1.00 27.04 322 VAL B C 1
ATOM 5256 O O . VAL B 1 322 ? 57.004 45.877 36.181 1.00 24.38 322 VAL B O 1
ATOM 5260 N N . ASP B 1 323 ? 56.252 46.863 38.082 1.00 30.51 323 ASP B N 1
ATOM 5261 C CA . ASP B 1 323 ? 57.245 46.222 38.971 1.00 32.47 323 ASP B CA 1
ATOM 5262 C C . ASP B 1 323 ? 56.951 44.726 39.054 1.00 37.01 323 ASP B C 1
ATOM 5263 O O . ASP B 1 323 ? 55.791 44.358 39.233 1.00 44.47 323 ASP B O 1
ATOM 5268 N N . GLY B 1 324 ? 57.974 43.900 38.870 1.00 33.75 324 GLY B N 1
ATOM 5269 C CA . GLY B 1 324 ? 57.800 42.445 38.983 1.00 32.50 324 GLY B CA 1
ATOM 5270 C C . GLY B 1 324 ? 57.964 41.793 37.646 1.00 28.33 324 GLY B C 1
ATOM 5271 O O . GLY B 1 324 ? 58.133 40.593 37.606 1.00 25.78 324 GLY B O 1
ATOM 5272 N N . VAL B 1 325 ? 57.899 42.602 36.598 1.00 24.85 325 VAL B N 1
ATOM 5273 C CA . VAL B 1 325 ? 57.975 42.038 35.230 1.00 24.30 325 VAL B CA 1
ATOM 5274 C C . VAL B 1 325 ? 59.350 42.262 34.636 1.00 23.10 325 VAL B C 1
ATOM 5275 O O . VAL B 1 325 ? 59.852 43.386 34.691 1.00 21.78 325 VAL B O 1
ATOM 5279 N N . VAL B 1 326 ? 59.951 41.170 34.208 1.00 24.15 326 VAL B N 1
ATOM 5280 C CA . VAL B 1 326 ? 61.262 41.190 33.510 1.00 24.24 326 VAL B CA 1
ATOM 5281 C C . VAL B 1 326 ? 61.039 41.519 32.039 1.00 23.08 326 VAL B C 1
ATOM 5282 O O . VAL B 1 326 ? 61.857 42.246 31.495 1.00 24.45 326 VAL B O 1
ATOM 5286 N N . ASP B 1 327 ? 60.056 40.858 31.422 1.00 22.97 327 ASP B N 1
ATOM 5287 C CA . ASP B 1 327 ? 59.839 40.982 29.963 1.00 23.13 327 ASP B CA 1
ATOM 5288 C C . ASP B 1 327 ? 58.419 40.606 29.558 1.00 22.91 327 ASP B C 1
ATOM 5289 O O . ASP B 1 327 ? 57.751 39.932 30.329 1.00 23.08 327 ASP B O 1
ATOM 5294 N N . VAL B 1 328 ? 57.972 41.106 28.414 1.00 22.94 328 VAL B N 1
ATOM 5295 C CA . VAL B 1 328 ? 56.677 40.681 27.822 1.00 22.67 328 VAL B CA 1
ATOM 5296 C C . VAL B 1 328 ? 57.006 40.105 26.446 1.00 24.05 328 VAL B C 1
ATOM 5297 O O . VAL B 1 328 ? 57.343 40.870 25.544 1.00 23.10 328 VAL B O 1
ATOM 5301 N N . ARG B 1 329 ? 56.947 38.783 26.332 1.00 24.47 329 ARG B N 1
ATOM 5302 C CA . ARG B 1 329 ? 57.296 38.092 25.077 1.00 25.69 329 ARG B CA 1
ATOM 5303 C C . ARG B 1 329 ? 56.044 37.863 24.238 1.00 26.01 329 ARG B C 1
ATOM 5304 O O . ARG B 1 329 ? 54.970 37.757 24.803 1.00 26.56 329 ARG B O 1
ATOM 5312 N N . GLY B 1 330 ? 56.205 37.801 22.924 1.00 24.33 330 GLY B N 1
ATOM 5313 C CA . GLY B 1 330 ? 55.075 37.520 22.042 1.00 23.99 330 GLY B CA 1
ATOM 5314 C C . GLY B 1 330 ? 54.734 38.658 21.118 1.00 24.94 330 GLY B C 1
ATOM 5315 O O . GLY B 1 330 ? 55.525 39.589 21.047 1.00 24.86 330 GLY B O 1
ATOM 5316 N N . ARG B 1 331 ? 53.563 38.603 20.495 1.00 24.05 331 ARG B N 1
ATOM 5317 C CA . ARG B 1 331 ? 53.100 39.600 19.509 1.00 23.80 331 ARG B CA 1
ATOM 5318 C C . ARG B 1 331 ? 51.588 39.668 19.553 1.00 22.04 331 ARG B C 1
ATOM 5319 O O . ARG B 1 331 ? 51.000 38.711 20.008 1.00 20.11 331 ARG B O 1
ATOM 5327 N N . GLY B 1 332 ? 51.003 40.742 19.031 1.00 21.75 332 GLY B N 1
ATOM 5328 C CA . GLY B 1 332 ? 49.546 40.950 19.089 1.00 21.40 332 GLY B CA 1
ATOM 5329 C C . GLY B 1 332 ? 49.007 40.654 20.477 1.00 19.39 332 GLY B C 1
ATOM 5330 O O . GLY B 1 332 ? 49.552 41.195 21.468 1.00 18.24 332 GLY B O 1
ATOM 5331 N N . LEU B 1 333 ? 48.010 39.781 20.554 1.00 18.40 333 LEU B N 1
ATOM 5332 C CA . LEU B 1 333 ? 47.302 39.471 21.821 1.00 18.64 333 LEU B CA 1
ATOM 5333 C C . LEU B 1 333 ? 47.542 38.002 22.191 1.00 18.05 333 LEU B C 1
ATOM 5334 O O . LEU B 1 333 ? 46.680 37.348 22.837 1.00 18.70 333 LEU B O 1
ATOM 5339 N N . MET B 1 334 ? 48.729 37.516 21.849 1.00 16.98 334 MET B N 1
ATOM 5340 C CA . MET B 1 334 ? 49.323 36.319 22.478 1.00 17.49 334 MET B CA 1
ATOM 5341 C C . MET B 1 334 ? 50.622 36.738 23.168 1.00 16.22 334 MET B C 1
ATOM 5342 O O . MET B 1 334 ? 51.624 36.910 22.493 1.00 16.81 334 MET B O 1
ATOM 5347 N N . LEU B 1 335 ? 50.580 36.920 24.484 1.00 16.43 335 LEU B N 1
ATOM 5348 C CA . LEU B 1 335 ? 51.660 37.575 25.257 1.00 16.15 335 LEU B CA 1
ATOM 5349 C C . LEU B 1 335 ? 52.017 36.726 26.463 1.00 15.75 335 LEU B C 1
ATOM 5350 O O . LEU B 1 335 ? 51.081 36.264 27.118 1.00 15.28 335 LEU B O 1
ATOM 5355 N N . GLY B 1 336 ? 53.325 36.558 26.703 1.00 16.88 336 GLY B N 1
ATOM 5356 C CA . GLY B 1 336 ? 53.926 35.894 27.878 1.00 18.14 336 GLY B CA 1
ATOM 5357 C C . GLY B 1 336 ? 54.623 36.892 28.803 1.00 18.96 336 GLY B C 1
ATOM 5358 O O . GLY B 1 336 ? 55.628 37.522 28.375 1.00 17.32 336 GLY B O 1
ATOM 5359 N N . VAL B 1 337 ? 54.087 37.061 30.018 1.00 20.37 337 VAL B N 1
ATOM 5360 C CA . VAL B 1 337 ? 54.550 38.083 31.002 1.00 21.28 337 VAL B CA 1
ATOM 5361 C C . VAL B 1 337 ? 55.538 37.379 31.933 1.00 22.16 337 VAL B C 1
ATOM 5362 O O . VAL B 1 337 ? 55.084 36.686 32.847 1.00 23.89 337 VAL B O 1
ATOM 5366 N N . VAL B 1 338 ? 56.837 37.570 31.708 1.00 22.55 338 VAL B N 1
ATOM 5367 C CA . VAL B 1 338 ? 57.898 36.944 32.541 1.00 23.40 338 VAL B CA 1
ATOM 5368 C C . VAL B 1 338 ? 58.030 37.723 33.852 1.00 22.29 338 VAL B C 1
ATOM 5369 O O . VAL B 1 338 ? 58.188 38.973 33.811 1.00 21.17 338 VAL B O 1
ATOM 5373 N N . LEU B 1 339 ? 57.986 37.002 34.969 1.00 22.28 339 LEU B N 1
ATOM 5374 C CA . LEU B 1 339 ? 58.139 37.580 36.330 1.00 24.16 339 LEU B CA 1
ATOM 5375 C C . LEU B 1 339 ? 59.539 37.275 36.874 1.00 25.32 339 LEU B C 1
ATOM 5376 O O . LEU B 1 339 ? 60.156 36.308 36.381 1.00 26.01 339 LEU B O 1
ATOM 5381 N N . GLU B 1 340 ? 60.016 38.102 37.818 1.00 28.79 340 GLU B N 1
ATOM 5382 C CA . GLU B 1 340 ? 61.300 37.924 38.550 1.00 31.21 340 GLU B CA 1
ATOM 5383 C C . GLU B 1 340 ? 61.161 36.793 39.567 1.00 29.88 340 GLU B C 1
ATOM 5384 O O . GLU B 1 340 ? 62.178 36.179 39.896 1.00 28.01 340 GLU B O 1
ATOM 5390 N N . ARG B 1 341 ? 59.956 36.602 40.105 1.00 33.29 341 ARG B N 1
ATOM 5391 C CA . ARG B 1 341 ? 59.632 35.535 41.087 1.00 35.73 341 ARG B CA 1
ATOM 5392 C C . ARG B 1 341 ? 58.790 34.472 40.386 1.00 34.66 341 ARG B C 1
ATOM 5393 O O . ARG B 1 341 ? 58.196 34.785 39.341 1.00 29.36 341 ARG B O 1
ATOM 5401 N N . ASP B 1 342 ? 58.733 33.273 40.969 1.00 35.86 342 ASP B N 1
ATOM 5402 C CA . ASP B 1 342 ? 57.896 32.161 40.464 1.00 35.85 342 ASP B CA 1
ATOM 5403 C C . ASP B 1 342 ? 56.521 32.286 41.123 1.00 36.79 342 ASP B C 1
ATOM 5404 O O . ASP B 1 342 ? 56.161 31.370 41.880 1.00 38.47 342 ASP B O 1
ATOM 5409 N N . VAL B 1 343 ? 55.788 33.361 40.786 1.00 35.22 343 VAL B N 1
ATOM 5410 C CA . VAL B 1 343 ? 54.551 33.843 41.481 1.00 37.25 343 VAL B CA 1
ATOM 5411 C C . VAL B 1 343 ? 53.364 33.966 40.489 1.00 31.77 343 VAL B C 1
ATOM 5412 O O . VAL B 1 343 ? 52.317 34.509 40.862 1.00 26.47 343 VAL B O 1
ATOM 5416 N N . ALA B 1 344 ? 53.488 33.418 39.280 1.00 31.06 344 ALA B N 1
ATOM 5417 C CA . ALA B 1 344 ? 52.445 33.417 38.227 1.00 29.37 344 ALA B CA 1
ATOM 5418 C C . ALA B 1 344 ? 51.151 32.750 38.738 1.00 26.98 344 ALA B C 1
ATOM 5419 O O . ALA B 1 344 ? 50.125 33.427 38.760 1.00 24.72 344 ALA B O 1
ATOM 5421 N N . LYS B 1 345 ? 51.198 31.495 39.190 1.00 28.73 345 LYS B N 1
ATOM 5422 C CA . LYS B 1 345 ? 50.027 30.751 39.745 1.00 31.66 345 LYS B CA 1
ATOM 5423 C C . LYS B 1 345 ? 49.351 31.551 40.870 1.00 31.01 345 LYS B C 1
ATOM 5424 O O . LYS B 1 345 ? 48.095 31.588 40.919 1.00 33.10 345 LYS B O 1
ATOM 5430 N N . GLN B 1 346 ? 50.139 32.127 41.776 1.00 30.39 346 GLN B N 1
ATOM 5431 C CA . GLN B 1 346 ? 49.623 32.968 42.893 1.00 30.68 346 GLN B CA 1
ATOM 5432 C C . GLN B 1 346 ? 48.876 34.154 42.269 1.00 27.58 346 GLN B C 1
ATOM 5433 O O . GLN B 1 346 ? 47.809 34.525 42.762 1.00 26.83 346 GLN B O 1
ATOM 5439 N N . ALA B 1 347 ? 49.417 34.723 41.192 1.00 25.41 347 ALA B N 1
ATOM 5440 C CA . ALA B 1 347 ? 48.887 35.957 40.574 1.00 25.60 347 ALA B CA 1
ATOM 5441 C C . ALA B 1 347 ? 47.506 35.676 39.960 1.00 25.15 347 ALA B C 1
ATOM 5442 O O . ALA B 1 347 ? 46.645 36.573 39.988 1.00 25.31 347 ALA B O 1
ATOM 5444 N N . VAL B 1 348 ? 47.304 34.466 39.436 1.00 24.02 348 VAL B N 1
ATOM 5445 C CA . VAL B 1 348 ? 46.008 34.011 38.861 1.00 24.68 348 VAL B CA 1
ATOM 5446 C C . VAL B 1 348 ? 44.938 34.034 39.963 1.00 23.92 348 VAL B C 1
ATOM 5447 O O . VAL B 1 348 ? 43.882 34.647 39.732 1.00 24.18 348 VAL B O 1
ATOM 5451 N N . LEU B 1 349 ? 45.184 33.391 41.105 1.00 24.11 349 LEU B N 1
ATOM 5452 C CA . LEU B 1 349 ? 44.171 33.290 42.185 1.00 26.53 349 LEU B CA 1
ATOM 5453 C C . LEU B 1 349 ? 43.875 34.685 42.729 1.00 27.45 349 LEU B C 1
ATOM 5454 O O . LEU B 1 349 ? 42.665 34.986 42.886 1.00 27.05 349 LEU B O 1
ATOM 5459 N N . ASP B 1 350 ? 44.908 35.505 42.970 1.00 27.81 350 ASP B N 1
ATOM 5460 C CA . ASP B 1 350 ? 44.716 36.894 43.479 1.00 32.14 350 ASP B CA 1
ATOM 5461 C C . ASP B 1 350 ? 44.051 37.753 42.392 1.00 30.17 350 ASP B C 1
ATOM 5462 O O . ASP B 1 350 ? 43.312 38.688 42.746 1.00 29.70 350 ASP B O 1
ATOM 5467 N N . GLY B 1 351 ? 44.285 37.442 41.117 1.00 28.62 351 GLY B N 1
ATOM 5468 C CA . GLY B 1 351 ? 43.742 38.220 39.989 1.00 29.74 351 GLY B CA 1
ATOM 5469 C C . GLY B 1 351 ? 42.239 38.386 40.111 1.00 28.87 351 GLY B C 1
ATOM 5470 O O . GLY B 1 351 ? 41.745 39.511 39.924 1.00 25.72 351 GLY B O 1
ATOM 5471 N N . PHE B 1 352 ? 41.546 37.292 40.433 1.00 29.60 352 PHE B N 1
ATOM 5472 C CA . PHE B 1 352 ? 40.072 37.221 40.591 1.00 28.76 352 PHE B CA 1
ATOM 5473 C C . PHE B 1 352 ? 39.612 38.385 41.478 1.00 28.28 352 PHE B C 1
ATOM 5474 O O . PHE B 1 352 ? 38.729 39.158 41.026 1.00 27.76 352 PHE B O 1
ATOM 5482 N N . LYS B 1 353 ? 40.250 38.546 42.647 1.00 28.78 353 LYS B N 1
ATOM 5483 C CA . LYS B 1 353 ? 39.973 39.610 43.657 1.00 29.72 353 LYS B CA 1
ATOM 5484 C C . LYS B 1 353 ? 40.121 41.005 43.039 1.00 28.14 353 LYS B C 1
ATOM 5485 O O . LYS B 1 353 ? 39.462 41.925 43.526 1.00 26.90 353 LYS B O 1
ATOM 5491 N N . HIS B 1 354 ? 40.968 41.157 42.019 1.00 27.72 354 HIS B N 1
ATOM 5492 C CA . HIS B 1 354 ? 41.276 42.454 41.358 1.00 27.22 354 HIS B CA 1
ATOM 5493 C C . HIS B 1 354 ? 40.588 42.547 39.993 1.00 25.48 354 HIS B C 1
ATOM 5494 O O . HIS B 1 354 ? 40.964 43.430 39.222 1.00 28.02 354 HIS B O 1
ATOM 5501 N N . GLY B 1 355 ? 39.598 41.696 39.719 1.00 24.49 355 GLY B N 1
ATOM 5502 C CA . GLY B 1 355 ? 38.670 41.850 38.576 1.00 24.25 355 GLY B CA 1
ATOM 5503 C C . GLY B 1 355 ? 39.283 41.460 37.237 1.00 22.49 355 GLY B C 1
ATOM 5504 O O . GLY B 1 355 ? 38.878 42.051 36.206 1.00 21.67 355 GLY B O 1
ATOM 5505 N N . VAL B 1 356 ? 40.204 40.492 37.243 1.00 20.35 356 VAL B N 1
ATOM 5506 C CA . VAL B 1 356 ? 40.917 39.983 36.032 1.00 20.41 356 VAL B CA 1
ATOM 5507 C C . VAL B 1 356 ? 40.967 38.453 36.056 1.00 20.53 356 VAL B C 1
ATOM 5508 O O . VAL B 1 356 ? 41.226 37.849 37.146 1.00 20.44 356 VAL B O 1
ATOM 5512 N N . ILE B 1 357 ? 40.770 37.864 34.875 1.00 19.82 357 ILE B N 1
ATOM 5513 C CA . ILE B 1 357 ? 41.071 36.438 34.593 1.00 19.89 357 ILE B CA 1
ATOM 5514 C C . ILE B 1 357 ? 42.418 36.383 33.872 1.00 19.44 357 ILE B C 1
ATOM 5515 O O . ILE B 1 357 ? 42.541 36.888 32.751 1.00 18.43 357 ILE B O 1
ATOM 5520 N N . LEU B 1 358 ? 43.408 35.862 34.586 1.00 19.64 358 LEU B N 1
ATOM 5521 C CA . LEU B 1 358 ? 44.776 35.603 34.107 1.00 19.14 358 LEU B CA 1
ATOM 5522 C C . LEU B 1 358 ? 44.909 34.096 33.976 1.00 19.62 358 LEU B C 1
ATOM 5523 O O . LEU B 1 358 ? 43.958 33.373 34.327 1.00 18.31 358 LEU B O 1
ATOM 5528 N N . ASN B 1 359 ? 46.067 33.651 33.525 1.00 21.18 359 ASN B N 1
ATOM 5529 C CA . ASN B 1 359 ? 46.368 32.220 33.313 1.00 22.20 359 ASN B CA 1
ATOM 5530 C C . ASN B 1 359 ? 47.883 32.092 33.379 1.00 21.82 359 ASN B C 1
ATOM 5531 O O . ASN B 1 359 ? 48.527 33.013 32.848 1.00 22.70 359 ASN B O 1
ATOM 5536 N N . ALA B 1 360 ? 48.379 31.012 34.001 1.00 20.93 360 ALA B N 1
ATOM 5537 C CA . ALA B 1 360 ? 49.793 30.744 34.341 1.00 20.75 360 ALA B CA 1
ATOM 5538 C C . ALA B 1 360 ? 50.186 29.377 33.785 1.00 22.47 360 ALA B C 1
ATOM 5539 O O . ALA B 1 360 ? 49.981 28.332 34.411 1.00 21.64 360 ALA B O 1
ATOM 5541 N N . PRO B 1 361 ? 50.688 29.350 32.530 1.00 23.10 361 PRO B N 1
ATOM 5542 C CA . PRO B 1 361 ? 51.102 28.102 31.890 1.00 22.55 361 PRO B CA 1
ATOM 5543 C C . PRO B 1 361 ? 52.443 27.591 32.429 1.00 23.98 361 PRO B C 1
ATOM 5544 O O . PRO B 1 361 ? 52.773 26.425 32.218 1.00 24.21 361 PRO B O 1
ATOM 5548 N N . ALA B 1 362 ? 53.174 28.473 33.112 1.00 25.09 362 ALA B N 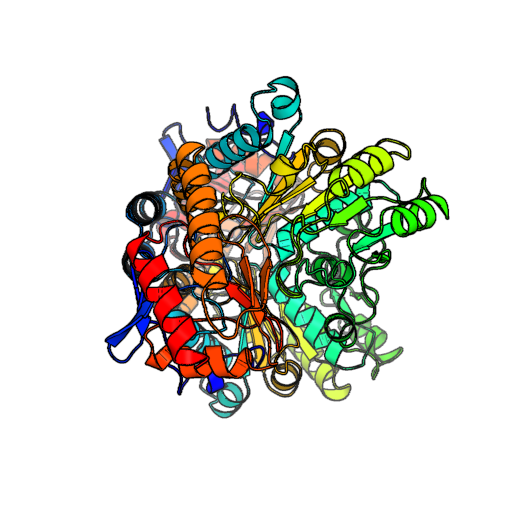1
ATOM 5549 C CA . ALA B 1 362 ? 54.430 28.160 33.828 1.00 26.79 362 ALA B CA 1
ATOM 5550 C C . ALA B 1 362 ? 54.488 28.940 35.153 1.00 27.99 362 ALA B C 1
ATOM 5551 O O . ALA B 1 362 ? 53.599 29.778 35.429 1.00 28.75 362 ALA B O 1
ATOM 5553 N N . ASP B 1 363 ? 55.525 28.675 35.945 1.00 32.42 363 ASP B N 1
ATOM 5554 C CA . ASP B 1 363 ? 55.634 29.117 37.360 1.00 32.81 363 ASP B CA 1
ATOM 5555 C C . ASP B 1 363 ? 55.995 30.594 37.397 1.00 28.62 363 ASP B C 1
ATOM 5556 O O . ASP B 1 363 ? 55.635 31.232 38.395 1.00 28.69 363 ASP B O 1
ATOM 5561 N N . ASN B 1 364 ? 56.603 31.113 36.326 1.00 25.25 364 ASN B N 1
ATOM 5562 C CA . ASN B 1 364 ? 57.055 32.526 36.237 1.00 23.45 364 ASN B CA 1
ATOM 5563 C C . ASN B 1 364 ? 56.515 33.221 34.979 1.00 22.99 364 ASN B C 1
ATOM 5564 O O . ASN B 1 364 ? 57.098 34.244 34.593 1.00 23.96 364 ASN B O 1
ATOM 5569 N N . ILE B 1 365 ? 55.475 32.692 34.336 1.00 21.22 365 ILE B N 1
ATOM 5570 C CA . ILE B 1 365 ? 54.885 33.306 33.110 1.00 21.38 365 ILE B CA 1
ATOM 5571 C C . ILE B 1 365 ? 53.373 33.418 33.288 1.00 19.60 365 ILE B C 1
ATOM 5572 O O . ILE B 1 365 ? 52.729 32.395 33.525 1.00 20.12 365 ILE B O 1
ATOM 5577 N N . ILE B 1 366 ? 52.861 34.629 33.157 1.00 18.15 366 ILE B N 1
ATOM 5578 C CA . ILE B 1 366 ? 51.419 34.914 32.974 1.00 20.68 366 ILE B CA 1
ATOM 5579 C C . ILE B 1 366 ? 51.204 35.046 31.463 1.00 21.49 366 ILE B C 1
ATOM 5580 O O . ILE B 1 366 ? 51.867 35.903 30.842 1.00 23.76 366 ILE B O 1
ATOM 5585 N N . ARG B 1 367 ? 50.335 34.221 30.889 1.00 21.92 367 ARG B N 1
ATOM 5586 C CA . ARG B 1 367 ? 49.992 34.288 29.438 1.00 22.89 367 ARG B CA 1
ATOM 5587 C C . ARG B 1 367 ? 48.709 35.119 29.249 1.00 20.41 367 ARG B C 1
ATOM 5588 O O . ARG B 1 367 ? 47.699 34.806 29.910 1.00 20.28 367 ARG B O 1
ATOM 5596 N N . LEU B 1 368 ? 48.755 36.148 28.396 1.00 18.04 368 LEU B N 1
ATOM 5597 C CA . LEU B 1 368 ? 47.582 37.006 28.085 1.00 17.18 368 LEU B CA 1
ATOM 5598 C C . LEU B 1 368 ? 47.070 36.636 26.688 1.00 17.96 368 LEU B C 1
ATOM 5599 O O . LEU B 1 368 ? 47.837 36.807 25.695 1.00 19.03 368 LEU B O 1
ATOM 5604 N N . THR B 1 369 ? 45.834 36.141 26.611 1.00 18.01 369 THR B N 1
ATOM 5605 C CA . THR B 1 369 ? 45.076 35.847 25.362 1.00 18.18 369 THR B CA 1
ATOM 5606 C C . THR B 1 369 ? 43.648 36.373 25.518 1.00 18.13 369 THR B C 1
ATOM 5607 O O . THR B 1 369 ? 42.696 35.602 25.586 1.00 16.83 369 THR B O 1
ATOM 5611 N N . PRO B 1 370 ? 43.468 37.712 25.602 1.00 17.85 370 PRO B N 1
ATOM 5612 C CA . PRO B 1 370 ? 42.133 38.314 25.658 1.00 17.06 370 PRO B CA 1
ATOM 5613 C C . PRO B 1 370 ? 41.349 38.285 24.342 1.00 16.74 370 PRO B C 1
ATOM 5614 O O . PRO B 1 370 ? 41.896 38.088 23.264 1.00 16.83 370 PRO B O 1
ATOM 5618 N N . PRO B 1 371 ? 40.017 38.457 24.346 1.00 16.02 371 PRO B N 1
ATOM 5619 C CA . PRO B 1 371 ? 39.301 38.645 23.088 1.00 15.48 371 PRO B CA 1
ATOM 5620 C C . PRO B 1 371 ? 39.967 39.798 22.344 1.00 15.42 371 PRO B C 1
ATOM 5621 O O . PRO B 1 371 ? 40.361 40.779 22.970 1.00 15.56 371 PRO B O 1
ATOM 5625 N N . LEU B 1 372 ? 40.081 39.668 21.033 1.00 15.82 372 LEU B N 1
ATOM 5626 C CA . LEU B 1 372 ? 40.841 40.632 20.200 1.00 16.07 372 LEU B CA 1
ATOM 5627 C C . LEU B 1 372 ? 40.117 41.985 20.163 1.00 17.25 372 LEU B C 1
ATOM 5628 O O . LEU B 1 372 ? 40.649 42.952 19.591 1.00 18.27 372 LEU B O 1
ATOM 5633 N N . VAL B 1 373 ? 38.965 42.052 20.815 1.00 17.64 373 VAL B N 1
ATOM 5634 C CA . VAL B 1 373 ? 38.008 43.180 20.749 1.00 17.65 373 VAL B CA 1
ATOM 5635 C C . VAL B 1 373 ? 38.204 44.058 21.992 1.00 17.47 373 VAL B C 1
ATOM 5636 O O . VAL B 1 373 ? 37.534 45.103 22.072 1.00 17.25 373 VAL B O 1
ATOM 5640 N N . ILE B 1 374 ? 39.089 43.643 22.912 1.00 16.48 374 ILE B N 1
ATOM 5641 C CA . ILE B 1 374 ? 39.544 44.441 24.087 1.00 16.81 374 ILE B CA 1
ATOM 5642 C C . ILE B 1 374 ? 39.871 45.862 23.600 1.00 17.99 374 ILE B C 1
ATOM 5643 O O . ILE B 1 374 ? 40.465 45.962 22.506 1.00 18.78 374 ILE B O 1
ATOM 5648 N N . THR B 1 375 ? 39.464 46.915 24.327 1.00 18.53 375 THR B N 1
ATOM 5649 C CA . THR B 1 375 ? 39.747 48.334 23.948 1.00 20.01 375 THR B CA 1
ATOM 5650 C C . THR B 1 375 ? 41.032 48.823 24.631 1.00 22.10 375 THR B C 1
ATOM 5651 O O . THR B 1 375 ? 41.429 48.251 25.653 1.00 24.06 375 THR B O 1
ATOM 5655 N N . ASP B 1 376 ? 41.658 49.851 24.064 1.00 23.93 376 ASP B N 1
ATOM 5656 C CA . ASP B 1 376 ? 42.854 50.512 24.645 1.00 25.61 376 ASP B CA 1
ATOM 5657 C C . ASP B 1 376 ? 42.609 50.752 26.140 1.00 25.14 376 ASP B C 1
ATOM 5658 O O . ASP B 1 376 ? 43.545 50.543 26.928 1.00 26.83 376 ASP B O 1
ATOM 5663 N N . GLU B 1 377 ? 41.391 51.155 26.521 1.00 27.06 377 GLU B N 1
ATOM 5664 C CA . GLU B 1 377 ? 41.051 51.615 27.900 1.00 27.56 377 GLU B CA 1
ATOM 5665 C C . GLU B 1 377 ? 41.022 50.380 28.821 1.00 26.44 377 GLU B C 1
ATOM 5666 O O . GLU B 1 377 ? 41.589 50.455 29.924 1.00 27.13 377 GLU B O 1
ATOM 5672 N N . GLU B 1 378 ? 40.463 49.256 28.346 1.00 25.10 378 GLU B N 1
ATOM 5673 C CA . GLU B 1 378 ? 40.381 47.959 29.087 1.00 25.32 378 GLU B CA 1
ATOM 5674 C C . GLU B 1 378 ? 41.789 47.369 29.272 1.00 23.16 378 GLU B C 1
ATOM 5675 O O . GLU B 1 378 ? 42.068 46.835 30.364 1.00 19.39 378 GLU B O 1
ATOM 5681 N N . ILE B 1 379 ? 42.664 47.498 28.265 1.00 21.84 379 ILE B N 1
ATOM 5682 C CA . ILE B 1 379 ? 44.090 47.084 28.380 1.00 21.89 379 ILE B CA 1
ATOM 5683 C C . ILE B 1 379 ? 44.710 47.805 29.581 1.00 20.87 379 ILE B C 1
ATOM 5684 O O . ILE B 1 379 ? 45.330 47.140 30.413 1.00 21.14 379 ILE B O 1
ATOM 5689 N N . ALA B 1 380 ? 44.528 49.117 29.655 1.00 21.09 380 ALA B N 1
ATOM 5690 C CA . ALA B 1 380 ? 45.101 50.013 30.688 1.00 21.15 380 ALA B CA 1
ATOM 5691 C C . ALA B 1 380 ? 44.651 49.568 32.084 1.00 21.17 380 ALA B C 1
ATOM 5692 O O . ALA B 1 380 ? 45.498 49.486 32.993 1.00 23.20 380 ALA B O 1
ATOM 5694 N N . ASP B 1 381 ? 43.362 49.270 32.245 1.00 22.80 381 ASP B N 1
ATOM 5695 C CA . ASP B 1 381 ? 42.768 48.785 33.524 1.00 23.70 381 ASP B CA 1
ATOM 5696 C C . ASP B 1 381 ? 43.284 47.367 33.820 1.00 22.59 381 ASP B C 1
ATOM 5697 O O . ASP B 1 381 ? 43.595 47.105 35.005 1.00 24.50 381 ASP B O 1
ATOM 5702 N N . ALA B 1 382 ? 43.420 46.513 32.794 1.00 20.45 382 ALA B N 1
ATOM 5703 C CA . ALA B 1 382 ? 43.960 45.137 32.910 1.00 21.23 382 ALA B CA 1
ATOM 5704 C C . ALA B 1 382 ? 45.396 45.167 33.449 1.00 22.36 382 ALA B C 1
ATOM 5705 O O . ALA B 1 382 ? 45.712 44.309 34.319 1.00 22.50 382 ALA B O 1
ATOM 5707 N N . VAL B 1 383 ? 46.235 46.095 32.967 1.00 22.51 383 VAL B N 1
ATOM 5708 C CA . VAL B 1 383 ? 47.661 46.215 33.403 1.00 23.06 383 VAL B CA 1
ATOM 5709 C C . VAL B 1 383 ? 47.680 46.687 34.861 1.00 24.30 383 VAL B C 1
ATOM 5710 O O . VAL B 1 383 ? 48.335 46.032 35.697 1.00 21.59 383 VAL B O 1
ATOM 5714 N N . LYS B 1 384 ? 46.986 47.791 35.142 1.00 25.57 384 LYS B N 1
ATOM 5715 C CA . LYS B 1 384 ? 46.805 48.317 36.518 1.00 27.87 384 LYS B CA 1
ATOM 5716 C C . LYS B 1 384 ? 46.444 47.159 37.460 1.00 26.74 384 LYS B C 1
ATOM 5717 O O . LYS B 1 384 ? 47.122 47.024 38.485 1.00 29.68 384 LYS B O 1
ATOM 5723 N N . ALA B 1 385 ? 45.462 46.319 37.110 1.00 25.34 385 ALA B N 1
ATOM 5724 C CA . ALA B 1 385 ? 45.060 45.127 37.913 1.00 24.57 385 ALA B CA 1
ATOM 5725 C C . ALA B 1 385 ? 46.220 44.131 38.061 1.00 22.31 385 ALA B C 1
ATOM 5726 O O . ALA B 1 385 ? 46.403 43.601 39.148 1.00 23.38 385 ALA B O 1
ATOM 5728 N N . ILE B 1 386 ? 46.976 43.877 36.995 1.00 21.46 386 ILE B N 1
ATOM 5729 C CA . ILE B 1 386 ? 48.150 42.960 37.021 1.00 20.48 386 ILE B CA 1
ATOM 5730 C C . ILE B 1 386 ? 49.199 43.556 37.971 1.00 19.82 386 ILE B C 1
ATOM 5731 O O . ILE B 1 386 ? 49.603 42.854 38.898 1.00 18.05 386 ILE B O 1
ATOM 5736 N N . ALA B 1 387 ? 49.584 44.823 37.781 1.00 21.73 387 ALA B N 1
ATOM 5737 C CA . ALA B 1 387 ? 50.549 45.555 38.650 1.00 21.60 387 ALA B CA 1
ATOM 5738 C C . ALA B 1 387 ? 50.115 45.440 40.114 1.00 22.84 387 ALA B C 1
ATOM 5739 O O . ALA B 1 387 ? 50.978 45.074 40.946 1.00 22.29 387 ALA B O 1
ATOM 5741 N N . GLU B 1 388 ? 48.837 45.707 40.419 1.00 25.11 388 GLU B N 1
ATOM 5742 C CA . GLU B 1 388 ? 48.348 45.718 41.828 1.00 29.26 388 GLU B CA 1
ATOM 5743 C C . GLU B 1 388 ? 48.318 44.257 42.308 1.00 28.53 388 GLU B C 1
ATOM 5744 O O . GLU B 1 388 ? 48.720 44.017 43.446 1.00 29.72 388 GLU B O 1
ATOM 5750 N N . THR B 1 389 ? 48.000 43.307 41.429 1.00 28.33 389 THR B N 1
ATOM 5751 C CA . THR B 1 389 ? 47.975 41.855 41.750 1.00 28.87 389 THR B CA 1
ATOM 5752 C C . THR B 1 389 ? 49.366 41.379 42.182 1.00 30.31 389 THR B C 1
ATOM 5753 O O . THR B 1 389 ? 49.435 40.658 43.192 1.00 30.30 389 THR B O 1
ATOM 5757 N N . ILE B 1 390 ? 50.414 41.687 41.412 1.00 33.59 390 ILE B N 1
ATOM 5758 C CA . ILE B 1 390 ? 51.798 41.205 41.716 1.00 39.11 390 ILE B CA 1
ATOM 5759 C C . ILE B 1 390 ? 52.342 42.044 42.882 1.00 38.91 390 ILE B C 1
ATOM 5760 O O . ILE B 1 390 ? 53.033 41.454 43.730 1.00 34.80 390 ILE B O 1
ATOM 5765 N N . ALA B 1 391 ? 51.995 43.341 42.930 1.00 41.91 391 ALA B N 1
ATOM 5766 C CA . ALA B 1 391 ? 52.309 44.302 44.014 1.00 39.31 391 ALA B CA 1
ATOM 5767 C C . ALA B 1 391 ? 51.712 43.781 45.325 1.00 40.97 391 ALA B C 1
ATOM 5768 O O . ALA B 1 391 ? 52.504 43.494 46.222 1.00 38.62 391 ALA B O 1
#

Radius of gyration: 25.25 Å; Cα contacts (8 Å, |Δi|>4): 1993; chains: 2; bounding box: 69×70×53 Å

Secondary structure (DSSP, 8-state):
-TTTSTTTB-SSS---S-BEEEEEBTEEEETT--EEEESSHHHHT-TT-BT-HHHHHHHHHHHTT-----TTSB-HHHHHHHHHHHHHHHTT-HHHHHTEEEEEESSHHHHHHHHHHHHHHTT--EEEEEBT----SSHHHHHH-B-HHHHGGGPSPPS-EEEE-TT-HHHHHHHHHTSGGGEEEEEE-SEE-TTS-EEPPTTHHHHHHHHHHGGGPEEEEE-TTTTTTTTSSSSGGGGGT---SEEEE-GGGGTTS--EEEEEETHHHHHS-TTSS--SSTT-HHHHHHHHHHHHHSSHHHHHHHHHHHHHHHHHHTTSTTEEEEEEETTEEEEEESSS-HHHHHHHHGGGTEE---SSSSEEEE---TT--HHHHHHHHHHHHHHH-/-HHHHHHHHB-SSS---S-BEEEEETTEEEETT--EEEESSHHHHT-TT-TT-HHHHHHHHHHHTT-----TTSB-HHHHHHHHHHHHHHHTT-HHHHHTEEEEEESSHHHHHHHHHHHHHTTS--EEEEEBT----SSHHHHHT-B-HHHHGGGPSPPS-EEEE-TT-HHHHHHHHHTSGGGEEEEEE-SEE-TTS-EEPPTTHHHHHHHHHHHHTPEEEEE-TTTTTTTTSSSSGGGGGT---SEEEE-GGGGTTS--EEEEEETHHHHT--TTSS--SSTT-HHHHHHHHHHHHHS-HHHHHHHHHHHHHHHHHHHTSTTEEEEEEETTEEEEEESSS-HHHHHHHHHHTTEE---SBTTEEEE---TT--HHHHHHHHHHHHHHH-